Protein 4OUL (pdb70)

InterPro domains:
  IPR001073 C1q domain [PF00386] (999-1124)
  IPR001073 C1q domain [PR00007] (1010-1036)
  IPR001073 C1q domain [PR00007] (1037-1056)
  IPR001073 C1q domain [PR00007] (1084-1105)
  IPR001073 C1q domain [PR00007] (1115-1125)
  IPR001073 C1q domain [PS50871] (993-1127)
  IPR001073 C1q domain [SM00110] (991-1127)
  IPR008983 Tumour necrosis factor-like domain superfamily [G3DSA:2.60.120.40] (994-1127)
  IPR008983 Tumour necrosis factor-like domain superfamily [SSF49842] (996-1127)
  IPR022070 Cytoplasmic activation/proliferation-associated protein-1 C term [PF12287] (620-935)
  IPR028816 Caprin [PTHR22922] (70-963)
  IPR041637 Caprin-1 dimerization domain [PF18293] (200-315)

Organism: Homo sapiens (NCBI:txid9606)

Radius of gyration: 30.54 Å; Cα contacts (8 Å, |Δi|>4): 2645; chains: 6; bounding box: 63×71×89 Å

Foldseek 3Di:
DWKWKFFAAAKFDPPDFWAFDAGDDIPDTVVVAADRGRQKGFAAAWAKKKKKWKFKFDQDQKKWKKFWDWAPDGDDIFIWGDDVRDITITIDMDIDTDHGRIMITMIGRIGMTGHRPVTRTMMMMDGDTGDD/DWFKWKFFAAAKFDDPDFFAFDAGDGTPDTVVVQADRRRQKGFAAAWAKKKKKWKFKFDLDQKKWKKFWDWAPDGDDIFIWADHVRDITITIDMDIDTDHGGIMITMIGRIGMTGHRPVGRTMMMMIGDTGD/DFKWKFFAAAKFDPPDFWDFDAGDDTPDTVVNQADRRRQKGFAAAWAKKKKKWKFKFPQDQKKWKKFWDWAPDGDDIFIWADRVRDITITIDMDIDGDHGRIMIGMIGRDGMTHHRPVGRTMMMMTGDTGD/DAFKWKFFFAAKDDPPDFWAFDAGDDTPDGVNVQADRGRQKGFAAAWAKKKKKWKFKFDQAQKKWKKFWDWAPDGDDIFIWADHVRDITITIDMDIDGDHGGIMITMIGRIGMTGHRPVTRTMMMMTGDTGD/DAFKWKFFAAAWDDDAFAFDAGDDTPDGVPVQADRRRQKGFAAAWAKKKKKWKFKFDQAQKKWKKFWDWAPDGDDIWIWADRVRDITMTIDMDIDGDHGRIMITMGGRIGITGHRPVGRTMMMMTGDTGD/DAAKWKFFAAAKDDPPDFFAFDAGDDTPDGGHVQADRGRQKGFAAAWAKKKKKWKFKFDQDQKKWKKFWDWQPHGDDIWIWADHVRDITITMDMDIDGDHGRIMITMIGRIGITGHRPVTRTMMMMTGDTGD

Solvent-accessible surface area: 26390 Å² total; per-residue (Å²): 142,10,0,1,0,0,0,21,44,57,75,31,68,52,76,96,102,59,64,41,0,46,4,57,48,57,42,20,39,60,43,158,8,7,57,59,81,95,0,42,2,61,3,44,39,60,6,8,1,12,0,11,0,1,0,5,1,38,48,66,93,61,20,0,52,0,0,0,3,54,68,98,98,23,12,0,1,3,18,3,21,10,47,84,56,19,43,15,22,0,10,0,2,0,0,8,62,3,142,118,56,18,68,0,32,0,38,2,34,94,22,11,0,59,8,26,87,64,23,17,0,0,0,0,0,12,14,31,51,110,56,151,78,44,5,0,0,0,0,0,8,46,60,84,17,75,50,88,102,97,66,20,55,4,66,8,68,20,42,5,16,46,50,27,97,9,11,58,27,79,111,0,56,1,64,4,55,42,62,2,9,0,5,0,12,0,1,0,5,2,32,37,67,106,66,38,0,59,0,0,0,4,46,62,97,102,24,12,0,0,4,17,3,25,11,55,81,50,18,42,14,22,0,10,0,0,0,0,8,65,2,136,128,50,17,62,0,21,0,41,3,34,95,18,16,0,62,9,24,84,65,8,16,0,0,0,1,1,3,4,31,28,70,139,81,10,0,0,1,0,0,23,43,57,74,26,67,50,80,93,105,63,72,57,1,47,6,71,56,72,35,17,41,67,50,86,12,12,39,38,90,114,0,62,0,47,3,60,38,41,5,8,0,2,0,10,0,1,0,5,0,36,51,61,78,51,28,0,51,0,0,0,3,13,60,131,34,24,0,0,0,4,18,4,24,12,61,78,64,17,42,14,20,0,10,0,0,0,0,7,44,7,59,65,52,25,60,0,14,0,39,2,29,98,20,10,0,60,9,24,82,68,19,15,0,0,0,0,1,6,18,33,43,124,136,86,85,7,0,0,1,0,0,32,41,59,79,9,76,55,78,88,110,58,74,61,3,48,5,55,56,62,31,9,28,55,46,142,9,11,62,50,85,39,1,46,1,64,5,65,45,55,0,1,0,13,0,12,0,1,0,5,1,36,42,68,71,65,31,0,49,0,0,0,1,56,66,143,102,22,14,0,1,3,18,3,29,14,60,87,62,20,46,13,22,0,10,0,1,0,0,8,70,1,139,56,55,20,65,0,29,0,34,4,29,86,19,13,0,60,9,26,82,67,18,16,0,0,0,0,1,7,10,30,30,73,107,86,112,8,0,0,0,0,0,12,41,66,116,122,96,76,107,55,87,40,11,80,5,66,58,53,33,18,43,58,45,111,9,10,57,50,80,104,0,51,1,65,4,44,58,68,0,2,0,7,0,12,0,1,0,4,1,50,46,63,90,62,24,0,52,0,0,0,5,55,65,94,97,24,12,0,1,3,16,2,14,16,42,84,62,19,44,16,21,0,9,0,0,0,1,6,72,1,137,123,49,20,59,0,22,0,36,13,42,99,16,22,12,61,8,25,84,68,18,16,0,0,0,0,1,3,3,25,23,65,122,113,133,3,0,0,1,0,0,16,41,56,77,26,58,19,29,18,78,46,29,40,0,45,6,54,57,60,33,11,44,47,37,144,4,12,46,37,96,76,0,69,1,59,4,50,35,60,5,9,0,4,0,12,0,1,0,4,0,31,44,57,107,67,24,0,52,0,0,0,4,42,61,102,94,24,8,0,1,4,19,3,29,20,54,88,48,20,45,18,19,0,10,0,0,0,0,8,66,6,134,125,49,17,52,0,11,0,36,3,38,93,20,13,0,62,8,25,84,64,20,17,0,0,0,0,1,8,12,32,24,67,144

Nearest PDB structures (foldseek):
  4oul-assembly1_C  TM=1.005E+00  e=2.283E-26  Homo sapiens
  4oul-assembly2_E  TM=1.004E+00  e=2.160E-26  Homo sapiens
  4oum-assembly1_A  TM=9.964E-01  e=7.314E-26  Homo sapiens
  4ous-assembly1_A  TM=9.985E-01  e=1.822E-24  Danio rerio
  5kc6-assembly1_B  TM=8.733E-01  e=9.162E-13  Homo sapiens

Secondary structure (DSSP, 8-state):
--EEEEEE-S-B--SSSSEE---SEEEEEETS-SBTTTTEEE--SSEEEEEEEEEEBPSSSS-EEEEEEETTEEEEEEEE--TTT---EEEEEEEEEE-TT-EEEEEEEES-B---TT--EEEEEEEEEE--/---EEEEE-SS-B--SSSSEE---SEEEEEETS-EETTTTEEE--SSEEEEEEEEEEBPSSSS-EEEEEEETTEEEEEEEE--SS----EEEEEEEEEE-TT-EEEEEEEES-B---TT---EEEEEEEEE-/--EEEEEE-S-B--SSSSEE---SEEEEEETS-EETTTTEEE--SSEEEEEEEEEEEPSSSS-EEEEEEETTEEEEEEEE--TTT--EEEEEEEEEEE-TT-EEEEEEEES-B---TT--EEEEEEEEEE-/---EEEEEESS-B--SSSSEE---SEEEEEETS-EETTTTEEE--SSEEEEEEEEEEBPSSSS-EEEEEEETTEEEEEEEE--TTT---EEEEEEEEEE-TT-EEEEEEEES-B---TT--EEEEEEEEEE-/---EEEEE------SSSEEPP-SEEEEEETS-EETTTTEEE--SSEEEEEEEEEEBPSSSS-EEEEEEETTEEEEEEEE--TTT---EEEEEEEEEE-TT-EEEEEEEES-B---TT---EEEEEEEEE-/---EEEEEESS-B--SSSSEE---SEEEEEETS-EETTTTEEE--SSEEEEEEEEEEBPSSSS-EEEEEEETTEEEEEEEE--TTT---EEEEEEEEEE-TT-EEEEEEEES-B---TT--EEEEEEEEEE-

Structure (mmCIF, N/CA/C/O backbone):
data_4OUL
#
_entry.id   4OUL
#
_cell.length_a   48.353
_cell.length_b   48.342
_cell.length_c   80.884
_cell.angle_alpha   89.51
_cell.angle_beta   87.24
_cell.angle_gamma   71.74
#
_symmetry.space_group_name_H-M   'P 1'
#
loop_
_entity.id
_entity.type
_entity.pdbx_description
1 polymer Caprin-2
2 non-polymer 'CALCIUM ION'
3 non-polymer GLYCEROL
4 water water
#
loop_
_atom_site.group_PDB
_atom_site.id
_atom_site.type_symbol
_atom_site.label_atom_id
_atom_site.label_alt_id
_atom_site.label_comp_id
_atom_site.label_asym_id
_atom_site.label_entity_id
_atom_site.label_seq_id
_atom_site.pdbx_PDB_ins_code
_atom_site.Cartn_x
_atom_site.Cartn_y
_atom_site.Cartn_z
_atom_site.occupancy
_atom_site.B_iso_or_equiv
_atom_site.auth_seq_id
_atom_site.auth_comp_id
_atom_site.auth_asym_id
_atom_site.auth_atom_id
_atom_site.pdbx_PDB_model_num
ATOM 1 N N . ARG A 1 2 ? 4.256 -0.334 20.928 1.00 42.56 997 ARG A N 1
ATOM 2 C CA . ARG A 1 2 ? 5.585 -0.709 21.427 1.00 44.56 997 ARG A CA 1
ATOM 3 C C . ARG A 1 2 ? 5.834 -0.301 22.874 1.00 42.34 997 ARG A C 1
ATOM 4 O O . ARG A 1 2 ? 5.921 0.890 23.187 1.00 42.91 997 ARG A O 1
ATOM 12 N N . VAL A 1 3 ? 5.889 -1.292 23.766 1.00 43.23 998 VAL A N 1
ATOM 13 C CA . VAL A 1 3 ? 6.050 -1.035 25.198 1.00 41.30 998 VAL A CA 1
ATOM 14 C C . VAL A 1 3 ? 7.063 -2.029 25.819 1.00 34.70 998 VAL A C 1
ATOM 15 O O . VAL A 1 3 ? 7.030 -3.233 25.550 1.00 35.59 998 VAL A O 1
ATOM 19 N N . ALA A 1 4 ? 8.025 -1.496 26.562 1.00 38.86 999 ALA A N 1
ATOM 20 C CA . ALA A 1 4 ? 9.030 -2.320 27.249 1.00 35.56 999 ALA A CA 1
ATOM 21 C C . ALA A 1 4 ? 9.662 -1.532 28.373 1.00 36.51 999 ALA A C 1
ATOM 22 O O . ALA A 1 4 ? 10.012 -0.367 28.215 1.00 41.03 999 ALA A O 1
ATOM 24 N N . PHE A 1 5 ? 9.766 -2.155 29.535 1.00 33.18 1000 PHE A N 1
ATOM 25 C CA . PHE A 1 5 ? 10.453 -1.523 30.634 1.00 32.25 1000 PHE A CA 1
ATOM 26 C C . PHE A 1 5 ? 11.432 -2.516 31.259 1.00 32.22 1000 PHE A C 1
ATOM 27 O O . PHE A 1 5 ? 11.307 -3.726 31.094 1.00 27.63 1000 PHE A O 1
ATOM 35 N N . SER A 1 6 ? 12.413 -1.985 31.960 1.00 29.85 1001 SER A N 1
ATOM 36 C CA . SER A 1 6 ? 13.362 -2.816 32.675 1.00 30.75 1001 SER A CA 1
ATOM 37 C C . SER A 1 6 ? 13.794 -1.980 33.857 1.00 30.80 1001 SER A C 1
ATOM 38 O O . SER A 1 6 ? 14.285 -0.870 33.675 1.00 33.04 1001 SER A O 1
ATOM 41 N N . ALA A 1 7 ? 13.544 -2.468 35.072 1.00 27.16 1002 ALA A N 1
ATOM 42 C CA . ALA A 1 7 ? 13.861 -1.706 36.275 1.00 28.16 1002 ALA A CA 1
ATOM 43 C C . ALA A 1 7 ? 14.803 -2.494 37.157 1.00 25.97 1002 ALA A C 1
ATOM 44 O O . ALA A 1 7 ? 14.807 -3.725 37.107 1.00 23.52 1002 ALA A O 1
ATOM 46 N N . ALA A 1 8 ? 15.586 -1.773 37.957 1.00 31.34 1003 ALA A N 1
ATOM 47 C CA . ALA A 1 8 ? 16.527 -2.385 38.893 1.00 28.60 1003 ALA A CA 1
ATOM 48 C C . ALA A 1 8 ? 16.547 -1.633 40.217 1.00 32.70 1003 ALA A C 1
ATOM 49 O O . ALA A 1 8 ? 16.237 -0.432 40.270 1.00 34.60 1003 ALA A O 1
ATOM 51 N N . ARG A 1 9 ? 16.927 -2.347 41.279 1.00 26.22 1004 ARG A N 1
ATOM 52 C CA . ARG A 1 9 ? 17.135 -1.778 42.604 1.00 31.14 1004 ARG A CA 1
ATOM 53 C C . ARG A 1 9 ? 18.634 -1.652 42.891 1.00 29.86 1004 ARG A C 1
ATOM 54 O O . ARG A 1 9 ? 19.367 -2.628 42.744 1.00 27.24 1004 ARG A O 1
ATOM 62 N N . THR A 1 10 ? 19.098 -0.459 43.250 1.00 30.77 1005 THR A N 1
ATOM 63 C CA . THR A 1 10 ? 20.526 -0.242 43.503 1.00 31.97 1005 THR A CA 1
ATOM 64 C C . THR A 1 10 ? 20.829 0.004 44.977 1.00 31.03 1005 THR A C 1
ATOM 65 O O . THR A 1 10 ? 21.989 0.164 45.362 1.00 30.49 1005 THR A O 1
ATOM 69 N N . SER A 1 11 ? 19.784 -0.006 45.793 1.00 30.23 1006 SER A N 1
ATOM 70 C CA . SER A 1 11 ? 19.943 0.021 47.247 1.00 37.15 1006 SER A CA 1
ATOM 71 C C . SER A 1 11 ? 18.991 -0.997 47.875 1.00 32.62 1006 SER A C 1
ATOM 72 O O . SER A 1 11 ? 17.994 -1.391 47.266 1.00 33.06 1006 SER A O 1
ATOM 75 N N . ASN A 1 12 ? 19.286 -1.421 49.095 1.00 37.34 1007 ASN A N 1
ATOM 76 C CA . ASN A 1 12 ? 18.460 -2.430 49.755 1.00 35.55 1007 ASN A CA 1
ATOM 77 C C . ASN A 1 12 ? 17.006 -2.014 50.012 1.00 44.52 1007 ASN A C 1
ATOM 78 O O . ASN A 1 12 ? 16.700 -0.829 50.195 1.00 43.14 1007 ASN A O 1
ATOM 83 N N . LEU A 1 13 ? 16.114 -3.003 50.002 1.00 38.44 1008 LEU A N 1
ATOM 84 C CA . LEU A 1 13 ? 14.722 -2.794 50.365 1.00 39.20 1008 LEU A CA 1
ATOM 85 C C . LEU A 1 13 ? 14.325 -3.750 51.492 1.00 38.48 1008 LEU A C 1
ATOM 86 O O . LEU A 1 13 ? 14.135 -4.943 51.280 1.00 31.53 1008 LEU A O 1
ATOM 91 N N . ALA A 1 14 ? 14.230 -3.206 52.701 1.00 43.42 1009 ALA A N 1
ATOM 92 C CA . ALA A 1 14 ? 13.814 -3.969 53.868 1.00 44.02 1009 ALA A CA 1
ATOM 93 C C . ALA A 1 14 ? 12.725 -3.160 54.555 1.00 48.28 1009 ALA A C 1
ATOM 94 O O . ALA A 1 14 ? 12.999 -2.414 55.503 1.00 48.76 1009 ALA A O 1
ATOM 96 N N . PRO A 1 15 ? 11.480 -3.309 54.071 1.00 47.03 1010 PRO A N 1
ATOM 97 C CA . PRO A 1 15 ? 10.355 -2.442 54.429 1.00 51.03 1010 PRO A CA 1
ATOM 98 C C . PRO A 1 15 ? 10.012 -2.449 55.911 1.00 52.84 1010 PRO A C 1
ATOM 99 O O . PRO A 1 15 ? 10.064 -1.396 56.549 1.00 57.04 1010 PRO A O 1
ATOM 103 N N . GLY A 1 16 ? 9.651 -3.605 56.453 1.00 54.16 1011 GLY A N 1
ATOM 104 C CA . GLY A 1 16 ? 9.281 -3.657 57.852 1.00 51.30 1011 GLY A CA 1
ATOM 105 C C . GLY A 1 16 ? 7.945 -4.341 58.019 1.00 54.03 1011 GLY A C 1
ATOM 106 O O . GLY A 1 16 ? 7.743 -5.152 58.928 1.00 51.68 1011 GLY A O 1
ATOM 107 N N . THR A 1 17 ? 7.029 -3.993 57.121 1.00 48.24 1012 THR A N 1
ATOM 108 C CA . THR A 1 17 ? 5.696 -4.554 57.103 1.00 42.96 1012 THR A CA 1
ATOM 109 C C . THR A 1 17 ? 5.627 -5.567 55.962 1.00 43.92 1012 THR A C 1
ATOM 110 O O . THR A 1 17 ? 6.369 -5.472 54.988 1.00 39.79 1012 THR A O 1
ATOM 114 N N . LEU A 1 18 ? 4.766 -6.562 56.113 1.00 39.40 1013 LEU A N 1
ATOM 115 C CA . LEU A 1 18 ? 4.569 -7.554 55.080 1.00 38.83 1013 LEU A CA 1
ATOM 116 C C . LEU A 1 18 ? 3.803 -6.935 53.939 1.00 35.89 1013 LEU A C 1
ATOM 117 O O . LEU A 1 18 ? 3.163 -5.895 54.112 1.00 33.61 1013 LEU A O 1
ATOM 122 N N . ASP A 1 19 ? 3.917 -7.565 52.770 1.00 31.10 1014 ASP A N 1
ATOM 123 C CA . ASP A 1 19 ? 3.115 -7.232 51.592 1.00 33.44 1014 ASP A CA 1
ATOM 124 C C . ASP A 1 19 ? 3.271 -5.788 51.143 1.00 33.26 1014 ASP A C 1
ATOM 125 O O . ASP A 1 19 ? 2.283 -5.084 50.940 1.00 37.38 1014 ASP A O 1
ATOM 130 N N . GLN A 1 20 ? 4.516 -5.359 50.975 1.00 28.71 1015 GLN A N 1
ATOM 131 C CA . GLN A 1 20 ? 4.786 -4.022 50.473 1.00 32.06 1015 GLN A CA 1
ATOM 132 C C . GLN A 1 20 ? 5.159 -4.073 48.971 1.00 31.24 1015 GLN A C 1
ATOM 133 O O . GLN A 1 20 ? 5.703 -5.061 48.491 1.00 29.42 1015 GLN A O 1
ATOM 139 N N . PRO A 1 21 ? 4.851 -3.005 48.225 1.00 30.75 1016 PRO A N 1
ATOM 140 C CA . PRO A 1 21 ? 5.210 -2.897 46.798 1.00 31.09 1016 PRO A CA 1
ATOM 141 C C . PRO A 1 21 ? 6.713 -2.807 46.650 1.00 28.49 1016 PRO A C 1
ATOM 142 O O . PRO A 1 21 ? 7.345 -2.103 47.426 1.00 29.27 1016 PRO A O 1
ATOM 146 N N . ILE A 1 22 ? 7.288 -3.499 45.677 1.00 30.36 1017 ILE A N 1
ATOM 147 C CA . ILE A 1 22 ? 8.707 -3.328 45.416 1.00 27.18 1017 ILE A CA 1
ATOM 148 C C . ILE A 1 22 ? 8.880 -2.119 44.512 1.00 33.98 1017 ILE A C 1
ATOM 149 O O . ILE A 1 22 ? 8.445 -2.113 43.348 1.00 33.82 1017 ILE A O 1
ATOM 154 N N . VAL A 1 23 ? 9.512 -1.091 45.064 1.00 33.59 1018 VAL A N 1
ATOM 155 C CA . VAL A 1 23 ? 9.789 0.140 44.331 1.00 37.45 1018 VAL A CA 1
ATOM 156 C C . VAL A 1 23 ? 11.215 0.091 43.783 1.00 38.51 1018 VAL A C 1
ATOM 157 O O . VAL A 1 23 ? 12.099 -0.497 44.405 1.00 33.97 1018 VAL A O 1
ATOM 161 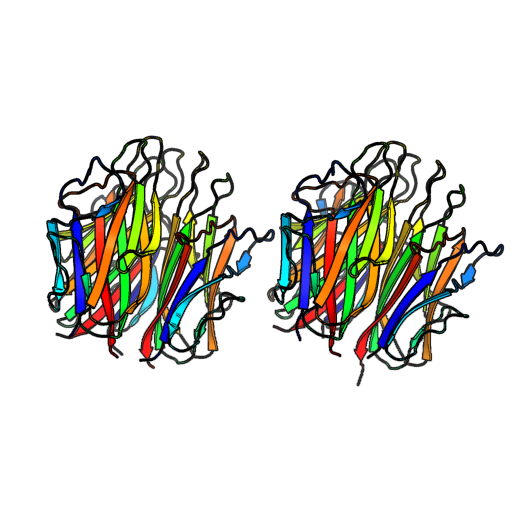N N . PHE A 1 24 ? 11.439 0.711 42.627 1.00 34.67 1019 PHE A N 1
ATOM 162 C CA . PHE A 1 24 ? 12.751 0.703 41.988 1.00 37.03 1019 PHE A CA 1
ATOM 163 C C . PHE A 1 24 ? 13.353 2.096 41.898 1.00 41.30 1019 PHE A C 1
ATOM 164 O O . PHE A 1 24 ? 12.641 3.086 42.008 1.00 45.18 1019 PHE A O 1
ATOM 172 N N . ASP A 1 25 ? 14.662 2.187 41.697 1.00 43.72 1020 ASP A N 1
ATOM 173 C CA . ASP A 1 25 ? 15.287 3.504 41.672 1.00 47.09 1020 ASP A CA 1
ATOM 174 C C . ASP A 1 25 ? 15.979 3.858 40.343 1.00 43.12 1020 ASP A C 1
ATOM 175 O O . ASP A 1 25 ? 16.591 4.914 40.226 1.00 41.86 1020 ASP A O 1
ATOM 180 N N . LEU A 1 26 ? 15.857 2.995 39.341 1.00 41.22 1021 LEU A N 1
ATOM 181 C CA . LEU A 1 26 ? 16.399 3.299 38.015 1.00 41.65 1021 LEU A CA 1
ATOM 182 C C . LEU A 1 26 ? 15.729 2.447 36.953 1.00 39.71 1021 LEU A C 1
ATOM 183 O O . LEU A 1 26 ? 15.500 1.257 37.146 1.00 36.44 1021 LEU A O 1
ATOM 188 N N . LEU A 1 27 ? 15.378 3.078 35.841 1.00 38.68 1022 LEU A N 1
ATOM 189 C CA . LEU A 1 27 ? 14.844 2.369 34.695 1.00 37.51 1022 LEU A CA 1
ATOM 190 C C . LEU A 1 27 ? 15.968 2.083 33.698 1.00 38.28 1022 LEU A C 1
ATOM 191 O O . LEU A 1 27 ? 16.665 2.991 33.284 1.00 35.52 1022 LEU A O 1
ATOM 196 N N . LEU A 1 28 ? 16.142 0.824 33.311 1.00 37.96 1023 LEU A N 1
ATOM 197 C CA . LEU A 1 28 ? 17.114 0.471 32.286 1.00 32.83 1023 LEU A CA 1
ATOM 198 C C . LEU A 1 28 ? 16.507 0.725 30.905 1.00 36.54 1023 LEU A C 1
ATOM 199 O O . LEU A 1 28 ? 17.222 0.773 29.906 1.00 34.19 1023 LEU A O 1
ATOM 204 N N . ASN A 1 29 ? 15.183 0.862 30.860 1.00 38.80 1024 ASN A N 1
ATOM 205 C CA . ASN A 1 29 ? 14.430 1.098 29.618 1.00 30.29 1024 ASN A CA 1
ATOM 206 C C . ASN A 1 29 ? 13.003 1.457 29.946 1.00 37.39 1024 ASN A C 1
ATOM 207 O O . ASN A 1 29 ? 12.479 0.973 30.938 1.00 33.86 1024 ASN A O 1
ATOM 212 N N . ASN A 1 30 ? 12.345 2.281 29.151 1.00 36.04 1025 ASN A N 1
ATOM 213 C CA . ASN A 1 30 ? 10.957 2.476 29.472 1.00 36.78 1025 ASN A CA 1
ATOM 214 C C . ASN A 1 30 ? 10.214 2.810 28.194 1.00 42.40 1025 ASN A C 1
ATOM 215 O O . ASN A 1 30 ? 9.550 3.859 28.101 1.00 43.96 1025 ASN A O 1
ATOM 220 N N . LEU A 1 31 ? 10.405 1.981 27.181 1.00 43.15 1026 LEU A N 1
ATOM 221 C CA . LEU A 1 31 ? 9.767 2.197 25.898 1.00 40.39 1026 LEU A CA 1
ATOM 222 C C . LEU A 1 31 ? 8.242 2.235 26.035 1.00 44.61 1026 LEU A C 1
ATOM 223 O O . LEU A 1 31 ? 7.604 1.246 26.392 1.00 39.28 1026 LEU A O 1
ATOM 228 N N . GLY A 1 32 ? 7.684 3.421 25.789 1.00 48.80 1027 GLY A N 1
ATOM 229 C CA . GLY A 1 32 ? 6.251 3.652 25.848 1.00 39.60 1027 GLY A CA 1
ATOM 230 C C . GLY A 1 32 ? 5.838 4.441 27.078 1.00 48.10 1027 GLY A C 1
ATOM 231 O O . GLY A 1 32 ? 4.656 4.725 27.274 1.00 51.49 1027 GLY A O 1
ATOM 232 N N . GLU A 1 33 ? 6.824 4.726 27.929 1.00 49.60 1028 GLU A N 1
ATOM 233 C CA . GLU A 1 33 ? 6.701 5.437 29.203 1.00 48.18 1028 GLU A CA 1
ATOM 234 C C . GLU A 1 33 ? 5.565 4.955 30.087 1.00 53.12 1028 GLU A C 1
ATOM 235 O O . GLU A 1 33 ? 4.806 5.728 30.684 1.00 50.43 1028 GLU A O 1
ATOM 241 N N . THR A 1 34 ? 5.506 3.633 30.191 1.00 48.82 1029 THR A N 1
ATOM 242 C CA . THR A 1 34 ? 4.567 2.965 31.062 1.00 46.27 1029 THR A CA 1
ATOM 243 C C . THR A 1 34 ? 5.442 2.756 32.267 1.00 48.95 1029 THR A C 1
ATOM 244 O O . THR A 1 34 ? 6.612 3.112 32.212 1.00 60.24 1029 THR A O 1
ATOM 248 N N . PHE A 1 35 ? 4.911 2.201 33.342 1.00 48.86 1030 PHE A N 1
ATOM 249 C CA . PHE A 1 35 ? 5.697 1.975 34.565 1.00 48.62 1030 PHE A CA 1
ATOM 250 C C . PHE A 1 35 ? 6.262 3.244 35.213 1.00 48.64 1030 PHE A C 1
ATOM 251 O O . PHE A 1 35 ? 7.072 3.953 34.619 1.00 49.15 1030 PHE A O 1
ATOM 259 N N . ASP A 1 36 ? 5.862 3.517 36.451 1.00 44.74 1031 ASP A N 1
ATOM 260 C CA . ASP A 1 36 ? 6.477 4.618 37.181 1.00 48.43 1031 ASP A CA 1
ATOM 261 C C . ASP A 1 36 ? 7.378 4.098 38.300 1.00 48.56 1031 ASP A C 1
ATOM 262 O O . ASP A 1 36 ? 7.064 3.145 39.020 1.00 47.77 1031 ASP A O 1
ATOM 267 N N . LEU A 1 37 ? 8.530 4.734 38.393 1.00 52.13 1032 LEU A N 1
ATOM 268 C CA . LEU A 1 37 ? 9.608 4.324 39.265 1.00 54.15 1032 LEU A CA 1
ATOM 269 C C . LEU A 1 37 ? 9.241 4.346 40.745 1.00 52.82 1032 LEU A C 1
ATOM 270 O O . LEU A 1 37 ? 9.519 3.388 41.473 1.00 56.17 1032 LEU A O 1
ATOM 275 N N . GLN A 1 38 ? 8.593 5.424 41.181 1.00 54.21 1033 GLN A N 1
ATOM 276 C CA . GLN A 1 38 ? 8.344 5.648 42.603 1.00 51.41 1033 GLN A CA 1
ATOM 277 C C . GLN A 1 38 ? 7.271 4.716 43.157 1.00 48.75 1033 GLN A C 1
ATOM 278 O O . GLN A 1 38 ? 7.229 4.468 44.358 1.00 51.76 1033 GLN A O 1
ATOM 280 N N . LEU A 1 39 ? 6.419 4.176 42.292 1.00 49.53 1034 LEU A N 1
ATOM 281 C CA . LEU A 1 39 ? 5.432 3.201 42.752 1.00 51.28 1034 LEU A CA 1
ATOM 282 C C . LEU A 1 39 ? 5.807 1.766 42.376 1.00 49.45 1034 LEU A C 1
ATOM 283 O O . LEU A 1 39 ? 5.356 0.817 43.013 1.00 47.51 1034 LEU A O 1
ATOM 288 N N . GLY A 1 40 ? 6.644 1.620 41.355 1.00 46.52 1035 GLY A N 1
ATOM 289 C CA . GLY A 1 40 ? 7.043 0.314 40.874 1.00 40.40 1035 GLY A CA 1
ATOM 290 C C . GLY A 1 40 ? 5.935 -0.430 40.165 1.00 43.35 1035 GLY A C 1
ATOM 291 O O . GLY A 1 40 ? 5.852 -1.652 40.249 1.00 38.22 1035 GLY A O 1
ATOM 292 N N . ARG A 1 41 ? 5.073 0.310 39.473 1.00 39.64 1036 ARG A N 1
ATOM 293 C CA . ARG A 1 41 ? 3.901 -0.269 38.851 1.00 38.68 1036 ARG A CA 1
ATOM 294 C C . ARG A 1 41 ? 3.904 -0.056 37.352 1.00 36.18 1036 ARG A C 1
ATOM 295 O O . ARG A 1 41 ? 4.236 1.026 36.897 1.00 35.88 1036 ARG A O 1
ATOM 303 N N . PHE A 1 42 ? 3.507 -1.078 36.602 1.00 31.16 1037 PHE A N 1
ATOM 304 C CA . PHE A 1 42 ? 3.344 -0.977 35.156 1.00 36.53 1037 PHE A CA 1
ATOM 305 C C . PHE A 1 42 ? 1.881 -0.659 34.867 1.00 40.16 1037 PHE A C 1
ATOM 306 O O . PHE A 1 42 ? 0.978 -1.313 35.383 1.00 35.95 1037 PHE A O 1
ATOM 314 N N . ASN A 1 43 ? 1.651 0.375 34.065 1.00 39.03 1038 ASN A N 1
ATOM 315 C CA . ASN A 1 43 ? 0.295 0.769 33.693 1.00 38.18 1038 ASN A CA 1
ATOM 316 C C . ASN A 1 43 ? 0.036 0.294 32.288 1.00 38.15 1038 ASN A C 1
ATOM 317 O O . ASN A 1 43 ? 0.600 0.837 31.346 1.00 40.19 1038 ASN A O 1
ATOM 322 N N . CYS A 1 44 ? -0.793 -0.732 32.140 1.00 40.46 1039 CYS A N 1
ATOM 323 C CA . CYS A 1 44 ? -1.058 -1.279 30.821 1.00 41.49 1039 CYS A CA 1
ATOM 324 C C . CYS A 1 44 ? -1.690 -0.224 29.908 1.00 42.28 1039 CYS A C 1
ATOM 325 O O . CYS A 1 44 ? -2.765 0.292 30.198 1.00 46.18 1039 CYS A O 1
ATOM 328 N N . PRO A 1 45 ? -0.994 0.114 28.814 1.00 48.36 1040 PRO A N 1
ATOM 329 C CA . PRO A 1 45 ? -1.372 1.166 27.866 1.00 48.83 1040 PRO A CA 1
ATOM 330 C C . PRO A 1 45 ? -2.340 0.694 26.787 1.00 49.46 1040 PRO A C 1
ATOM 331 O O . PRO A 1 45 ? -3.024 1.529 26.205 1.00 52.57 1040 PRO A O 1
ATOM 335 N N . VAL A 1 46 ? -2.353 -0.594 26.467 1.00 48.06 1041 VAL A N 1
ATOM 336 C CA . VAL A 1 46 ? -3.268 -1.083 25.445 1.00 46.48 1041 VAL A CA 1
ATOM 337 C C . VAL A 1 46 ? -3.609 -2.554 25.693 1.00 47.91 1041 VAL A C 1
ATOM 338 O O . VAL A 1 46 ? -2.777 -3.302 26.217 1.00 45.97 1041 VAL A O 1
ATOM 342 N N . ASN A 1 47 ? -4.828 -2.963 25.340 1.00 43.58 1042 ASN A N 1
ATOM 343 C CA . ASN A 1 47 ? -5.198 -4.374 25.408 1.00 43.80 1042 ASN A CA 1
ATOM 344 C C . ASN A 1 47 ? -4.215 -5.207 24.614 1.00 43.69 1042 ASN A C 1
ATOM 345 O O . ASN A 1 47 ? -3.887 -4.877 23.472 1.00 42.31 1042 ASN A O 1
ATOM 350 N N . GLY A 1 48 ? -3.741 -6.289 25.214 1.00 42.06 1043 GLY A N 1
ATOM 351 C CA . GLY A 1 48 ? -2.832 -7.173 24.519 1.00 37.93 1043 GLY A CA 1
ATOM 352 C C . GLY A 1 48 ? -2.148 -8.190 25.405 1.00 40.52 1043 GLY A C 1
ATOM 353 O O . GLY A 1 48 ? -2.437 -8.303 26.601 1.00 36.67 1043 GLY A O 1
ATOM 354 N N . THR A 1 49 ? -1.226 -8.925 24.791 1.00 36.74 1044 THR A N 1
ATOM 355 C CA . THR A 1 49 ? -0.444 -9.951 25.455 1.00 33.92 1044 THR A CA 1
ATOM 356 C C . THR A 1 49 ? 0.892 -9.385 25.914 1.00 37.08 1044 THR A C 1
ATOM 357 O O . THR A 1 49 ? 1.610 -8.743 25.129 1.00 34.40 1044 THR A O 1
ATOM 361 N N . TYR A 1 50 ? 1.214 -9.605 27.189 1.00 32.95 1045 TYR A N 1
ATOM 362 C CA . TYR A 1 50 ? 2.420 -9.046 27.784 1.00 32.75 1045 TYR A CA 1
ATOM 363 C C . TYR A 1 50 ? 3.280 -10.134 28.439 1.00 29.49 1045 TYR A C 1
ATOM 364 O O . TYR A 1 50 ? 2.740 -11.104 28.960 1.00 27.82 1045 TYR A O 1
ATOM 373 N N . VAL A 1 51 ? 4.604 -9.962 28.391 1.00 24.29 1046 VAL A N 1
ATOM 374 C CA . VAL A 1 51 ? 5.550 -10.866 29.063 1.00 24.15 1046 VAL A CA 1
ATOM 375 C C . VAL A 1 51 ? 6.204 -10.110 30.208 1.00 25.10 1046 VAL A C 1
ATOM 376 O O . VAL A 1 51 ? 6.601 -8.960 30.032 1.00 28.70 1046 VAL A O 1
ATOM 380 N N . PHE A 1 52 ? 6.331 -10.753 31.380 1.00 26.19 1047 PHE A N 1
ATOM 381 C CA . PHE A 1 52 ? 6.996 -10.169 32.528 1.00 18.41 1047 PHE A CA 1
ATOM 382 C C . PHE A 1 52 ? 8.024 -11.164 33.084 1.00 19.85 1047 PHE A C 1
ATOM 383 O O . PHE A 1 52 ? 7.838 -12.371 32.996 1.00 20.67 1047 PHE A O 1
ATOM 391 N N . ILE A 1 53 ? 9.109 -10.636 33.626 1.00 20.27 1048 ILE A N 1
ATOM 392 C CA . ILE A 1 53 ? 10.139 -11.465 34.228 1.00 20.65 1048 ILE A CA 1
ATOM 393 C C . ILE A 1 53 ? 10.763 -10.706 35.380 1.00 22.92 1048 ILE A C 1
ATOM 394 O O . ILE A 1 53 ? 10.889 -9.485 35.331 1.00 18.86 1048 ILE A O 1
ATOM 399 N N . PHE A 1 54 ? 11.142 -11.418 36.442 1.00 20.47 1049 PHE A N 1
ATOM 400 C CA . PHE A 1 54 ? 11.806 -10.734 37.515 1.00 19.77 1049 PHE A CA 1
ATOM 401 C C . PHE A 1 54 ? 12.836 -11.632 38.214 1.00 18.35 1049 PHE A C 1
ATOM 402 O O . PHE A 1 54 ? 12.749 -12.856 38.174 1.00 16.57 1049 PHE A O 1
ATOM 410 N N . HIS A 1 55 ? 13.860 -10.986 38.753 1.00 19.54 1050 HIS A N 1
ATOM 411 C CA . HIS A 1 55 ? 14.893 -11.633 39.570 1.00 20.77 1050 HIS A CA 1
ATOM 412 C C . HIS A 1 55 ? 15.126 -10.772 40.811 1.00 21.46 1050 HIS A C 1
ATOM 413 O O . HIS A 1 55 ? 15.482 -9.608 40.679 1.00 23.37 1050 HIS A O 1
ATOM 420 N N . MET A 1 56 ? 14.927 -11.333 42.001 1.00 20.60 1051 MET A N 1
ATOM 421 C CA . MET A 1 56 ? 15.138 -10.589 43.250 1.00 21.71 1051 MET A CA 1
ATOM 422 C C . MET A 1 56 ? 16.179 -11.331 44.087 1.00 22.71 1051 MET A C 1
ATOM 423 O O . MET A 1 56 ? 15.992 -12.486 44.438 1.00 20.90 1051 MET A O 1
ATOM 428 N N . LEU A 1 57 ? 17.276 -10.660 44.390 1.00 19.89 1052 LEU A N 1
ATOM 429 C CA . LEU A 1 57 ? 18.278 -11.238 45.252 1.00 22.90 1052 LEU A CA 1
ATOM 430 C C . LEU A 1 57 ? 17.907 -10.858 46.670 1.00 22.78 1052 LEU A C 1
ATOM 431 O O . LEU A 1 57 ? 17.669 -9.680 46.949 1.00 23.53 1052 LEU A O 1
ATOM 436 N N . LYS A 1 58 ? 17.844 -11.842 47.558 1.00 25.17 1053 LYS A N 1
ATOM 437 C CA . LYS A 1 58 ? 17.522 -11.544 48.949 1.00 24.45 1053 LYS A CA 1
ATOM 438 C C . LYS A 1 58 ? 18.751 -11.143 49.765 1.00 29.76 1053 LYS A C 1
ATOM 439 O O . LYS A 1 58 ? 19.882 -11.516 49.441 1.00 26.05 1053 LYS A O 1
ATOM 445 N N . LEU A 1 59 ? 18.516 -10.395 50.843 1.00 29.27 1054 LEU A N 1
ATOM 446 C CA . LEU A 1 59 ? 19.564 -10.143 51.829 1.00 30.02 1054 LEU A CA 1
ATOM 447 C C . LEU A 1 59 ? 20.015 -11.449 52.471 1.00 30.39 1054 LEU A C 1
ATOM 448 O O . LEU A 1 59 ? 19.229 -12.394 52.615 1.00 29.14 1054 LEU A O 1
ATOM 453 N N . ALA A 1 60 ? 21.281 -11.482 52.872 1.00 33.39 1055 ALA A N 1
ATOM 454 C CA . ALA A 1 60 ? 21.850 -12.633 53.561 1.00 31.16 1055 ALA A CA 1
ATOM 455 C C . ALA A 1 60 ? 21.443 -12.635 55.044 1.00 34.04 1055 ALA A C 1
ATOM 456 O O . ALA A 1 60 ? 22.229 -12.285 55.921 1.00 37.78 1055 ALA A O 1
ATOM 458 N N . VAL A 1 61 ? 20.186 -12.968 55.300 1.00 36.98 1056 VAL A N 1
ATOM 459 C CA . VAL A 1 61 ? 19.635 -13.021 56.651 1.00 38.27 1056 VAL A CA 1
ATOM 460 C C . VAL A 1 61 ? 18.761 -14.269 56.663 1.00 41.92 1056 VAL A C 1
ATOM 461 O O . VAL A 1 61 ? 18.315 -14.701 55.607 1.00 37.11 1056 VAL A O 1
ATOM 465 N N . ASN A 1 62 ? 18.516 -14.894 57.810 1.00 38.46 1057 ASN A N 1
ATOM 466 C CA . ASN A 1 62 ? 17.739 -16.118 57.699 1.00 37.13 1057 ASN A CA 1
ATOM 467 C C . ASN A 1 62 ? 16.233 -15.850 57.834 1.00 45.78 1057 ASN A C 1
ATOM 468 O O . ASN A 1 62 ? 15.556 -16.408 58.703 1.00 44.93 1057 ASN A O 1
ATOM 473 N N . VAL A 1 63 ? 15.742 -14.966 56.964 1.00 32.31 1058 VAL A N 1
ATOM 474 C CA . VAL A 1 63 ? 14.330 -14.745 56.747 1.00 30.71 1058 VAL A CA 1
ATOM 475 C C . VAL A 1 63 ? 14.099 -15.003 55.261 1.00 31.47 1058 VAL A C 1
ATOM 476 O O . VAL A 1 63 ? 14.804 -14.442 54.450 1.00 31.94 1058 VAL A O 1
ATOM 480 N N . PRO A 1 64 ? 13.170 -15.909 54.915 1.00 30.35 1059 PRO A N 1
ATOM 481 C CA . PRO A 1 64 ? 12.938 -16.260 53.510 1.00 28.34 1059 PRO A CA 1
ATOM 482 C C . PRO A 1 64 ? 12.364 -15.089 52.747 1.00 31.28 1059 PRO A C 1
ATOM 483 O O . PRO A 1 64 ? 11.682 -14.241 53.330 1.00 27.93 1059 PRO A O 1
ATOM 487 N N . LEU A 1 65 ? 12.649 -15.049 51.448 1.00 25.77 1060 LEU A N 1
ATOM 488 C CA . LEU A 1 65 ? 12.105 -14.035 50.574 1.00 27.16 1060 LEU A CA 1
ATOM 489 C C . LEU A 1 65 ? 10.923 -14.600 49.796 1.00 24.18 1060 LEU A C 1
ATOM 490 O O . LEU A 1 65 ? 11.053 -15.619 49.124 1.00 22.40 1060 LEU A O 1
ATOM 495 N N . TYR A 1 66 ? 9.777 -13.936 49.900 1.00 24.40 1061 TYR A N 1
ATOM 496 C CA . TYR A 1 66 ? 8.609 -14.256 49.109 1.00 23.30 1061 TYR A CA 1
ATOM 497 C C . TYR A 1 66 ? 8.228 -13.067 48.247 1.00 25.74 1061 TYR A C 1
ATOM 498 O O . TYR A 1 66 ? 7.985 -11.980 48.767 1.00 26.00 1061 TYR A O 1
ATOM 507 N N . VAL A 1 67 ? 8.129 -13.284 46.941 1.00 21.45 1062 VAL A N 1
ATOM 508 C CA . VAL A 1 67 ? 7.770 -12.210 46.023 1.00 21.71 1062 VAL A CA 1
ATOM 509 C C . VAL A 1 67 ? 6.543 -12.602 45.201 1.00 19.97 1062 VAL A C 1
ATOM 510 O O . VAL A 1 67 ? 6.441 -13.729 44.730 1.00 24.57 1062 VAL A O 1
ATOM 514 N N . ASN A 1 68 ? 5.589 -11.688 45.044 1.00 21.32 1063 ASN A N 1
ATOM 515 C CA . ASN A 1 68 ? 4.477 -11.944 44.128 1.00 26.24 1063 ASN A CA 1
ATOM 516 C C . ASN A 1 68 ? 4.467 -10.997 42.915 1.00 24.58 1063 ASN A C 1
ATOM 517 O O . ASN A 1 68 ? 4.621 -9.796 43.059 1.00 27.23 1063 ASN A O 1
ATOM 522 N N . LEU A 1 69 ? 4.248 -11.535 41.730 1.00 25.77 1064 LEU A N 1
ATOM 523 C CA . LEU A 1 69 ? 3.878 -10.684 40.614 1.00 23.90 1064 LEU A CA 1
ATOM 524 C C . LEU A 1 69 ? 2.362 -10.458 40.704 1.00 29.02 1064 LEU A C 1
ATOM 525 O O . LEU A 1 69 ? 1.596 -11.419 40.713 1.00 29.59 1064 LEU A O 1
ATOM 530 N N . MET A 1 70 ? 1.942 -9.200 40.797 1.00 28.47 1065 MET A N 1
ATOM 531 C CA . MET A 1 70 ? 0.534 -8.869 41.000 1.00 27.83 1065 MET A CA 1
ATOM 532 C C . MET A 1 70 ? -0.116 -8.312 39.732 1.00 31.67 1065 MET A C 1
ATOM 533 O O . MET A 1 70 ? 0.494 -7.524 39.023 1.00 28.66 1065 MET A O 1
ATOM 538 N N . LYS A 1 71 ? -1.355 -8.717 39.465 1.00 31.73 1066 LYS A N 1
ATOM 539 C CA . LYS A 1 71 ? -2.192 -8.040 38.473 1.00 29.00 1066 LYS A CA 1
ATOM 540 C C . LYS A 1 71 ? -3.311 -7.361 39.238 1.00 34.20 1066 LYS A C 1
ATOM 541 O O . LYS A 1 71 ? -4.191 -8.032 39.781 1.00 34.38 1066 LYS A O 1
ATOM 547 N N . ASN A 1 72 ? -3.254 -6.037 39.300 1.00 35.82 1067 ASN A N 1
ATOM 548 C CA . ASN A 1 72 ? -4.126 -5.247 40.170 1.00 42.27 1067 ASN A CA 1
ATOM 549 C C . ASN A 1 72 ? -3.970 -5.685 41.637 1.00 37.24 1067 ASN A C 1
ATOM 550 O O . ASN A 1 72 ? -2.934 -5.426 42.235 1.00 40.81 1067 ASN A O 1
ATOM 555 N N . GLU A 1 73 ? -4.970 -6.333 42.225 1.00 40.40 1068 GLU A N 1
ATOM 556 C CA . GLU A 1 73 ? -4.856 -6.755 43.631 1.00 33.56 1068 GLU A CA 1
ATOM 557 C C . GLU A 1 73 ? -4.673 -8.281 43.775 1.00 36.90 1068 GLU A C 1
ATOM 558 O O . GLU A 1 73 ? -4.734 -8.812 44.876 1.00 38.21 1068 GLU A O 1
ATOM 560 N N . GLU A 1 74 ? -4.470 -8.966 42.652 1.00 33.87 1069 GLU A N 1
ATOM 561 C CA . GLU A 1 74 ? -4.394 -10.430 42.571 1.00 35.95 1069 GLU A CA 1
ATOM 562 C C . GLU A 1 74 ? -2.960 -10.984 42.444 1.00 30.25 1069 GLU A C 1
ATOM 563 O O . GLU A 1 74 ? -2.187 -10.453 41.673 1.00 29.35 1069 GLU A O 1
ATOM 569 N N . VAL A 1 75 ? -2.624 -12.050 43.176 1.00 30.19 1070 VAL A N 1
ATOM 570 C CA . VAL A 1 75 ? -1.350 -12.766 42.991 1.00 27.27 1070 VAL A CA 1
ATOM 571 C C . VAL A 1 75 ? -1.364 -13.623 41.726 1.00 29.74 1070 VAL A C 1
ATOM 572 O O . VAL A 1 75 ? -2.146 -14.576 41.640 1.00 31.80 1070 VAL A O 1
ATOM 576 N N . LEU A 1 76 ? -0.485 -13.320 40.762 1.00 24.45 1071 LEU A N 1
ATOM 577 C CA . LEU A 1 76 ? -0.390 -14.073 39.504 1.00 26.42 1071 LEU A CA 1
ATOM 578 C C . LEU A 1 76 ? 0.551 -15.261 39.611 1.00 31.15 1071 LEU A C 1
ATOM 579 O O . LEU A 1 76 ? 0.139 -16.408 39.489 1.00 30.62 1071 LEU A O 1
ATOM 584 N N . VAL A 1 77 ? 1.834 -14.957 39.794 1.00 24.65 1072 VAL A N 1
ATOM 585 C CA . VAL A 1 77 ? 2.853 -15.970 40.011 1.00 24.40 1072 VAL A CA 1
ATOM 586 C C . VAL A 1 77 ? 3.712 -15.515 41.174 1.00 28.06 1072 VAL A C 1
ATOM 587 O O . VAL A 1 77 ? 3.678 -14.336 41.563 1.00 27.33 1072 VAL A O 1
ATOM 591 N N . SER A 1 78 ? 4.442 -16.459 41.765 1.00 21.72 1073 SER A N 1
ATOM 592 C CA . SER A 1 78 ? 5.241 -16.144 42.930 1.00 23.11 1073 SER A CA 1
ATOM 593 C C . SER A 1 78 ? 6.632 -16.761 42.857 1.00 20.60 1073 SER A C 1
ATOM 594 O O . SER A 1 78 ? 6.877 -17.703 42.083 1.00 19.93 1073 SER A O 1
ATOM 597 N N . ALA A 1 79 ? 7.529 -16.226 43.674 1.00 21.06 1074 ALA A N 1
ATOM 598 C CA . ALA A 1 79 ? 8.887 -16.758 43.776 1.00 22.40 1074 ALA A CA 1
ATOM 599 C C . ALA A 1 79 ? 9.302 -16.835 45.220 1.00 22.00 1074 ALA A C 1
ATOM 600 O O . ALA A 1 79 ? 8.875 -16.030 46.045 1.00 21.24 1074 ALA A O 1
ATOM 602 N N . TYR A 1 80 ? 10.159 -17.804 45.511 1.00 20.27 1075 TYR A N 1
ATOM 603 C CA . TYR A 1 80 ? 10.651 -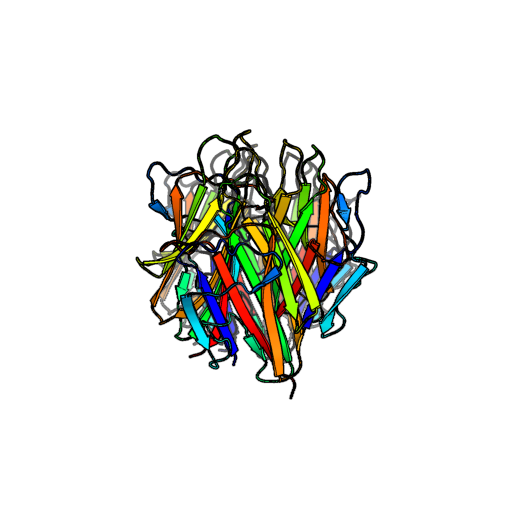18.020 46.859 1.00 24.00 1075 TYR A CA 1
ATOM 604 C C . TYR A 1 80 ? 12.166 -18.142 46.819 1.00 20.41 1075 TYR A C 1
ATOM 605 O O . TYR A 1 80 ? 12.704 -18.725 45.898 1.00 20.73 1075 TYR A O 1
ATOM 614 N N . ALA A 1 81 ? 12.847 -17.608 47.827 1.00 23.46 1076 ALA A N 1
ATOM 615 C CA . ALA A 1 81 ? 14.284 -17.846 47.965 1.00 21.49 1076 ALA A CA 1
ATOM 616 C C . ALA A 1 81 ? 14.674 -17.865 49.442 1.00 26.91 1076 ALA A C 1
ATOM 617 O O . ALA A 1 81 ? 14.214 -17.050 50.233 1.00 23.85 1076 ALA A O 1
ATOM 619 N N . ASN A 1 82 ? 15.534 -18.807 49.806 1.00 26.18 1077 ASN A N 1
ATOM 620 C CA . ASN A 1 82 ? 16.006 -18.874 51.167 1.00 26.41 1077 ASN A CA 1
ATOM 621 C C . ASN A 1 82 ? 17.249 -19.730 51.223 1.00 29.24 1077 ASN A C 1
ATOM 622 O O . ASN A 1 82 ? 17.328 -20.757 50.556 1.00 25.59 1077 ASN A O 1
ATOM 627 N N . ASP A 1 83 ? 18.207 -19.301 52.035 1.00 30.74 1078 ASP A N 1
ATOM 628 C CA . ASP A 1 83 ? 19.384 -20.101 52.333 1.00 29.07 1078 ASP A CA 1
ATOM 629 C C . ASP A 1 83 ? 19.713 -19.899 53.800 1.00 33.17 1078 ASP A C 1
ATOM 630 O O . ASP A 1 83 ? 19.780 -18.768 54.265 1.00 27.26 1078 ASP A O 1
ATOM 635 N N . GLY A 1 84 ? 19.941 -21.002 54.509 1.00 39.67 1079 GLY A N 1
ATOM 636 C CA . GLY A 1 84 ? 20.081 -20.979 55.958 1.00 41.70 1079 GLY A CA 1
ATOM 637 C C . GLY A 1 84 ? 21.451 -20.626 56.511 1.00 41.11 1079 GLY A C 1
ATOM 638 O O . GLY A 1 84 ? 21.621 -20.543 57.722 1.00 47.67 1079 GLY A O 1
ATOM 639 N N . ALA A 1 85 ? 22.425 -20.418 55.634 1.00 39.81 1080 ALA A N 1
ATOM 640 C CA . ALA A 1 85 ? 23.794 -20.120 56.049 1.00 39.75 1080 ALA A CA 1
ATOM 641 C C . ALA A 1 85 ? 23.910 -18.933 57.018 1.00 47.33 1080 ALA A C 1
ATOM 642 O O . ALA A 1 85 ? 24.606 -19.044 58.029 1.00 53.96 1080 ALA A O 1
ATOM 644 N N . PRO A 1 86 ? 23.255 -17.790 56.728 1.00 46.85 1081 PRO A N 1
ATOM 645 C CA . PRO A 1 86 ? 22.433 -17.393 55.580 1.00 40.82 1081 PRO A CA 1
ATOM 646 C C . PRO A 1 86 ? 23.283 -16.826 54.465 1.00 39.51 1081 PRO A C 1
ATOM 647 O O . PRO A 1 86 ? 24.333 -16.240 54.718 1.00 39.49 1081 PRO A O 1
ATOM 651 N N . ASP A 1 87 ? 22.845 -17.039 53.231 1.00 36.86 1082 ASP A N 1
ATOM 652 C CA . ASP A 1 87 ? 23.567 -16.550 52.069 1.00 36.72 1082 ASP A CA 1
ATOM 653 C C . ASP A 1 87 ? 22.563 -15.794 51.196 1.00 34.87 1082 ASP A C 1
ATOM 654 O O . ASP A 1 87 ? 21.359 -15.987 51.320 1.00 31.74 1082 ASP A O 1
ATOM 659 N N . HIS A 1 88 ? 23.049 -14.936 50.317 1.00 29.90 1083 HIS A N 1
ATOM 660 C CA . HIS A 1 88 ? 22.154 -14.377 49.328 1.00 30.56 1083 HIS A CA 1
ATOM 661 C C . HIS A 1 88 ? 21.595 -15.516 48.482 1.00 30.33 1083 HIS A C 1
ATOM 662 O O . HIS A 1 88 ? 22.285 -16.497 48.230 1.00 30.36 1083 HIS A O 1
ATOM 669 N N . GLU A 1 89 ? 20.378 -15.326 47.994 1.00 25.47 1084 GLU A N 1
ATOM 670 C CA . GLU A 1 89 ? 19.658 -16.281 47.160 1.00 26.22 1084 GLU A CA 1
ATOM 671 C C . GLU A 1 89 ? 18.668 -15.549 46.247 1.00 20.05 1084 GLU A C 1
ATOM 672 O O . GLU A 1 89 ? 18.330 -14.407 46.506 1.00 20.72 1084 GLU A O 1
ATOM 678 N N . THR A 1 90 ? 18.211 -16.216 45.191 1.00 25.57 1085 THR A N 1
ATOM 679 C CA . THR A 1 90 ? 17.468 -15.533 44.131 1.00 24.65 1085 THR A CA 1
ATOM 680 C C . THR A 1 90 ? 16.052 -16.060 43.975 1.00 21.16 1085 THR A C 1
ATOM 681 O O . THR A 1 90 ? 15.832 -17.268 43.820 1.00 20.19 1085 THR A O 1
ATOM 685 N N . ALA A 1 91 ? 15.107 -15.126 44.012 1.00 22.42 1086 ALA A N 1
ATOM 686 C CA . ALA A 1 91 ? 13.708 -15.396 43.776 1.00 19.66 1086 ALA A CA 1
ATOM 687 C C . ALA A 1 91 ? 13.374 -14.904 42.379 1.00 17.06 1086 ALA A C 1
ATOM 688 O O . ALA A 1 91 ? 13.457 -13.710 42.111 1.00 20.13 1086 ALA A O 1
ATOM 690 N N . SER A 1 92 ? 12.928 -15.811 41.524 1.00 18.45 1087 SER A N 1
ATOM 691 C CA . SER A 1 92 ? 12.700 -15.439 40.141 1.00 21.12 1087 SER A CA 1
ATOM 692 C C . SER A 1 92 ? 11.433 -16.076 39.632 1.00 20.01 1087 SER A C 1
ATOM 693 O O . SER A 1 92 ? 11.058 -17.138 40.104 1.00 19.88 1087 SER A O 1
ATOM 696 N N . ASN A 1 93 ? 10.756 -15.414 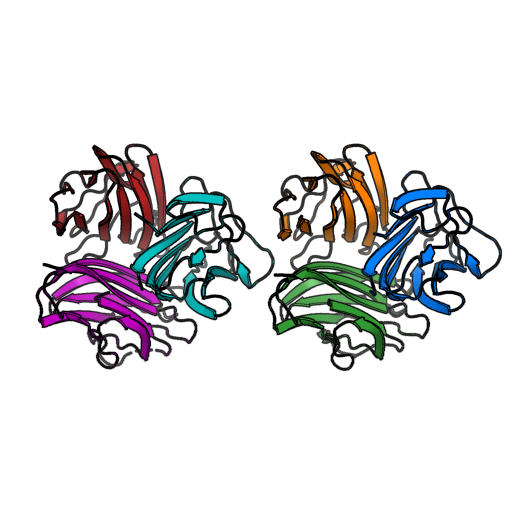38.690 1.00 19.71 1088 ASN A N 1
ATOM 697 C CA . ASN A 1 93 ? 9.662 -16.044 37.944 1.00 21.08 1088 ASN A CA 1
ATOM 698 C C . ASN A 1 93 ? 9.347 -15.201 36.701 1.00 21.38 1088 ASN A C 1
ATOM 699 O O . ASN A 1 93 ? 10.000 -14.176 36.439 1.00 18.11 1088 ASN A O 1
ATOM 704 N N . HIS A 1 94 ? 8.344 -15.638 35.953 1.00 18.86 1089 HIS A N 1
ATOM 705 C CA . HIS A 1 94 ? 7.933 -14.964 34.725 1.00 20.67 1089 HIS A CA 1
ATOM 706 C C . HIS A 1 94 ? 6.429 -15.170 34.550 1.00 24.51 1089 HIS A C 1
ATOM 707 O O . HIS A 1 94 ? 5.835 -15.993 35.236 1.00 22.13 1089 HIS A O 1
ATOM 714 N N . ALA A 1 95 ? 5.816 -14.432 33.620 1.00 25.44 1090 ALA A N 1
ATOM 715 C CA . ALA A 1 95 ? 4.448 -14.739 33.214 1.00 21.68 1090 ALA A CA 1
ATOM 716 C C . ALA A 1 95 ? 4.172 -14.136 31.835 1.00 28.26 1090 ALA A C 1
ATOM 717 O O . ALA A 1 95 ? 4.752 -13.109 31.468 1.00 25.36 1090 ALA A O 1
ATOM 719 N N . ILE A 1 96 ? 3.287 -14.782 31.088 1.00 26.90 1091 ILE A N 1
ATOM 720 C CA . ILE A 1 96 ? 2.766 -14.232 29.835 1.00 24.67 1091 ILE A CA 1
ATOM 721 C C . ILE A 1 96 ? 1.254 -14.186 29.958 1.00 31.59 1091 ILE A C 1
ATOM 722 O O . ILE A 1 96 ? 0.625 -15.205 30.182 1.00 31.99 1091 ILE A O 1
ATOM 727 N N . LEU A 1 97 ? 0.673 -13.007 29.839 1.00 29.09 1092 LEU A N 1
ATOM 728 C CA . LEU A 1 97 ? -0.753 -12.866 30.102 1.00 37.78 1092 LEU A CA 1
ATOM 729 C C . LEU A 1 97 ? -1.445 -11.821 29.228 1.00 38.68 1092 LEU A C 1
ATOM 730 O O . LEU A 1 97 ? -0.837 -10.821 28.811 1.00 31.18 1092 LEU A O 1
ATOM 735 N N . GLN A 1 98 ? -2.723 -12.067 28.961 1.00 33.92 1093 GLN A N 1
ATOM 736 C CA . GLN A 1 98 ? -3.566 -11.069 28.324 1.00 38.27 1093 GLN A CA 1
ATOM 737 C C . GLN A 1 98 ? -3.983 -9.986 29.317 1.00 38.18 1093 GLN A C 1
ATOM 738 O O . GLN A 1 98 ? -4.511 -10.277 30.392 1.00 33.73 1093 GLN A O 1
ATOM 740 N N . LEU A 1 99 ? -3.720 -8.735 28.948 1.00 32.80 1094 LEU A N 1
ATOM 741 C CA . LEU A 1 99 ? -4.091 -7.576 29.755 1.00 32.22 1094 LEU A CA 1
ATOM 742 C C . LEU A 1 99 ? -5.086 -6.652 29.058 1.00 40.78 1094 LEU A C 1
ATOM 743 O O . LEU A 1 99 ? -5.215 -6.661 27.826 1.00 42.93 1094 LEU A O 1
ATOM 748 N N . PHE A 1 100 ? -5.789 -5.874 29.877 1.00 38.23 1095 PHE A N 1
ATOM 749 C CA . PHE A 1 100 ? -6.630 -4.768 29.424 1.00 45.92 1095 PHE A CA 1
ATOM 750 C C . PHE A 1 100 ? -5.958 -3.459 29.799 1.00 44.46 1095 PHE A C 1
ATOM 751 O O . PHE A 1 100 ? -5.264 -3.401 30.810 1.00 44.35 1095 PHE A O 1
ATOM 759 N N . GLN A 1 101 ? -6.168 -2.411 29.002 1.00 45.98 1096 GLN A N 1
ATOM 760 C CA . GLN A 1 101 ? -5.606 -1.093 29.310 1.00 46.42 1096 GLN A CA 1
ATOM 761 C C . GLN A 1 101 ? -6.110 -0.663 30.679 1.00 44.14 1096 GLN A C 1
ATOM 762 O O . GLN A 1 101 ? -7.272 -0.887 31.006 1.00 45.87 1096 GLN A O 1
ATOM 768 N N . GLY A 1 102 ? -5.241 -0.065 31.484 1.00 42.05 1097 GLY A N 1
ATOM 769 C CA . GLY A 1 102 ? -5.596 0.319 32.837 1.00 42.61 1097 GLY A CA 1
ATOM 770 C C . GLY A 1 102 ? -5.226 -0.745 33.868 1.00 39.79 1097 GLY A C 1
ATOM 771 O O . GLY A 1 102 ? -5.138 -0.464 35.068 1.00 41.94 1097 GLY A O 1
ATOM 772 N N . ASP A 1 103 ? -5.024 -1.975 33.412 1.00 40.32 1098 ASP A N 1
ATOM 773 C CA . ASP A 1 103 ? -4.540 -3.011 34.314 1.00 41.99 1098 ASP A CA 1
ATOM 774 C C . ASP A 1 103 ? -3.167 -2.615 34.862 1.00 44.32 1098 ASP A C 1
ATOM 775 O O . ASP A 1 103 ? -2.342 -2.026 34.148 1.00 38.69 1098 ASP A O 1
ATOM 780 N N . GLN A 1 104 ? -2.916 -2.949 36.124 1.00 42.69 1099 GLN A N 1
ATOM 781 C CA . GLN A 1 104 ? -1.640 -2.622 36.739 1.00 41.07 1099 GLN A CA 1
ATOM 782 C C . GLN A 1 104 ? -0.855 -3.877 37.129 1.00 40.50 1099 GLN A C 1
ATOM 783 O O . GLN A 1 104 ? -1.402 -4.794 37.731 1.00 37.66 1099 GLN A O 1
ATOM 789 N N . ILE A 1 105 ? 0.410 -3.927 36.711 1.00 41.90 1100 ILE A N 1
ATOM 790 C CA . ILE A 1 105 ? 1.310 -5.035 37.026 1.00 31.58 1100 ILE A CA 1
ATOM 791 C C . ILE A 1 105 ? 2.435 -4.538 37.931 1.00 35.40 1100 ILE A C 1
ATOM 792 O O . ILE A 1 105 ? 3.081 -3.524 37.632 1.00 33.04 1100 ILE A O 1
ATOM 797 N N . TRP A 1 106 ? 2.678 -5.251 39.033 1.00 30.92 1101 TRP A N 1
ATOM 798 C CA . TRP A 1 106 ? 3.684 -4.831 39.995 1.00 28.97 1101 TRP A CA 1
ATOM 799 C C . TRP A 1 106 ? 4.184 -5.994 40.845 1.00 27.74 1101 TRP A C 1
ATOM 800 O O . TRP A 1 106 ? 3.567 -7.053 40.886 1.00 30.45 1101 TRP A O 1
ATOM 811 N N . LEU A 1 107 ? 5.308 -5.776 41.513 1.00 25.70 1102 LEU A N 1
ATOM 812 C CA . LEU A 1 107 ? 5.907 -6.789 42.369 1.00 28.54 1102 LEU A CA 1
ATOM 813 C C . LEU A 1 107 ? 5.655 -6.508 43.845 1.00 26.08 1102 LEU A C 1
ATOM 814 O O . LEU A 1 107 ? 5.900 -5.405 44.346 1.00 26.15 1102 LEU A O 1
ATOM 819 N N . ARG A 1 108 ? 5.190 -7.529 44.541 1.00 26.08 1103 ARG A N 1
ATOM 820 C CA . ARG A 1 108 ? 4.911 -7.395 45.960 1.00 25.91 1103 ARG A CA 1
ATOM 821 C C . ARG A 1 108 ? 5.917 -8.143 46.803 1.00 27.27 1103 ARG A C 1
ATOM 822 O O . ARG A 1 108 ? 6.094 -9.354 46.640 1.00 24.27 1103 ARG A O 1
ATOM 830 N N . LEU A 1 109 ? 6.550 -7.427 47.720 1.00 24.44 1104 LEU A N 1
ATOM 831 C CA . LEU A 1 109 ? 7.417 -8.063 48.691 1.00 26.49 1104 LEU A CA 1
ATOM 832 C C . LEU A 1 109 ? 6.528 -8.611 49.803 1.00 31.99 1104 LEU A C 1
ATOM 833 O O . LEU A 1 109 ? 6.091 -7.873 50.689 1.00 27.56 1104 LEU A O 1
ATOM 838 N N . HIS A 1 110 ? 6.213 -9.897 49.716 1.00 28.24 1105 HIS A N 1
ATOM 839 C CA . HIS A 1 110 ? 5.377 -10.514 50.736 1.00 31.28 1105 HIS A CA 1
ATOM 840 C C . HIS A 1 110 ? 6.106 -10.648 52.088 1.00 30.95 1105 HIS A C 1
ATOM 841 O O . HIS A 1 110 ? 5.633 -10.138 53.107 1.00 34.08 1105 HIS A O 1
ATOM 848 N N A ARG A 1 111 ? 7.272 -11.292 52.069 0.48 30.67 1106 ARG A N 1
ATOM 849 N N B ARG A 1 111 ? 7.237 -11.351 52.094 0.52 30.76 1106 ARG A N 1
ATOM 850 C CA A ARG A 1 111 ? 8.113 -11.480 53.256 0.48 30.56 1106 ARG A CA 1
ATOM 851 C CA B ARG A 1 111 ? 8.094 -11.449 53.281 0.52 30.74 1106 ARG A CA 1
ATOM 852 C C A ARG A 1 111 ? 9.562 -11.331 52.851 0.48 31.37 1106 ARG A C 1
ATOM 853 C C B ARG A 1 111 ? 9.545 -11.322 52.859 0.52 31.31 1106 ARG A C 1
ATOM 854 O O A ARG A 1 111 ? 9.922 -11.659 51.724 0.48 26.93 1106 ARG A O 1
ATOM 855 O O B ARG A 1 111 ? 9.889 -11.657 51.728 0.52 26.79 1106 ARG A O 1
ATOM 870 N N . GLY A 1 112 ? 10.401 -10.873 53.773 1.00 30.17 1107 GLY A N 1
ATOM 871 C CA . GLY A 1 112 ? 11.827 -10.833 53.519 1.00 27.54 1107 GLY A CA 1
ATOM 872 C C . GLY A 1 112 ? 12.362 -9.476 53.116 1.00 31.02 1107 GLY A C 1
ATOM 873 O O . GLY A 1 112 ? 11.687 -8.452 53.302 1.00 27.71 1107 GLY A O 1
ATOM 874 N N . ALA A 1 113 ? 13.578 -9.473 52.560 1.00 26.86 1108 ALA A N 1
ATOM 875 C CA . ALA A 1 113 ? 14.258 -8.244 52.193 1.00 28.03 1108 ALA A CA 1
ATOM 876 C C . ALA A 1 113 ? 15.083 -8.418 50.910 1.00 31.80 1108 ALA A C 1
ATOM 877 O O . ALA A 1 113 ? 15.657 -9.485 50.660 1.00 26.83 1108 ALA A O 1
ATOM 879 N N . ILE A 1 114 ? 15.192 -7.336 50.148 1.00 27.41 1109 ILE A N 1
ATOM 880 C CA . ILE A 1 114 ? 15.790 -7.380 48.810 1.00 26.33 1109 ILE A CA 1
ATOM 881 C C . ILE A 1 114 ? 17.107 -6.609 48.740 1.00 28.14 1109 ILE A C 1
ATOM 882 O O . ILE A 1 114 ? 17.208 -5.482 49.188 1.00 24.88 1109 ILE A O 1
ATOM 887 N N . TYR A 1 115 ? 18.125 -7.245 48.175 1.00 32.40 1110 TYR A N 1
ATOM 888 C CA . TYR A 1 115 ? 19.443 -6.641 48.057 1.00 23.32 1110 TYR A CA 1
ATOM 889 C C . TYR A 1 115 ? 19.525 -5.712 46.861 1.00 29.69 1110 TYR A C 1
ATOM 890 O O . TYR A 1 115 ? 19.130 -6.096 45.778 1.00 25.89 1110 TYR A O 1
ATOM 899 N N . GLY A 1 116 ? 20.070 -4.514 47.054 1.00 27.69 1111 GLY A N 1
ATOM 900 C CA . GLY A 1 116 ? 20.314 -3.604 45.950 1.00 30.46 1111 GLY A CA 1
ATOM 901 C C . GLY A 1 116 ? 21.733 -3.059 46.012 1.00 29.96 1111 GLY A C 1
ATOM 902 O O . GLY A 1 116 ? 22.210 -2.686 47.083 1.00 29.10 1111 GLY A O 1
ATOM 903 N N . SER A 1 117 ? 22.393 -2.996 44.855 1.00 28.61 1112 SER A N 1
ATOM 904 C CA . SER A 1 117 ? 23.696 -2.370 44.722 1.00 28.30 1112 SER A CA 1
ATOM 905 C C . SER A 1 117 ? 23.869 -1.873 43.290 1.00 29.02 1112 SER A C 1
ATOM 906 O O . SER A 1 117 ? 22.985 -2.068 42.447 1.00 27.59 1112 SER A O 1
ATOM 909 N N . SER A 1 118 ? 25.004 -1.238 43.016 1.00 27.68 1113 SER A N 1
ATOM 910 C CA . SER A 1 118 ? 25.264 -0.680 41.686 1.00 33.36 1113 SER A CA 1
ATOM 911 C C . SER A 1 118 ? 25.411 -1.768 40.616 1.00 34.43 1113 SER A C 1
ATOM 912 O O . SER A 1 118 ? 25.337 -1.488 39.408 1.00 33.17 1113 SER A O 1
ATOM 915 N N . TRP A 1 119 ? 25.606 -3.009 41.056 1.00 28.20 1114 TRP A N 1
ATOM 916 C CA . TRP A 1 119 ? 25.730 -4.140 40.135 1.00 26.94 1114 TRP A CA 1
ATOM 917 C C . TRP A 1 119 ? 24.385 -4.744 39.696 1.00 27.02 1114 TRP A C 1
ATOM 918 O O . TRP A 1 119 ? 24.333 -5.570 38.777 1.00 28.21 1114 TRP A O 1
ATOM 929 N N . LYS A 1 120 ? 23.305 -4.305 40.334 1.00 26.59 1115 LYS A N 1
ATOM 930 C CA . LYS A 1 120 ? 21.950 -4.584 39.870 1.00 25.04 1115 LYS A CA 1
ATOM 931 C C . LYS A 1 120 ? 21.609 -6.054 39.757 1.00 24.92 1115 LYS A C 1
ATOM 932 O O . LYS A 1 120 ? 21.452 -6.593 38.651 1.00 25.14 1115 LYS A O 1
ATOM 938 N N . TYR A 1 121 ? 21.475 -6.696 40.899 1.00 23.94 1116 TYR A N 1
ATOM 939 C CA . TYR A 1 121 ? 21.080 -8.095 40.939 1.00 24.35 1116 TYR A CA 1
ATOM 940 C C . TYR A 1 121 ? 19.542 -8.222 40.842 1.00 22.61 1116 TYR A C 1
ATOM 941 O O . TYR A 1 121 ? 19.025 -9.230 40.373 1.00 22.27 1116 TYR A O 1
ATOM 950 N N . SER A 1 122 ? 18.819 -7.193 41.281 1.00 21.37 1117 SER A N 1
ATOM 951 C CA . SER A 1 122 ? 17.369 -7.277 41.450 1.00 21.16 1117 SER A CA 1
ATOM 952 C C . SER A 1 122 ? 16.636 -6.444 40.410 1.00 22.56 1117 SER A C 1
ATOM 953 O O . SER A 1 122 ? 16.689 -5.211 40.441 1.00 24.28 1117 SER A O 1
ATOM 956 N N . THR A 1 123 ? 15.938 -7.155 39.530 1.00 20.93 1118 THR A N 1
ATOM 957 C CA . THR A 1 123 ? 15.415 -6.626 38.275 1.00 21.52 1118 THR A CA 1
ATOM 958 C C . THR A 1 123 ? 13.983 -7.061 37.996 1.00 22.03 1118 THR A C 1
ATOM 959 O O . THR A 1 123 ? 13.534 -8.107 38.461 1.00 21.51 1118 THR A O 1
ATOM 963 N N . PHE A 1 124 ? 13.291 -6.256 37.195 1.00 22.37 1119 PHE A N 1
ATOM 964 C CA . PHE A 1 124 ? 11.886 -6.471 36.834 1.00 19.53 1119 PHE A CA 1
ATOM 965 C C . PHE A 1 124 ? 11.677 -5.827 35.476 1.00 23.21 1119 PHE A C 1
ATOM 966 O O . PHE A 1 124 ? 11.891 -4.624 35.357 1.00 24.13 1119 PHE A O 1
ATOM 974 N N . SER A 1 125 ? 11.269 -6.616 34.484 1.00 21.94 1120 SER A N 1
ATOM 975 C CA . SER A 1 125 ? 11.035 -6.123 33.121 1.00 23.99 1120 SER A CA 1
ATOM 976 C C . SER A 1 125 ? 9.718 -6.626 32.563 1.00 25.20 1120 SER A C 1
ATOM 977 O O . SER A 1 125 ? 9.153 -7.610 33.043 1.00 25.01 1120 SER A O 1
ATOM 980 N N . GLY A 1 126 ? 9.223 -5.951 31.527 1.00 24.23 1121 GLY A N 1
ATOM 981 C CA . GLY A 1 126 ? 8.031 -6.416 30.862 1.00 29.69 1121 GLY A CA 1
ATOM 982 C C . GLY A 1 126 ? 7.964 -5.808 29.473 1.00 26.08 1121 GLY A C 1
ATOM 983 O O . GLY A 1 126 ? 8.552 -4.763 29.225 1.00 27.54 1121 GLY A O 1
ATOM 984 N N . TYR A 1 127 ? 7.266 -6.469 28.570 1.00 27.11 1122 TYR A N 1
ATOM 985 C CA . TYR A 1 127 ? 7.084 -5.892 27.250 1.00 32.22 1122 TYR A CA 1
ATOM 986 C C . TYR A 1 127 ? 5.864 -6.464 26.568 1.00 37.75 1122 TYR A C 1
ATOM 987 O O . TYR A 1 127 ? 5.375 -7.534 26.934 1.00 30.08 1122 TYR A O 1
ATOM 996 N N . LEU A 1 128 ? 5.394 -5.743 25.550 1.00 37.49 1123 LEU A N 1
ATOM 997 C CA . LEU A 1 128 ? 4.225 -6.147 24.793 1.00 32.18 1123 LEU A CA 1
ATOM 998 C C . LEU A 1 128 ? 4.590 -7.164 23.736 1.00 35.13 1123 LEU A C 1
ATOM 999 O O . LEU A 1 128 ? 5.458 -6.935 22.905 1.00 39.15 1123 LEU A O 1
ATOM 1004 N N . LEU A 1 129 ? 3.928 -8.303 23.788 1.00 31.51 1124 LEU A N 1
ATOM 1005 C CA . LEU A 1 129 ? 4.134 -9.348 22.827 1.00 33.12 1124 LEU A CA 1
ATOM 1006 C C . LEU A 1 129 ? 3.196 -9.120 21.629 1.00 41.53 1124 LEU A C 1
ATOM 1007 O O . LEU A 1 129 ? 3.637 -9.011 20.488 1.00 36.37 1124 LEU A O 1
ATOM 1012 N N . TYR A 1 130 ? 1.897 -9.060 21.909 1.00 38.79 1125 TYR A N 1
ATOM 1013 C CA . TYR A 1 130 ? 0.886 -8.850 20.883 1.00 36.56 1125 TYR A CA 1
ATOM 1014 C C . TYR A 1 130 ? -0.120 -7.810 21.314 1.00 41.15 1125 TYR A C 1
ATOM 1015 O O . TYR A 1 130 ? -0.822 -7.999 22.309 1.00 39.10 1125 TYR A O 1
ATOM 1024 N N . GLN A 1 131 ? -0.247 -6.744 20.534 1.00 46.54 1126 GLN A N 1
ATOM 1025 C CA . GLN A 1 131 ? -1.285 -5.765 20.801 1.00 45.39 1126 GLN A CA 1
ATOM 1026 C C . GLN A 1 131 ? -2.625 -6.297 20.307 1.00 48.26 1126 GLN A C 1
ATOM 1027 O O . GLN A 1 131 ? -2.688 -6.997 19.292 1.00 41.00 1126 GLN A O 1
ATOM 1033 N N . ASP A 1 132 ? -3.693 -5.970 21.030 1.00 49.12 1127 ASP A N 1
ATOM 1034 C CA . ASP A 1 132 ? -5.035 -6.372 20.625 1.00 48.14 1127 ASP A CA 1
ATOM 1035 C C . ASP A 1 132 ? -5.626 -5.210 19.836 1.00 49.67 1127 ASP A C 1
ATOM 1036 O O . ASP A 1 132 ? -5.831 -4.121 20.379 1.00 54.57 1127 ASP A O 1
ATOM 1038 N N . LEU A 1 133 ? -5.875 -5.431 18.552 1.00 48.42 1128 LEU A N 1
ATOM 1039 C CA . LEU A 1 133 ? -6.399 -4.375 17.694 1.00 51.53 1128 LEU A CA 1
ATOM 1040 C C . LEU A 1 133 ? -7.928 -4.357 17.695 1.00 48.54 1128 LEU A C 1
ATOM 1041 O O . LEU A 1 133 ? -8.541 -3.288 17.743 1.00 53.01 1128 LEU A O 1
ATOM 1043 N N . MET B 1 1 ? 13.924 -6.147 11.789 1.00 54.59 996 MET B N 1
ATOM 1044 C CA . MET B 1 1 ? 14.827 -7.230 11.401 1.00 59.02 996 MET B CA 1
ATOM 1045 C C . MET B 1 1 ? 14.410 -8.561 12.027 1.00 57.30 996 MET B C 1
ATOM 1046 O O . MET B 1 1 ? 13.318 -8.677 12.594 1.00 62.94 996 MET B O 1
ATOM 1048 N N . ARG B 1 2 ? 15.286 -9.559 11.927 1.00 56.48 997 ARG B N 1
ATOM 1049 C CA . ARG B 1 2 ? 15.151 -10.787 12.711 1.00 51.55 997 ARG B CA 1
ATOM 1050 C C . ARG B 1 2 ? 16.481 -11.211 13.339 1.00 52.01 997 ARG B C 1
ATOM 1051 O O . ARG B 1 2 ? 17.400 -11.673 12.649 1.00 43.58 997 ARG B O 1
ATOM 1053 N N . VAL B 1 3 ? 16.578 -11.051 14.659 1.00 43.63 998 VAL B N 1
ATOM 1054 C CA . VAL B 1 3 ? 17.822 -11.308 15.378 1.00 39.61 998 VAL B CA 1
ATOM 1055 C C . VAL B 1 3 ? 17.535 -12.122 16.647 1.00 39.35 998 VAL B C 1
ATOM 1056 O O . VAL B 1 3 ? 16.720 -11.710 17.471 1.00 34.36 998 VAL B O 1
ATOM 1060 N N . ALA B 1 4 ? 18.190 -13.270 16.785 1.00 33.06 999 ALA B N 1
ATOM 1061 C CA . ALA B 1 4 ? 18.033 -14.105 17.981 1.00 38.66 999 ALA B CA 1
ATOM 1062 C C . ALA B 1 4 ? 19.170 -15.100 18.093 1.00 36.58 999 ALA B C 1
ATOM 1063 O O . ALA B 1 4 ? 19.576 -15.693 17.095 1.00 39.40 999 ALA B O 1
ATOM 1065 N N . PHE B 1 5 ? 19.740 -15.238 19.289 1.00 34.75 1000 PHE B N 1
ATOM 1066 C CA . PHE B 1 5 ? 20.743 -16.266 19.532 1.00 26.31 1000 PHE B CA 1
ATOM 1067 C C . PHE B 1 5 ? 20.462 -17.017 20.839 1.00 31.98 1000 PHE B C 1
ATOM 1068 O O . PHE B 1 5 ? 19.776 -16.507 21.717 1.00 27.57 1000 PHE B O 1
ATOM 1076 N N . SER B 1 6 ? 21.002 -18.221 20.950 1.00 29.24 1001 SER B N 1
ATOM 1077 C CA . SER B 1 6 ? 20.913 -19.015 22.169 1.00 34.23 1001 SER B CA 1
ATOM 1078 C C . SER B 1 6 ? 22.128 -19.914 22.212 1.00 35.22 1001 SER B C 1
ATOM 1079 O O . SER B 1 6 ? 22.339 -20.728 21.309 1.00 38.22 1001 SER B O 1
ATOM 1082 N N . ALA B 1 7 ? 22.957 -19.741 23.233 1.00 30.78 1002 ALA B N 1
ATOM 1083 C CA . ALA B 1 7 ? 24.203 -20.486 23.337 1.00 33.73 1002 ALA B CA 1
ATOM 1084 C C . ALA B 1 7 ? 24.264 -21.207 24.667 1.00 30.84 1002 ALA B C 1
ATOM 1085 O O . ALA B 1 7 ? 23.686 -20.735 25.649 1.00 28.08 1002 ALA B O 1
ATOM 1087 N N . ALA B 1 8 ? 24.987 -22.324 24.701 1.00 28.69 1003 ALA B N 1
ATOM 1088 C CA . ALA B 1 8 ? 25.134 -23.145 25.899 1.00 31.03 1003 ALA B CA 1
ATOM 1089 C C . ALA B 1 8 ? 26.572 -23.639 26.087 1.00 36.36 1003 ALA B C 1
ATOM 1090 O O . ALA B 1 8 ? 27.362 -23.679 25.148 1.00 33.00 1003 ALA B O 1
ATOM 1092 N N . ARG B 1 9 ? 26.910 -23.977 27.328 1.00 32.17 1004 ARG B N 1
ATOM 1093 C CA . ARG B 1 9 ? 28.190 -24.578 27.659 1.00 35.92 1004 ARG B CA 1
ATOM 1094 C C . ARG B 1 9 ? 28.025 -26.086 27.870 1.00 43.28 1004 ARG B C 1
ATOM 1095 O O . ARG B 1 9 ? 27.196 -26.518 28.676 1.00 37.34 1004 ARG B O 1
ATOM 1098 N N . THR B 1 10 ? 28.795 -26.892 27.139 1.00 38.26 1005 THR B N 1
ATOM 1099 C CA . THR B 1 10 ? 28.682 -28.343 27.253 1.00 40.44 1005 THR B CA 1
ATOM 1100 C C . THR B 1 10 ? 29.907 -28.899 27.963 1.00 39.00 1005 THR B C 1
ATOM 1101 O O . THR B 1 10 ? 29.993 -30.091 28.269 1.00 37.61 1005 THR B O 1
ATOM 1105 N N . SER B 1 11 ? 30.824 -28.006 28.292 1.00 40.46 1006 SER B N 1
ATOM 1106 C CA . SER B 1 11 ? 31.970 -28.373 29.097 1.00 42.32 1006 SER B CA 1
ATOM 1107 C C . SER B 1 11 ? 32.214 -27.291 30.128 1.00 43.31 1006 SER B C 1
ATOM 1108 O O . SER B 1 11 ? 31.766 -26.153 29.960 1.00 44.07 1006 SER B O 1
ATOM 1111 N N . ASN B 1 12 ? 32.924 -27.647 31.191 1.00 37.54 1007 ASN B N 1
ATOM 1112 C CA . ASN B 1 12 ? 33.189 -26.708 32.273 1.00 44.56 1007 ASN B CA 1
ATOM 1113 C C . ASN B 1 12 ? 33.987 -25.496 31.810 1.00 48.10 1007 ASN B C 1
ATOM 1114 O O . ASN B 1 12 ? 34.793 -25.578 30.881 1.00 49.17 1007 ASN B O 1
ATOM 1119 N N . LEU B 1 13 ? 33.741 -24.369 32.468 1.00 48.27 1008 LEU B N 1
ATOM 1120 C CA . LEU B 1 13 ? 34.494 -23.147 32.231 1.00 47.23 1008 LEU B CA 1
ATOM 1121 C C . LEU B 1 13 ? 35.100 -22.713 33.550 1.00 48.70 1008 LEU B C 1
ATOM 1122 O O . LEU B 1 13 ? 34.400 -22.215 34.440 1.00 42.27 1008 LEU B O 1
ATOM 1124 N N . ALA B 1 14 ? 36.406 -22.920 33.681 1.00 51.09 1009 ALA B N 1
ATOM 1125 C CA . ALA B 1 14 ? 37.100 -22.558 34.908 1.00 49.88 1009 ALA B CA 1
ATOM 1126 C C . ALA B 1 14 ? 38.323 -21.694 34.623 1.00 52.56 1009 ALA B C 1
ATOM 1127 O O . ALA B 1 14 ? 39.443 -22.204 34.519 1.00 48.78 1009 ALA B O 1
ATOM 1129 N N . PRO B 1 15 ? 38.095 -20.379 34.478 1.00 51.10 1010 PRO B N 1
ATOM 1130 C CA . PRO B 1 15 ? 39.093 -19.389 34.064 1.00 55.42 1010 PRO B CA 1
ATOM 1131 C C . PRO B 1 15 ? 40.237 -19.246 35.055 1.00 46.25 1010 PRO B C 1
ATOM 1132 O O . PRO B 1 15 ? 40.055 -19.399 36.263 1.00 46.60 1010 PRO B O 1
ATOM 1136 N N . GLY B 1 16 ? 41.412 -18.943 34.524 1.00 46.76 1011 GLY B N 1
ATOM 1137 C CA . GLY B 1 16 ? 42.596 -18.736 35.329 1.00 50.92 1011 GLY B CA 1
ATOM 1138 C C . GLY B 1 16 ? 42.489 -17.462 36.134 1.00 50.27 1011 GLY B C 1
ATOM 1139 O O . GLY B 1 16 ? 42.915 -17.380 37.285 1.00 46.97 1011 GLY B O 1
ATOM 1140 N N . THR B 1 17 ? 41.957 -16.443 35.479 1.00 46.55 1012 THR B N 1
ATOM 1141 C CA . THR B 1 17 ? 41.784 -15.131 36.066 1.00 45.01 1012 THR B CA 1
ATOM 1142 C C . THR B 1 17 ? 40.323 -14.744 36.323 1.00 47.32 1012 THR B C 1
ATOM 1143 O O . THR B 1 17 ? 39.407 -15.301 35.725 1.00 41.83 1012 THR B O 1
ATOM 1147 N N . LEU B 1 18 ? 40.128 -13.798 37.239 1.00 45.62 1013 LEU B N 1
ATOM 1148 C CA . LEU B 1 18 ? 38.822 -13.196 37.475 1.00 36.59 1013 LEU B CA 1
ATOM 1149 C C . LEU B 1 18 ? 38.447 -12.325 36.274 1.00 37.59 1013 LEU B C 1
ATOM 1150 O O . LEU B 1 18 ? 39.315 -11.890 35.526 1.00 33.86 1013 LEU B O 1
ATOM 1155 N N . ASP B 1 19 ? 37.156 -12.060 36.105 1.00 34.25 1014 ASP B N 1
ATOM 1156 C CA . ASP B 1 19 ? 36.691 -11.111 35.095 1.00 32.93 1014 ASP B CA 1
ATOM 1157 C C . ASP B 1 19 ? 37.072 -11.487 33.664 1.00 29.01 1014 ASP B C 1
ATOM 1158 O O . ASP B 1 19 ? 37.493 -10.647 32.889 1.00 41.32 1014 ASP B O 1
ATOM 1163 N N . GLN B 1 20 ? 36.874 -12.748 33.316 1.00 34.95 1015 GLN B N 1
ATOM 1164 C CA . GLN B 1 20 ? 37.104 -13.229 31.961 1.00 37.26 1015 GLN B CA 1
ATOM 1165 C C . GLN B 1 20 ? 35.747 -13.382 31.280 1.00 33.71 1015 GLN B C 1
ATOM 1166 O O . GLN B 1 20 ? 34.747 -13.586 31.958 1.00 30.55 1015 GLN B O 1
ATOM 1168 N N . PRO B 1 21 ? 35.701 -13.261 29.946 1.00 35.08 1016 PRO B N 1
ATOM 1169 C CA . PRO B 1 21 ? 34.432 -13.484 29.248 1.00 30.80 1016 PRO B CA 1
ATOM 1170 C C . PRO B 1 21 ? 34.005 -14.932 29.353 1.00 34.48 1016 PRO B C 1
ATOM 1171 O O . PRO B 1 21 ? 34.859 -15.827 29.390 1.00 32.95 1016 PRO B O 1
ATOM 1175 N N . ILE B 1 22 ? 32.704 -15.166 29.464 1.00 26.84 1017 ILE B N 1
ATOM 1176 C CA . ILE B 1 22 ? 32.195 -16.520 29.366 1.00 26.24 1017 ILE B CA 1
ATOM 1177 C C . ILE B 1 22 ? 32.033 -16.864 27.872 1.00 31.85 1017 ILE B C 1
ATOM 1178 O O . ILE B 1 22 ? 31.217 -16.270 27.164 1.00 34.58 1017 ILE B O 1
ATOM 1183 N N . VAL B 1 23 ? 32.822 -17.809 27.384 1.00 31.93 1018 VAL B N 1
ATOM 1184 C CA . VAL B 1 23 ? 32.731 -18.201 25.985 1.00 38.40 1018 VAL B CA 1
ATOM 1185 C C . VAL B 1 23 ? 31.856 -19.437 25.899 1.00 35.88 1018 VAL B C 1
ATOM 1186 O O . VAL B 1 23 ? 31.762 -20.191 26.864 1.00 42.52 1018 VAL B O 1
ATOM 1190 N N . PHE B 1 24 ? 31.173 -19.617 24.772 1.00 37.54 1019 PHE B N 1
ATOM 1191 C CA . PHE B 1 24 ? 30.271 -20.756 24.618 1.00 37.81 1019 PHE B CA 1
ATOM 1192 C C . PHE B 1 24 ? 30.754 -21.705 23.514 1.00 45.13 1019 PHE B C 1
ATOM 1193 O O . PHE B 1 24 ? 31.513 -21.307 22.633 1.00 47.59 1019 PHE B O 1
ATOM 1201 N N . ASP B 1 25 ? 30.336 -22.965 23.578 1.00 46.82 1020 ASP B N 1
ATOM 1202 C CA . ASP B 1 25 ? 30.798 -23.961 22.607 1.00 49.94 1020 ASP B CA 1
ATOM 1203 C C . ASP B 1 25 ? 29.646 -24.651 21.881 1.00 51.13 1020 ASP B C 1
ATOM 1204 O O . ASP B 1 25 ? 29.848 -25.653 21.198 1.00 53.83 1020 ASP B O 1
ATOM 1209 N N . LEU B 1 26 ? 28.436 -24.132 22.047 1.00 47.49 1021 LEU B N 1
ATOM 1210 C CA . LEU B 1 26 ? 27.288 -24.712 21.370 1.00 45.09 1021 LEU B CA 1
ATOM 1211 C C . LEU B 1 26 ? 26.215 -23.672 21.143 1.00 46.11 1021 LEU B C 1
ATOM 1212 O O . LEU B 1 26 ? 25.760 -23.024 22.081 1.00 44.14 1021 LEU B O 1
ATOM 1217 N N . LEU B 1 27 ? 25.796 -23.536 19.891 1.00 43.58 1022 LEU B N 1
ATOM 1218 C CA . LEU B 1 27 ? 24.681 -22.678 19.543 1.00 41.49 1022 LEU B CA 1
ATOM 1219 C C . LEU B 1 27 ? 23.415 -23.492 19.456 1.00 45.95 1022 LEU B C 1
ATOM 1220 O O . LEU B 1 27 ? 23.386 -24.512 18.781 1.00 48.96 1022 LEU B O 1
ATOM 1225 N N . LEU B 1 28 ? 22.390 -23.073 20.187 1.00 41.79 1023 LEU B N 1
ATOM 1226 C CA . LEU B 1 28 ? 21.062 -23.642 20.034 1.00 37.71 1023 LEU B CA 1
ATOM 1227 C C . LEU B 1 28 ? 20.355 -22.891 18.917 1.00 44.80 1023 LEU B C 1
ATOM 1228 O O . LEU B 1 28 ? 19.432 -23.405 18.281 1.00 47.01 1023 LEU B O 1
ATOM 1233 N N . ASN B 1 29 ? 20.820 -21.670 18.680 1.00 38.65 1024 ASN B N 1
ATOM 1234 C CA . ASN B 1 29 ? 20.239 -20.794 17.680 1.00 41.19 1024 ASN B CA 1
ATOM 1235 C C . ASN B 1 29 ? 21.136 -19.602 17.413 1.00 43.49 1024 ASN B C 1
ATOM 1236 O O . ASN B 1 29 ? 21.801 -19.103 18.321 1.00 36.05 1024 ASN B O 1
ATOM 1241 N N . ASN B 1 30 ? 21.144 -19.143 16.165 1.00 41.89 1025 ASN B N 1
ATOM 1242 C CA . ASN B 1 30 ? 21.890 -17.953 15.802 1.00 35.86 1025 ASN B CA 1
ATOM 1243 C C . ASN B 1 30 ? 21.269 -17.225 14.609 1.00 42.77 1025 ASN B C 1
ATOM 1244 O O . ASN B 1 30 ? 21.940 -16.907 13.622 1.00 47.20 1025 ASN B O 1
ATOM 1249 N N . LEU B 1 31 ? 19.972 -16.974 14.716 1.00 42.37 1026 LEU B N 1
ATOM 1250 C CA . LEU B 1 31 ? 19.224 -16.237 13.711 1.00 42.55 1026 LEU B CA 1
ATOM 1251 C C . LEU B 1 31 ? 19.761 -14.820 13.529 1.00 43.88 1026 LEU B C 1
ATOM 1252 O O . LEU B 1 31 ? 19.645 -13.984 14.431 1.00 40.95 1026 LEU B O 1
ATOM 1257 N N . GLY B 1 32 ? 20.346 -14.537 12.369 1.00 46.49 1027 GLY B N 1
ATOM 1258 C CA . GLY B 1 32 ? 20.853 -13.198 12.119 1.00 44.90 1027 GLY B CA 1
ATOM 1259 C C . GLY B 1 32 ? 22.364 -13.195 12.215 1.00 43.24 1027 GLY B C 1
ATOM 1260 O O . GLY B 1 32 ? 23.012 -12.172 11.969 1.00 46.06 1027 GLY B O 1
ATOM 1261 N N . GLU B 1 33 ? 22.913 -14.353 12.593 1.00 42.48 1028 GLU B N 1
ATOM 1262 C CA . GLU B 1 33 ? 24.363 -14.597 12.738 1.00 44.10 1028 GLU B CA 1
ATOM 1263 C C . GLU B 1 33 ? 25.074 -13.455 13.483 1.00 48.00 1028 GLU B C 1
ATOM 1264 O O . GLU B 1 33 ? 26.114 -12.963 13.049 1.00 42.91 1028 GLU B O 1
ATOM 1270 N N . THR B 1 34 ? 24.509 -13.053 14.620 1.00 44.15 1029 THR B N 1
ATOM 1271 C CA . THR B 1 34 ? 25.062 -11.948 15.407 1.00 42.06 1029 THR B CA 1
ATOM 1272 C C . THR B 1 34 ? 25.964 -12.362 16.574 1.00 43.71 1029 THR B C 1
ATOM 1273 O O . THR B 1 34 ? 26.632 -11.518 17.164 1.00 46.34 1029 THR B O 1
ATOM 1277 N N . PHE B 1 35 ? 25.954 -13.642 16.931 1.00 43.33 1030 PHE B N 1
ATOM 1278 C CA . PHE B 1 35 ? 26.703 -14.133 18.092 1.00 44.31 1030 PHE B CA 1
ATOM 1279 C C . PHE B 1 35 ? 27.954 -14.944 17.723 1.00 43.79 1030 PHE B C 1
ATOM 1280 O O . PHE B 1 35 ? 27.882 -15.878 16.926 1.00 44.21 1030 PHE B O 1
ATOM 1288 N N . ASP B 1 36 ? 29.096 -14.592 18.309 1.00 43.30 1031 ASP B N 1
ATOM 1289 C CA . ASP B 1 36 ? 30.314 -15.358 18.099 1.00 44.24 1031 ASP B CA 1
ATOM 1290 C C . ASP B 1 36 ? 30.579 -16.240 19.302 1.00 45.79 1031 ASP B C 1
ATOM 1291 O O . ASP B 1 36 ? 30.859 -15.740 20.393 1.00 46.95 1031 ASP B O 1
ATOM 1296 N N . LEU B 1 37 ? 30.540 -17.551 19.085 1.00 46.16 1032 LEU B N 1
ATOM 1297 C CA . LEU B 1 37 ? 30.692 -18.531 20.157 1.00 47.43 1032 LEU B CA 1
ATOM 1298 C C . LEU B 1 37 ? 32.063 -18.447 20.816 1.00 48.59 1032 LEU B C 1
ATOM 1299 O O . LEU B 1 37 ? 32.178 -18.538 22.042 1.00 47.22 1032 LEU B O 1
ATOM 1301 N N . GLN B 1 38 ? 33.100 -18.287 19.997 1.00 47.20 1033 GLN B N 1
ATOM 1302 C CA . GLN B 1 38 ? 34.477 -18.363 20.479 1.00 49.55 1033 GLN B CA 1
ATOM 1303 C C . GLN B 1 38 ? 34.887 -17.161 21.326 1.00 45.62 1033 GLN B C 1
ATOM 1304 O O . GLN B 1 38 ? 35.807 -17.251 22.136 1.00 49.36 1033 GLN B O 1
ATOM 1306 N N . LEU B 1 39 ? 34.196 -16.042 21.149 1.00 45.08 1034 LEU B N 1
ATOM 1307 C CA . LEU B 1 39 ? 34.422 -14.872 21.996 1.00 49.36 1034 LEU B CA 1
ATOM 1308 C C . LEU B 1 39 ? 33.273 -14.712 23.001 1.00 44.23 1034 LEU B C 1
ATOM 1309 O O . LEU B 1 39 ? 33.401 -14.004 23.999 1.00 45.38 1034 LEU B O 1
ATOM 1314 N N . GLY B 1 40 ? 32.145 -15.356 22.707 1.00 45.01 1035 GLY B N 1
ATOM 1315 C CA . GLY B 1 40 ? 30.963 -15.266 23.545 1.00 41.62 1035 GLY B CA 1
ATOM 1316 C C . GLY B 1 40 ? 30.312 -13.904 23.464 1.00 42.10 1035 GLY B C 1
ATOM 1317 O O . GLY B 1 40 ? 29.730 -13.421 24.433 1.00 38.23 1035 GLY B O 1
ATOM 1318 N N . ARG B 1 41 ? 30.384 -13.282 22.293 1.00 39.01 1036 ARG B N 1
ATOM 1319 C CA . ARG B 1 41 ? 29.916 -11.920 22.175 1.00 34.07 1036 ARG B CA 1
ATOM 1320 C C . ARG B 1 41 ? 28.788 -11.751 21.184 1.00 39.59 1036 ARG B C 1
ATOM 1321 O O . ARG B 1 41 ? 28.785 -12.332 20.091 1.00 40.35 1036 ARG B O 1
ATOM 1329 N N . PHE B 1 42 ? 27.830 -10.925 21.582 1.00 38.15 1037 PHE B N 1
ATOM 1330 C CA . PHE B 1 42 ? 26.751 -10.526 20.704 1.00 33.76 1037 PHE B CA 1
ATOM 1331 C C . PHE B 1 42 ? 27.127 -9.206 20.068 1.00 37.17 1037 PHE B C 1
ATOM 1332 O O . PHE B 1 42 ? 27.464 -8.249 20.759 1.00 35.53 1037 PHE B O 1
ATOM 1340 N N . ASN B 1 43 ? 27.084 -9.171 18.742 1.00 38.69 1038 ASN B N 1
ATOM 1341 C CA . ASN B 1 43 ? 27.356 -7.959 17.988 1.00 38.43 1038 ASN B CA 1
ATOM 1342 C C . ASN B 1 43 ? 26.071 -7.406 17.417 1.00 35.88 1038 ASN B C 1
ATOM 1343 O O . ASN B 1 43 ? 25.530 -7.951 16.463 1.00 40.47 1038 ASN B O 1
ATOM 1348 N N . CYS B 1 44 ? 25.594 -6.323 18.021 1.00 31.16 1039 CYS B N 1
ATOM 1349 C CA . CYS B 1 44 ? 24.356 -5.668 17.633 1.00 39.66 1039 CYS B CA 1
ATOM 1350 C C . CYS B 1 44 ? 24.421 -5.135 16.208 1.00 42.43 1039 CYS B C 1
ATOM 1351 O O . CYS B 1 44 ? 25.238 -4.265 15.920 1.00 39.84 1039 CYS B O 1
ATOM 1354 N N . PRO B 1 45 ? 23.553 -5.650 15.323 1.00 44.26 1040 PRO B N 1
ATOM 1355 C CA . PRO B 1 45 ? 23.562 -5.310 13.894 1.00 44.00 1040 PRO B CA 1
ATOM 1356 C C . PRO B 1 45 ? 22.759 -4.048 13.575 1.00 47.32 1040 PRO B C 1
ATOM 1357 O O . PRO B 1 45 ? 23.050 -3.376 12.584 1.00 50.92 1040 PRO B O 1
ATOM 1361 N N . VAL B 1 46 ? 21.769 -3.725 14.404 1.00 42.49 1041 VAL B N 1
ATOM 1362 C CA . VAL B 1 46 ? 20.918 -2.578 14.139 1.00 41.70 1041 VAL B CA 1
ATOM 1363 C C . VAL B 1 46 ? 20.436 -1.944 15.438 1.00 46.51 1041 VAL B C 1
ATOM 1364 O O . VAL B 1 46 ? 20.248 -2.620 16.453 1.00 41.90 1041 VAL B O 1
ATOM 1368 N N . ASN B 1 47 ? 20.285 -0.627 15.414 1.00 48.53 1042 ASN B N 1
ATOM 1369 C CA . ASN B 1 47 ? 19.691 0.090 16.531 1.00 44.35 1042 ASN B CA 1
ATOM 1370 C C . ASN B 1 47 ? 18.301 -0.452 16.844 1.00 44.03 1042 ASN B C 1
ATOM 1371 O O . ASN B 1 47 ? 17.474 -0.614 15.943 1.00 38.66 1042 ASN B O 1
ATOM 1376 N N . GLY B 1 48 ? 18.037 -0.718 18.121 1.00 38.64 1043 GLY B N 1
ATOM 1377 C CA . GLY B 1 48 ? 16.730 -1.201 18.522 1.00 34.77 1043 GLY B CA 1
ATOM 1378 C C . GLY B 1 48 ? 16.696 -1.662 19.969 1.00 35.25 1043 GLY B C 1
ATOM 1379 O O . GLY B 1 48 ? 17.677 -1.509 20.681 1.00 30.91 1043 GLY B O 1
ATOM 1380 N N . THR B 1 49 ? 15.553 -2.197 20.391 1.00 38.61 1044 THR B N 1
ATOM 1381 C CA . THR B 1 49 ? 15.356 -2.696 21.756 1.00 33.67 1044 THR B CA 1
ATOM 1382 C C . THR B 1 49 ? 15.555 -4.198 21.814 1.00 31.94 1044 THR B C 1
ATOM 1383 O O . THR B 1 49 ? 14.905 -4.928 21.068 1.00 32.47 1044 THR B O 1
ATOM 1387 N N . TYR B 1 50 ? 16.411 -4.654 22.734 1.00 30.63 1045 TYR B N 1
ATOM 1388 C CA . TYR B 1 50 ? 16.805 -6.054 22.827 1.00 25.97 1045 TYR B CA 1
ATOM 1389 C C . TYR B 1 50 ? 16.570 -6.651 24.217 1.00 28.58 1045 TYR B C 1
ATOM 1390 O O . TYR B 1 50 ? 16.659 -5.940 25.221 1.00 25.48 1045 TYR B O 1
ATOM 1399 N N . VAL B 1 51 ? 16.289 -7.953 24.239 1.00 28.53 1046 VAL B N 1
ATOM 1400 C CA . VAL B 1 51 ? 16.099 -8.737 25.460 1.00 29.53 1046 VAL B CA 1
ATOM 1401 C C . VAL B 1 51 ? 17.244 -9.752 25.608 1.00 26.26 1046 VAL B C 1
ATOM 1402 O O . VAL B 1 51 ? 17.629 -10.388 24.627 1.00 26.47 1046 VAL B O 1
ATOM 1406 N N . PHE B 1 52 ? 17.796 -9.899 26.815 1.00 24.22 1047 PHE B N 1
ATOM 1407 C CA . PHE B 1 52 ? 18.830 -10.909 27.078 1.00 19.64 1047 PHE B CA 1
ATOM 1408 C C . PHE B 1 52 ? 18.448 -11.701 28.330 1.00 21.68 1047 PHE B C 1
ATOM 1409 O O . PHE B 1 52 ? 17.891 -11.130 29.245 1.00 19.38 1047 PHE B O 1
ATOM 1417 N N . ILE B 1 53 ? 18.780 -12.992 28.361 1.00 21.03 1048 ILE B N 1
ATOM 1418 C CA . ILE B 1 53 ? 18.470 -13.841 29.519 1.00 26.21 1048 ILE B CA 1
ATOM 1419 C C . ILE B 1 53 ? 19.626 -14.803 29.668 1.00 20.30 1048 ILE B C 1
ATOM 1420 O O . ILE B 1 53 ? 20.190 -15.257 28.670 1.00 21.36 1048 ILE B O 1
ATOM 1425 N N . PHE B 1 54 ? 19.995 -15.134 30.900 1.00 18.75 1049 PHE B N 1
ATOM 1426 C CA . PHE B 1 54 ? 21.042 -16.109 31.064 1.00 18.57 1049 PHE B CA 1
ATOM 1427 C C . PHE B 1 54 ? 20.812 -16.896 32.360 1.00 20.74 1049 PHE B C 1
ATOM 1428 O O . PHE B 1 54 ? 20.253 -16.374 33.327 1.00 18.67 1049 PHE B O 1
ATOM 1436 N N . HIS B 1 55 ? 21.228 -18.158 32.340 1.00 19.64 1050 HIS B N 1
ATOM 1437 C CA . HIS B 1 55 ? 21.194 -19.037 33.509 1.00 22.70 1050 HIS B CA 1
ATOM 1438 C C . HIS B 1 55 ? 22.561 -19.700 33.573 1.00 23.08 1050 HIS B C 1
ATOM 1439 O O . HIS B 1 55 ? 22.967 -20.356 32.613 1.00 23.77 1050 HIS B O 1
ATOM 1446 N N . MET B 1 56 ? 23.281 -19.529 34.678 1.00 24.76 1051 MET B N 1
ATOM 1447 C CA . MET B 1 56 ? 24.604 -20.146 34.817 1.00 21.78 1051 MET B CA 1
ATOM 1448 C C . MET B 1 56 ? 24.636 -21.060 36.035 1.00 24.00 1051 MET B C 1
ATOM 1449 O O . MET B 1 56 ? 24.394 -20.618 37.146 1.00 19.83 1051 MET B O 1
ATOM 1454 N N . LEU B 1 57 ? 24.916 -22.340 35.821 1.00 21.45 1052 LEU B N 1
ATOM 1455 C CA . LEU B 1 57 ? 25.056 -23.260 36.929 1.00 23.75 1052 LEU B CA 1
ATOM 1456 C C . LEU B 1 57 ? 26.532 -23.249 37.357 1.00 28.71 1052 LEU B C 1
ATOM 1457 O O . LEU B 1 57 ? 27.430 -23.333 36.501 1.00 24.00 1052 LEU B O 1
ATOM 1462 N N . LYS B 1 58 ? 26.772 -23.078 38.661 1.00 24.42 1053 LYS B N 1
ATOM 1463 C CA . LYS B 1 58 ? 28.130 -23.060 39.215 1.00 32.45 1053 LYS B CA 1
ATOM 1464 C C . LYS B 1 58 ? 28.628 -24.478 39.494 1.00 33.37 1053 LYS B C 1
ATOM 1465 O O . LYS B 1 58 ? 27.830 -25.409 39.624 1.00 28.83 1053 LYS B O 1
ATOM 1471 N N . LEU B 1 59 ? 29.951 -24.647 39.538 1.00 34.08 1054 LEU B N 1
ATOM 1472 C CA . LEU B 1 59 ? 30.535 -25.911 39.965 1.00 34.23 1054 LEU B CA 1
ATOM 1473 C C . LEU B 1 59 ? 30.167 -26.159 41.416 1.00 36.31 1054 LEU B C 1
ATOM 1474 O O . LEU B 1 59 ? 30.016 -25.211 42.189 1.00 36.22 1054 LEU B O 1
ATOM 1479 N N . ALA B 1 60 ? 30.023 -27.420 41.805 1.00 39.87 1055 ALA B N 1
ATOM 1480 C CA . ALA B 1 60 ? 29.720 -27.716 43.198 1.00 37.60 1055 ALA B CA 1
ATOM 1481 C C . ALA B 1 60 ? 30.974 -27.616 44.054 1.00 46.93 1055 ALA B C 1
ATOM 1482 O O . ALA B 1 60 ? 31.462 -28.621 44.572 1.00 49.21 1055 ALA B O 1
ATOM 1484 N N . VAL B 1 61 ? 31.469 -26.395 44.235 1.00 46.45 1056 VAL B N 1
ATOM 1485 C CA . VAL B 1 61 ? 32.696 -26.155 44.995 1.00 49.15 1056 VAL B CA 1
ATOM 1486 C C . VAL B 1 61 ? 32.479 -24.913 45.844 1.00 52.96 1056 VAL B C 1
ATOM 1487 O O . VAL B 1 61 ? 31.581 -24.121 45.561 1.00 49.29 1056 VAL B O 1
ATOM 1491 N N . ASN B 1 62 ? 33.310 -24.728 46.868 1.00 50.51 1057 ASN B N 1
ATOM 1492 C CA . ASN B 1 62 ? 33.117 -23.646 47.835 1.00 48.85 1057 ASN B CA 1
ATOM 1493 C C . ASN B 1 62 ? 33.661 -22.301 47.377 1.00 52.70 1057 ASN B C 1
ATOM 1494 O O . ASN B 1 62 ? 34.352 -21.612 48.131 1.00 49.88 1057 ASN B O 1
ATOM 1499 N N . VAL B 1 63 ? 33.298 -21.917 46.153 1.00 41.48 1058 VAL B N 1
ATOM 1500 C CA . VAL B 1 63 ? 33.593 -20.600 45.612 1.00 41.84 1058 VAL B CA 1
ATOM 1501 C C . VAL B 1 63 ? 32.307 -19.967 45.048 1.00 38.15 1058 VAL B C 1
ATOM 1502 O O . VAL B 1 63 ? 31.624 -20.611 44.267 1.00 38.59 1058 VAL B O 1
ATOM 1506 N N . PRO B 1 64 ? 31.937 -18.752 45.494 1.00 34.30 1059 PRO B N 1
ATOM 1507 C CA . PRO B 1 64 ? 30.686 -18.160 44.982 1.00 36.22 1059 PRO B CA 1
ATOM 1508 C C . PRO B 1 64 ? 30.779 -17.794 43.494 1.00 35.70 1059 PRO B C 1
ATOM 1509 O O . PRO B 1 64 ? 31.861 -17.450 43.008 1.00 35.83 1059 PRO B O 1
ATOM 1513 N N . LEU B 1 65 ? 29.649 -17.855 42.794 1.00 31.53 1060 LEU B N 1
ATOM 1514 C CA . LEU B 1 65 ? 29.577 -17.476 41.389 1.00 29.02 1060 LEU B CA 1
ATOM 1515 C C . LEU B 1 65 ? 29.021 -16.056 41.245 1.00 29.51 1060 LEU B C 1
ATOM 1516 O O . LEU B 1 65 ? 27.943 -15.761 41.742 1.00 25.92 1060 LEU B O 1
ATOM 1521 N N . TYR B 1 66 ? 29.796 -15.184 40.607 1.00 28.47 1061 TYR B N 1
ATOM 1522 C CA . TYR B 1 66 ? 29.370 -13.836 40.245 1.00 28.86 1061 TYR B CA 1
ATOM 1523 C C . TYR B 1 66 ? 29.428 -13.685 38.740 1.00 29.78 1061 TYR B C 1
ATOM 1524 O O . TYR B 1 66 ? 30.488 -13.881 38.140 1.00 26.28 1061 TYR B O 1
ATOM 1533 N N . VAL B 1 67 ? 28.307 -13.312 38.132 1.00 26.53 1062 VAL B N 1
ATOM 1534 C CA . VAL B 1 67 ? 28.252 -13.125 36.679 1.00 21.84 1062 VAL B CA 1
ATOM 1535 C C . VAL B 1 67 ? 27.722 -11.732 36.367 1.00 25.66 1062 VAL B C 1
ATOM 1536 O O . VAL B 1 67 ? 26.771 -11.290 36.991 1.00 27.58 1062 VAL B O 1
ATOM 1540 N N . ASN B 1 68 ? 28.343 -11.026 35.425 1.00 24.27 1063 ASN B N 1
ATOM 1541 C CA . ASN B 1 68 ? 27.798 -9.747 34.979 1.00 25.74 1063 ASN B CA 1
ATOM 1542 C C . ASN B 1 68 ? 27.336 -9.847 33.531 1.00 26.70 1063 ASN B C 1
ATOM 1543 O O . ASN B 1 68 ? 28.025 -10.413 32.676 1.00 27.10 1063 ASN B O 1
ATOM 1548 N N . LEU B 1 69 ? 26.175 -9.283 33.245 1.00 27.87 1064 LEU B N 1
ATOM 1549 C CA . LEU B 1 69 ? 25.832 -9.039 31.855 1.00 22.53 1064 LEU B CA 1
ATOM 1550 C C . LEU B 1 69 ? 26.499 -7.720 31.494 1.00 28.98 1064 LEU B C 1
ATOM 1551 O O . LEU B 1 69 ? 26.281 -6.706 32.158 1.00 28.92 1064 LEU B O 1
ATOM 1556 N N . MET B 1 70 ? 27.353 -7.749 30.472 1.00 28.71 1065 MET B N 1
ATOM 1557 C CA . MET B 1 70 ? 28.108 -6.574 30.062 1.00 30.58 1065 MET B CA 1
ATOM 1558 C C . MET B 1 70 ? 27.576 -5.973 28.758 1.00 24.94 1065 MET B C 1
ATOM 1559 O O . MET B 1 70 ? 27.196 -6.702 27.848 1.00 25.87 1065 MET B O 1
ATOM 1564 N N . LYS B 1 71 ? 27.531 -4.647 28.707 1.00 28.83 1066 LYS B N 1
ATOM 1565 C CA . LYS B 1 71 ? 27.357 -3.876 27.464 1.00 31.83 1066 LYS B CA 1
ATOM 1566 C C . LYS B 1 71 ? 28.654 -3.132 27.203 1.00 33.66 1066 LYS B C 1
ATOM 1567 O O . LYS B 1 71 ? 28.973 -2.169 27.914 1.00 36.53 1066 LYS B O 1
ATOM 1573 N N . ASN B 1 72 ? 29.394 -3.584 26.198 1.00 32.00 1067 ASN B N 1
ATOM 1574 C CA . ASN B 1 72 ? 30.744 -3.086 25.953 1.00 33.98 1067 ASN B CA 1
ATOM 1575 C C . ASN B 1 72 ? 31.589 -3.271 27.209 1.00 33.79 1067 ASN B C 1
ATOM 1576 O O . ASN B 1 72 ? 31.938 -4.396 27.543 1.00 34.14 1067 ASN B O 1
ATOM 1581 N N . GLU B 1 73 ? 31.915 -2.185 27.901 1.00 35.45 1068 GLU B N 1
ATOM 1582 C CA . GLU B 1 73 ? 32.724 -2.276 29.118 1.00 37.96 1068 GLU B CA 1
ATOM 1583 C C . GLU B 1 73 ? 31.925 -2.000 30.400 1.00 37.99 1068 GLU B C 1
ATOM 1584 O O . GLU B 1 73 ? 32.497 -1.933 31.485 1.00 39.89 1068 GLU B O 1
ATOM 1586 N N . GLU B 1 74 ? 30.614 -1.835 30.271 1.00 37.80 1069 GLU B N 1
ATOM 1587 C CA . GLU B 1 74 ? 29.748 -1.470 31.408 1.00 37.21 1069 GLU B CA 1
ATOM 1588 C C . GLU B 1 74 ? 28.934 -2.655 31.960 1.00 33.83 1069 GLU B C 1
ATOM 1589 O O . GLU B 1 74 ? 28.450 -3.494 31.199 1.00 32.40 1069 GLU B O 1
ATOM 1595 N N . VAL B 1 75 ? 28.812 -2.738 33.284 1.00 32.51 1070 VAL B N 1
ATOM 1596 C CA . VAL B 1 75 ? 27.927 -3.716 33.915 1.00 29.83 1070 VAL B CA 1
ATOM 1597 C C . VAL B 1 75 ? 26.461 -3.309 33.784 1.00 28.42 1070 VAL B C 1
ATOM 1598 O O . VAL B 1 75 ? 26.069 -2.250 34.254 1.00 33.34 1070 VAL B O 1
ATOM 1602 N N . LEU B 1 76 ? 25.658 -4.151 33.146 1.00 26.52 1071 LEU B N 1
ATOM 1603 C CA . LEU B 1 76 ? 24.234 -3.886 32.986 1.00 25.04 1071 LEU B CA 1
ATOM 1604 C C . LEU B 1 76 ? 23.459 -4.422 34.182 1.00 30.59 1071 LEU B C 1
ATOM 1605 O O . LEU B 1 76 ? 22.822 -3.663 34.919 1.00 30.41 1071 LEU B O 1
ATOM 1610 N N . VAL B 1 77 ? 23.460 -5.746 34.323 1.00 28.52 1072 VAL B N 1
ATOM 1611 C CA . VAL B 1 77 ? 22.856 -6.410 35.475 1.00 20.95 1072 VAL B CA 1
ATOM 1612 C C . VAL B 1 77 ? 23.776 -7.539 35.933 1.00 27.31 1072 VAL B C 1
ATOM 1613 O O . VAL B 1 77 ? 24.619 -8.005 35.157 1.00 24.89 1072 VAL B O 1
ATOM 1617 N N . SER B 1 78 ? 23.584 -8.022 37.157 1.00 21.73 1073 SER B N 1
ATOM 1618 C CA . SER B 1 78 ? 24.463 -9.074 37.664 1.00 24.25 1073 SER B CA 1
ATOM 1619 C C . SER B 1 78 ? 23.681 -10.232 38.274 1.00 25.59 1073 SER B C 1
ATOM 1620 O O . SER B 1 78 ? 22.490 -10.120 38.522 1.00 20.80 1073 SER B O 1
ATOM 1623 N N . ALA B 1 79 ? 24.341 -11.372 38.468 1.00 23.76 1074 ALA B N 1
ATOM 1624 C CA . ALA B 1 79 ? 23.694 -12.505 39.127 1.00 20.62 1074 ALA B CA 1
ATOM 1625 C C . ALA B 1 79 ? 24.666 -13.123 40.107 1.00 22.45 1074 ALA B C 1
ATOM 1626 O O . ALA B 1 79 ? 25.870 -13.033 39.913 1.00 23.46 1074 ALA B O 1
ATOM 1628 N N . TYR B 1 80 ? 24.129 -13.718 41.163 1.00 20.30 1075 TYR B N 1
ATOM 1629 C CA . TYR B 1 80 ? 24.934 -14.346 42.206 1.00 25.77 1075 TYR B CA 1
ATOM 1630 C C . TYR B 1 80 ? 24.402 -15.727 42.516 1.00 25.67 1075 TYR B C 1
ATOM 1631 O O . TYR B 1 80 ? 23.196 -15.953 42.507 1.00 27.15 1075 TYR B O 1
ATOM 1640 N N . ALA B 1 81 ? 25.295 -16.672 42.772 1.00 25.30 1076 ALA B N 1
ATOM 1641 C CA . ALA B 1 81 ? 24.846 -17.962 43.261 1.00 22.13 1076 ALA B CA 1
ATOM 1642 C C . ALA B 1 81 ? 25.935 -18.614 44.116 1.00 26.76 1076 ALA B C 1
ATOM 1643 O O . ALA B 1 81 ? 27.131 -18.565 43.795 1.00 24.68 1076 ALA B O 1
ATOM 1645 N N . ASN B 1 82 ? 25.505 -19.227 45.201 1.00 27.79 1077 ASN B N 1
ATOM 1646 C CA . ASN B 1 82 ? 26.420 -19.913 46.083 1.00 30.91 1077 ASN B CA 1
ATOM 1647 C C . ASN B 1 82 ? 25.678 -20.827 47.030 1.00 32.75 1077 ASN B C 1
ATOM 1648 O O . ASN B 1 82 ? 24.589 -20.496 47.501 1.00 34.50 1077 ASN B O 1
ATOM 1653 N N . ASP B 1 83 ? 26.278 -21.976 47.312 1.00 33.32 1078 ASP B N 1
ATOM 1654 C CA . ASP B 1 83 ? 25.762 -22.874 48.333 1.00 36.89 1078 ASP B CA 1
ATOM 1655 C C . ASP B 1 83 ? 26.929 -23.488 49.106 1.00 35.81 1078 ASP B C 1
ATOM 1656 O O . ASP B 1 83 ? 27.929 -23.874 48.515 1.00 33.34 1078 ASP B O 1
ATOM 1661 N N . GLY B 1 84 ? 26.817 -23.539 50.426 1.00 39.39 1079 GLY B N 1
ATOM 1662 C CA . GLY B 1 84 ? 27.946 -23.945 51.249 1.00 44.32 1079 GLY B CA 1
ATOM 1663 C C . GLY B 1 84 ? 28.175 -25.434 51.454 1.00 46.05 1079 GLY B C 1
ATOM 1664 O O . GLY B 1 84 ? 29.169 -25.814 52.067 1.00 49.90 1079 GLY B O 1
ATOM 1665 N N . ALA B 1 85 ? 27.283 -26.274 50.934 1.00 46.34 1080 ALA B N 1
ATOM 1666 C CA . ALA B 1 85 ? 27.373 -27.721 51.142 1.00 45.44 1080 ALA B CA 1
ATOM 1667 C C . ALA B 1 85 ? 28.727 -28.337 50.763 1.00 50.88 1080 ALA B C 1
ATOM 1668 O O . ALA B 1 85 ? 29.260 -29.110 51.534 1.00 57.61 1080 ALA B O 1
ATOM 1670 N N . PRO B 1 86 ? 29.296 -28.019 49.587 1.00 53.36 1081 PRO B N 1
ATOM 1671 C CA . PRO B 1 86 ? 28.889 -27.188 48.455 1.00 44.79 1081 PRO B CA 1
ATOM 1672 C C . PRO B 1 86 ? 28.068 -27.977 47.455 1.00 48.54 1081 PRO B C 1
ATOM 1673 O O . PRO B 1 86 ? 28.265 -29.178 47.252 1.00 53.09 1081 PRO B O 1
ATOM 1677 N N . ASP B 1 87 ? 27.138 -27.273 46.831 1.00 44.22 1082 ASP B N 1
ATOM 1678 C CA . ASP B 1 87 ? 26.213 -27.844 45.872 1.00 38.59 1082 ASP B CA 1
ATOM 1679 C C . ASP B 1 87 ? 26.233 -26.950 44.640 1.00 37.28 1082 ASP B C 1
ATOM 1680 O O . ASP B 1 87 ? 26.669 -25.795 44.713 1.00 34.31 1082 ASP B O 1
ATOM 1685 N N . HIS B 1 88 ? 25.770 -27.481 43.517 1.00 35.07 1083 HIS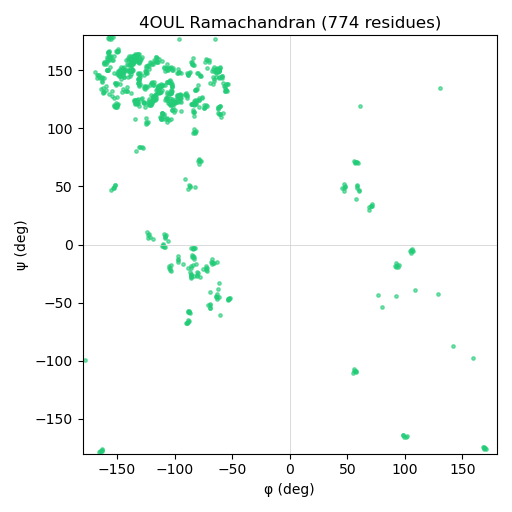 B N 1
ATOM 1686 C CA . HIS B 1 88 ? 25.496 -26.654 42.350 1.00 32.61 1083 HIS B CA 1
ATOM 1687 C C . HIS B 1 88 ? 24.425 -25.620 42.678 1.00 29.84 1083 HIS B C 1
ATOM 1688 O O . HIS B 1 88 ? 23.540 -25.889 43.477 1.00 30.92 1083 HIS B O 1
ATOM 1695 N N . GLU B 1 89 ? 24.497 -24.469 42.013 1.00 29.74 1084 GLU B N 1
ATOM 1696 C CA . GLU B 1 89 ? 23.546 -23.387 42.199 1.00 25.96 1084 GLU B CA 1
ATOM 1697 C C . GLU B 1 89 ? 23.473 -22.521 40.956 1.00 23.80 1084 GLU B C 1
ATOM 1698 O O . GLU B 1 89 ? 24.391 -22.517 40.136 1.00 24.88 1084 GLU B O 1
ATOM 1704 N N . THR B 1 90 ? 22.380 -21.781 40.803 1.00 24.07 1085 THR B N 1
ATOM 1705 C CA . THR B 1 90 ? 22.136 -21.129 39.509 1.00 21.76 1085 THR B CA 1
ATOM 1706 C C . THR B 1 90 ? 22.166 -19.614 39.682 1.00 21.18 1085 THR B C 1
ATOM 1707 O O . THR B 1 90 ? 21.484 -19.075 40.547 1.00 25.54 1085 THR B O 1
ATOM 1711 N N . ALA B 1 91 ? 22.980 -18.940 38.880 1.00 23.07 1086 ALA B N 1
ATOM 1712 C CA . ALA B 1 91 ? 22.986 -17.486 38.818 1.00 19.38 1086 ALA B CA 1
ATOM 1713 C C . ALA B 1 91 ? 22.263 -17.118 37.538 1.00 21.68 1086 ALA B C 1
ATOM 1714 O O . ALA B 1 91 ? 22.655 -17.567 36.455 1.00 19.02 1086 ALA B O 1
ATOM 1716 N N . SER B 1 92 ? 21.219 -16.313 37.671 1.00 22.97 1087 SER B N 1
ATOM 1717 C CA . SER B 1 92 ? 20.378 -15.953 36.538 1.00 20.80 1087 SER B CA 1
ATOM 1718 C C . SER B 1 92 ? 20.019 -14.492 36.579 1.00 21.30 1087 SER B C 1
ATOM 1719 O O . SER B 1 92 ? 19.954 -13.898 37.648 1.00 16.95 1087 SER B O 1
ATOM 1722 N N . ASN B 1 93 ? 19.815 -13.901 35.398 1.00 19.39 1088 ASN B N 1
ATOM 1723 C CA . ASN B 1 93 ? 19.191 -12.596 35.314 1.00 20.69 1088 ASN B CA 1
ATOM 1724 C C . ASN B 1 93 ? 18.748 -12.288 33.871 1.00 19.96 1088 ASN B C 1
ATOM 1725 O O . ASN B 1 93 ? 18.910 -13.106 32.979 1.00 21.99 1088 ASN B O 1
ATOM 1730 N N . HIS B 1 94 ? 18.195 -11.098 33.665 1.00 20.13 1089 HIS B N 1
ATOM 1731 C CA . HIS B 1 94 ? 17.658 -10.718 32.355 1.00 21.98 1089 HIS B CA 1
ATOM 1732 C C . HIS B 1 94 ? 17.822 -9.219 32.206 1.00 23.66 1089 HIS B C 1
ATOM 1733 O O . HIS B 1 94 ? 18.060 -8.521 33.196 1.00 23.63 1089 HIS B O 1
ATOM 1740 N N . ALA B 1 95 ? 17.651 -8.709 30.986 1.00 20.34 1090 ALA B N 1
ATOM 1741 C CA . ALA B 1 95 ? 17.644 -7.280 30.794 1.00 22.50 1090 ALA B CA 1
ATOM 1742 C C . ALA B 1 95 ? 16.924 -6.954 29.487 1.00 22.53 1090 ALA B C 1
ATOM 1743 O O . ALA B 1 95 ? 16.899 -7.777 28.574 1.00 22.68 1090 ALA B O 1
ATOM 1745 N N . ILE B 1 96 ? 16.296 -5.785 29.445 1.00 23.73 1091 ILE B N 1
ATOM 1746 C CA . ILE B 1 96 ? 15.745 -5.227 28.214 1.00 26.05 1091 ILE B CA 1
ATOM 1747 C C . ILE B 1 96 ? 16.307 -3.823 28.055 1.00 28.75 1091 ILE B C 1
ATOM 1748 O O . ILE B 1 96 ? 16.176 -2.976 28.940 1.00 29.39 1091 ILE B O 1
ATOM 1753 N N . LEU B 1 97 ? 16.987 -3.589 26.943 1.00 29.49 1092 LEU B N 1
ATOM 1754 C CA . LEU B 1 97 ? 17.710 -2.338 26.753 1.00 30.12 1092 LEU B CA 1
ATOM 1755 C C . LEU B 1 97 ? 17.746 -1.886 25.305 1.00 30.76 1092 LEU B C 1
ATOM 1756 O O . LEU B 1 97 ? 17.725 -2.711 24.397 1.00 31.04 1092 LEU B O 1
ATOM 1761 N N . GLN B 1 98 ? 17.793 -0.573 25.114 1.00 34.01 1093 GLN B N 1
ATOM 1762 C CA . GLN B 1 98 ? 18.052 0.012 23.799 1.00 37.28 1093 GLN B CA 1
ATOM 1763 C C . GLN B 1 98 ? 19.534 -0.088 23.447 1.00 39.58 1093 GLN B C 1
ATOM 1764 O O . GLN B 1 98 ? 20.396 0.286 24.247 1.00 39.07 1093 GLN B O 1
ATOM 1766 N N . LEU B 1 99 ? 19.824 -0.643 22.272 1.00 31.72 1094 LEU B N 1
ATOM 1767 C CA . LEU B 1 99 ? 21.196 -0.758 21.794 1.00 35.98 1094 LEU B CA 1
ATOM 1768 C C . LEU B 1 99 ? 21.431 -0.014 20.488 1.00 41.36 1094 LEU B C 1
ATOM 1769 O O . LEU B 1 99 ? 20.513 0.164 19.679 1.00 37.31 1094 LEU B O 1
ATOM 1774 N N . PHE B 1 100 ? 22.685 0.357 20.274 1.00 43.07 1095 PHE B N 1
ATOM 1775 C CA . PHE B 1 100 ? 23.129 0.922 19.004 1.00 42.55 1095 PHE B CA 1
ATOM 1776 C C . PHE B 1 100 ? 23.955 -0.127 18.273 1.00 40.59 1095 PHE B C 1
ATOM 1777 O O . PHE B 1 100 ? 24.576 -0.987 18.901 1.00 42.63 1095 PHE B O 1
ATOM 1785 N N . GLN B 1 101 ? 23.959 -0.053 16.948 1.00 46.56 1096 GLN B N 1
ATOM 1786 C CA . GLN B 1 101 ? 24.741 -0.958 16.117 1.00 42.23 1096 GLN B CA 1
ATOM 1787 C C . GLN B 1 101 ? 26.199 -0.913 16.549 1.00 41.37 1096 GLN B C 1
ATOM 1788 O O . GLN B 1 101 ? 26.726 0.155 16.853 1.00 44.21 1096 GLN B O 1
ATOM 1794 N N . GLY B 1 102 ? 26.837 -2.075 16.616 1.00 38.41 1097 GLY B N 1
ATOM 1795 C CA . GLY B 1 102 ? 28.213 -2.149 17.065 1.00 40.05 1097 GLY B CA 1
ATOM 1796 C C . GLY B 1 102 ? 28.396 -2.394 18.553 1.00 37.05 1097 GLY B C 1
ATOM 1797 O O . GLY B 1 102 ? 29.473 -2.816 18.980 1.00 37.90 1097 GLY B O 1
ATOM 1798 N N . ASP B 1 103 ? 27.355 -2.133 19.341 1.00 39.72 1098 ASP B N 1
ATOM 1799 C CA . ASP B 1 103 ? 27.383 -2.447 20.766 1.00 35.83 1098 ASP B CA 1
ATOM 1800 C C . ASP B 1 103 ? 27.619 -3.938 20.933 1.00 32.87 1098 ASP B C 1
ATOM 1801 O O . ASP B 1 103 ? 27.126 -4.742 20.148 1.00 36.69 1098 ASP B O 1
ATOM 1806 N N . GLN B 1 104 ? 28.377 -4.310 21.954 1.00 34.24 1099 GLN B N 1
ATOM 1807 C CA . GLN B 1 104 ? 28.677 -5.719 22.193 1.00 35.90 1099 GLN B CA 1
ATOM 1808 C C . GLN B 1 104 ? 28.133 -6.167 23.541 1.00 35.00 1099 GLN B C 1
ATOM 1809 O O . GLN B 1 104 ? 28.409 -5.540 24.555 1.00 33.65 1099 GLN B O 1
ATOM 1815 N N . ILE B 1 105 ? 27.359 -7.247 23.544 1.00 34.67 1100 ILE B N 1
ATOM 1816 C CA . ILE B 1 105 ? 26.779 -7.749 24.788 1.00 32.60 1100 ILE B CA 1
ATOM 1817 C C . ILE B 1 105 ? 27.446 -9.062 25.118 1.00 29.52 1100 ILE B C 1
ATOM 1818 O O . ILE B 1 105 ? 27.636 -9.900 24.239 1.00 34.00 1100 ILE B O 1
ATOM 1823 N N . TRP B 1 106 ? 27.862 -9.230 26.365 1.00 33.47 1101 TRP B N 1
ATOM 1824 C CA . TRP B 1 106 ? 28.548 -10.455 26.729 1.00 28.41 1101 TRP B CA 1
ATOM 1825 C C . TRP B 1 106 ? 28.442 -10.730 28.223 1.00 27.54 1101 TRP B C 1
ATOM 1826 O O . TRP B 1 106 ? 28.042 -9.866 29.009 1.00 28.08 1101 TRP B O 1
ATOM 1837 N N . LEU B 1 107 ? 28.778 -11.956 28.601 1.00 23.24 1102 LEU B N 1
ATOM 1838 C CA . LEU B 1 107 ? 28.741 -12.361 29.993 1.00 27.39 1102 LEU B CA 1
ATOM 1839 C C . LEU B 1 107 ? 30.152 -12.388 30.559 1.00 33.41 1102 LEU B C 1
ATOM 1840 O O . LEU B 1 107 ? 31.045 -12.982 29.968 1.00 28.89 1102 LEU B O 1
ATOM 1845 N N . ARG B 1 108 ? 30.336 -11.752 31.707 1.00 28.37 1103 ARG B N 1
ATOM 1846 C CA . ARG B 1 108 ? 31.630 -11.737 32.358 1.00 28.41 1103 ARG B CA 1
ATOM 1847 C C . ARG B 1 108 ? 31.562 -12.656 33.572 1.00 32.06 1103 ARG B C 1
ATOM 1848 O O . ARG B 1 108 ? 30.674 -12.519 34.419 1.00 26.16 1103 ARG B O 1
ATOM 1856 N N . LEU B 1 109 ? 32.467 -13.623 33.638 1.00 28.65 1104 LEU B N 1
ATOM 1857 C CA . LEU B 1 109 ? 32.604 -14.426 34.831 1.00 27.62 1104 LEU B CA 1
ATOM 1858 C C . LEU B 1 109 ? 33.480 -13.637 35.773 1.00 31.81 1104 LEU B C 1
ATOM 1859 O O . LEU B 1 109 ? 34.688 -13.571 35.591 1.00 30.02 1104 LEU B O 1
ATOM 1864 N N . HIS B 1 110 ? 32.852 -12.953 36.724 1.00 30.33 1105 HIS B N 1
ATOM 1865 C CA . HIS B 1 110 ? 33.577 -12.138 37.687 1.00 32.04 1105 HIS B CA 1
ATOM 1866 C C . HIS B 1 110 ? 34.370 -13.004 38.652 1.00 35.60 1105 HIS B C 1
ATOM 1867 O O . HIS B 1 110 ? 35.565 -12.790 38.847 1.00 35.86 1105 HIS B O 1
ATOM 1874 N N . ARG B 1 111 ? 33.667 -13.935 39.296 1.00 30.40 1106 ARG B N 1
ATOM 1875 C CA . ARG B 1 111 ? 34.271 -14.871 40.222 1.00 36.13 1106 ARG B CA 1
ATOM 1876 C C . ARG B 1 111 ? 33.557 -16.222 40.117 1.00 36.29 1106 ARG B C 1
ATOM 1877 O O . ARG B 1 111 ? 32.355 -16.277 39.858 1.00 31.20 1106 ARG B O 1
ATOM 1885 N N . GLY B 1 112 ? 34.298 -17.306 40.337 1.00 32.83 1107 GLY B N 1
ATOM 1886 C CA . GLY B 1 112 ? 33.723 -18.634 40.370 1.00 27.50 1107 GLY B CA 1
ATOM 1887 C C . GLY B 1 112 ? 33.932 -19.407 39.088 1.00 32.52 1107 GLY B C 1
ATOM 1888 O O . GLY B 1 112 ? 34.757 -19.037 38.261 1.00 33.69 1107 GLY B O 1
ATOM 1889 N N . ALA B 1 113 ? 33.186 -20.498 38.929 1.00 34.62 1108 ALA B N 1
ATOM 1890 C CA . ALA B 1 113 ? 33.313 -21.350 37.753 1.00 36.24 1108 ALA B CA 1
ATOM 1891 C C . ALA B 1 113 ? 31.968 -21.964 37.361 1.00 32.45 1108 ALA B C 1
ATOM 1892 O O . ALA B 1 113 ? 31.104 -22.192 38.205 1.00 34.14 1108 ALA B O 1
ATOM 1894 N N . ILE B 1 114 ? 31.827 -22.260 36.079 1.00 33.05 1109 ILE B N 1
ATOM 1895 C CA . ILE B 1 114 ? 30.566 -22.675 35.487 1.00 32.17 1109 ILE B CA 1
ATOM 1896 C C . ILE B 1 114 ? 30.552 -24.111 34.949 1.00 33.67 1109 ILE B C 1
ATOM 1897 O O . ILE B 1 114 ? 31.470 -24.533 34.249 1.00 35.20 1109 ILE B O 1
ATOM 1902 N N . TYR B 1 115 ? 29.486 -24.837 35.279 1.00 30.00 1110 TYR B N 1
ATOM 1903 C CA . TYR B 1 115 ? 29.272 -26.225 34.881 1.00 33.51 1110 TYR B CA 1
ATOM 1904 C C . TYR B 1 115 ? 28.750 -26.387 33.454 1.00 35.11 1110 TYR B C 1
ATOM 1905 O O . TYR B 1 115 ? 27.869 -25.629 33.002 1.00 35.65 1110 TYR B O 1
ATOM 1914 N N . GLY B 1 116 ? 29.307 -27.363 32.735 1.00 35.37 1111 GLY B N 1
ATOM 1915 C CA . GLY B 1 116 ? 28.862 -27.679 31.385 1.00 33.75 1111 GLY B CA 1
ATOM 1916 C C . GLY B 1 116 ? 28.628 -29.161 31.175 1.00 39.13 1111 GLY B C 1
ATOM 1917 O O . GLY B 1 116 ? 29.376 -29.987 31.702 1.00 42.28 1111 GLY B O 1
ATOM 1918 N N . SER B 1 117 ? 27.557 -29.502 30.461 1.00 37.74 1112 SER B N 1
ATOM 1919 C CA . SER B 1 117 ? 27.309 -30.879 30.032 1.00 34.11 1112 SER B CA 1
ATOM 1920 C C . SER B 1 117 ? 26.398 -30.881 28.818 1.00 36.14 1112 SER B C 1
ATOM 1921 O O . SER B 1 117 ? 25.914 -29.835 28.392 1.00 37.01 1112 SER B O 1
ATOM 1924 N N . SER B 1 118 ? 26.141 -32.066 28.274 1.00 39.89 1113 SER B N 1
ATOM 1925 C CA . SER B 1 118 ? 25.293 -32.185 27.091 1.00 38.80 1113 SER B CA 1
ATOM 1926 C C . SER B 1 118 ? 23.855 -31.816 27.422 1.00 36.30 1113 SER B C 1
ATOM 1927 O O . SER B 1 118 ? 23.042 -31.612 26.523 1.00 34.08 1113 SER B O 1
ATOM 1930 N N . TRP B 1 119 ? 23.547 -31.769 28.720 1.00 34.30 1114 TRP B N 1
ATOM 1931 C CA . TRP B 1 119 ? 22.222 -31.400 29.193 1.00 30.04 1114 TRP B CA 1
ATOM 1932 C C . TRP B 1 119 ? 22.071 -29.883 29.298 1.00 31.33 1114 TRP B C 1
ATOM 1933 O O . TRP B 1 119 ? 20.962 -29.378 29.501 1.00 33.67 1114 TRP B O 1
ATOM 1944 N N . LYS B 1 120 ? 23.185 -29.162 29.175 1.00 26.73 1115 LYS B N 1
ATOM 1945 C CA . LYS B 1 120 ? 23.158 -27.713 28.962 1.00 24.55 1115 LYS B CA 1
ATOM 1946 C C . LYS B 1 120 ? 22.401 -26.938 30.053 1.00 28.06 1115 LYS B C 1
ATOM 1947 O O . LYS B 1 120 ? 21.308 -26.407 29.810 1.00 23.81 1115 LYS B O 1
ATOM 1953 N N . TYR B 1 121 ? 22.981 -26.875 31.242 1.00 24.97 1116 TYR B N 1
ATOM 1954 C CA . TYR B 1 121 ? 22.402 -26.115 32.340 1.00 23.89 1116 TYR B CA 1
ATOM 1955 C C . TYR B 1 121 ? 22.684 -24.632 32.232 1.00 24.39 1116 TYR B C 1
ATOM 1956 O O . TYR B 1 121 ? 21.962 -23.821 32.808 1.00 24.94 1116 TYR B O 1
ATOM 1965 N N . SER B 1 122 ? 23.763 -24.290 31.532 1.00 25.83 1117 SER B N 1
ATOM 1966 C CA . SER B 1 122 ? 24.290 -22.928 31.492 1.00 21.77 1117 SER B CA 1
ATOM 1967 C C . SER B 1 122 ? 24.101 -22.291 30.110 1.00 25.04 1117 SER B C 1
ATOM 1968 O O . SER B 1 122 ? 24.733 -22.706 29.132 1.00 29.32 1117 SER B O 1
ATOM 1971 N N . THR B 1 123 ? 23.256 -21.271 30.044 1.00 22.58 1118 THR B N 1
ATOM 1972 C CA . THR B 1 123 ? 22.716 -20.754 28.784 1.00 24.19 1118 THR B CA 1
ATOM 1973 C C . THR B 1 123 ? 22.718 -19.239 28.711 1.00 22.52 1118 THR B C 1
ATOM 1974 O O . THR B 1 123 ? 22.664 -18.561 29.725 1.00 23.29 1118 THR B O 1
ATOM 1978 N N . PHE B 1 124 ? 22.719 -18.707 27.499 1.00 21.15 1119 PHE B N 1
ATOM 1979 C CA . PHE B 1 124 ? 22.751 -17.270 27.292 1.00 21.30 1119 PHE B CA 1
ATOM 1980 C C . PHE B 1 124 ? 22.029 -16.996 25.986 1.00 27.18 1119 PHE B C 1
ATOM 1981 O O . PHE B 1 124 ? 22.428 -17.525 24.953 1.00 27.77 1119 PHE B O 1
ATOM 1989 N N . SER B 1 125 ? 20.954 -16.213 26.039 1.00 23.37 1120 SER B N 1
ATOM 1990 C CA . SER B 1 125 ? 20.171 -15.888 24.834 1.00 27.53 1120 SER B CA 1
ATOM 1991 C C . SER B 1 125 ? 19.847 -14.412 24.716 1.00 26.61 1120 SER B C 1
ATOM 1992 O O . SER B 1 125 ? 19.887 -13.670 25.686 1.00 27.18 1120 SER B O 1
ATOM 1995 N N . GLY B 1 126 ? 19.503 -13.983 23.508 1.00 31.54 1121 GLY B N 1
ATOM 1996 C CA . GLY B 1 126 ? 19.098 -12.615 23.302 1.00 27.98 1121 GLY B CA 1
ATOM 1997 C C . GLY B 1 126 ? 18.343 -12.512 21.995 1.00 29.95 1121 GLY B C 1
ATOM 1998 O O . GLY B 1 126 ? 18.481 -13.380 21.141 1.00 29.44 1121 GLY B O 1
ATOM 1999 N N . TYR B 1 127 ? 17.514 -11.487 21.862 1.00 30.06 1122 TYR B N 1
ATOM 2000 C CA . TYR B 1 127 ? 16.816 -11.249 20.605 1.00 31.29 1122 TYR B CA 1
ATOM 2001 C C . TYR B 1 127 ? 16.354 -9.821 20.463 1.00 30.90 1122 TYR B C 1
ATOM 2002 O O . TYR B 1 127 ? 16.268 -9.083 21.436 1.00 28.27 1122 TYR B O 1
ATOM 2011 N N . LEU B 1 128 ? 16.065 -9.437 19.220 1.00 29.26 1123 LEU B N 1
ATOM 2012 C CA . LEU B 1 128 ? 15.578 -8.111 18.917 1.00 31.63 1123 LEU B CA 1
ATOM 2013 C C . LEU B 1 128 ? 14.068 -8.065 19.114 1.00 35.39 1123 LEU B C 1
ATOM 2014 O O . LEU B 1 128 ? 13.336 -8.815 18.465 1.00 40.16 1123 LEU B O 1
ATOM 2019 N N . LEU B 1 129 ? 13.605 -7.188 19.997 1.00 34.49 1124 LEU B N 1
ATOM 2020 C CA . LEU B 1 129 ? 12.176 -7.008 20.224 1.00 36.47 1124 LEU B CA 1
ATOM 2021 C C . LEU B 1 129 ? 11.612 -5.980 19.243 1.00 41.11 1124 LEU B C 1
ATOM 2022 O O . LEU B 1 129 ? 10.698 -6.272 18.471 1.00 42.67 1124 LEU B O 1
ATOM 2024 N N . TYR B 1 130 ? 12.180 -4.779 19.267 1.00 39.90 1125 TYR B N 1
ATOM 2025 C CA . TYR B 1 130 ? 11.698 -3.687 18.432 1.00 39.22 1125 TYR B CA 1
ATOM 2026 C C . TYR B 1 130 ? 12.860 -3.034 17.716 1.00 40.38 1125 TYR B C 1
ATOM 2027 O O . TYR B 1 130 ? 13.817 -2.613 18.359 1.00 41.68 1125 TYR B O 1
ATOM 2036 N N . GLN B 1 131 ? 12.793 -2.941 16.395 1.00 44.78 1126 GLN B N 1
ATOM 2037 C CA . GLN B 1 131 ? 13.837 -2.230 15.663 1.00 43.07 1126 GLN B CA 1
ATOM 2038 C C . GLN B 1 131 ? 13.600 -0.710 15.819 1.00 42.78 1126 GLN B C 1
ATOM 2039 O O . GLN B 1 131 ? 12.457 -0.276 15.878 1.00 51.81 1126 GLN B O 1
ATOM 2045 N N . ASP B 1 132 ? 14.696 0.052 15.891 1.00 43.37 1127 ASP B N 1
ATOM 2046 C CA . ASP B 1 132 ? 14.797 1.516 16.128 1.00 41.06 1127 ASP B CA 1
ATOM 2047 C C . ASP B 1 132 ? 15.183 1.769 17.587 1.00 50.98 1127 ASP B C 1
ATOM 2048 O O . ASP B 1 132 ? 15.812 2.781 17.906 1.00 53.43 1127 ASP B O 1
ATOM 2053 N N . ARG C 1 2 ? 0.224 -15.624 15.649 1.00 38.84 997 ARG C N 1
ATOM 2054 C CA . ARG C 1 2 ? 0.230 -15.236 17.060 1.00 48.71 997 ARG C CA 1
ATOM 2055 C C . ARG C 1 2 ? 0.115 -16.445 18.004 1.00 49.89 997 ARG C C 1
ATOM 2056 O O . ARG C 1 2 ? -0.934 -17.086 18.088 1.00 49.47 997 ARG C O 1
ATOM 2058 N N . VAL C 1 3 ? 1.213 -16.767 18.691 1.00 46.63 998 VAL C N 1
ATOM 2059 C CA . VAL C 1 3 ? 1.288 -17.956 19.544 1.00 45.20 998 VAL C CA 1
ATOM 2060 C C . VAL C 1 3 ? 1.944 -17.665 20.897 1.00 43.18 998 VAL C C 1
ATOM 2061 O O . VAL C 1 3 ? 3.070 -17.181 20.935 1.00 43.26 998 VAL C O 1
ATOM 2065 N N . ALA C 1 4 ? 1.248 -17.964 21.994 1.00 41.45 999 ALA C N 1
ATOM 2066 C CA . ALA C 1 4 ? 1.798 -17.777 23.345 1.00 41.91 999 ALA C CA 1
ATOM 2067 C C . ALA C 1 4 ? 1.029 -18.567 24.399 1.00 39.88 999 ALA C C 1
ATOM 2068 O O . ALA C 1 4 ? -0.196 -18.483 24.475 1.00 40.91 999 ALA C O 1
ATOM 2070 N N . PHE C 1 5 ? 1.749 -19.299 25.244 1.00 39.54 1000 PHE C N 1
ATOM 2071 C CA . PHE C 1 5 ? 1.107 -19.984 26.360 1.00 33.78 1000 PHE C CA 1
ATOM 2072 C C . PHE C 1 5 ? 1.857 -19.726 27.649 1.00 38.53 1000 PHE C C 1
ATOM 2073 O O . PHE C 1 5 ? 3.060 -19.456 27.639 1.00 35.48 1000 PHE C O 1
ATOM 2081 N N . SER C 1 6 ? 1.144 -19.872 28.760 1.00 33.22 1001 SER C N 1
ATOM 2082 C CA . SER C 1 6 ? 1.724 -19.728 30.079 1.00 32.77 1001 SER C CA 1
ATOM 2083 C C . SER C 1 6 ? 0.918 -20.644 31.005 1.00 36.23 1001 SER C C 1
ATOM 2084 O O . SER C 1 6 ? -0.294 -20.503 31.136 1.00 38.53 1001 SER C O 1
ATOM 2087 N N . ALA C 1 7 ? 1.592 -21.625 31.588 1.00 32.56 1002 ALA C N 1
ATOM 2088 C CA . ALA C 1 7 ? 0.937 -22.651 32.390 1.00 31.88 1002 ALA C CA 1
ATOM 2089 C C . ALA C 1 7 ? 1.540 -22.729 33.772 1.00 35.73 1002 ALA C C 1
ATOM 2090 O O . ALA C 1 7 ? 2.726 -22.404 33.958 1.00 29.51 1002 ALA C O 1
ATOM 2092 N N . ALA C 1 8 ? 0.737 -23.191 34.731 1.00 28.65 1003 ALA C N 1
ATOM 2093 C CA . ALA C 1 8 ? 1.185 -23.285 36.104 1.00 29.98 1003 ALA C CA 1
ATOM 2094 C C . ALA C 1 8 ? 0.723 -24.561 36.775 1.00 33.91 1003 ALA C C 1
ATOM 2095 O O . ALA C 1 8 ? -0.291 -25.149 36.415 1.00 36.11 1003 ALA C O 1
ATOM 2097 N N . ARG C 1 9 ? 1.481 -24.947 37.790 1.00 29.76 1004 ARG C N 1
ATOM 2098 C CA . ARG C 1 9 ? 1.177 -26.079 38.636 1.00 35.15 1004 ARG C CA 1
ATOM 2099 C C . ARG C 1 9 ? 0.582 -25.552 39.948 1.00 37.87 1004 ARG C C 1
ATOM 2100 O O . ARG C 1 9 ? 1.215 -24.757 40.654 1.00 36.40 1004 ARG C O 1
ATOM 2108 N N . THR C 1 10 ? -0.641 -25.967 40.271 1.00 36.41 1005 THR C N 1
ATOM 2109 C CA . THR C 1 10 ? -1.293 -25.468 41.482 1.00 33.72 1005 THR C CA 1
ATOM 2110 C C . THR C 1 10 ? -1.416 -26.558 42.547 1.00 30.57 1005 THR C C 1
ATOM 2111 O O . THR C 1 10 ? -1.878 -26.298 43.646 1.00 36.25 1005 THR C O 1
ATOM 2115 N N . SER C 1 11 ? -0.961 -27.766 42.240 1.00 37.29 1006 SER C N 1
ATOM 2116 C CA . SER C 1 11 ? -0.851 -28.805 43.267 1.00 37.26 1006 SER C CA 1
ATOM 2117 C C . SER C 1 11 ? 0.482 -29.520 43.059 1.00 35.34 1006 SER C C 1
ATOM 2118 O O . SER C 1 11 ? 1.044 -29.481 41.966 1.00 36.69 1006 SER C O 1
ATOM 2121 N N . ASN C 1 12 ? 0.985 -30.175 44.099 1.00 35.16 1007 ASN C N 1
ATOM 2122 C CA . ASN C 1 12 ? 2.292 -30.823 44.034 1.00 36.32 1007 ASN C CA 1
ATOM 2123 C C . ASN C 1 12 ? 2.401 -31.931 42.983 1.00 34.03 1007 ASN C C 1
ATOM 2124 O O . ASN C 1 12 ? 1.421 -32.593 42.641 1.00 38.59 1007 ASN C O 1
ATOM 2129 N N . LEU C 1 13 ? 3.604 -32.116 42.455 1.00 34.41 1008 LEU C N 1
ATOM 2130 C CA . LEU C 1 13 ? 3.864 -33.232 41.549 1.00 32.95 1008 LEU C CA 1
ATOM 2131 C C . LEU C 1 13 ? 5.027 -34.057 42.076 1.00 32.28 1008 LEU C C 1
ATOM 2132 O O . LEU C 1 13 ? 6.176 -33.617 42.032 1.00 32.17 1008 LEU C O 1
ATOM 2137 N N . ALA C 1 14 ? 4.717 -35.223 42.635 1.00 34.15 1009 ALA C N 1
ATOM 2138 C CA . ALA C 1 14 ? 5.741 -36.117 43.154 1.00 38.37 1009 ALA C CA 1
ATOM 2139 C C . ALA C 1 14 ? 5.485 -37.541 42.698 1.00 39.33 1009 ALA C C 1
ATOM 2140 O O . ALA C 1 14 ? 4.980 -38.352 43.478 1.00 36.84 1009 ALA C O 1
ATOM 2142 N N . PRO C 1 15 ? 5.883 -37.858 41.454 1.00 38.01 1010 PRO C N 1
ATOM 2143 C CA . PRO C 1 15 ? 5.577 -39.089 40.718 1.00 40.13 1010 PRO C CA 1
ATOM 2144 C C . PRO C 1 15 ? 6.098 -40.391 41.327 1.00 38.72 1010 PRO C C 1
ATOM 2145 O O . PRO C 1 15 ? 5.414 -41.410 41.223 1.00 42.17 1010 PRO C O 1
ATOM 2149 N N . GLY C 1 16 ? 7.292 -40.408 41.898 1.00 35.32 1011 GLY C N 1
ATOM 2150 C CA . GLY C 1 16 ? 7.750 -41.677 42.437 1.00 42.99 1011 GLY C CA 1
ATOM 2151 C C . GLY C 1 16 ? 8.869 -42.281 41.606 1.00 41.98 1011 GLY C C 1
ATOM 2152 O O . GLY C 1 16 ? 9.737 -42.969 42.136 1.00 43.10 1011 GLY C O 1
ATOM 2153 N N . THR C 1 17 ? 8.740 -42.146 40.286 1.00 36.87 1012 THR C N 1
ATOM 2154 C CA . THR C 1 17 ? 9.726 -42.598 39.300 1.00 35.87 1012 THR C CA 1
ATOM 2155 C C . THR C 1 17 ? 10.424 -41.498 38.504 1.00 38.80 1012 THR C C 1
ATOM 2156 O O . THR C 1 17 ? 9.935 -40.378 38.381 1.00 37.06 1012 THR C O 1
ATOM 2160 N N . LEU C 1 18 ? 11.570 -41.849 37.945 1.00 37.14 1013 LEU C N 1
ATOM 2161 C CA . LEU C 1 18 ? 12.320 -40.933 37.114 1.00 36.08 1013 LEU C CA 1
ATOM 2162 C C . LEU C 1 18 ? 11.639 -40.667 35.776 1.00 37.30 1013 LEU C C 1
ATOM 2163 O O . LEU C 1 18 ? 10.798 -41.443 35.322 1.00 36.60 1013 LEU C O 1
ATOM 2168 N N . ASP C 1 19 ? 11.994 -39.529 35.185 1.00 35.93 1014 ASP C N 1
ATOM 2169 C CA . ASP C 1 19 ? 11.653 -39.167 33.802 1.00 33.68 1014 ASP C CA 1
ATOM 2170 C C . ASP C 1 19 ? 10.164 -39.119 33.425 1.00 37.83 1014 ASP C C 1
ATOM 2171 O O . ASP C 1 19 ? 9.757 -39.678 32.406 1.00 38.11 1014 ASP C O 1
ATOM 2176 N N . GLN C 1 20 ? 9.363 -38.420 34.220 1.00 34.56 1015 GLN C N 1
ATOM 2177 C CA . GLN C 1 20 ? 7.944 -38.260 33.919 1.00 34.25 1015 GLN C CA 1
ATOM 2178 C C . GLN C 1 20 ? 7.672 -36.885 33.310 1.00 33.54 1015 GLN C C 1
ATOM 2179 O O . GLN C 1 20 ? 8.411 -35.949 33.571 1.00 31.34 1015 GLN C O 1
ATOM 2185 N N . PRO C 1 21 ? 6.625 -36.763 32.473 1.00 36.61 1016 PRO C N 1
ATOM 2186 C CA . PRO C 1 21 ? 6.258 -35.443 31.931 1.00 34.55 1016 PRO C CA 1
ATOM 2187 C C . PRO C 1 21 ? 5.686 -34.514 33.000 1.00 37.48 1016 PRO C C 1
ATOM 2188 O O . PRO C 1 21 ? 4.861 -34.940 33.818 1.00 36.26 1016 PRO C O 1
ATOM 2192 N N . ILE C 1 22 ? 6.064 -33.245 32.966 1.00 33.38 1017 ILE C N 1
ATOM 2193 C CA . ILE C 1 22 ? 5.435 -32.296 33.863 1.00 35.75 1017 ILE C CA 1
ATOM 2194 C C . ILE C 1 22 ? 4.125 -31.820 33.243 1.00 34.61 1017 ILE C C 1
ATOM 2195 O O . ILE C 1 22 ? 4.124 -31.117 32.232 1.00 38.81 1017 ILE C O 1
ATOM 2200 N N . VAL C 1 23 ? 3.006 -32.219 33.845 1.00 37.71 1018 VAL C N 1
ATOM 2201 C CA . VAL C 1 23 ? 1.690 -31.811 33.368 1.00 38.33 1018 VAL C CA 1
ATOM 2202 C C . VAL C 1 23 ? 1.223 -30.635 34.212 1.00 41.44 1018 VAL C C 1
ATOM 2203 O O . VAL C 1 23 ? 1.569 -30.537 35.389 1.00 38.42 1018 VAL C O 1
ATOM 2207 N N . PHE C 1 24 ? 0.457 -29.729 33.619 1.00 35.55 1019 PHE C N 1
ATOM 2208 C CA . PHE C 1 24 ? 0.029 -28.551 34.358 1.00 38.87 1019 PHE C CA 1
ATOM 2209 C C . PHE C 1 24 ? -1.484 -28.545 34.521 1.00 43.51 1019 PHE C C 1
ATOM 2210 O O . PHE C 1 24 ? -2.196 -29.166 33.739 1.00 42.51 1019 PHE C O 1
ATOM 2218 N N . ASP C 1 25 ? -1.977 -27.832 35.528 1.00 44.19 1020 ASP C N 1
ATOM 2219 C CA . ASP C 1 25 ? -3.409 -27.839 35.801 1.00 43.24 1020 ASP C CA 1
ATOM 2220 C C . ASP C 1 25 ? -4.047 -26.447 35.754 1.00 45.51 1020 ASP C C 1
ATOM 2221 O O . ASP C 1 25 ? -5.226 -26.287 36.072 1.00 55.13 1020 ASP C O 1
ATOM 2226 N N . LEU C 1 26 ? -3.292 -25.451 35.302 1.00 42.98 1021 LEU C N 1
ATOM 2227 C CA . LEU C 1 26 ? -3.822 -24.103 35.157 1.00 38.87 1021 LEU C CA 1
ATOM 2228 C C . LEU C 1 26 ? -3.128 -23.354 34.018 1.00 44.61 1021 LEU C C 1
ATOM 2229 O O . LEU C 1 26 ? -1.906 -23.232 33.997 1.00 40.62 1021 LEU C O 1
ATOM 2234 N N . LEU C 1 27 ? -3.920 -22.816 33.096 1.00 40.85 1022 LEU C N 1
ATOM 2235 C CA . LEU C 1 27 ? -3.400 -21.959 32.038 1.00 44.50 1022 LEU C CA 1
ATOM 2236 C C . LEU C 1 27 ? -3.545 -20.485 32.386 1.00 46.18 1022 LEU C C 1
ATOM 2237 O O . LEU C 1 27 ? -4.657 -20.010 32.607 1.00 48.70 1022 LEU C O 1
ATOM 2242 N N . LEU C 1 28 ? -2.445 -19.743 32.396 1.00 39.36 1023 LEU C N 1
ATOM 2243 C CA . LEU C 1 28 ? -2.559 -18.306 32.561 1.00 43.27 1023 LEU C CA 1
ATOM 2244 C C . LEU C 1 28 ? -2.793 -17.649 31.213 1.00 41.57 1023 LEU C C 1
ATOM 2245 O O . LEU C 1 28 ? -3.253 -16.514 31.140 1.00 43.63 1023 LEU C O 1
ATOM 2250 N N . ASN C 1 29 ? -2.474 -18.386 30.158 1.00 39.10 1024 ASN C N 1
ATOM 2251 C CA . ASN C 1 29 ? -2.597 -17.905 28.798 1.00 38.58 1024 ASN C CA 1
ATOM 2252 C C . ASN C 1 29 ? -2.493 -19.048 27.808 1.00 43.84 1024 ASN C C 1
ATOM 2253 O O . ASN C 1 29 ? -1.784 -20.026 28.048 1.00 38.01 1024 ASN C O 1
ATOM 2258 N N . ASN C 1 30 ? -3.231 -18.938 26.707 1.00 41.75 1025 ASN C N 1
ATOM 2259 C CA . ASN C 1 30 ? -3.129 -19.913 25.638 1.00 43.21 1025 ASN C CA 1
ATOM 2260 C C . ASN C 1 30 ? -3.522 -19.305 24.285 1.00 50.21 1025 ASN C C 1
ATOM 2261 O O . ASN C 1 30 ? -4.298 -19.895 23.525 1.00 54.22 1025 ASN C O 1
ATOM 2266 N N . LEU C 1 31 ? -2.966 -18.137 23.979 1.00 43.16 1026 LEU C N 1
ATOM 2267 C CA . LEU C 1 31 ? -3.233 -17.484 22.705 1.00 48.75 1026 LEU C CA 1
ATOM 2268 C C . LEU C 1 31 ? -2.806 -18.365 21.538 1.00 50.84 1026 LEU C C 1
ATOM 2269 O O . LEU C 1 31 ? -1.614 -18.541 21.277 1.00 49.71 1026 LEU C O 1
ATOM 2274 N N . GLY C 1 32 ? -3.795 -18.880 20.812 1.00 48.21 1027 GLY C N 1
ATOM 2275 C CA . GLY C 1 32 ? -3.542 -19.743 19.677 1.00 42.99 1027 GLY C CA 1
ATOM 2276 C C . GLY C 1 32 ? -3.878 -21.188 19.987 1.00 46.30 1027 GLY C C 1
ATOM 2277 O O . GLY C 1 32 ? -3.819 -22.036 19.102 1.00 49.64 1027 GLY C O 1
ATOM 2278 N N . GLU C 1 33 ? -4.228 -21.462 21.243 1.00 49.42 1028 GLU C N 1
ATOM 2279 C CA . GLU C 1 33 ? -4.571 -22.815 21.708 1.00 50.87 1028 GLU C CA 1
ATOM 2280 C C . GLU C 1 33 ? -3.569 -23.906 21.285 1.00 52.21 1028 GLU C C 1
ATOM 2281 O O . GLU C 1 33 ? -3.961 -24.945 20.740 1.00 53.01 1028 GLU C O 1
ATOM 2283 N N . THR C 1 34 ? -2.280 -23.663 21.530 1.00 50.81 1029 THR C N 1
ATOM 2284 C CA . THR C 1 34 ? -1.227 -24.617 21.170 1.00 46.43 1029 THR C CA 1
ATOM 2285 C C . THR C 1 34 ? -0.764 -25.540 22.305 1.00 46.05 1029 THR C C 1
ATOM 2286 O O . THR C 1 34 ? -0.020 -26.487 22.061 1.00 49.93 1029 THR C O 1
ATOM 2290 N N . PHE C 1 35 ? -1.192 -25.275 23.537 1.00 48.31 1030 PHE C N 1
ATOM 2291 C CA . PHE C 1 35 ? -0.703 -26.033 24.692 1.00 49.92 1030 PHE C CA 1
ATOM 2292 C C . PHE C 1 35 ? -1.745 -27.032 25.196 1.00 48.90 1030 PHE C C 1
ATOM 2293 O O . PHE C 1 35 ? -2.884 -26.651 25.430 1.00 50.76 1030 PHE C O 1
ATOM 2301 N N . ASP C 1 36 ? -1.365 -28.292 25.394 1.00 51.75 1031 ASP C N 1
ATOM 2302 C CA . ASP C 1 36 ? -2.299 -29.253 25.982 1.00 55.74 1031 ASP C CA 1
ATOM 2303 C C . ASP C 1 36 ? -1.992 -29.440 27.460 1.00 51.37 1031 ASP C C 1
ATOM 2304 O O . ASP C 1 36 ? -0.965 -30.007 27.818 1.00 52.41 1031 ASP C O 1
ATOM 2306 N N . LEU C 1 37 ? -2.923 -29.010 28.308 1.00 57.58 1032 LEU C N 1
ATOM 2307 C CA . LEU C 1 37 ? -2.716 -28.980 29.758 1.00 50.90 1032 LEU C CA 1
ATOM 2308 C C . LEU C 1 37 ? -2.527 -30.372 30.353 1.00 55.15 1032 LEU C C 1
ATOM 2309 O O . LEU C 1 37 ? -1.639 -30.588 31.182 1.00 52.82 1032 LEU C O 1
ATOM 2311 N N . GLN C 1 38 ? -3.368 -31.309 29.927 1.00 54.51 1033 GLN C N 1
ATOM 2312 C CA . GLN C 1 38 ? -3.382 -32.653 30.489 1.00 51.61 1033 GLN C CA 1
ATOM 2313 C C . GLN C 1 38 ? -2.161 -33.414 30.022 1.00 53.46 1033 GLN C C 1
ATOM 2314 O O . GLN C 1 38 ? -1.773 -34.422 30.617 1.00 56.25 1033 GLN C O 1
ATOM 2316 N N . LEU C 1 39 ? -1.553 -32.918 28.950 1.00 56.21 1034 LEU C N 1
ATOM 2317 C CA . LEU C 1 39 ? -0.352 -33.530 28.399 1.00 52.08 1034 LEU C CA 1
ATOM 2318 C C . LEU C 1 39 ? 0.922 -32.759 28.755 1.00 43.57 1034 LEU C C 1
ATOM 2319 O O . LEU C 1 39 ? 2.015 -33.319 28.775 1.00 40.81 1034 LEU C O 1
ATOM 2324 N N . GLY C 1 40 ? 0.763 -31.481 29.069 1.00 44.98 1035 GLY C N 1
ATOM 2325 C CA . GLY C 1 40 ? 1.884 -30.610 29.371 1.00 43.43 1035 GLY C CA 1
ATOM 2326 C C . GLY C 1 40 ? 2.708 -30.355 28.120 1.00 46.27 1035 GLY C C 1
ATOM 2327 O O . GLY C 1 40 ? 3.910 -30.087 28.194 1.00 41.48 1035 GLY C O 1
ATOM 2328 N N . ARG C 1 41 ? 2.055 -30.390 26.960 1.00 46.26 1036 ARG C N 1
ATOM 2329 C CA . ARG C 1 41 ? 2.783 -30.277 25.700 1.00 42.05 1036 ARG C CA 1
ATOM 2330 C C . ARG C 1 41 ? 2.383 -29.093 24.857 1.00 45.07 1036 ARG C C 1
ATOM 2331 O O . ARG C 1 41 ? 1.210 -28.732 24.759 1.00 48.28 1036 ARG C O 1
ATOM 2339 N N . PHE C 1 42 ? 3.404 -28.488 24.267 1.00 43.43 1037 PHE C N 1
ATOM 2340 C CA . PHE C 1 42 ? 3.247 -27.434 23.299 1.00 43.81 1037 PHE C CA 1
ATOM 2341 C C . PHE C 1 42 ? 3.307 -28.059 21.907 1.00 42.97 1037 PHE C C 1
ATOM 2342 O O . PHE C 1 42 ? 4.219 -28.823 21.594 1.00 40.91 1037 PHE C O 1
ATOM 2350 N N . ASN C 1 43 ? 2.303 -27.770 21.090 1.00 49.76 1038 ASN C N 1
ATOM 2351 C CA . ASN C 1 43 ? 2.283 -28.261 19.717 1.00 48.94 1038 ASN C CA 1
ATOM 2352 C C . ASN C 1 43 ? 2.575 -27.110 18.762 1.00 39.95 1038 ASN C C 1
ATOM 2353 O O . ASN C 1 43 ? 1.758 -26.211 18.606 1.00 42.74 1038 ASN C O 1
ATOM 2355 N N . CYS C 1 44 ? 3.768 -27.118 18.170 1.00 43.56 1039 CYS C N 1
ATOM 2356 C CA . CYS C 1 44 ? 4.193 -26.044 17.273 1.00 46.42 1039 CYS C CA 1
ATOM 2357 C C . CYS C 1 44 ? 3.278 -25.955 16.056 1.00 52.06 1039 CYS C C 1
ATOM 2358 O O . CYS C 1 44 ? 3.248 -26.881 15.245 1.00 52.96 1039 CYS C O 1
ATOM 2361 N N . PRO C 1 45 ? 2.564 -24.823 15.910 1.00 50.09 1040 PRO C N 1
ATOM 2362 C CA . PRO C 1 45 ? 1.537 -24.606 14.881 1.00 52.43 1040 PRO C CA 1
ATOM 2363 C C . PRO C 1 45 ? 2.076 -24.115 13.545 1.00 53.95 1040 PRO C C 1
ATOM 2364 O O . PRO C 1 45 ? 1.487 -24.392 12.499 1.00 55.11 1040 PRO C O 1
ATOM 2368 N N . VAL C 1 46 ? 3.193 -23.400 13.583 1.00 53.86 1041 VAL C N 1
ATOM 2369 C CA . VAL C 1 46 ? 3.780 -22.842 12.376 1.00 51.86 1041 VAL C CA 1
ATOM 2370 C C . VAL C 1 46 ? 5.289 -22.768 12.535 1.00 51.35 1041 VAL C C 1
ATOM 2371 O O . VAL C 1 46 ? 5.792 -22.560 13.639 1.00 50.52 1041 VAL C O 1
ATOM 2373 N N . ASN C 1 47 ? 6.009 -22.960 11.435 1.00 53.85 1042 ASN C N 1
ATOM 2374 C CA . ASN C 1 47 ? 7.456 -22.792 11.432 1.00 51.70 1042 ASN C CA 1
ATOM 2375 C C . ASN C 1 47 ? 7.865 -21.410 11.903 1.00 50.84 1042 ASN C C 1
ATOM 2376 O O . ASN C 1 47 ? 7.267 -20.405 11.505 1.00 46.94 1042 ASN C O 1
ATOM 2381 N N . GLY C 1 48 ? 8.871 -21.375 12.775 1.00 42.14 1043 GLY C N 1
ATOM 2382 C CA . GLY C 1 48 ? 9.400 -20.121 13.264 1.00 41.84 1043 GLY C CA 1
ATOM 2383 C C . GLY C 1 48 ? 10.356 -20.254 14.437 1.00 45.32 1043 GLY C C 1
ATOM 2384 O O . GLY C 1 48 ? 10.750 -21.354 14.844 1.00 37.54 1043 GLY C O 1
ATOM 2385 N N . THR C 1 49 ? 10.748 -19.099 14.957 1.00 42.91 1044 THR C N 1
ATOM 2386 C CA . THR C 1 49 ? 11.627 -19.010 16.110 1.00 37.98 1044 THR C CA 1
ATOM 2387 C C . THR C 1 49 ? 10.774 -18.838 17.359 1.00 32.99 1044 THR C C 1
ATOM 2388 O O . THR C 1 49 ? 9.882 -17.991 17.402 1.00 34.74 1044 THR C O 1
ATOM 2392 N N . TYR C 1 50 ? 11.027 -19.681 18.355 1.00 34.03 1045 TYR C N 1
ATOM 2393 C CA . TYR C 1 50 ? 10.230 -19.689 19.579 1.00 29.89 1045 TYR C CA 1
ATOM 2394 C C . TYR C 1 50 ? 11.098 -19.513 20.819 1.00 26.97 1045 TYR C C 1
ATOM 2395 O O . TYR C 1 50 ? 12.251 -19.941 20.850 1.00 23.94 1045 TYR C O 1
ATOM 2404 N N . VAL C 1 51 ? 10.519 -18.872 21.830 1.00 32.28 1046 VAL C N 1
ATOM 2405 C CA . VAL C 1 51 ? 11.142 -18.678 23.131 1.00 28.35 1046 VAL C CA 1
ATOM 2406 C C . VAL C 1 51 ? 10.411 -19.509 24.182 1.00 26.99 1046 VAL C C 1
ATOM 2407 O O . VAL C 1 51 ? 9.185 -19.575 24.173 1.00 28.53 1046 VAL C O 1
ATOM 2411 N N . PHE C 1 52 ? 11.158 -20.159 25.071 1.00 24.06 1047 PHE C N 1
ATOM 2412 C CA . PHE C 1 52 ? 10.538 -20.871 26.175 1.00 19.34 1047 PHE C CA 1
ATOM 2413 C C . PHE C 1 52 ? 11.233 -20.506 27.492 1.00 23.71 1047 PHE C C 1
ATOM 2414 O O . PHE C 1 52 ? 12.424 -20.207 27.520 1.00 20.19 1047 PHE C O 1
ATOM 2422 N N . ILE C 1 53 ? 10.475 -20.501 28.577 1.00 25.11 1048 ILE C N 1
ATOM 2423 C CA . ILE C 1 53 ? 11.065 -20.213 29.880 1.00 22.13 1048 ILE C CA 1
ATOM 2424 C C . ILE C 1 53 ? 10.291 -21.020 30.913 1.00 19.93 1048 ILE C C 1
ATOM 2425 O O . ILE C 1 53 ? 9.092 -21.248 30.755 1.00 18.18 1048 ILE C O 1
ATOM 2430 N N . PHE C 1 54 ? 10.977 -21.484 31.951 1.00 22.18 1049 PHE C N 1
ATOM 2431 C CA . PHE C 1 54 ? 10.286 -22.201 33.001 1.00 20.26 1049 PHE C CA 1
ATOM 2432 C C . PHE C 1 54 ? 10.954 -21.973 34.350 1.00 19.55 1049 PHE C C 1
ATOM 2433 O O . PHE C 1 54 ? 12.142 -21.741 34.437 1.00 16.92 1049 PHE C O 1
ATOM 2441 N N . HIS C 1 55 ? 10.144 -22.013 35.389 1.00 19.87 1050 HIS C N 1
ATOM 2442 C CA . HIS C 1 55 ? 10.638 -21.919 36.755 1.00 22.41 1050 HIS C CA 1
ATOM 2443 C C . HIS C 1 55 ? 9.937 -23.004 37.514 1.00 21.11 1050 HIS C C 1
ATOM 2444 O O . HIS C 1 55 ? 8.700 -23.027 37.515 1.00 23.89 1050 HIS C O 1
ATOM 2451 N N . MET C 1 56 ? 10.693 -23.905 38.129 1.00 21.84 1051 MET C N 1
ATOM 2452 C CA . MET C 1 56 ? 10.114 -24.976 38.929 1.00 21.35 1051 MET C CA 1
ATOM 2453 C C . MET C 1 56 ? 10.595 -24.924 40.381 1.00 25.76 1051 MET C C 1
ATOM 2454 O O . MET C 1 56 ? 11.795 -25.018 40.663 1.00 20.53 1051 MET C O 1
ATOM 2459 N N . LEU C 1 57 ? 9.656 -24.795 41.310 1.00 23.87 1052 LEU C N 1
ATOM 2460 C CA . LEU C 1 57 ? 10.020 -24.830 42.721 1.00 22.71 1052 LEU C CA 1
ATOM 2461 C C . LEU C 1 57 ? 9.984 -26.265 43.213 1.00 24.80 1052 LEU C C 1
ATOM 2462 O O . LEU C 1 57 ? 8.975 -26.953 43.072 1.00 24.77 1052 LEU C O 1
ATOM 2467 N N . LYS C 1 58 ? 11.079 -26.727 43.801 1.00 23.89 1053 LYS C N 1
ATOM 2468 C CA . LYS C 1 58 ? 11.092 -28.103 44.309 1.00 28.65 1053 LYS C CA 1
ATOM 2469 C C . LYS C 1 58 ? 10.482 -28.171 45.704 1.00 28.35 1053 LYS C C 1
ATOM 2470 O O . LYS C 1 58 ? 10.502 -27.192 46.458 1.00 26.29 1053 LYS C O 1
ATOM 2476 N N . LEU C 1 59 ? 9.956 -29.341 46.041 1.00 25.10 1054 LEU C N 1
ATOM 2477 C CA . LEU C 1 59 ? 9.519 -29.611 47.413 1.00 32.21 1054 LEU C CA 1
ATOM 2478 C C . LEU C 1 59 ? 10.676 -29.506 48.405 1.00 37.36 1054 LEU C C 1
ATOM 2479 O O . LEU C 1 59 ? 11.843 -29.722 48.047 1.00 32.05 1054 LEU C O 1
ATOM 2484 N N . ALA C 1 60 ? 10.344 -29.160 49.652 1.00 40.07 1055 ALA C N 1
ATOM 2485 C CA . ALA C 1 60 ? 11.331 -29.038 50.721 1.00 38.13 1055 ALA C CA 1
ATOM 2486 C C . ALA C 1 60 ? 11.735 -30.415 51.239 1.00 48.46 1055 ALA C C 1
ATOM 2487 O O . ALA C 1 60 ? 11.402 -30.811 52.357 1.00 46.16 1055 ALA C O 1
ATOM 2489 N N . VAL C 1 61 ? 12.487 -31.125 50.412 1.00 43.67 1056 VAL C N 1
ATOM 2490 C CA . VAL C 1 61 ? 12.896 -32.489 50.690 1.00 50.06 1056 VAL C CA 1
ATOM 2491 C C . VAL C 1 61 ? 14.357 -32.661 50.264 1.00 50.77 1056 VAL C C 1
ATOM 2492 O O . VAL C 1 61 ? 14.848 -31.910 49.417 1.00 46.42 1056 VAL C O 1
ATOM 2496 N N . ASN C 1 62 ? 15.067 -33.620 50.851 1.00 52.53 1057 ASN C N 1
ATOM 2497 C CA . ASN C 1 62 ? 16.481 -33.765 50.518 1.00 51.73 1057 ASN C CA 1
ATOM 2498 C C . ASN C 1 62 ? 16.706 -34.673 49.311 1.00 48.90 1057 ASN C C 1
ATOM 2499 O O . ASN C 1 62 ? 17.565 -35.550 49.333 1.00 48.55 1057 ASN C O 1
ATOM 2501 N N . VAL C 1 63 ? 15.946 -34.431 48.249 1.00 43.51 1058 VAL C N 1
ATOM 2502 C CA . VAL C 1 63 ? 16.202 -35.043 46.949 1.00 43.67 1058 VAL C CA 1
ATOM 2503 C C . VAL C 1 63 ? 16.246 -33.942 45.903 1.00 39.54 1058 VAL C C 1
ATOM 2504 O O . VAL C 1 63 ? 15.328 -33.136 45.825 1.00 37.86 1058 VAL C O 1
ATOM 2508 N N . PRO C 1 64 ? 17.337 -33.885 45.125 1.00 40.01 1059 PRO C N 1
ATOM 2509 C CA . PRO C 1 64 ? 17.526 -32.817 44.142 1.00 34.94 1059 PRO C CA 1
ATOM 2510 C C . PRO C 1 64 ? 16.475 -32.825 43.037 1.00 32.81 1059 PRO C C 1
ATOM 2511 O O . PRO C 1 64 ? 15.892 -33.870 42.736 1.00 31.93 1059 PRO C O 1
ATOM 2515 N N . LEU C 1 65 ? 16.213 -31.646 42.473 1.00 29.40 1060 LEU C N 1
ATOM 2516 C CA . LEU C 1 65 ? 15.275 -31.504 41.369 1.00 28.26 1060 LEU C CA 1
ATOM 2517 C C . LEU C 1 65 ? 16.049 -31.409 40.060 1.00 24.31 1060 LEU C C 1
ATOM 2518 O O . LEU C 1 65 ? 16.911 -30.550 39.906 1.00 24.39 1060 LEU C O 1
ATOM 2523 N N . TYR C 1 66 ? 15.754 -32.311 39.131 1.00 23.90 1061 TYR C N 1
ATOM 2524 C CA . TYR C 1 66 ? 16.308 -32.228 37.783 1.00 28.22 1061 TYR C CA 1
ATOM 2525 C C . TYR C 1 66 ? 15.180 -32.070 36.770 1.00 24.78 1061 TYR C C 1
ATOM 2526 O O . TYR C 1 66 ? 14.254 -32.894 36.728 1.00 27.71 1061 TYR C O 1
ATOM 2535 N N . VAL C 1 67 ? 15.239 -31.011 35.971 1.00 24.55 1062 VAL C N 1
ATOM 2536 C CA . VAL C 1 67 ? 14.220 -30.763 34.951 1.00 24.58 1062 VAL C CA 1
ATOM 2537 C C . VAL C 1 67 ? 14.874 -30.572 33.583 1.00 23.65 1062 VAL C C 1
ATOM 2538 O O . VAL C 1 67 ? 15.838 -29.827 33.460 1.00 21.90 1062 VAL C O 1
ATOM 2542 N N . ASN C 1 68 ? 14.314 -31.212 32.563 1.00 24.28 1063 ASN C N 1
ATOM 2543 C CA . ASN C 1 68 ? 14.747 -30.994 31.182 1.00 28.14 1063 ASN C CA 1
ATOM 2544 C C . ASN C 1 68 ? 13.685 -30.292 30.357 1.00 25.42 1063 ASN C C 1
ATOM 2545 O O . ASN C 1 68 ? 12.501 -30.622 30.444 1.00 27.55 1063 ASN C O 1
ATOM 2550 N N . LEU C 1 69 ? 14.096 -29.314 29.559 1.00 27.13 1064 LEU C N 1
ATOM 2551 C CA . LEU C 1 69 ? 13.222 -28.807 28.505 1.00 24.62 1064 LEU C CA 1
ATOM 2552 C C . LEU C 1 69 ? 13.426 -29.739 27.312 1.00 31.02 1064 LEU C C 1
ATOM 2553 O O . LEU C 1 69 ? 14.554 -29.880 26.842 1.00 29.93 1064 LEU C O 1
ATOM 2558 N N . MET C 1 70 ? 12.354 -30.381 26.840 1.00 28.64 1065 MET C N 1
ATOM 2559 C CA . MET C 1 70 ? 12.441 -31.376 25.765 1.00 30.53 1065 MET C CA 1
ATOM 2560 C C . MET C 1 70 ? 11.942 -30.861 24.407 1.00 31.43 1065 MET C C 1
ATOM 2561 O O . MET C 1 70 ? 10.938 -30.169 24.329 1.00 29.38 1065 MET C O 1
ATOM 2566 N N . LYS C 1 71 ? 12.651 -31.220 23.341 1.00 35.10 1066 LYS C N 1
ATOM 2567 C CA . LYS C 1 71 ? 12.138 -31.046 21.982 1.00 37.41 1066 LYS C CA 1
ATOM 2568 C C . LYS C 1 71 ? 11.878 -32.424 21.415 1.00 38.54 1066 LYS C C 1
ATOM 2569 O O . LYS C 1 71 ? 12.822 -33.184 21.153 1.00 38.88 1066 LYS C O 1
ATOM 2572 N N . ASN C 1 72 ? 10.596 -32.748 21.270 1.00 37.91 1067 ASN C N 1
ATOM 2573 C CA . ASN C 1 72 ? 10.191 -34.103 20.936 1.00 46.27 1067 ASN C CA 1
ATOM 2574 C C . ASN C 1 72 ? 10.791 -35.053 21.968 1.00 44.20 1067 ASN C C 1
ATOM 2575 O O . ASN C 1 72 ? 10.420 -34.990 23.139 1.00 43.45 1067 ASN C O 1
ATOM 2580 N N . GLU C 1 73 ? 11.757 -35.875 21.572 1.00 37.59 1068 GLU C N 1
ATOM 2581 C CA . GLU C 1 73 ? 12.310 -36.842 22.513 1.00 44.69 1068 GLU C CA 1
ATOM 2582 C C . GLU C 1 73 ? 13.748 -36.480 22.940 1.00 39.24 1068 GLU C C 1
ATOM 2583 O O . GLU C 1 73 ? 14.440 -37.284 23.550 1.00 39.82 1068 GLU C O 1
ATOM 2589 N N . GLU C 1 74 ? 14.204 -35.286 22.558 1.00 35.48 1069 GLU C N 1
ATOM 2590 C CA . GLU C 1 74 ? 15.569 -34.822 22.849 1.00 34.74 1069 GLU C CA 1
ATOM 2591 C C . GLU C 1 74 ? 15.621 -33.800 24.013 1.00 31.49 1069 GLU C C 1
ATOM 2592 O O . GLU C 1 74 ? 14.787 -32.895 24.081 1.00 32.57 1069 GLU C O 1
ATOM 2598 N N . VAL C 1 75 ? 16.604 -33.943 24.896 1.00 34.07 1070 VAL C N 1
ATOM 2599 C CA . VAL C 1 75 ? 16.884 -32.956 25.945 1.00 31.54 1070 VAL C CA 1
ATOM 2600 C C . VAL C 1 75 ? 17.544 -31.703 25.364 1.00 35.68 1070 VAL C C 1
ATOM 2601 O O . VAL C 1 75 ? 18.631 -31.781 24.794 1.00 37.40 1070 VAL C O 1
ATOM 2605 N N . LEU C 1 76 ? 16.886 -30.555 25.505 1.00 28.11 1071 LEU C N 1
ATOM 2606 C CA . LEU C 1 76 ? 17.430 -29.285 25.013 1.00 29.30 1071 LEU C CA 1
ATOM 2607 C C . LEU C 1 76 ? 18.293 -28.536 26.004 1.00 34.94 1071 LEU C C 1
ATOM 2608 O O . LEU C 1 76 ? 19.502 -28.383 25.802 1.00 33.16 1071 LEU C O 1
ATOM 2613 N N . VAL C 1 77 ? 17.660 -28.044 27.069 1.00 25.83 1072 VAL C N 1
ATOM 2614 C CA . VAL C 1 77 ? 18.384 -27.380 28.134 1.00 22.97 1072 VAL C CA 1
ATOM 2615 C C . VAL C 1 77 ? 17.838 -27.966 29.424 1.00 26.83 1072 VAL C C 1
ATOM 2616 O O . VAL C 1 77 ? 16.748 -28.562 29.433 1.00 22.92 1072 VAL C O 1
ATOM 2620 N N . SER C 1 78 ? 18.606 -27.819 30.495 1.00 21.70 1073 SER C N 1
ATOM 2621 C CA . SER C 1 78 ? 18.245 -28.432 31.759 1.00 27.49 1073 SER C CA 1
ATOM 2622 C C . SER C 1 78 ? 18.398 -27.484 32.929 1.00 22.46 1073 SER C C 1
ATOM 2623 O O . SER C 1 78 ? 19.049 -26.439 32.828 1.00 25.01 1073 SER C O 1
ATOM 2626 N N . ALA C 1 79 ? 17.771 -27.847 34.042 1.00 19.94 1074 ALA C N 1
ATOM 2627 C CA . ALA C 1 79 ? 17.882 -27.042 35.250 1.00 18.47 1074 ALA C CA 1
ATOM 2628 C C . ALA C 1 79 ? 18.017 -27.962 36.448 1.00 20.57 1074 ALA C C 1
ATOM 2629 O O . ALA C 1 79 ? 17.479 -29.064 36.464 1.00 22.88 1074 ALA C O 1
ATOM 2631 N N . TYR C 1 80 ? 18.738 -27.491 37.441 1.00 23.14 1075 TYR C N 1
ATOM 2632 C CA . TYR C 1 80 ? 18.996 -28.256 38.647 1.00 24.42 1075 TYR C CA 1
ATOM 2633 C C . TYR C 1 80 ? 18.692 -27.371 39.821 1.00 25.63 1075 TYR C C 1
ATOM 2634 O O . TYR C 1 80 ? 18.947 -26.172 39.764 1.00 22.42 1075 TYR C O 1
ATOM 2643 N N . ALA C 1 81 ? 18.136 -27.951 40.880 1.00 25.96 1076 ALA C N 1
ATOM 2644 C CA . ALA C 1 81 ? 17.985 -27.217 42.129 1.00 26.92 1076 ALA C CA 1
ATOM 2645 C C . ALA C 1 81 ? 18.013 -28.161 43.334 1.00 24.50 1076 ALA C C 1
ATOM 2646 O O . ALA C 1 81 ? 17.403 -29.235 43.333 1.00 24.64 1076 ALA C O 1
ATOM 2648 N N . ASN C 1 82 ? 18.707 -27.732 44.370 1.00 27.96 1077 ASN C N 1
ATOM 2649 C CA . ASN C 1 82 ? 18.777 -28.534 45.582 1.00 28.86 1077 ASN C CA 1
ATOM 2650 C C . ASN C 1 82 ? 19.246 -27.720 46.771 1.00 29.08 1077 ASN C C 1
ATOM 2651 O O . ASN C 1 82 ? 20.053 -26.814 46.639 1.00 31.56 1077 ASN C O 1
ATOM 2656 N N . ASP C 1 83 ? 18.679 -28.025 47.930 1.00 34.59 1078 ASP C N 1
ATOM 2657 C CA . ASP C 1 83 ? 19.165 -27.469 49.176 1.00 36.56 1078 ASP C CA 1
ATOM 2658 C C . ASP C 1 83 ? 19.067 -28.512 50.274 1.00 37.49 1078 ASP C C 1
ATOM 2659 O O . ASP C 1 83 ? 18.036 -29.163 50.430 1.00 38.17 1078 ASP C O 1
ATOM 2664 N N . GLY C 1 84 ? 20.150 -28.665 51.029 1.00 39.19 1079 GLY C N 1
ATOM 2665 C CA . GLY C 1 84 ? 20.262 -29.741 51.999 1.00 47.61 1079 GLY C CA 1
ATOM 2666 C C . GLY C 1 84 ? 19.633 -29.482 53.356 1.00 47.15 1079 GLY C C 1
ATOM 2667 O O . GLY C 1 84 ? 19.629 -30.368 54.205 1.00 51.68 1079 GLY C O 1
ATOM 2668 N N . ALA C 1 85 ? 19.087 -28.286 53.558 1.00 47.45 1080 ALA C N 1
ATOM 2669 C CA . ALA C 1 85 ? 18.528 -27.908 54.862 1.00 46.69 1080 ALA C CA 1
ATOM 2670 C C . ALA C 1 85 ? 17.503 -28.894 55.442 1.00 51.18 1080 ALA C C 1
ATOM 2671 O O . ALA C 1 85 ? 17.599 -29.213 56.624 1.00 52.77 1080 ALA C O 1
ATOM 2673 N N . PRO C 1 86 ? 16.513 -29.371 54.654 1.00 47.63 1081 PRO C N 1
ATOM 2674 C CA . PRO C 1 86 ? 16.093 -29.142 53.268 1.00 46.98 1081 PRO C CA 1
ATOM 2675 C C . PRO C 1 86 ? 15.108 -27.978 53.168 1.00 49.69 1081 PRO C C 1
ATOM 2676 O O . PRO C 1 86 ? 14.303 -27.728 54.066 1.00 48.27 1081 PRO C O 1
ATOM 2680 N N . ASP C 1 87 ? 15.203 -27.250 52.071 1.00 47.03 1082 ASP C N 1
ATOM 2681 C CA . ASP C 1 87 ? 14.371 -26.089 51.840 1.00 37.94 1082 ASP C CA 1
ATOM 2682 C C . ASP C 1 87 ? 13.854 -26.163 50.410 1.00 39.34 1082 ASP C C 1
ATOM 2683 O O . ASP C 1 87 ? 14.376 -26.932 49.591 1.00 32.74 1082 ASP C O 1
ATOM 2688 N N . HIS C 1 88 ? 12.830 -25.378 50.109 1.00 35.84 1083 HIS C N 1
ATOM 2689 C CA . HIS C 1 88 ? 12.434 -25.167 48.717 1.00 30.75 1083 HIS C CA 1
ATOM 2690 C C . HIS C 1 88 ? 13.563 -24.545 47.912 1.00 23.92 1083 HIS C C 1
ATOM 2691 O O . HIS C 1 88 ? 14.395 -23.832 48.458 1.00 25.67 1083 HIS C O 1
ATOM 2698 N N . GLU C 1 89 ? 13.594 -24.798 46.602 1.00 24.87 1084 GLU C N 1
ATOM 2699 C CA . GLU C 1 89 ? 14.641 -24.234 45.765 1.00 21.50 1084 GLU C CA 1
ATOM 2700 C C . GLU C 1 89 ? 14.138 -24.223 44.302 1.00 20.36 1084 GLU C C 1
ATOM 2701 O O . GLU C 1 89 ? 13.207 -24.937 43.979 1.00 21.67 1084 GLU C O 1
ATOM 2707 N N . THR C 1 90 ? 14.721 -23.398 43.439 1.00 24.17 1085 THR C N 1
ATOM 2708 C CA . THR C 1 90 ? 14.113 -23.160 42.116 1.00 22.66 1085 THR C CA 1
ATOM 2709 C C . THR C 1 90 ? 15.022 -23.632 40.973 1.00 25.15 1085 THR C C 1
ATOM 2710 O O . THR C 1 90 ? 16.189 -23.252 40.911 1.00 25.55 1085 THR C O 1
ATOM 2714 N N . ALA C 1 91 ? 14.470 -24.456 40.080 1.00 24.43 1086 ALA C N 1
ATOM 2715 C CA . ALA C 1 91 ? 15.177 -24.892 38.876 1.00 20.79 1086 ALA C CA 1
ATOM 2716 C C . ALA C 1 91 ? 14.615 -24.091 37.717 1.00 18.18 1086 ALA C C 1
ATOM 2717 O O . ALA C 1 91 ? 13.411 -24.152 37.467 1.00 20.02 1086 ALA C O 1
ATOM 2719 N N . SER C 1 92 ? 15.467 -23.335 37.031 1.00 15.86 1087 SER C N 1
ATOM 2720 C CA . SER C 1 92 ? 14.973 -22.462 35.971 1.00 20.00 1087 SER C CA 1
ATOM 2721 C C . SER C 1 92 ? 15.889 -22.500 34.750 1.00 18.15 1087 SER C C 1
ATOM 2722 O O . SER C 1 92 ? 17.089 -22.666 34.890 1.00 20.61 1087 SER C O 1
ATOM 2725 N N . ASN C 1 93 ? 15.325 -22.307 33.556 1.00 19.72 1088 ASN C N 1
ATOM 2726 C CA . ASN C 1 93 ? 16.158 -22.106 32.362 1.00 16.61 1088 ASN C CA 1
ATOM 2727 C C . ASN C 1 93 ? 15.268 -21.516 31.288 1.00 20.45 1088 ASN C C 1
ATOM 2728 O O . ASN C 1 93 ? 14.084 -21.226 31.517 1.00 16.57 1088 ASN C O 1
ATOM 2733 N N . HIS C 1 94 ? 15.852 -21.326 30.118 1.00 18.19 1089 HIS C N 1
ATOM 2734 C CA . HIS C 1 94 ? 15.146 -20.719 28.994 1.00 19.71 1089 HIS C CA 1
ATOM 2735 C C . HIS C 1 94 ? 15.756 -21.286 27.721 1.00 23.33 1089 HIS C C 1
ATOM 2736 O O . HIS C 1 94 ? 16.825 -21.887 27.759 1.00 18.47 1089 HIS C O 1
ATOM 2743 N N . ALA C 1 95 ? 15.086 -21.074 26.597 1.00 24.33 1090 ALA C N 1
ATOM 2744 C CA . ALA C 1 95 ? 15.681 -21.422 25.316 1.00 26.45 1090 ALA C CA 1
ATOM 2745 C C . ALA C 1 95 ? 15.001 -20.637 24.212 1.00 23.48 1090 ALA C C 1
ATOM 2746 O O . ALA C 1 95 ? 13.829 -20.288 24.337 1.00 24.30 1090 ALA C O 1
ATOM 2748 N N . ILE C 1 96 ? 15.754 -20.353 23.147 1.00 26.53 1091 ILE C N 1
ATOM 2749 C CA . ILE C 1 96 ? 15.207 -19.774 21.930 1.00 27.89 1091 ILE C CA 1
ATOM 2750 C C . ILE C 1 96 ? 15.570 -20.740 20.813 1.00 33.03 1091 ILE C C 1
ATOM 2751 O O . ILE C 1 96 ? 16.753 -21.049 20.607 1.00 28.46 1091 ILE C O 1
ATOM 2756 N N . LEU C 1 97 ? 14.556 -21.231 20.103 1.00 30.22 1092 LEU C N 1
ATOM 2757 C CA . LEU C 1 97 ? 14.769 -22.333 19.166 1.00 31.71 1092 LEU C CA 1
ATOM 2758 C C . LEU C 1 97 ? 14.000 -22.130 17.878 1.00 33.90 1092 LEU C C 1
ATOM 2759 O O . LEU C 1 97 ? 12.874 -21.617 17.890 1.00 35.49 1092 LEU C O 1
ATOM 2764 N N . GLN C 1 98 ? 14.600 -22.566 16.772 1.00 38.72 1093 GLN C N 1
ATOM 2765 C CA . GLN C 1 98 ? 13.873 -22.693 15.518 1.00 38.45 1093 GLN C CA 1
ATOM 2766 C C . GLN C 1 98 ? 13.087 -23.997 15.569 1.00 30.42 1093 GLN C C 1
ATOM 2767 O O . GLN C 1 98 ? 13.649 -25.069 15.797 1.00 38.48 1093 GLN C O 1
ATOM 2769 N N . LEU C 1 99 ? 11.785 -23.914 15.370 1.00 34.85 1094 LEU C N 1
ATOM 2770 C CA . LEU C 1 99 ? 10.978 -25.119 15.378 1.00 37.87 1094 LEU C CA 1
ATOM 2771 C C . LEU C 1 99 ? 10.287 -25.326 14.043 1.00 42.83 1094 LEU C C 1
ATOM 2772 O O . LEU C 1 99 ? 10.021 -24.375 13.313 1.00 45.56 1094 LEU C O 1
ATOM 2777 N N . PHE C 1 100 ? 9.961 -26.577 13.759 1.00 44.57 1095 PHE C N 1
ATOM 2778 C CA . PHE C 1 100 ? 9.158 -26.910 12.597 1.00 54.14 1095 PHE C CA 1
ATOM 2779 C C . PHE C 1 100 ? 7.760 -27.273 13.067 1.00 51.91 1095 PHE C C 1
ATOM 2780 O O . PHE C 1 100 ? 7.587 -27.735 14.194 1.00 53.64 1095 PHE C O 1
ATOM 2788 N N . GLN C 1 101 ? 6.771 -27.054 12.204 1.00 50.04 1096 GLN C N 1
ATOM 2789 C CA . GLN C 1 101 ? 5.382 -27.371 12.518 1.00 51.48 1096 GLN C CA 1
ATOM 2790 C C . GLN C 1 101 ? 5.275 -28.828 12.965 1.00 49.56 1096 GLN C C 1
ATOM 2791 O O . GLN C 1 101 ? 5.959 -29.703 12.437 1.00 53.50 1096 GLN C O 1
ATOM 2794 N N . GLY C 1 102 ? 4.486 -29.072 14.003 1.00 53.15 1097 GLY C N 1
ATOM 2795 C CA . GLY C 1 102 ? 4.359 -30.416 14.532 1.00 51.45 1097 GLY C CA 1
ATOM 2796 C C . GLY C 1 102 ? 5.347 -30.753 15.640 1.00 50.07 1097 GLY C C 1
ATOM 2797 O O . GLY C 1 102 ? 5.136 -31.716 16.380 1.00 49.26 1097 GLY C O 1
ATOM 2798 N N . ASP C 1 103 ? 6.430 -29.982 15.751 1.00 51.31 1098 ASP C N 1
ATOM 2799 C CA . ASP C 1 103 ? 7.386 -30.176 16.847 1.00 49.64 1098 ASP C CA 1
ATOM 2800 C C . ASP C 1 103 ? 6.712 -30.005 18.193 1.00 47.23 1098 ASP C C 1
ATOM 2801 O O . ASP C 1 103 ? 5.804 -29.180 18.347 1.00 48.16 1098 ASP C O 1
ATOM 2806 N N . GLN C 1 104 ? 7.144 -30.800 19.165 1.00 45.71 1099 GLN C N 1
ATOM 2807 C CA . GLN C 1 104 ? 6.559 -30.703 20.492 1.00 48.16 1099 GLN C CA 1
ATOM 2808 C C . GLN C 1 104 ? 7.580 -30.358 21.583 1.00 38.01 1099 GLN C C 1
ATOM 2809 O O . GLN C 1 104 ? 8.639 -30.981 21.694 1.00 38.78 1099 GLN C O 1
ATOM 2815 N N . ILE C 1 105 ? 7.242 -29.329 22.358 1.00 42.00 1100 ILE C N 1
ATOM 2816 C CA . ILE C 1 105 ? 8.076 -28.839 23.450 1.00 39.37 1100 ILE C CA 1
ATOM 2817 C C . ILE C 1 105 ? 7.390 -29.098 24.787 1.00 33.44 1100 ILE C C 1
ATOM 2818 O O . ILE C 1 105 ? 6.216 -28.791 24.957 1.00 42.33 1100 ILE C O 1
ATOM 2823 N N . TRP C 1 106 ? 8.125 -29.665 25.738 1.00 39.11 1101 TRP C N 1
ATOM 2824 C CA . TRP C 1 106 ? 7.539 -30.021 27.021 1.00 34.44 1101 TRP C CA 1
ATOM 2825 C C . TRP C 1 106 ? 8.600 -30.125 28.111 1.00 34.48 1101 TRP C C 1
ATOM 2826 O O . TRP C 1 106 ? 9.807 -30.152 27.836 1.00 31.86 1101 TRP C O 1
ATOM 2837 N N . LEU C 1 107 ? 8.151 -30.163 29.356 1.00 29.11 1102 LEU C N 1
ATOM 2838 C CA . LEU C 1 107 ? 9.084 -30.296 30.470 1.00 30.76 1102 LEU C CA 1
ATOM 2839 C C . LEU C 1 107 ? 9.101 -31.711 31.031 1.00 29.32 1102 LEU C C 1
ATOM 2840 O O . LEU C 1 107 ? 8.051 -32.323 31.248 1.00 31.98 1102 LEU C O 1
ATOM 2845 N N . ARG C 1 108 ? 10.302 -32.233 31.240 1.00 25.71 1103 ARG C N 1
ATOM 2846 C CA . ARG C 1 108 ? 10.464 -33.543 31.840 1.00 28.63 1103 ARG C CA 1
ATOM 2847 C C . ARG C 1 108 ? 10.976 -33.458 33.285 1.00 29.43 1103 ARG C C 1
ATOM 2848 O O . ARG C 1 108 ? 12.013 -32.860 33.568 1.00 27.70 1103 ARG C O 1
ATOM 2856 N N . LEU C 1 109 ? 10.257 -34.088 34.196 1.00 30.04 1104 LEU C N 1
ATOM 2857 C CA . LEU C 1 109 ? 10.730 -34.199 35.560 1.00 26.21 1104 LEU C CA 1
ATOM 2858 C C . LEU C 1 109 ? 11.685 -35.399 35.619 1.00 30.10 1104 LEU C C 1
ATOM 2859 O O . LEU C 1 109 ? 11.244 -36.553 35.724 1.00 29.46 1104 LEU C O 1
ATOM 2864 N N . HIS C 1 110 ? 12.988 -35.139 35.518 1.00 28.62 1105 HIS C N 1
ATOM 2865 C CA . HIS C 1 110 ? 13.962 -36.229 35.503 1.00 28.17 1105 HIS C CA 1
ATOM 2866 C C . HIS C 1 110 ? 14.016 -36.882 36.869 1.00 31.67 1105 HIS C C 1
ATOM 2867 O O . HIS C 1 110 ? 13.842 -38.096 36.996 1.00 30.65 1105 HIS C O 1
ATOM 2874 N N . ARG C 1 111 ? 14.252 -36.050 37.878 1.00 31.32 1106 ARG C N 1
ATOM 2875 C CA . ARG C 1 111 ? 14.319 -36.482 39.259 1.00 33.87 1106 ARG C CA 1
ATOM 2876 C C . ARG C 1 111 ? 13.738 -35.425 40.180 1.00 31.03 1106 ARG C C 1
ATOM 2877 O O . ARG C 1 111 ? 13.902 -34.237 39.938 1.00 26.86 1106 ARG C O 1
ATOM 2885 N N . GLY C 1 112 ? 13.142 -35.860 41.289 1.00 35.31 1107 GLY C N 1
ATOM 2886 C CA . GLY C 1 112 ? 12.660 -34.941 42.299 1.00 30.51 1107 GLY C CA 1
ATOM 2887 C C . GLY C 1 112 ? 11.164 -34.709 42.281 1.00 30.42 1107 GLY C C 1
ATOM 2888 O O . GLY C 1 112 ? 10.419 -35.474 41.663 1.00 31.22 1107 GLY C O 1
ATOM 2889 N N . ALA C 1 113 ? 10.727 -33.648 42.961 1.00 29.61 1108 ALA C N 1
ATOM 2890 C CA . ALA C 1 113 ? 9.298 -33.348 43.096 1.00 29.34 1108 ALA C CA 1
ATOM 2891 C C . ALA C 1 113 ? 9.049 -31.846 43.036 1.00 26.57 1108 ALA C C 1
ATOM 2892 O O . ALA C 1 113 ? 9.905 -31.058 43.411 1.00 29.41 1108 ALA C O 1
ATOM 2894 N N . ILE C 1 114 ? 7.874 -31.449 42.550 1.00 27.85 1109 ILE C N 1
ATOM 2895 C CA . ILE C 1 114 ? 7.599 -30.035 42.284 1.00 29.73 1109 ILE C CA 1
ATOM 2896 C C . ILE C 1 114 ? 6.459 -29.496 43.167 1.00 32.07 1109 ILE C C 1
ATOM 2897 O O . ILE C 1 114 ? 5.416 -30.146 43.326 1.00 30.36 1109 ILE C O 1
ATOM 2902 N N . TYR C 1 115 ? 6.686 -28.327 43.761 1.00 26.65 1110 TYR C N 1
ATOM 2903 C CA . TYR C 1 115 ? 5.687 -27.694 44.620 1.00 28.90 1110 TYR C CA 1
ATOM 2904 C C . TYR C 1 115 ? 4.620 -26.968 43.802 1.00 31.29 1110 TYR C C 1
ATOM 2905 O O . TYR C 1 115 ? 4.947 -26.221 42.875 1.00 27.15 1110 TYR C O 1
ATOM 2914 N N . GLY C 1 116 ? 3.351 -27.175 44.147 1.00 26.18 1111 GLY C N 1
ATOM 2915 C CA . GLY C 1 116 ? 2.277 -26.466 43.476 1.00 27.54 1111 GLY C CA 1
ATOM 2916 C C . GLY C 1 116 ? 1.290 -25.837 44.443 1.00 33.77 1111 GLY C C 1
ATOM 2917 O O . GLY C 1 116 ? 0.874 -26.463 45.426 1.00 29.35 1111 GLY C O 1
ATOM 2918 N N . SER C 1 117 ? 0.908 -24.593 44.161 1.00 31.08 1112 SER C N 1
ATOM 2919 C CA . SER C 1 117 ? -0.136 -23.933 44.924 1.00 33.60 1112 SER C CA 1
ATOM 2920 C C . SER C 1 117 ? -0.776 -22.819 44.118 1.00 31.25 1112 SER C C 1
ATOM 2921 O O . SER C 1 117 ? -0.427 -22.566 42.959 1.00 25.72 1112 SER C O 1
ATOM 2924 N N . SER C 1 118 ? -1.757 -22.178 44.734 1.00 32.85 1113 SER C N 1
ATOM 2925 C CA . SER C 1 118 ? -2.486 -21.089 44.092 1.00 33.84 1113 SER C CA 1
ATOM 2926 C C . SER C 1 118 ? -1.612 -19.852 43.864 1.00 30.81 1113 SER C C 1
ATOM 2927 O O . SER C 1 118 ? -1.945 -18.966 43.059 1.00 33.92 1113 SER C O 1
ATOM 2930 N N . TRP C 1 119 ? -0.480 -19.800 44.558 1.00 30.57 1114 TRP C N 1
ATOM 2931 C CA . TRP C 1 119 ? 0.454 -18.698 44.379 1.00 25.25 1114 TRP C CA 1
ATOM 2932 C C . TRP C 1 119 ? 1.377 -18.948 43.185 1.00 25.83 1114 TRP C C 1
ATOM 2933 O O . TRP C 1 119 ? 2.126 -18.063 42.773 1.00 24.14 1114 TRP C O 1
ATOM 2944 N N . LYS C 1 120 ? 1.330 -20.160 42.649 1.00 25.87 1115 LYS C N 1
ATOM 2945 C CA . LYS C 1 120 ? 1.938 -20.479 41.358 1.00 24.46 1115 LYS C CA 1
ATOM 2946 C C . LYS C 1 120 ? 3.436 -20.155 41.274 1.00 26.44 1115 LYS C C 1
ATOM 2947 O O . LYS C 1 120 ? 3.852 -19.195 40.596 1.00 24.82 1115 LYS C O 1
ATOM 2953 N N . TYR C 1 121 ? 4.230 -20.951 41.986 1.00 22.74 1116 TYR C N 1
ATOM 2954 C CA . TYR C 1 121 ? 5.688 -20.854 41.938 1.00 22.68 1116 TYR C CA 1
ATOM 2955 C C . TYR C 1 121 ? 6.281 -21.553 40.712 1.00 21.22 1116 TYR C C 1
ATOM 2956 O O . TYR C 1 121 ? 7.363 -21.196 40.244 1.00 23.76 1116 TYR C O 1
ATOM 2965 N N . SER C 1 122 ? 5.572 -22.557 40.202 1.00 24.42 1117 SER C N 1
ATOM 2966 C CA . SER C 1 122 ? 6.120 -23.440 39.174 1.00 23.25 1117 SER C CA 1
ATOM 2967 C C . SER C 1 122 ? 5.413 -23.195 37.860 1.00 22.78 1117 SER C C 1
ATOM 2968 O O . SER C 1 122 ? 4.222 -23.497 37.726 1.00 27.92 1117 SER C O 1
ATOM 2971 N N . THR C 1 123 ? 6.142 -22.632 36.899 1.00 20.33 1118 THR C N 1
ATOM 2972 C CA . THR C 1 123 ? 5.529 -22.065 35.688 1.00 21.92 1118 THR C CA 1
ATOM 2973 C C . THR C 1 123 ? 6.301 -22.470 34.432 1.00 23.57 1118 THR C C 1
ATOM 2974 O O . THR C 1 123 ? 7.492 -22.797 34.489 1.00 22.42 1118 THR C O 1
ATOM 2978 N N . PHE C 1 124 ? 5.620 -22.424 33.297 1.00 23.04 1119 PHE C N 1
ATOM 2979 C CA . PHE C 1 124 ? 6.193 -22.811 32.004 1.00 21.76 1119 PHE C CA 1
ATOM 2980 C C . PHE C 1 124 ? 5.488 -21.989 30.944 1.00 27.83 1119 PHE C C 1
ATOM 2981 O O . PHE C 1 124 ? 4.254 -22.025 30.884 1.00 28.79 1119 PHE C O 1
ATOM 2989 N N . SER C 1 125 ? 6.240 -21.205 30.161 1.00 26.30 1120 SER C N 1
ATOM 2990 C CA . SER C 1 125 ? 5.648 -20.384 29.110 1.00 25.41 1120 SER C CA 1
ATOM 2991 C C . SER C 1 125 ? 6.437 -20.468 27.802 1.00 26.22 1120 SER C C 1
ATOM 2992 O O . SER C 1 125 ? 7.584 -20.902 27.767 1.00 22.93 1120 SER C O 1
ATOM 2995 N N . GLY C 1 126 ? 5.809 -20.070 26.711 1.00 26.42 1121 GLY C N 1
ATOM 2996 C CA . GLY C 1 126 ? 6.516 -20.049 25.453 1.00 27.04 1121 GLY C CA 1
ATOM 2997 C C . GLY C 1 126 ? 5.767 -19.153 24.504 1.00 28.82 1121 GLY C C 1
ATOM 2998 O O . GLY C 1 126 ? 4.566 -18.971 24.647 1.00 31.29 1121 GLY C O 1
ATOM 2999 N N . TYR C 1 127 ? 6.463 -18.613 23.518 1.00 32.63 1122 TYR C N 1
ATOM 3000 C CA . TYR C 1 127 ? 5.777 -17.813 22.519 1.00 30.02 1122 TYR C CA 1
ATOM 3001 C C . TYR C 1 127 ? 6.524 -17.731 21.204 1.00 35.96 1122 TYR C C 1
ATOM 3002 O O . TYR C 1 127 ? 7.717 -18.022 21.129 1.00 28.43 1122 TYR C O 1
ATOM 3011 N N . LEU C 1 128 ? 5.785 -17.339 20.168 1.00 37.63 1123 LEU C N 1
ATOM 3012 C CA . LEU C 1 128 ? 6.338 -17.178 18.826 1.00 36.31 1123 LEU C CA 1
ATOM 3013 C C . LEU C 1 128 ? 7.011 -15.823 18.694 1.00 30.11 1123 LEU C C 1
ATOM 3014 O O . LEU C 1 128 ? 6.391 -14.787 18.907 1.00 38.76 1123 LEU C O 1
ATOM 3019 N N . LEU C 1 129 ? 8.296 -15.849 18.373 1.00 31.69 1124 LEU C N 1
ATOM 3020 C CA . LEU C 1 129 ? 9.078 -14.646 18.170 1.00 33.22 1124 LEU C CA 1
ATOM 3021 C C . LEU C 1 129 ? 8.993 -14.188 16.699 1.00 37.73 1124 LEU C C 1
ATOM 3022 O O . LEU C 1 129 ? 8.546 -13.083 16.389 1.00 36.92 1124 LEU C O 1
ATOM 3027 N N . TYR C 1 130 ? 9.401 -15.069 15.799 1.00 35.09 1125 TYR C N 1
ATOM 3028 C CA . TYR C 1 130 ? 9.417 -14.756 14.364 1.00 44.36 1125 TYR C CA 1
ATOM 3029 C C . TYR C 1 130 ? 8.805 -15.869 13.526 1.00 41.67 1125 TYR C C 1
ATOM 3030 O O . TYR C 1 130 ? 9.280 -16.994 13.558 1.00 41.92 1125 TYR C O 1
ATOM 3039 N N . GLN C 1 131 ? 7.807 -15.536 12.719 1.00 48.31 1126 GLN C N 1
ATOM 3040 C CA . GLN C 1 131 ? 7.210 -16.514 11.820 1.00 53.26 1126 GLN C CA 1
ATOM 3041 C C . GLN C 1 131 ? 8.156 -16.841 10.667 1.00 54.33 1126 GLN C C 1
ATOM 3042 O O . GLN C 1 131 ? 9.020 -16.031 10.323 1.00 53.35 1126 GLN C O 1
ATOM 3048 N N . ASP C 1 132 ? 8.016 -18.065 10.157 1.00 53.39 1127 ASP C N 1
ATOM 3049 C CA . ASP C 1 132 ? 8.770 -18.627 9.031 1.00 55.11 1127 ASP C CA 1
ATOM 3050 C C . ASP C 1 132 ? 10.049 -19.259 9.550 1.00 54.81 1127 ASP C C 1
ATOM 3051 O O . ASP C 1 132 ? 10.471 -20.313 9.074 1.00 59.63 1127 ASP C O 1
ATOM 3056 N N . MET D 1 1 ? 27.311 -32.752 -28.227 1.00 57.42 996 MET D N 1
ATOM 3057 C CA . MET D 1 1 ? 26.782 -31.415 -28.465 1.00 50.75 996 MET D CA 1
ATOM 3058 C C . MET D 1 1 ? 27.459 -30.367 -27.581 1.00 56.48 996 MET D C 1
ATOM 3059 O O . MET D 1 1 ? 26.808 -29.382 -27.213 1.00 62.06 996 MET D O 1
ATOM 3062 N N . ARG D 1 2 ? 28.719 -30.633 -27.201 1.00 54.26 997 ARG D N 1
ATOM 3063 C CA . ARG D 1 2 ? 29.693 -29.646 -26.675 1.00 49.02 997 ARG D CA 1
ATOM 3064 C C . ARG D 1 2 ? 30.848 -30.267 -25.871 1.00 45.46 997 ARG D C 1
ATOM 3065 O O . ARG D 1 2 ? 31.844 -30.715 -26.448 1.00 41.85 997 ARG D O 1
ATOM 3070 N N . VAL D 1 3 ? 30.740 -30.267 -24.540 1.00 38.72 998 VAL D N 1
ATOM 3071 C CA . VAL D 1 3 ? 31.880 -30.664 -23.701 1.00 39.22 998 VAL D CA 1
ATOM 3072 C C . VAL D 1 3 ? 31.582 -31.633 -22.536 1.00 32.65 998 VAL D C 1
ATOM 3073 O O . VAL D 1 3 ? 30.746 -31.344 -21.669 1.00 30.40 998 VAL D O 1
ATOM 3077 N N . ALA D 1 4 ? 32.281 -32.770 -22.532 1.00 32.38 999 ALA D N 1
ATOM 3078 C CA . ALA D 1 4 ? 32.210 -33.769 -21.450 1.00 28.76 999 ALA D CA 1
ATOM 3079 C C . ALA D 1 4 ? 33.382 -34.739 -21.537 1.00 30.67 999 ALA D C 1
ATOM 3080 O O . ALA D 1 4 ? 33.700 -35.233 -22.624 1.00 31.56 999 ALA D O 1
ATOM 3082 N N . PHE D 1 5 ? 34.025 -35.015 -20.405 1.00 27.50 1000 PHE D N 1
ATOM 3083 C CA . PHE D 1 5 ? 35.057 -36.047 -20.371 1.00 25.03 1000 PHE D CA 1
ATOM 3084 C C . PHE D 1 5 ? 34.789 -36.987 -19.202 1.00 28.24 1000 PHE D C 1
ATOM 3085 O O . PHE D 1 5 ? 34.115 -36.619 -18.239 1.00 27.01 1000 PHE D O 1
ATOM 3093 N N . SER D 1 6 ? 35.319 -38.197 -19.283 1.00 26.47 1001 SER D N 1
ATOM 3094 C CA . SER D 1 6 ? 35.192 -39.166 -18.187 1.00 29.90 1001 SER D CA 1
ATOM 3095 C C . SER D 1 6 ? 36.403 -40.076 -18.267 1.00 29.45 1001 SER D C 1
ATOM 3096 O O . SER D 1 6 ? 36.643 -40.700 -19.318 1.00 30.71 1001 SER D O 1
ATOM 3099 N N . ALA D 1 7 ? 37.209 -40.079 -17.207 1.00 22.17 1002 ALA D N 1
ATOM 3100 C CA . ALA D 1 7 ? 38.492 -40.792 -17.195 1.00 27.61 1002 ALA D CA 1
ATOM 3101 C C . ALA D 1 7 ? 38.572 -41.773 -16.051 1.00 29.05 1002 ALA D C 1
ATOM 3102 O O . ALA D 1 7 ? 37.905 -41.586 -15.038 1.00 27.49 1002 ALA D O 1
ATOM 3104 N N . ALA D 1 8 ? 39.383 -42.817 -16.214 1.00 27.37 1003 ALA D N 1
ATOM 3105 C CA . ALA D 1 8 ? 39.537 -43.828 -15.176 1.00 31.26 1003 ALA D CA 1
ATOM 3106 C C . ALA D 1 8 ? 40.970 -44.343 -15.035 1.00 33.21 1003 ALA D C 1
ATOM 3107 O O . ALA D 1 8 ? 41.778 -44.246 -15.955 1.00 35.57 1003 ALA D O 1
ATOM 3109 N N . ARG D 1 9 ? 41.253 -44.895 -13.865 1.00 29.81 1004 ARG D N 1
ATOM 3110 C CA . ARG D 1 9 ? 42.502 -45.602 -13.582 1.00 33.12 1004 ARG D CA 1
ATOM 3111 C C . ARG D 1 9 ? 42.299 -47.113 -13.695 1.00 32.36 1004 ARG D C 1
ATOM 3112 O O . ARG D 1 9 ? 41.434 -47.677 -13.038 1.00 31.96 1004 ARG D O 1
ATOM 3120 N N . THR D 1 10 ? 43.080 -47.755 -14.562 1.00 33.02 1005 THR D N 1
ATOM 3121 C CA . THR D 1 10 ? 42.984 -49.195 -14.795 1.00 33.45 1005 THR D CA 1
ATOM 3122 C C . THR D 1 10 ? 44.232 -49.901 -14.250 1.00 34.18 1005 THR D C 1
ATOM 3123 O O . THR D 1 10 ? 44.361 -51.118 -14.351 1.00 36.99 1005 THR D O 1
ATOM 3127 N N . SER D 1 11 ? 45.162 -49.115 -13.715 1.00 29.18 1006 SER D N 1
ATOM 3128 C CA . SER D 1 11 ? 46.305 -49.629 -12.973 1.00 36.83 1006 SER D CA 1
ATOM 3129 C C . SER D 1 11 ? 46.584 -48.721 -11.762 1.00 34.17 1006 SER D C 1
ATOM 3130 O O . SER D 1 11 ? 46.138 -47.578 -11.732 1.00 34.08 1006 SER D O 1
ATOM 3133 N N . ASN D 1 12 ? 47.314 -49.218 -10.767 1.00 38.45 1007 ASN D N 1
ATOM 3134 C CA . ASN D 1 12 ? 47.618 -48.406 -9.577 1.00 40.23 1007 ASN D CA 1
ATOM 3135 C C . ASN D 1 12 ? 48.446 -47.136 -9.844 1.00 41.30 1007 ASN D C 1
ATOM 3136 O O . ASN D 1 12 ? 49.233 -47.071 -10.795 1.00 38.75 1007 ASN D O 1
ATOM 3141 N N . LEU D 1 13 ? 48.230 -46.126 -9.001 1.00 41.06 1008 LEU D N 1
ATOM 3142 C CA . LEU D 1 13 ? 49.014 -44.885 -9.008 1.00 41.67 1008 LEU D CA 1
ATOM 3143 C C . LEU D 1 13 ? 49.633 -44.634 -7.631 1.00 40.50 1008 LEU D C 1
ATOM 3144 O O . LEU D 1 13 ? 48.937 -44.230 -6.699 1.00 37.88 1008 LEU D O 1
ATOM 3146 N N . ALA D 1 14 ? 50.933 -44.868 -7.500 1.00 39.76 1009 ALA D N 1
ATOM 3147 C CA . ALA D 1 14 ? 51.627 -44.667 -6.218 1.00 45.03 1009 ALA D CA 1
ATOM 3148 C C . ALA D 1 14 ? 52.889 -43.831 -6.403 1.00 49.11 1009 ALA D C 1
ATOM 3149 O O . ALA D 1 14 ? 53.985 -44.379 -6.509 1.00 51.63 1009 ALA D O 1
ATOM 3151 N N . PRO D 1 15 ? 52.732 -42.496 -6.408 1.00 53.51 1010 PRO D N 1
ATOM 3152 C CA . PRO D 1 15 ? 53.722 -41.486 -6.828 1.00 51.27 1010 PRO D CA 1
ATOM 3153 C C . PRO D 1 15 ? 55.049 -41.388 -6.068 1.00 50.16 1010 PRO D C 1
ATOM 3154 O O . PRO D 1 15 ? 56.032 -41.033 -6.701 1.00 51.94 1010 PRO D O 1
ATOM 3158 N N . GLY D 1 16 ? 55.113 -41.642 -4.770 1.00 50.63 1011 GLY D N 1
ATOM 3159 C CA . GLY D 1 16 ? 56.412 -41.513 -4.125 1.00 54.27 1011 GLY D CA 1
ATOM 3160 C C . GLY D 1 16 ? 56.647 -40.132 -3.527 1.00 52.00 1011 GLY D C 1
ATOM 3161 O O . GLY D 1 16 ? 57.186 -40.014 -2.426 1.00 52.82 1011 GLY D O 1
ATOM 3162 N N . THR D 1 17 ? 56.305 -39.081 -4.267 1.00 46.66 1012 THR D N 1
ATOM 3163 C CA . THR D 1 17 ? 56.359 -37.745 -3.699 1.00 42.69 1012 THR D CA 1
ATOM 3164 C C . THR D 1 17 ? 54.921 -37.266 -3.506 1.00 49.03 1012 THR D C 1
ATOM 3165 O O . THR D 1 17 ? 54.009 -37.705 -4.213 1.00 42.95 1012 THR D O 1
ATOM 3169 N N . LEU D 1 18 ? 54.732 -36.372 -2.540 1.00 44.06 1013 LEU D N 1
ATOM 3170 C CA . LEU D 1 18 ? 53.438 -35.772 -2.257 1.00 40.47 1013 LEU D CA 1
ATOM 3171 C C . LEU D 1 18 ? 53.060 -34.750 -3.323 1.00 44.38 1013 LEU D C 1
ATOM 3172 O O . LEU D 1 18 ? 53.923 -34.196 -4.015 1.00 39.12 1013 LEU D O 1
ATOM 3177 N N . ASP D 1 19 ? 51.760 -34.500 -3.443 1.00 42.60 1014 ASP D N 1
ATOM 3178 C CA . ASP D 1 19 ? 51.232 -33.463 -4.331 1.00 39.32 1014 ASP D CA 1
ATOM 3179 C C . ASP D 1 19 ? 51.580 -33.648 -5.800 1.00 40.31 1014 ASP D C 1
ATOM 3180 O O . ASP D 1 19 ? 51.970 -32.690 -6.473 1.00 47.91 1014 ASP D O 1
ATOM 3185 N N . GLN D 1 20 ? 51.395 -34.863 -6.311 1.00 40.10 1015 GLN D N 1
ATOM 3186 C CA . GLN D 1 20 ? 51.613 -35.133 -7.732 1.00 41.71 1015 GLN D CA 1
ATOM 3187 C C . GLN D 1 20 ? 50.268 -35.204 -8.448 1.00 40.34 1015 GLN D C 1
ATOM 3188 O O . GLN D 1 20 ? 49.284 -35.624 -7.852 1.00 38.19 1015 GLN D O 1
ATOM 3194 N N . PRO D 1 21 ? 50.233 -34.833 -9.739 1.00 42.93 1016 PRO D N 1
ATOM 3195 C CA . PRO D 1 21 ? 48.992 -34.875 -10.524 1.00 40.70 1016 PRO D CA 1
ATOM 3196 C C . PRO D 1 21 ? 48.516 -36.297 -10.706 1.00 41.75 1016 PRO D C 1
ATOM 3197 O O . PRO D 1 21 ? 49.352 -37.172 -10.913 1.00 39.69 1016 PRO D O 1
ATOM 3201 N N . ILE D 1 22 ? 47.208 -36.532 -10.629 1.00 36.88 1017 ILE D N 1
ATOM 3202 C CA . ILE D 1 22 ? 46.680 -37.855 -10.926 1.00 31.98 1017 ILE D CA 1
ATOM 3203 C C . ILE D 1 22 ? 46.513 -37.996 -12.422 1.00 36.03 1017 ILE D C 1
ATOM 3204 O O . ILE D 1 22 ? 45.695 -37.317 -13.046 1.00 37.21 1017 ILE D O 1
ATOM 3209 N N . VAL D 1 23 ? 47.296 -38.893 -12.992 1.00 34.37 1018 VAL D N 1
ATOM 3210 C CA . VAL D 1 23 ? 47.261 -39.144 -14.419 1.00 38.12 1018 VAL D CA 1
ATOM 3211 C C . VAL D 1 23 ? 46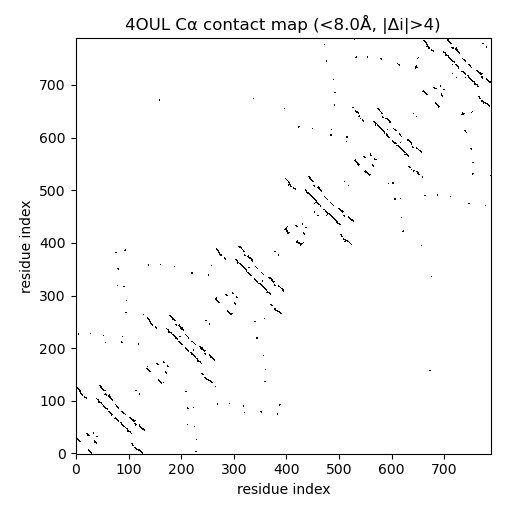.350 -40.337 -14.639 1.00 36.61 1018 VAL D C 1
ATOM 3212 O O . VAL D 1 23 ? 46.279 -41.211 -13.791 1.00 36.61 1018 VAL D O 1
ATOM 3216 N N . PHE D 1 24 ? 45.654 -40.373 -15.768 1.00 40.17 1019 PHE D N 1
ATOM 3217 C CA . PHE D 1 24 ? 44.740 -41.462 -16.073 1.00 38.65 1019 PHE D CA 1
ATOM 3218 C C . PHE D 1 24 ? 45.204 -42.264 -17.284 1.00 45.68 1019 PHE D C 1
ATOM 3219 O O . PHE D 1 24 ? 46.039 -41.801 -18.055 1.00 44.12 1019 PHE D O 1
ATOM 3227 N N . ASP D 1 25 ? 44.695 -43.487 -17.420 1.00 45.29 1020 ASP D N 1
ATOM 3228 C CA . ASP D 1 25 ? 45.099 -44.348 -18.522 1.00 42.35 1020 ASP D CA 1
ATOM 3229 C C . ASP D 1 25 ? 43.934 -44.829 -19.405 1.00 50.74 1020 ASP D C 1
ATOM 3230 O O . ASP D 1 25 ? 44.142 -45.659 -20.294 1.00 54.59 1020 ASP D O 1
ATOM 3235 N N . LEU D 1 26 ? 42.724 -44.307 -19.199 1.00 43.94 1021 LEU D N 1
ATOM 3236 C CA . LEU D 1 26 ? 41.605 -44.731 -20.036 1.00 37.54 1021 LEU D CA 1
ATOM 3237 C C . LEU D 1 26 ? 40.499 -43.668 -20.127 1.00 43.05 1021 LEU D C 1
ATOM 3238 O O . LEU D 1 26 ? 40.075 -43.110 -19.106 1.00 37.79 1021 LEU D O 1
ATOM 3243 N N . LEU D 1 27 ? 40.043 -43.386 -21.348 1.00 37.96 1022 LEU D N 1
ATOM 3244 C CA . LEU D 1 27 ? 38.883 -42.519 -21.565 1.00 36.90 1022 LEU D CA 1
ATOM 3245 C C . LEU D 1 27 ? 37.570 -43.268 -21.710 1.00 40.74 1022 LEU D C 1
ATOM 3246 O O . LEU D 1 27 ? 37.420 -44.110 -22.589 1.00 48.83 1022 LEU D O 1
ATOM 3251 N N . LEU D 1 28 ? 36.606 -42.948 -20.861 1.00 31.28 1023 LEU D N 1
ATOM 3252 C CA . LEU D 1 28 ? 35.264 -43.448 -21.059 1.00 34.23 1023 LEU D CA 1
ATOM 3253 C C . LEU D 1 28 ? 34.477 -42.486 -21.951 1.00 33.24 1023 LEU D C 1
ATOM 3254 O O . LEU D 1 28 ? 33.467 -42.867 -22.546 1.00 37.85 1023 LEU D O 1
ATOM 3259 N N . ASN D 1 29 ? 34.960 -41.245 -22.025 1.00 29.63 1024 ASN D N 1
ATOM 3260 C CA . ASN D 1 29 ? 34.341 -40.166 -22.793 1.00 31.43 1024 ASN D CA 1
ATOM 3261 C C . ASN D 1 29 ? 35.302 -38.998 -22.918 1.00 36.47 1024 ASN D C 1
ATOM 3262 O O . ASN D 1 29 ? 36.077 -38.718 -21.991 1.00 28.13 1024 ASN D O 1
ATOM 3267 N N . ASN D 1 30 ? 35.283 -38.343 -24.083 1.00 35.10 1025 ASN D N 1
ATOM 3268 C CA . ASN D 1 30 ? 36.085 -37.144 -24.288 1.00 33.17 1025 ASN D CA 1
ATOM 3269 C C . ASN D 1 30 ? 35.487 -36.257 -25.374 1.00 40.22 1025 ASN D C 1
ATOM 3270 O O . ASN D 1 30 ? 36.193 -35.775 -26.262 1.00 41.96 1025 ASN D O 1
ATOM 3275 N N . LEU D 1 31 ? 34.182 -36.033 -25.281 1.00 34.24 1026 LEU D N 1
ATOM 3276 C CA . LEU D 1 31 ? 33.465 -35.159 -26.210 1.00 38.10 1026 LEU D CA 1
ATOM 3277 C C . LEU D 1 31 ? 33.994 -33.724 -26.150 1.00 40.28 1026 LEU D C 1
ATOM 3278 O O . LEU D 1 31 ? 33.847 -33.029 -25.135 1.00 35.71 1026 LEU D O 1
ATOM 3283 N N . GLY D 1 32 ? 34.636 -33.299 -27.239 1.00 36.88 1027 GLY D N 1
ATOM 3284 C CA . GLY D 1 32 ? 35.219 -31.974 -27.335 1.00 34.17 1027 GLY D CA 1
ATOM 3285 C C . GLY D 1 32 ? 36.734 -32.051 -27.213 1.00 42.87 1027 GLY D C 1
ATOM 3286 O O . GLY D 1 32 ? 37.430 -31.054 -27.424 1.00 51.11 1027 GLY D O 1
ATOM 3287 N N . GLU D 1 33 ? 37.242 -33.243 -26.903 1.00 39.49 1028 GLU D N 1
ATOM 3288 C CA . GLU D 1 33 ? 38.677 -33.469 -26.735 1.00 38.10 1028 GLU D CA 1
ATOM 3289 C C . GLU D 1 33 ? 39.324 -32.419 -25.850 1.00 42.59 1028 GLU D C 1
ATOM 3290 O O . GLU D 1 33 ? 40.375 -31.868 -26.184 1.00 42.45 1028 GLU D O 1
ATOM 3296 N N . THR D 1 34 ? 38.721 -32.177 -24.693 1.00 36.03 1029 THR D N 1
ATOM 3297 C CA . THR D 1 34 ? 39.211 -31.155 -23.781 1.00 37.76 1029 THR D CA 1
ATOM 3298 C C . THR D 1 34 ? 40.176 -31.719 -22.738 1.00 35.58 1029 THR D C 1
ATOM 3299 O O . THR D 1 34 ? 40.912 -30.971 -22.099 1.00 40.23 1029 THR D O 1
ATOM 3303 N N . PHE D 1 35 ? 40.174 -33.041 -22.574 1.00 37.48 1030 PHE D N 1
ATOM 3304 C CA . PHE D 1 35 ? 40.933 -33.689 -21.503 1.00 38.77 1030 PHE D CA 1
ATOM 3305 C C . PHE D 1 35 ? 42.200 -34.362 -22.011 1.00 39.09 1030 PHE D C 1
ATOM 3306 O O . PHE D 1 35 ? 42.167 -35.146 -22.957 1.00 42.48 1030 PHE D O 1
ATOM 3314 N N . ASP D 1 36 ? 43.313 -34.075 -21.350 1.00 40.82 1031 ASP D N 1
ATOM 3315 C CA . ASP D 1 36 ? 44.569 -34.698 -21.702 1.00 42.58 1031 ASP D CA 1
ATOM 3316 C C . ASP D 1 36 ? 44.885 -35.853 -20.770 1.00 45.31 1031 ASP D C 1
ATOM 3317 O O . ASP D 1 36 ? 45.127 -35.669 -19.569 1.00 43.31 1031 ASP D O 1
ATOM 3322 N N . LEU D 1 37 ? 44.930 -37.047 -21.350 1.00 51.24 1032 LEU D N 1
ATOM 3323 C CA . LEU D 1 37 ? 45.072 -38.266 -20.570 1.00 47.23 1032 LEU D CA 1
ATOM 3324 C C . LEU D 1 37 ? 46.381 -38.346 -19.813 1.00 50.41 1032 LEU D C 1
ATOM 3325 O O . LEU D 1 37 ? 46.393 -38.638 -18.611 1.00 48.67 1032 LEU D O 1
ATOM 3330 N N . GLN D 1 38 ? 47.474 -38.041 -20.513 1.00 53.41 1033 GLN D N 1
ATOM 3331 C CA . GLN D 1 38 ? 48.822 -38.239 -19.983 1.00 51.71 1033 GLN D CA 1
ATOM 3332 C C . GLN D 1 38 ? 49.179 -37.225 -18.900 1.00 44.92 1033 GLN D C 1
ATOM 3333 O O . GLN D 1 38 ? 50.086 -37.453 -18.101 1.00 53.59 1033 GLN D O 1
ATOM 3335 N N . LEU D 1 39 ? 48.469 -36.104 -18.870 1.00 44.32 1034 LEU D N 1
ATOM 3336 C CA . LEU D 1 39 ? 48.682 -35.123 -17.812 1.00 47.25 1034 LEU D CA 1
ATOM 3337 C C . LEU D 1 39 ? 47.559 -35.163 -16.777 1.00 45.32 1034 LEU D C 1
ATOM 3338 O O . LEU D 1 39 ? 47.742 -34.705 -15.655 1.00 45.96 1034 LEU D O 1
ATOM 3340 N N . GLY D 1 40 ? 46.407 -35.720 -17.151 1.00 46.05 1035 GLY D N 1
ATOM 3341 C CA . GLY D 1 40 ? 45.252 -35.734 -16.267 1.00 40.89 1035 GLY D CA 1
ATOM 3342 C C . GLY D 1 40 ? 44.651 -34.344 -16.133 1.00 41.94 1035 GLY D C 1
ATOM 3343 O O . GLY D 1 40 ? 44.150 -33.967 -15.074 1.00 35.89 1035 GLY D O 1
ATOM 3344 N N . ARG D 1 41 ? 44.698 -33.568 -17.216 1.00 41.52 1036 ARG D N 1
ATOM 3345 C CA . ARG D 1 41 ? 44.278 -32.175 -17.142 1.00 38.73 1036 ARG D CA 1
ATOM 3346 C C . ARG D 1 41 ? 43.099 -31.864 -18.050 1.00 37.73 1036 ARG D C 1
ATOM 3347 O O . ARG D 1 41 ? 43.037 -32.316 -19.190 1.00 39.45 1036 ARG D O 1
ATOM 3352 N N . PHE D 1 42 ? 42.150 -31.097 -17.524 1.00 39.11 1037 PHE D N 1
ATOM 3353 C CA . PHE D 1 42 ? 41.059 -30.584 -18.331 1.00 33.86 1037 PHE D CA 1
ATOM 3354 C C . PHE D 1 42 ? 41.429 -29.165 -18.726 1.00 35.21 1037 PHE D C 1
ATOM 3355 O O . PHE D 1 42 ? 41.827 -28.366 -17.879 1.00 35.80 1037 PHE D O 1
ATOM 3363 N N . ASN D 1 43 ? 41.355 -28.879 -20.015 1.00 39.94 1038 ASN D N 1
ATOM 3364 C CA . ASN D 1 43 ? 41.647 -27.548 -20.538 1.00 38.32 1038 ASN D CA 1
ATOM 3365 C C . ASN D 1 43 ? 40.353 -26.873 -20.982 1.00 37.77 1038 ASN D C 1
ATOM 3366 O O . ASN D 1 43 ? 39.743 -27.248 -21.992 1.00 36.77 1038 ASN D O 1
ATOM 3371 N N . CYS D 1 44 ? 39.927 -25.883 -20.214 1.00 28.82 1039 CYS D N 1
ATOM 3372 C CA . CYS D 1 44 ? 38.670 -25.213 -20.486 1.00 33.71 1039 CYS D CA 1
ATOM 3373 C C . CYS D 1 44 ? 38.653 -24.536 -21.861 1.00 42.12 1039 CYS D C 1
ATOM 3374 O O . CYS D 1 44 ? 39.467 -23.650 -22.125 1.00 43.08 1039 CYS D O 1
ATOM 3377 N N . PRO D 1 45 ? 37.733 -24.958 -22.743 1.00 37.85 1040 PRO D N 1
ATOM 3378 C CA . PRO D 1 45 ? 37.730 -24.406 -24.105 1.00 43.84 1040 PRO D CA 1
ATOM 3379 C C . PRO D 1 45 ? 36.958 -23.094 -24.256 1.00 49.20 1040 PRO D C 1
ATOM 3380 O O . PRO D 1 45 ? 37.313 -22.271 -25.105 1.00 50.12 1040 PRO D O 1
ATOM 3384 N N . VAL D 1 46 ? 35.948 -22.881 -23.419 1.00 43.04 1041 VAL D N 1
ATOM 3385 C CA . VAL D 1 46 ? 35.100 -21.706 -23.533 1.00 40.33 1041 VAL D CA 1
ATOM 3386 C C . VAL D 1 46 ? 34.607 -21.270 -22.155 1.00 44.66 1041 VAL D C 1
ATOM 3387 O O . VAL D 1 46 ? 34.372 -22.110 -21.287 1.00 43.70 1041 VAL D O 1
ATOM 3391 N N . ASN D 1 47 ? 34.462 -19.959 -21.953 1.00 45.56 1042 ASN D N 1
ATOM 3392 C CA . ASN D 1 47 ? 33.884 -19.446 -20.712 1.00 43.99 1042 ASN D CA 1
ATOM 3393 C C . ASN D 1 47 ? 32.531 -20.061 -20.464 1.00 43.51 1042 ASN D C 1
ATOM 3394 O O . ASN D 1 47 ? 31.698 -20.127 -21.364 1.00 43.11 1042 ASN D O 1
ATOM 3399 N N . GLY D 1 48 ? 32.321 -20.520 -19.234 1.00 43.36 1043 GLY D N 1
ATOM 3400 C CA . GLY D 1 48 ? 31.048 -21.091 -18.868 1.00 40.69 1043 GLY D CA 1
ATOM 3401 C C . GLY D 1 48 ? 31.035 -21.794 -17.529 1.00 35.02 1043 GLY D C 1
ATOM 3402 O O . GLY D 1 48 ? 32.014 -21.773 -16.781 1.00 33.60 1043 GLY D O 1
ATOM 3403 N N . THR D 1 49 ? 29.896 -22.412 -17.235 1.00 36.05 1044 THR D N 1
ATOM 3404 C CA . THR D 1 49 ? 29.693 -23.117 -15.981 1.00 36.30 1044 THR D CA 1
ATOM 3405 C C . THR D 1 49 ? 29.946 -24.600 -16.168 1.00 32.93 1044 THR D C 1
ATOM 3406 O O . THR D 1 49 ? 29.335 -25.216 -17.032 1.00 34.81 1044 THR D O 1
ATOM 3410 N N . TYR D 1 50 ? 30.818 -25.170 -15.342 1.00 30.26 1045 TYR D N 1
ATOM 3411 C CA . TYR D 1 50 ? 31.202 -26.569 -15.490 1.00 29.77 1045 TYR D CA 1
ATOM 3412 C C . TYR D 1 50 ? 30.982 -27.356 -14.205 1.00 30.69 1045 TYR D C 1
ATOM 3413 O O . TYR D 1 50 ? 31.132 -26.815 -13.101 1.00 28.32 1045 TYR D O 1
ATOM 3422 N N . VAL D 1 51 ? 30.656 -28.638 -14.371 1.00 28.32 1046 VAL D N 1
ATOM 3423 C CA . VAL D 1 51 ? 30.485 -29.579 -13.260 1.00 24.62 1046 VAL D CA 1
ATOM 3424 C C . VAL D 1 51 ? 31.616 -30.605 -13.301 1.00 20.98 1046 VAL D C 1
ATOM 3425 O O . VAL D 1 51 ? 31.987 -31.036 -14.386 1.00 22.56 1046 VAL D O 1
ATOM 3429 N N . PHE D 1 52 ? 32.179 -30.953 -12.141 1.00 21.15 1047 PHE D N 1
ATOM 3430 C CA . PHE D 1 52 ? 33.203 -31.994 -12.023 1.00 19.63 1047 PHE D CA 1
ATOM 3431 C C . PHE D 1 52 ? 32.869 -32.989 -10.922 1.00 20.28 1047 PHE D C 1
ATOM 3432 O O . PHE D 1 52 ? 32.331 -32.606 -9.880 1.00 18.00 1047 PHE D O 1
ATOM 3440 N N . ILE D 1 53 ? 33.206 -34.258 -11.133 1.00 20.40 1048 ILE D N 1
ATOM 3441 C CA . ILE D 1 53 ? 32.970 -35.239 -10.082 1.00 21.21 1048 ILE D CA 1
ATOM 3442 C C . ILE D 1 53 ? 34.076 -36.298 -10.123 1.00 18.57 1048 ILE D C 1
ATOM 3443 O O . ILE D 1 53 ? 34.557 -36.656 -11.195 1.00 17.77 1048 ILE D O 1
ATOM 3448 N N . PHE D 1 54 ? 34.503 -36.765 -8.951 1.00 18.91 1049 PHE D N 1
ATOM 3449 C CA . PHE D 1 54 ? 35.507 -37.811 -8.908 1.00 18.81 1049 PHE D CA 1
ATOM 3450 C C . PHE D 1 54 ? 35.309 -38.769 -7.733 1.00 20.13 1049 PHE D C 1
ATOM 3451 O O . PHE D 1 54 ? 34.818 -38.416 -6.653 1.00 17.77 1049 PHE D O 1
ATOM 3459 N N . HIS D 1 55 ? 35.725 -40.002 -7.987 1.00 20.67 1050 HIS D N 1
ATOM 3460 C CA . HIS D 1 55 ? 35.720 -41.067 -7.004 1.00 18.26 1050 HIS D CA 1
ATOM 3461 C C . HIS D 1 55 ? 37.084 -41.717 -7.071 1.00 19.57 1050 HIS D C 1
ATOM 3462 O O . HIS D 1 55 ? 37.474 -42.178 -8.142 1.00 20.51 1050 HIS D O 1
ATOM 3469 N N . MET D 1 56 ? 37.812 -41.731 -5.951 1.00 20.76 1051 MET D N 1
ATOM 3470 C CA . MET D 1 56 ? 39.142 -42.364 -5.906 1.00 22.32 1051 MET D CA 1
ATOM 3471 C C . MET D 1 56 ? 39.188 -43.463 -4.852 1.00 23.66 1051 MET D C 1
ATOM 3472 O O . MET D 1 56 ? 38.946 -43.215 -3.676 1.00 20.14 1051 MET D O 1
ATOM 3477 N N . LEU D 1 57 ? 39.487 -44.686 -5.276 1.00 27.20 1052 LEU D N 1
ATOM 3478 C CA . LEU D 1 57 ? 39.623 -45.781 -4.318 1.00 27.62 1052 LEU D CA 1
ATOM 3479 C C . LEU D 1 57 ? 41.079 -45.876 -3.858 1.00 28.67 1052 LEU D C 1
ATOM 3480 O O . LEU D 1 57 ? 41.998 -45.905 -4.682 1.00 25.65 1052 LEU D O 1
ATOM 3485 N N . LYS D 1 58 ? 41.299 -45.903 -2.549 1.00 27.17 1053 LYS D N 1
ATOM 3486 C CA . LYS D 1 58 ? 42.665 -45.984 -2.058 1.00 31.55 1053 LYS D CA 1
ATOM 3487 C C . LYS D 1 58 ? 43.164 -47.426 -1.992 1.00 33.89 1053 LYS D C 1
ATOM 3488 O O . LYS D 1 58 ? 42.375 -48.367 -1.868 1.00 33.34 1053 LYS D O 1
ATOM 3494 N N . LEU D 1 59 ? 44.485 -47.581 -2.057 1.00 35.87 1054 LEU D N 1
ATOM 3495 C CA . LEU D 1 59 ? 45.117 -48.866 -1.800 1.00 37.01 1054 LEU D CA 1
ATOM 3496 C C . LEU D 1 59 ? 44.807 -49.282 -0.364 1.00 36.25 1054 LEU D C 1
ATOM 3497 O O . LEU D 1 59 ? 44.596 -48.434 0.507 1.00 35.02 1054 LEU D O 1
ATOM 3502 N N . ALA D 1 60 ? 44.742 -50.586 -0.122 1.00 39.20 1055 ALA D N 1
ATOM 3503 C CA . ALA D 1 60 ? 44.464 -51.097 1.217 1.00 43.32 1055 ALA D CA 1
ATOM 3504 C C . ALA D 1 60 ? 45.712 -51.068 2.118 1.00 52.87 1055 ALA D C 1
ATOM 3505 O O . ALA D 1 60 ? 46.294 -52.112 2.426 1.00 54.14 1055 ALA D O 1
ATOM 3507 N N . VAL D 1 61 ? 46.114 -49.865 2.525 1.00 50.87 1056 VAL D N 1
ATOM 3508 C CA . VAL D 1 61 ? 47.308 -49.667 3.345 1.00 52.70 1056 VAL D CA 1
ATOM 3509 C C . VAL D 1 61 ? 47.001 -48.575 4.385 1.00 54.20 1056 VAL D C 1
ATOM 3510 O O . VAL D 1 61 ? 46.071 -47.790 4.195 1.00 50.92 1056 VAL D O 1
ATOM 3514 N N . ASN D 1 62 ? 47.753 -48.523 5.484 1.00 53.08 1057 ASN D N 1
ATOM 3515 C CA . ASN D 1 62 ? 47.456 -47.553 6.539 1.00 50.68 1057 ASN D CA 1
ATOM 3516 C C . ASN D 1 62 ? 48.114 -46.202 6.297 1.00 52.92 1057 ASN D C 1
ATOM 3517 O O . ASN D 1 62 ? 48.748 -45.634 7.185 1.00 56.12 1057 ASN D O 1
ATOM 3519 N N . VAL D 1 63 ? 47.928 -45.688 5.087 1.00 46.82 1058 VAL D N 1
ATOM 3520 C CA . VAL D 1 63 ? 48.278 -44.323 4.738 1.00 44.90 1058 VAL D CA 1
ATOM 3521 C C . VAL D 1 63 ? 47.031 -43.675 4.135 1.00 40.16 1058 VAL D C 1
ATOM 3522 O O . VAL D 1 63 ? 46.513 -44.173 3.138 1.00 38.06 1058 VAL D O 1
ATOM 3526 N N . PRO D 1 64 ? 46.556 -42.567 4.731 1.00 41.40 1059 PRO D N 1
ATOM 3527 C CA . PRO D 1 64 ? 45.312 -41.919 4.283 1.00 33.46 1059 PRO D CA 1
ATOM 3528 C C . PRO D 1 64 ? 45.404 -41.374 2.863 1.00 34.56 1059 PRO D C 1
ATOM 3529 O O . PRO D 1 64 ? 46.484 -41.023 2.396 1.00 36.14 1059 PRO D O 1
ATOM 3533 N N . LEU D 1 65 ? 44.264 -41.332 2.181 1.00 33.30 1060 LEU D N 1
ATOM 3534 C CA . LEU D 1 65 ? 44.184 -40.767 0.848 1.00 29.45 1060 LEU D CA 1
ATOM 3535 C C . LEU D 1 65 ? 43.618 -39.353 0.953 1.00 28.56 1060 LEU D C 1
ATOM 3536 O O . LEU D 1 65 ? 42.533 -39.164 1.490 1.00 25.71 1060 LEU D O 1
ATOM 3541 N N . TYR D 1 66 ? 44.380 -38.370 0.481 1.00 26.30 1061 TYR D N 1
ATOM 3542 C CA . TYR D 1 66 ? 43.915 -36.985 0.362 1.00 27.61 1061 TYR D CA 1
ATOM 3543 C C . TYR D 1 66 ? 43.990 -36.583 -1.110 1.00 25.76 1061 TYR D C 1
ATOM 3544 O O . TYR D 1 66 ? 45.079 -36.617 -1.695 1.00 28.51 1061 TYR D O 1
ATOM 3553 N N . VAL D 1 67 ? 42.870 -36.147 -1.685 1.00 25.13 1062 VAL D N 1
ATOM 3554 C CA . VAL D 1 67 ? 42.823 -35.737 -3.087 1.00 26.06 1062 VAL D CA 1
ATOM 3555 C C . VAL D 1 67 ? 42.269 -34.321 -3.194 1.00 29.70 1062 VAL D C 1
ATOM 3556 O O . VAL D 1 67 ? 41.276 -33.993 -2.545 1.00 27.17 1062 VAL D O 1
ATOM 3560 N N . ASN D 1 68 ? 42.885 -33.479 -4.020 1.00 25.73 1063 ASN D N 1
ATOM 3561 C CA . ASN D 1 68 ? 42.332 -32.140 -4.229 1.00 29.03 1063 ASN D CA 1
ATOM 3562 C C . ASN D 1 68 ? 41.852 -31.973 -5.658 1.00 27.94 1063 ASN D C 1
ATOM 3563 O O . ASN D 1 68 ? 42.524 -32.396 -6.584 1.00 27.13 1063 ASN D O 1
ATOM 3568 N N . LEU D 1 69 ? 40.682 -31.385 -5.851 1.00 30.54 1064 LEU D N 1
ATOM 3569 C CA . LEU D 1 69 ? 40.339 -30.912 -7.190 1.00 28.58 1064 LEU D CA 1
ATOM 3570 C C . LEU D 1 69 ? 40.928 -29.517 -7.343 1.00 27.23 1064 LEU D C 1
ATOM 3571 O O . LEU D 1 69 ? 40.597 -28.623 -6.568 1.00 32.25 1064 LEU D O 1
ATOM 3576 N N . MET D 1 70 ? 41.796 -29.344 -8.336 1.00 28.65 1065 MET D N 1
ATOM 3577 C CA . MET D 1 70 ? 42.550 -28.097 -8.513 1.00 32.65 1065 MET D CA 1
ATOM 3578 C C . MET D 1 70 ? 42.016 -27.260 -9.662 1.00 32.01 1065 MET D C 1
ATOM 3579 O O . MET D 1 70 ? 41.646 -27.807 -10.696 1.00 29.29 1065 MET D O 1
ATOM 3584 N N . LYS D 1 71 ? 41.965 -25.939 -9.476 1.00 33.71 1066 LYS D N 1
ATOM 3585 C CA . LYS D 1 71 ? 41.783 -25.013 -10.595 1.00 36.93 1066 LYS D CA 1
ATOM 3586 C C . LYS D 1 71 ? 43.095 -24.260 -10.735 1.00 38.45 1066 LYS D C 1
ATOM 3587 O O . LYS D 1 71 ? 43.421 -23.418 -9.895 1.00 38.43 1066 LYS D O 1
ATOM 3593 N N . ASN D 1 72 ? 43.843 -24.573 -11.787 1.00 40.38 1067 ASN D N 1
ATOM 3594 C CA . ASN D 1 72 ? 45.210 -24.081 -11.958 1.00 39.67 1067 ASN D CA 1
ATOM 3595 C C . ASN D 1 72 ? 46.082 -24.474 -10.780 1.00 39.11 1067 ASN D C 1
ATOM 3596 O O . ASN D 1 72 ? 46.386 -25.655 -10.611 1.00 45.93 1067 ASN D O 1
ATOM 3601 N N . GLU D 1 73 ? 46.463 -23.512 -9.943 1.00 41.52 1068 GLU D N 1
ATOM 3602 C CA . GLU D 1 73 ? 47.323 -23.820 -8.797 1.00 46.56 1068 GLU D CA 1
ATOM 3603 C C . GLU D 1 73 ? 46.582 -23.816 -7.474 1.00 41.76 1068 GLU D C 1
ATOM 3604 O O . GLU D 1 73 ? 47.178 -24.036 -6.424 1.00 45.03 1068 GLU D O 1
ATOM 3610 N N . GLU D 1 74 ? 45.274 -23.609 -7.539 1.00 39.51 1069 GLU D N 1
ATOM 3611 C CA . GLU D 1 74 ? 44.460 -23.460 -6.343 1.00 38.53 1069 GLU D CA 1
ATOM 3612 C C . GLU D 1 74 ? 43.684 -24.733 -6.040 1.00 36.86 1069 GLU D C 1
ATOM 3613 O O . GLU D 1 74 ? 43.158 -25.363 -6.948 1.00 34.40 1069 GLU D O 1
ATOM 3619 N N . VAL D 1 75 ? 43.630 -25.102 -4.763 1.00 37.89 1070 VAL D N 1
ATOM 3620 C CA . VAL D 1 75 ? 42.746 -26.158 -4.283 1.00 32.66 1070 VAL D CA 1
ATOM 3621 C C . VAL D 1 75 ? 41.301 -25.659 -4.277 1.00 28.93 1070 VAL D C 1
ATOM 3622 O O . VAL D 1 75 ? 41.002 -24.672 -3.623 1.00 38.07 1070 VAL D O 1
ATOM 3626 N N . LEU D 1 76 ? 40.413 -26.313 -5.026 1.00 30.23 1071 LEU D N 1
ATOM 3627 C CA . LEU D 1 76 ? 38.978 -25.975 -5.020 1.00 28.96 1071 LEU D CA 1
ATOM 3628 C C . LEU D 1 76 ? 38.212 -26.751 -3.950 1.00 33.84 1071 LEU D C 1
ATOM 3629 O O . LEU D 1 76 ? 37.707 -26.168 -2.990 1.00 30.61 1071 LEU D O 1
ATOM 3634 N N . VAL D 1 77 ? 38.117 -28.072 -4.132 1.00 27.99 1072 VAL D N 1
ATOM 3635 C CA . VAL D 1 77 ? 37.487 -28.935 -3.130 1.00 26.50 1072 VAL D CA 1
ATOM 3636 C C . VAL D 1 77 ? 38.362 -30.166 -2.896 1.00 25.40 1072 VAL D C 1
ATOM 3637 O O . VAL D 1 77 ? 39.208 -30.502 -3.734 1.00 25.64 1072 VAL D O 1
ATOM 3641 N N . SER D 1 78 ? 38.161 -30.839 -1.762 1.00 25.62 1073 SER D N 1
ATOM 3642 C CA . SER D 1 78 ? 39.016 -31.966 -1.404 1.00 23.36 1073 SER D CA 1
ATOM 3643 C C . SER D 1 78 ? 38.226 -33.179 -0.954 1.00 23.63 1073 SER D C 1
ATOM 3644 O O . SER D 1 78 ? 37.041 -33.077 -0.657 1.00 22.82 1073 SER D O 1
ATOM 3647 N N . ALA D 1 79 ? 38.889 -34.330 -0.939 1.00 21.66 1074 ALA D N 1
ATOM 3648 C CA . ALA D 1 79 ? 38.278 -35.563 -0.453 1.00 21.55 1074 ALA D CA 1
ATOM 3649 C C . ALA D 1 79 ? 39.276 -36.322 0.393 1.00 23.73 1074 ALA D C 1
ATOM 3650 O O . ALA D 1 79 ? 40.484 -36.256 0.156 1.00 22.24 1074 ALA D O 1
ATOM 3652 N N . TYR D 1 80 ? 38.748 -37.053 1.364 1.00 20.00 1075 TYR D N 1
ATOM 3653 C CA . TYR D 1 80 ? 39.554 -37.820 2.289 1.00 22.64 1075 TYR D CA 1
ATOM 3654 C C . TYR D 1 80 ? 39.006 -39.230 2.383 1.00 28.06 1075 TYR D C 1
ATOM 3655 O O . TYR D 1 80 ? 37.782 -39.434 2.367 1.00 24.56 1075 TYR D O 1
ATOM 3664 N N . ALA D 1 81 ? 39.908 -40.205 2.484 1.00 28.60 1076 ALA D N 1
ATOM 3665 C CA . ALA D 1 81 ? 39.503 -41.577 2.735 1.00 27.44 1076 ALA D CA 1
ATOM 3666 C C . ALA D 1 81 ? 40.611 -42.327 3.475 1.00 30.34 1076 ALA D C 1
ATOM 3667 O O . ALA D 1 81 ? 41.797 -42.197 3.160 1.00 28.23 1076 ALA D O 1
ATOM 3669 N N . ASN D 1 82 ? 40.200 -43.125 4.442 1.00 26.90 1077 ASN D N 1
ATOM 3670 C CA . ASN D 1 82 ? 41.136 -43.887 5.258 1.00 34.28 1077 ASN D CA 1
ATOM 3671 C C . ASN D 1 82 ? 40.415 -45.001 5.978 1.00 31.48 1077 ASN D C 1
ATOM 3672 O O . ASN D 1 82 ? 39.295 -44.829 6.441 1.00 28.20 1077 ASN D O 1
ATOM 3677 N N . ASP D 1 83 ? 41.051 -46.160 6.043 1.00 40.93 1078 ASP D N 1
ATOM 3678 C CA . ASP D 1 83 ? 40.582 -47.242 6.897 1.00 45.68 1078 ASP D CA 1
ATOM 3679 C C . ASP D 1 83 ? 41.825 -47.978 7.422 1.00 47.95 1078 ASP D C 1
ATOM 3680 O O . ASP D 1 83 ? 42.722 -48.328 6.646 1.00 45.41 1078 ASP D O 1
ATOM 3685 N N . GLY D 1 84 ? 41.879 -48.204 8.729 1.00 55.49 1079 GLY D N 1
ATOM 3686 C CA . GLY D 1 84 ? 43.083 -48.725 9.364 1.00 56.12 1079 GLY D CA 1
ATOM 3687 C C . GLY D 1 84 ? 43.293 -50.231 9.390 1.00 55.99 1079 GLY D C 1
ATOM 3688 O O . GLY D 1 84 ? 44.338 -50.694 9.852 1.00 57.35 1079 GLY D O 1
ATOM 3689 N N . ALA D 1 85 ? 42.322 -50.988 8.884 1.00 51.66 1080 ALA D N 1
ATOM 3690 C CA . ALA D 1 85 ? 42.362 -52.450 8.924 1.00 50.81 1080 ALA D CA 1
ATOM 3691 C C . ALA D 1 85 ? 43.657 -53.076 8.374 1.00 53.67 1080 ALA D C 1
ATOM 3692 O O . ALA D 1 85 ? 44.225 -53.954 9.022 1.00 57.17 1080 ALA D O 1
ATOM 3694 N N . PRO D 1 86 ? 44.153 -52.631 7.201 1.00 49.83 1081 PRO D N 1
ATOM 3695 C CA . PRO D 1 86 ? 43.706 -51.632 6.224 1.00 54.44 1081 PRO D CA 1
ATOM 3696 C C . PRO D 1 86 ? 42.768 -52.198 5.161 1.00 50.57 1081 PRO D C 1
ATOM 3697 O O . PRO D 1 86 ? 42.895 -53.348 4.728 1.00 47.70 1081 PRO D O 1
ATOM 3701 N N . ASP D 1 87 ? 41.835 -51.366 4.728 1.00 43.00 1082 ASP D N 1
ATOM 3702 C CA . ASP D 1 87 ? 40.863 -51.774 3.729 1.00 44.69 1082 ASP D CA 1
ATOM 3703 C C . ASP D 1 87 ? 40.842 -50.720 2.633 1.00 39.01 1082 ASP D C 1
ATOM 3704 O O . ASP D 1 87 ? 41.250 -49.581 2.859 1.00 32.17 1082 ASP D O 1
ATOM 3709 N N . HIS D 1 88 ? 40.360 -51.091 1.457 1.00 34.91 1083 HIS D N 1
ATOM 3710 C CA . HIS D 1 88 ? 40.087 -50.105 0.429 1.00 34.57 1083 HIS D CA 1
ATOM 3711 C C . HIS D 1 88 ? 39.023 -49.141 0.933 1.00 31.09 1083 HIS D C 1
ATOM 3712 O O . HIS D 1 88 ? 38.153 -49.519 1.695 1.00 29.68 1083 HIS D O 1
ATOM 3719 N N . GLU D 1 89 ? 39.087 -47.900 0.490 1.00 32.68 1084 GLU D N 1
ATOM 3720 C CA . GLU D 1 89 ? 38.164 -46.834 0.866 1.00 29.46 1084 GLU D CA 1
ATOM 3721 C C . GLU D 1 89 ? 38.080 -45.763 -0.232 1.00 25.76 1084 GLU D C 1
ATOM 3722 O O . GLU D 1 89 ? 38.963 -45.661 -1.014 1.00 25.78 1084 GLU D O 1
ATOM 3728 N N . THR D 1 90 ? 37.015 -44.972 -0.258 1.00 26.36 1085 THR D N 1
ATOM 3729 C CA . THR D 1 90 ? 36.722 -44.103 -1.405 1.00 26.75 1085 THR D CA 1
ATOM 3730 C C . THR D 1 90 ? 36.749 -42.618 -1.001 1.00 24.81 1085 THR D C 1
ATOM 3731 O O . THR D 1 90 ? 36.060 -42.200 -0.070 1.00 28.05 1085 THR D O 1
ATOM 3735 N N . ALA D 1 91 ? 37.558 -41.833 -1.695 1.00 22.56 1086 ALA D N 1
ATOM 3736 C CA . ALA D 1 91 ? 37.586 -40.400 -1.501 1.00 20.38 1086 ALA D CA 1
ATOM 3737 C C . ALA D 1 91 ? 36.848 -39.758 -2.685 1.00 16.65 1086 ALA D C 1
ATOM 3738 O O . ALA D 1 91 ? 37.239 -39.929 -3.833 1.00 20.36 1086 ALA D O 1
ATOM 3740 N N . SER D 1 92 ? 35.798 -39.007 -2.392 1.00 17.77 1087 SER D N 1
ATOM 3741 C CA . SER D 1 92 ? 34.990 -38.426 -3.458 1.00 17.77 1087 SER D CA 1
ATOM 3742 C C . SER D 1 92 ? 34.592 -36.990 -3.190 1.00 17.17 1087 SER D C 1
ATOM 3743 O O . SER D 1 92 ? 34.444 -36.580 -2.055 1.00 15.79 1087 SER D O 1
ATOM 3746 N N . ASN D 1 93 ? 34.382 -36.226 -4.266 1.00 18.21 1088 ASN D N 1
ATOM 3747 C CA . ASN D 1 93 ? 33.749 -34.915 -4.151 1.00 17.51 1088 ASN D CA 1
ATOM 3748 C C . ASN D 1 93 ? 33.280 -34.440 -5.519 1.00 18.00 1088 ASN D C 1
ATOM 3749 O O . ASN D 1 93 ? 33.430 -35.154 -6.517 1.00 16.56 1088 ASN D O 1
ATOM 3754 N N . HIS D 1 94 ? 32.727 -33.238 -5.568 1.00 20.08 1089 HIS D N 1
ATOM 3755 C CA . HIS D 1 94 ? 32.188 -32.698 -6.819 1.00 18.86 1089 HIS D CA 1
ATOM 3756 C C . HIS D 1 94 ? 32.359 -31.197 -6.772 1.00 26.25 1089 HIS D C 1
ATOM 3757 O O . HIS D 1 94 ? 32.629 -30.652 -5.707 1.00 25.20 1089 HIS D O 1
ATOM 3764 N N . ALA D 1 95 ? 32.193 -30.524 -7.906 1.00 20.54 1090 ALA D N 1
ATOM 3765 C CA . ALA D 1 95 ? 32.128 -29.065 -7.863 1.00 27.31 1090 ALA D CA 1
ATOM 3766 C C . ALA D 1 95 ? 31.412 -28.517 -9.086 1.00 25.39 1090 ALA D C 1
ATOM 3767 O O . ALA D 1 95 ? 31.455 -29.131 -10.161 1.00 23.33 1090 ALA D O 1
ATOM 3769 N N . ILE D 1 96 ? 30.760 -27.364 -8.915 1.00 24.50 1091 ILE D N 1
ATOM 3770 C CA . ILE D 1 96 ? 30.203 -26.602 -10.037 1.00 24.58 1091 ILE D CA 1
ATOM 3771 C C . ILE D 1 96 ? 30.849 -25.210 -10.051 1.00 26.96 1091 ILE D C 1
ATOM 3772 O O . ILE D 1 96 ? 30.754 -24.464 -9.080 1.00 25.52 1091 ILE D O 1
ATOM 3777 N N . LEU D 1 97 ? 31.480 -24.846 -11.167 1.00 30.86 1092 LEU D N 1
ATOM 3778 C CA . LEU D 1 97 ? 32.333 -23.666 -11.181 1.00 31.75 1092 LEU D CA 1
ATOM 3779 C C . LEU D 1 97 ? 32.142 -22.833 -12.435 1.00 39.91 1092 LEU D C 1
ATOM 3780 O O . LEU D 1 97 ? 31.886 -23.378 -13.506 1.00 33.52 1092 LEU D O 1
ATOM 3785 N N . GLN D 1 98 ? 32.278 -21.513 -12.297 1.00 36.04 1093 GLN D N 1
ATOM 3786 C CA . GLN D 1 98 ? 32.451 -20.639 -13.455 1.00 40.77 1093 GLN D CA 1
ATOM 3787 C C . GLN D 1 98 ? 33.893 -20.724 -13.920 1.00 32.69 1093 GLN D C 1
ATOM 3788 O O . GLN D 1 98 ? 34.798 -20.516 -13.127 1.00 31.49 1093 GLN D O 1
ATOM 3794 N N . LEU D 1 99 ? 34.117 -21.026 -15.194 1.00 34.11 1094 LEU D N 1
ATOM 3795 C CA . LEU D 1 99 ? 35.485 -21.059 -15.703 1.00 35.30 1094 LEU D CA 1
ATOM 3796 C C . LEU D 1 99 ? 35.693 -20.081 -16.872 1.00 42.08 1094 LEU D C 1
ATOM 3797 O O . LEU D 1 99 ? 34.739 -19.691 -17.554 1.00 39.85 1094 LEU D O 1
ATOM 3802 N N . PHE D 1 100 ? 36.944 -19.689 -17.092 1.00 41.77 1095 PHE D N 1
ATOM 3803 C CA . PHE D 1 100 ? 37.319 -18.956 -18.300 1.00 42.45 1095 PHE D CA 1
ATOM 3804 C C . PHE D 1 100 ? 38.099 -19.889 -19.195 1.00 38.84 1095 PHE D C 1
ATOM 3805 O O . PHE D 1 100 ? 38.791 -20.782 -18.698 1.00 35.80 1095 PHE D O 1
ATOM 3813 N N . GLN D 1 101 ? 38.029 -19.652 -20.501 1.00 43.24 1096 GLN D N 1
ATOM 3814 C CA . GLN D 1 101 ? 38.782 -20.450 -21.462 1.00 42.81 1096 GLN D CA 1
ATOM 3815 C C . GLN D 1 101 ? 40.241 -20.399 -21.054 1.00 35.29 1096 GLN D C 1
ATOM 3816 O O . GLN D 1 101 ? 40.731 -19.352 -20.646 1.00 41.51 1096 GLN D O 1
ATOM 3818 N N . GLY D 1 102 ? 40.925 -21.534 -21.121 1.00 40.12 1097 GLY D N 1
ATOM 3819 C CA . GLY D 1 102 ? 42.305 -21.606 -20.674 1.00 35.21 1097 GLY D CA 1
ATOM 3820 C C . GLY D 1 102 ? 42.485 -22.051 -19.222 1.00 36.13 1097 GLY D C 1
ATOM 3821 O O . GLY D 1 102 ? 43.587 -22.419 -18.827 1.00 36.97 1097 GLY D O 1
ATOM 3822 N N . ASP D 1 103 ? 41.439 -21.983 -18.403 1.00 35.12 1098 ASP D N 1
ATOM 3823 C CA . ASP D 1 103 ? 41.563 -22.496 -17.029 1.00 36.31 1098 ASP D CA 1
ATOM 3824 C C . ASP D 1 103 ? 41.881 -24.002 -17.035 1.00 29.62 1098 ASP D C 1
ATOM 3825 O O . ASP D 1 103 ? 41.381 -24.734 -17.879 1.00 37.45 1098 ASP D O 1
ATOM 3830 N N . GLN D 1 104 ? 42.695 -24.472 -16.095 1.00 37.92 1099 GLN D N 1
ATOM 3831 C CA . GLN D 1 104 ? 43.015 -25.895 -16.058 1.00 38.18 1099 GLN D CA 1
ATOM 3832 C C . GLN D 1 104 ? 42.504 -26.581 -14.776 1.00 36.63 1099 GLN D C 1
ATOM 3833 O O . GLN D 1 104 ? 42.838 -26.172 -13.662 1.00 37.40 1099 GLN D O 1
ATOM 3839 N N . ILE D 1 105 ? 41.723 -27.647 -14.961 1.00 33.81 1100 ILE D N 1
ATOM 3840 C CA . ILE D 1 105 ? 41.136 -28.407 -13.854 1.00 32.73 1100 ILE D CA 1
ATOM 3841 C C . ILE D 1 105 ? 41.794 -29.789 -13.820 1.00 30.34 1100 ILE D C 1
ATOM 3842 O O . ILE D 1 105 ? 41.903 -30.458 -14.842 1.00 34.75 1100 ILE D O 1
ATOM 3847 N N . TRP D 1 106 ? 42.240 -30.208 -12.648 1.00 31.81 1101 TRP D N 1
ATOM 3848 C CA . TRP D 1 106 ? 42.952 -31.480 -12.531 1.00 30.72 1101 TRP D CA 1
ATOM 3849 C C . TRP D 1 106 ? 42.876 -32.007 -11.110 1.00 26.40 1101 TRP D C 1
ATOM 3850 O O . TRP D 1 106 ? 42.499 -31.275 -10.200 1.00 29.54 1101 TRP D O 1
ATOM 3861 N N . LEU D 1 107 ? 43.225 -33.278 -10.923 1.00 25.65 1102 LEU D N 1
ATOM 3862 C CA . LEU D 1 107 ? 43.208 -33.870 -9.582 1.00 29.93 1102 LEU D CA 1
ATOM 3863 C C . LEU D 1 107 ? 44.602 -33.978 -9.024 1.00 32.74 1102 LEU D C 1
ATOM 3864 O O . LEU D 1 107 ? 45.504 -34.455 -9.704 1.00 32.46 1102 LEU D O 1
ATOM 3869 N N . ARG D 1 108 ? 44.778 -33.538 -7.785 1.00 28.11 1103 ARG D N 1
ATOM 3870 C CA . ARG D 1 108 ? 46.073 -33.631 -7.129 1.00 30.52 1103 ARG D CA 1
ATOM 3871 C C . ARG D 1 108 ? 46.055 -34.711 -6.075 1.00 33.56 1103 ARG D C 1
ATOM 3872 O O . ARG D 1 108 ? 45.219 -34.679 -5.175 1.00 29.73 1103 ARG D O 1
ATOM 3880 N N . LEU D 1 109 ? 46.977 -35.661 -6.173 1.00 32.14 1104 LEU D N 1
ATOM 3881 C CA . LEU D 1 109 ? 47.138 -36.647 -5.112 1.00 32.80 1104 LEU D CA 1
ATOM 3882 C C . LEU D 1 109 ? 48.037 -36.051 -4.036 1.00 35.22 1104 LEU D C 1
ATOM 3883 O O . LEU D 1 109 ? 49.263 -36.083 -4.135 1.00 35.91 1104 LEU D O 1
ATOM 3888 N N . HIS D 1 110 ? 47.422 -35.488 -3.007 1.00 33.12 1105 HIS D N 1
ATOM 3889 C CA . HIS D 1 110 ? 48.184 -34.846 -1.959 1.00 33.68 1105 HIS D CA 1
ATOM 3890 C C . HIS D 1 110 ? 48.942 -35.887 -1.161 1.00 38.14 1105 HIS D C 1
ATOM 3891 O O . HIS D 1 110 ? 50.153 -35.775 -0.966 1.00 37.77 1105 HIS D O 1
ATOM 3898 N N . ARG D 1 111 ? 48.235 -36.897 -0.712 1.00 36.77 1106 ARG D N 1
ATOM 3899 C CA . ARG D 1 111 ? 48.817 -37.996 0.008 1.00 34.42 1106 ARG D CA 1
ATOM 3900 C C . ARG D 1 111 ? 48.147 -39.322 -0.299 1.00 39.02 1106 ARG D C 1
ATOM 3901 O O . ARG D 1 111 ? 46.976 -39.368 -0.602 1.00 32.71 1106 ARG D O 1
ATOM 3909 N N . GLY D 1 112 ? 48.905 -40.399 -0.178 1.00 36.27 1107 GLY D N 1
ATOM 3910 C CA . GLY D 1 112 ? 48.341 -41.726 -0.312 1.00 32.62 1107 GLY D CA 1
ATOM 3911 C C . GLY D 1 112 ? 48.550 -42.324 -1.676 1.00 36.60 1107 GLY D C 1
ATOM 3912 O O . GLY D 1 112 ? 49.392 -41.856 -2.457 1.00 38.31 1107 GLY D O 1
ATOM 3913 N N . ALA D 1 113 ? 47.779 -43.368 -1.965 1.00 36.20 1108 ALA D N 1
ATOM 3914 C CA . ALA D 1 113 ? 47.907 -44.075 -3.228 1.00 38.03 1108 ALA D CA 1
ATOM 3915 C C . ALA D 1 113 ? 46.548 -44.555 -3.742 1.00 35.80 1108 ALA D C 1
ATOM 3916 O O . ALA D 1 113 ? 45.657 -44.868 -2.961 1.00 39.37 1108 ALA D O 1
ATOM 3918 N N . ILE D 1 114 ? 46.424 -44.637 -5.064 1.00 38.18 1109 ILE D N 1
ATOM 3919 C CA . ILE D 1 114 ? 45.151 -44.906 -5.727 1.00 34.31 1109 ILE D CA 1
ATOM 3920 C C . ILE D 1 114 ? 45.096 -46.239 -6.476 1.00 33.10 1109 ILE D C 1
ATOM 3921 O O . ILE D 1 114 ? 45.979 -46.548 -7.281 1.00 31.06 1109 ILE D O 1
ATOM 3926 N N . TYR D 1 115 ? 44.024 -46.989 -6.229 1.00 34.89 1110 TYR D N 1
ATOM 3927 C CA . TYR D 1 115 ? 43.792 -48.292 -6.846 1.00 31.22 1110 TYR D CA 1
ATOM 3928 C C . TYR D 1 115 ? 43.212 -48.219 -8.244 1.00 37.05 1110 TYR D C 1
ATOM 3929 O O . TYR D 1 115 ? 42.229 -47.502 -8.478 1.00 30.63 1110 TYR D O 1
ATOM 3938 N N . GLY D 1 116 ? 43.797 -49.005 -9.151 1.00 31.35 1111 GLY D N 1
ATOM 3939 C CA . GLY D 1 116 ? 43.324 -49.127 -10.518 1.00 28.58 1111 GLY D CA 1
ATOM 3940 C C . GLY D 1 116 ? 43.179 -50.570 -10.996 1.00 34.55 1111 GLY D C 1
ATOM 3941 O O . GLY D 1 116 ? 43.986 -51.430 -10.641 1.00 29.57 1111 GLY D O 1
ATOM 3942 N N . SER D 1 117 ? 42.108 -50.845 -11.742 1.00 32.10 1112 SER D N 1
ATOM 3943 C CA . SER D 1 117 ? 41.919 -52.131 -12.424 1.00 32.93 1112 SER D CA 1
ATOM 3944 C C . SER D 1 117 ? 40.940 -51.968 -13.582 1.00 35.33 1112 SER D C 1
ATOM 3945 O O . SER D 1 117 ? 40.398 -50.885 -13.783 1.00 29.01 1112 SER D O 1
ATOM 3948 N N . SER D 1 118 ? 40.683 -53.031 -14.335 1.00 29.03 1113 SER D N 1
ATOM 3949 C CA . SER D 1 118 ? 39.745 -52.914 -15.443 1.00 30.97 1113 SER D CA 1
ATOM 3950 C C . SER D 1 118 ? 38.324 -52.675 -14.928 1.00 30.43 1113 SER D C 1
ATOM 3951 O O . SER D 1 118 ? 37.430 -52.344 -15.702 1.00 31.14 1113 SER D O 1
ATOM 3954 N N . TRP D 1 119 ? 38.102 -52.870 -13.628 1.00 29.15 1114 TRP D N 1
ATOM 3955 C CA . TRP D 1 119 ? 36.771 -52.633 -13.083 1.00 28.06 1114 TRP D CA 1
ATOM 3956 C C . TRP D 1 119 ? 36.539 -51.143 -12.760 1.00 29.21 1114 TRP D C 1
ATOM 3957 O O . TRP D 1 119 ? 35.415 -50.744 -12.460 1.00 28.34 1114 TRP D O 1
ATOM 3968 N N . LYS D 1 120 ? 37.607 -50.345 -12.807 1.00 20.79 1115 LYS D N 1
ATOM 3969 C CA . LYS D 1 120 ? 37.523 -48.885 -12.791 1.00 22.99 1115 LYS D CA 1
ATOM 3970 C C . LYS D 1 120 ? 36.781 -48.289 -11.595 1.00 21.73 1115 LYS D C 1
ATOM 3971 O O . LYS D 1 120 ? 35.679 -47.739 -11.736 1.00 22.28 1115 LYS D O 1
ATOM 3977 N N . TYR D 1 121 ? 37.401 -48.387 -10.427 1.00 22.91 1116 TYR D N 1
ATOM 3978 C CA . TYR D 1 121 ? 36.857 -47.803 -9.203 1.00 22.89 1116 TYR D CA 1
ATOM 3979 C C . TYR D 1 121 ? 37.167 -46.308 -9.164 1.00 25.63 1116 TYR D C 1
ATOM 3980 O O . TYR D 1 121 ? 36.446 -45.530 -8.530 1.00 21.56 1116 TYR D O 1
ATOM 3989 N N . SER D 1 122 ? 38.246 -45.911 -9.846 1.00 22.41 1117 SER D N 1
ATOM 3990 C CA . SER D 1 122 ? 38.773 -44.557 -9.693 1.00 22.95 1117 SER D CA 1
ATOM 3991 C C . SER D 1 122 ? 38.548 -43.750 -10.958 1.00 22.23 1117 SER D C 1
ATOM 3992 O O . SER D 1 122 ? 39.112 -44.055 -12.004 1.00 24.94 1117 SER D O 1
ATOM 3995 N N . THR D 1 123 ? 37.701 -42.735 -10.848 1.00 22.42 1118 THR D N 1
ATOM 3996 C CA . THR D 1 123 ? 37.146 -42.037 -12.012 1.00 20.75 1118 THR D CA 1
ATOM 3997 C C . THR D 1 123 ? 37.138 -40.534 -11.815 1.00 21.97 1118 THR D C 1
ATOM 3998 O O . THR D 1 123 ? 37.038 -40.056 -10.673 1.00 18.05 1118 THR D O 1
ATOM 4002 N N . PHE D 1 124 ? 37.151 -39.804 -12.929 1.00 21.10 1119 PHE D N 1
ATOM 4003 C CA . PHE D 1 124 ? 37.148 -38.327 -12.909 1.00 23.51 1119 PHE D CA 1
ATOM 4004 C C . PHE D 1 124 ? 36.421 -37.887 -14.171 1.00 22.79 1119 PHE D C 1
ATOM 4005 O O . PHE D 1 124 ? 36.811 -38.283 -15.270 1.00 21.92 1119 PHE D O 1
ATOM 4013 N N . SER D 1 125 ? 35.332 -37.133 -14.000 1.00 22.58 1120 SER D N 1
ATOM 4014 C CA . SER D 1 125 ? 34.509 -36.649 -15.121 1.00 22.63 1120 SER D CA 1
ATOM 4015 C C . SER D 1 125 ? 34.180 -35.167 -14.986 1.00 23.46 1120 SER D C 1
ATOM 4016 O O . SER D 1 125 ? 34.237 -34.610 -13.906 1.00 19.42 1120 SER D O 1
ATOM 4019 N N . GLY D 1 126 ? 33.800 -34.538 -16.095 1.00 26.75 1121 GLY D N 1
ATOM 4020 C CA . GLY D 1 126 ? 33.396 -33.147 -16.049 1.00 22.08 1121 GLY D CA 1
ATOM 4021 C C . GLY D 1 126 ? 32.595 -32.825 -17.280 1.00 28.07 1121 GLY D C 1
ATOM 4022 O O . GLY D 1 126 ? 32.737 -33.498 -18.308 1.00 26.13 1121 GLY D O 1
ATOM 4023 N N . TYR D 1 127 ? 31.757 -31.797 -17.201 1.00 26.90 1122 TYR D N 1
ATOM 4024 C CA . TYR D 1 127 ? 31.059 -31.394 -18.397 1.00 27.16 1122 TYR D CA 1
ATOM 4025 C C . TYR D 1 127 ? 30.621 -29.941 -18.341 1.00 33.20 1122 TYR D C 1
ATOM 4026 O O . TYR D 1 127 ? 30.559 -29.325 -17.260 1.00 25.00 1122 TYR D O 1
ATOM 4035 N N . LEU D 1 128 ? 30.327 -29.407 -19.527 1.00 31.79 1123 LEU D N 1
ATOM 4036 C CA . LEU D 1 128 ? 29.863 -28.035 -19.677 1.00 29.64 1123 LEU D CA 1
ATOM 4037 C C . LEU D 1 128 ? 28.386 -27.957 -19.378 1.00 35.34 1123 LEU D C 1
ATOM 4038 O O . LEU D 1 128 ? 27.566 -28.611 -20.036 1.00 33.64 1123 LEU D O 1
ATOM 4043 N N . LEU D 1 129 ? 28.052 -27.147 -18.381 1.00 33.36 1124 LEU D N 1
ATOM 4044 C CA . LEU D 1 129 ? 26.672 -26.950 -17.989 1.00 35.94 1124 LEU D CA 1
ATOM 4045 C C . LEU D 1 129 ? 26.050 -25.818 -18.818 1.00 40.00 1124 LEU D C 1
ATOM 4046 O O . LEU D 1 129 ? 25.037 -26.013 -19.496 1.00 40.71 1124 LEU D O 1
ATOM 4051 N N . TYR D 1 130 ? 26.660 -24.638 -18.739 1.00 37.72 1125 TYR D N 1
ATOM 4052 C CA . TYR D 1 130 ? 26.193 -23.440 -19.446 1.00 45.34 1125 TYR D CA 1
ATOM 4053 C C . TYR D 1 130 ? 27.356 -22.712 -20.098 1.00 42.56 1125 TYR D C 1
ATOM 4054 O O . TYR D 1 130 ? 28.321 -22.352 -19.421 1.00 42.60 1125 TYR D O 1
ATOM 4063 N N . GLN D 1 131 ? 27.279 -22.515 -21.408 1.00 45.59 1126 GLN D N 1
ATOM 4064 C CA . GLN D 1 131 ? 28.283 -21.736 -22.122 1.00 50.52 1126 GLN D CA 1
ATOM 4065 C C . GLN D 1 131 ? 28.016 -20.230 -21.967 1.00 53.56 1126 GLN D C 1
ATOM 4066 O O . GLN D 1 131 ? 26.863 -19.818 -21.838 1.00 48.07 1126 GLN D O 1
ATOM 4072 N N . ASP D 1 132 ? 29.080 -19.428 -21.946 1.00 53.04 1127 ASP D N 1
ATOM 4073 C CA . ASP D 1 132 ? 28.955 -17.972 -21.875 1.00 57.20 1127 ASP D CA 1
ATOM 4074 C C . ASP D 1 132 ? 29.066 -17.363 -23.279 1.00 59.26 1127 ASP D C 1
ATOM 4075 O O . ASP D 1 132 ? 28.080 -17.285 -24.021 1.00 63.27 1127 ASP D O 1
ATOM 4080 N N . MET E 1 1 ? 12.084 -31.928 -20.119 1.00 50.55 996 MET E N 1
ATOM 4081 C CA . MET E 1 1 ? 12.335 -31.691 -21.537 1.00 48.36 996 MET E CA 1
ATOM 4082 C C . MET E 1 1 ? 13.249 -32.736 -22.199 1.00 52.08 996 MET E C 1
ATOM 4083 O O . MET E 1 1 ? 13.793 -32.455 -23.270 1.00 58.87 996 MET E O 1
ATOM 4085 N N . ARG E 1 2 ? 13.435 -33.906 -21.562 1.00 47.99 997 ARG E N 1
ATOM 4086 C CA . ARG E 1 2 ? 13.964 -35.122 -22.235 1.00 48.24 997 ARG E CA 1
ATOM 4087 C C . ARG E 1 2 ? 14.068 -36.388 -21.368 1.00 46.11 997 ARG E C 1
ATOM 4088 O O . ARG E 1 2 ? 13.083 -37.111 -21.199 1.00 49.01 997 ARG E O 1
ATOM 4096 N N . VAL E 1 3 ? 15.263 -36.698 -20.864 1.00 40.88 998 VAL E N 1
ATOM 4097 C CA . VAL E 1 3 ? 15.447 -37.972 -20.165 1.00 36.64 998 VAL E CA 1
ATOM 4098 C C . VAL E 1 3 ? 16.205 -37.854 -18.833 1.00 33.48 998 VAL E C 1
ATOM 4099 O O . VAL E 1 3 ? 17.349 -37.403 -18.794 1.00 35.66 998 VAL E O 1
ATOM 4103 N N . ALA E 1 4 ? 15.557 -38.302 -17.766 1.00 34.87 999 ALA E N 1
ATOM 4104 C CA . ALA E 1 4 ? 16.143 -38.312 -16.428 1.00 36.21 999 ALA E CA 1
ATOM 4105 C C . ALA E 1 4 ? 15.374 -39.276 -15.563 1.00 37.26 999 ALA E C 1
ATOM 4106 O O . ALA E 1 4 ? 14.146 -39.238 -15.527 1.00 40.46 999 ALA E O 1
ATOM 4108 N N . PHE E 1 5 ? 16.094 -40.142 -14.860 1.00 31.88 1000 PHE E N 1
ATOM 4109 C CA . PHE E 1 5 ? 15.477 -41.042 -13.907 1.00 29.43 1000 PHE E CA 1
ATOM 4110 C C . PHE E 1 5 ? 16.236 -40.987 -12.590 1.00 29.85 1000 PHE E C 1
ATOM 4111 O O . PHE E 1 5 ? 17.410 -40.616 -12.554 1.00 28.04 1000 PHE E O 1
ATOM 4119 N N . SER E 1 6 ? 15.562 -41.343 -11.505 1.00 31.04 1001 SER E N 1
ATOM 4120 C CA . SER E 1 6 ? 16.225 -41.399 -10.216 1.00 32.73 1001 SER E CA 1
ATOM 4121 C C . SER E 1 6 ? 15.481 -42.428 -9.363 1.00 34.43 1001 SER E C 1
ATOM 4122 O O . SER E 1 6 ? 14.284 -42.290 -9.108 1.00 38.82 1001 SER E O 1
ATOM 4125 N N . ALA E 1 7 ? 16.182 -43.476 -8.948 1.00 31.41 1002 ALA E N 1
ATOM 4126 C CA . ALA E 1 7 ? 15.540 -44.581 -8.242 1.00 29.12 1002 ALA E CA 1
ATOM 4127 C C . ALA E 1 7 ? 16.157 -44.849 -6.885 1.00 29.28 1002 ALA E C 1
ATOM 4128 O O . ALA E 1 7 ? 17.340 -44.563 -6.654 1.00 25.18 1002 ALA E O 1
ATOM 4130 N N . ALA E 1 8 ? 15.357 -45.429 -6.000 1.00 24.09 1003 ALA E N 1
ATOM 4131 C CA . ALA E 1 8 ? 15.809 -45.738 -4.659 1.00 30.33 1003 ALA E CA 1
ATOM 4132 C C . ALA E 1 8 ? 15.334 -47.103 -4.197 1.00 34.56 1003 ALA E C 1
ATOM 4133 O O . ALA E 1 8 ? 14.315 -47.606 -4.662 1.00 34.71 1003 ALA E O 1
ATOM 4135 N N . ARG E 1 9 ? 16.086 -47.686 -3.264 1.00 30.45 1004 ARG E N 1
ATOM 4136 C CA . ARG E 1 9 ? 15.708 -48.927 -2.599 1.00 38.49 1004 ARG E CA 1
ATOM 4137 C C . ARG E 1 9 ? 15.174 -48.570 -1.215 1.00 42.73 1004 ARG E C 1
ATOM 4138 O O . ARG E 1 9 ? 15.888 -47.978 -0.406 1.00 40.84 1004 ARG E O 1
ATOM 4141 N N . THR E 1 10 ? 13.929 -48.948 -0.931 1.00 44.74 1005 THR E N 1
ATOM 4142 C CA . THR E 1 10 ? 13.299 -48.573 0.331 1.00 43.52 1005 THR E CA 1
ATOM 4143 C C . THR E 1 10 ? 13.144 -49.769 1.254 1.00 41.81 1005 THR E C 1
ATOM 4144 O O . THR E 1 10 ? 12.664 -49.647 2.383 1.00 43.68 1005 THR E O 1
ATOM 4148 N N . SER E 1 11 ? 13.552 -50.928 0.766 1.00 42.51 1006 SER E N 1
ATOM 4149 C CA . SER E 1 11 ? 13.626 -52.122 1.596 1.00 48.06 1006 SER E CA 1
ATOM 4150 C C . SER E 1 11 ? 14.895 -52.895 1.266 1.00 42.29 1006 SER E C 1
ATOM 4151 O O . SER E 1 11 ? 15.513 -52.669 0.235 1.00 44.41 1006 SER E O 1
ATOM 4154 N N . ASN E 1 12 ? 15.318 -53.758 2.176 1.00 47.03 1007 ASN E N 1
ATOM 4155 C CA . ASN E 1 12 ? 16.517 -54.545 1.952 1.00 49.05 1007 ASN E CA 1
ATOM 4156 C C . ASN E 1 12 ? 16.364 -55.510 0.778 1.00 53.28 1007 ASN E C 1
ATOM 4157 O O . ASN E 1 12 ? 15.438 -56.323 0.745 1.00 60.16 1007 ASN E O 1
ATOM 4162 N N . PRO E 1 15 ? 21.066 -60.470 -2.728 1.00 61.85 1010 PRO E N 1
ATOM 4163 C CA . PRO E 1 15 ? 20.635 -61.622 -1.929 1.00 61.78 1010 PRO E CA 1
ATOM 4164 C C . PRO E 1 15 ? 20.257 -62.871 -2.736 1.00 50.87 1010 PRO E C 1
ATOM 4165 O O . PRO E 1 15 ? 19.537 -62.827 -3.738 1.00 51.19 1010 PRO E O 1
ATOM 4169 N N . GLY E 1 16 ? 20.764 -63.996 -2.252 1.00 54.70 1011 GLY E N 1
ATOM 4170 C CA . GLY E 1 16 ? 20.521 -65.316 -2.809 1.00 53.05 1011 GLY E CA 1
ATOM 4171 C C . GLY E 1 16 ? 21.346 -65.659 -4.027 1.00 54.36 1011 GLY E C 1
ATOM 4172 O O . GLY E 1 16 ? 22.021 -66.687 -4.036 1.00 53.17 1011 GLY E O 1
ATOM 4173 N N . THR E 1 17 ? 21.304 -64.814 -5.051 1.00 46.55 1012 THR E N 1
ATOM 4174 C CA . THR E 1 17 ? 22.176 -65.011 -6.201 1.00 49.19 1012 THR E CA 1
ATOM 4175 C C . THR E 1 17 ? 23.141 -63.825 -6.375 1.00 48.19 1012 THR E C 1
ATOM 4176 O O . THR E 1 17 ? 22.753 -62.672 -6.182 1.00 48.26 1012 THR E O 1
ATOM 4180 N N . LEU E 1 18 ? 24.392 -64.112 -6.727 1.00 44.79 1013 LEU E N 1
ATOM 4181 C CA . LEU E 1 18 ? 25.385 -63.074 -7.000 1.00 40.54 1013 LEU E CA 1
ATOM 4182 C C . LEU E 1 18 ? 25.272 -62.585 -8.446 1.00 43.81 1013 LEU E C 1
ATOM 4183 O O . LEU E 1 18 ? 24.691 -63.270 -9.288 1.00 42.86 1013 LEU E O 1
ATOM 4188 N N . ASP E 1 19 ? 25.809 -61.397 -8.720 1.00 38.70 1014 ASP E N 1
ATOM 4189 C CA . ASP E 1 19 ? 25.890 -60.842 -10.077 1.00 40.56 1014 ASP E CA 1
ATOM 4190 C C . ASP E 1 19 ? 24.527 -60.721 -10.754 1.00 39.25 1014 ASP E C 1
ATOM 4191 O O . ASP E 1 19 ? 24.391 -60.922 -11.966 1.00 44.18 1014 ASP E O 1
ATOM 4196 N N . GLN E 1 20 ? 23.537 -60.333 -9.962 1.00 34.42 1015 GLN E N 1
ATOM 4197 C CA . GLN E 1 20 ? 22.188 -60.022 -10.433 1.00 39.83 1015 GLN E CA 1
ATOM 4198 C C . GLN E 1 20 ? 21.926 -58.502 -10.410 1.00 35.37 1015 GLN E C 1
ATOM 4199 O O . GLN E 1 20 ? 22.567 -57.777 -9.652 1.00 33.10 1015 GLN E O 1
ATOM 4205 N N . PRO E 1 21 ? 20.992 -58.016 -11.245 1.00 35.59 1016 PRO E N 1
ATOM 4206 C CA . PRO E 1 21 ? 20.701 -56.579 -11.205 1.00 37.61 1016 PRO E CA 1
ATOM 4207 C C . PRO E 1 21 ? 20.114 -56.157 -9.870 1.00 39.96 1016 PRO E C 1
ATOM 4208 O O . PRO E 1 21 ? 19.372 -56.915 -9.249 1.00 35.42 1016 PRO E O 1
ATOM 4212 N N . ILE E 1 22 ? 20.482 -54.958 -9.434 1.00 37.88 1017 ILE E N 1
ATOM 4213 C CA . ILE E 1 22 ? 19.906 -54.346 -8.245 1.00 37.83 1017 ILE E CA 1
ATOM 4214 C C . ILE E 1 22 ? 18.555 -53.801 -8.675 1.00 40.36 1017 ILE E C 1
ATOM 4215 O O . ILE E 1 22 ? 18.469 -52.998 -9.605 1.00 36.97 1017 ILE E O 1
ATOM 4220 N N . VAL E 1 23 ? 17.487 -54.298 -8.067 1.00 45.09 1018 VAL E N 1
ATOM 4221 C CA . VAL E 1 23 ? 16.170 -53.790 -8.413 1.00 41.20 1018 VAL E CA 1
ATOM 4222 C C . VAL E 1 23 ? 15.801 -52.687 -7.436 1.00 37.00 1018 VAL E C 1
ATOM 4223 O O . VAL E 1 23 ? 16.210 -52.696 -6.270 1.00 38.58 1018 VAL E O 1
ATOM 4227 N N . PHE E 1 24 ? 15.044 -51.720 -7.926 1.00 38.39 1019 PHE E N 1
ATOM 4228 C CA . PHE E 1 24 ? 14.643 -50.595 -7.104 1.00 37.73 1019 PHE E CA 1
ATOM 4229 C C . PHE E 1 24 ? 13.137 -50.672 -6.942 1.00 44.12 1019 PHE E C 1
ATOM 4230 O O . PHE E 1 24 ? 12.456 -51.303 -7.745 1.00 41.54 1019 PHE E O 1
ATOM 4238 N N . ASP E 1 25 ? 12.614 -50.057 -5.893 1.00 41.50 1020 ASP E N 1
ATOM 4239 C CA . ASP E 1 25 ? 11.191 -50.182 -5.625 1.00 45.91 1020 ASP E CA 1
ATOM 4240 C C . ASP E 1 25 ? 10.493 -48.833 -5.570 1.00 46.06 1020 ASP E C 1
ATOM 4241 O O . ASP E 1 25 ? 9.292 -48.754 -5.322 1.00 48.20 1020 ASP E O 1
ATOM 4246 N N . LEU E 1 26 ? 11.233 -47.779 -5.884 1.00 44.42 1021 LEU E N 1
ATOM 4247 C CA . LEU E 1 26 ? 10.675 -46.438 -5.871 1.00 41.36 1021 LEU E CA 1
ATOM 4248 C C . LEU E 1 26 ? 11.424 -45.510 -6.816 1.00 42.36 1021 LEU E C 1
ATOM 4249 O O . LEU E 1 26 ? 12.650 -45.397 -6.728 1.00 36.82 1021 LEU E O 1
ATOM 4254 N N . LEU E 1 27 ? 10.677 -44.836 -7.692 1.00 39.19 1022 LEU E N 1
ATOM 4255 C CA . LEU E 1 27 ? 11.210 -43.766 -8.542 1.00 37.73 1022 LEU E CA 1
ATOM 4256 C C . LEU E 1 27 ? 11.001 -42.392 -7.948 1.00 44.06 1022 LEU E C 1
ATOM 4257 O O . LEU E 1 27 ? 9.866 -41.990 -7.726 1.00 44.09 1022 LEU E O 1
ATOM 4262 N N . LEU E 1 28 ? 12.077 -41.636 -7.771 1.00 40.39 1023 LEU E N 1
ATOM 4263 C CA . LEU E 1 28 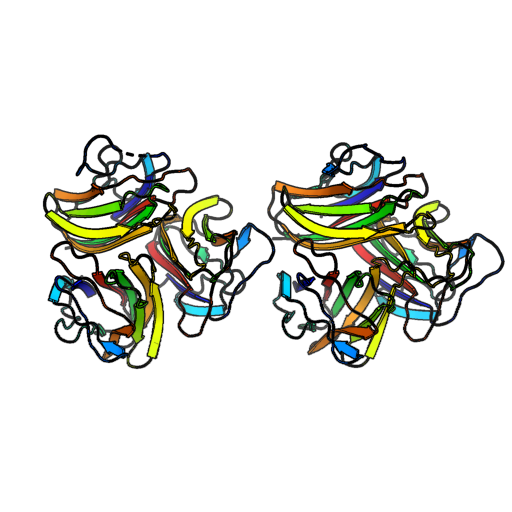? 11.950 -40.244 -7.379 1.00 39.11 1023 LEU E CA 1
ATOM 4264 C C . LEU E 1 28 ? 11.710 -39.431 -8.641 1.00 40.04 1023 LEU E C 1
ATOM 4265 O O . LEU E 1 28 ? 11.242 -38.293 -8.590 1.00 42.47 1023 LEU E O 1
ATOM 4270 N N . ASN E 1 29 ? 12.023 -40.038 -9.780 1.00 38.41 1024 ASN E N 1
ATOM 4271 C CA . ASN E 1 29 ? 11.875 -39.375 -11.063 1.00 33.94 1024 ASN E CA 1
ATOM 4272 C C . ASN E 1 29 ? 11.954 -40.396 -12.206 1.00 41.47 1024 ASN E C 1
ATOM 4273 O O . ASN E 1 29 ? 12.703 -41.374 -12.145 1.00 31.96 1024 ASN E O 1
ATOM 4278 N N . ASN E 1 30 ? 11.175 -40.172 -13.258 1.00 38.24 1025 ASN E N 1
ATOM 4279 C CA . ASN E 1 30 ? 11.243 -41.042 -14.422 1.00 34.50 1025 ASN E CA 1
ATOM 4280 C C . ASN E 1 30 ? 10.845 -40.315 -15.675 1.00 37.56 1025 ASN E C 1
ATOM 4281 O O . ASN E 1 30 ? 10.019 -40.800 -16.447 1.00 44.40 1025 ASN E O 1
ATOM 4286 N N . LEU E 1 31 ? 11.431 -39.145 -15.869 1.00 39.28 1026 LEU E N 1
ATOM 4287 C CA . LEU E 1 31 ? 11.192 -38.358 -17.064 1.00 40.45 1026 LEU E CA 1
ATOM 4288 C C . LEU E 1 31 ? 11.610 -39.118 -18.307 1.00 42.21 1026 LEU E C 1
ATOM 4289 O O . LEU E 1 31 ? 12.797 -39.383 -18.512 1.00 42.14 1026 LEU E O 1
ATOM 4294 N N . GLY E 1 32 ? 10.630 -39.483 -19.127 1.00 44.07 1027 GLY E N 1
ATOM 4295 C CA . GLY E 1 32 ? 10.904 -40.174 -20.376 1.00 35.37 1027 GLY E CA 1
ATOM 4296 C C . GLY E 1 32 ? 10.545 -41.638 -20.294 1.00 38.20 1027 GLY E C 1
ATOM 4297 O O . GLY E 1 32 ? 10.595 -42.347 -21.290 1.00 44.34 1027 GLY E O 1
ATOM 4298 N N . GLU E 1 33 ? 10.164 -42.073 -19.096 1.00 44.22 1028 GLU E N 1
ATOM 4299 C CA . GLU E 1 33 ? 9.805 -43.466 -18.822 1.00 46.18 1028 GLU E CA 1
ATOM 4300 C C . GLU E 1 33 ? 10.847 -44.421 -19.398 1.00 45.59 1028 GLU E C 1
ATOM 4301 O O . GLU E 1 33 ? 10.503 -45.392 -20.078 1.00 47.12 1028 GLU E O 1
ATOM 4304 N N . THR E 1 34 ? 12.120 -44.144 -19.128 1.00 43.92 1029 THR E N 1
ATOM 4305 C CA . THR E 1 34 ? 13.195 -44.968 -19.679 1.00 42.26 1029 THR E CA 1
ATOM 4306 C C . THR E 1 34 ? 13.687 -46.024 -18.703 1.00 41.69 1029 THR E C 1
ATOM 4307 O O . THR E 1 34 ? 14.446 -46.912 -19.093 1.00 42.50 1029 THR E O 1
ATOM 4311 N N . PHE E 1 35 ? 13.282 -45.910 -17.436 1.00 44.31 1030 PHE E N 1
ATOM 4312 C CA . PHE E 1 35 ? 13.748 -46.822 -16.393 1.00 38.33 1030 PHE E CA 1
ATOM 4313 C C . PHE E 1 35 ? 12.667 -47.818 -15.996 1.00 40.25 1030 PHE E C 1
ATOM 4314 O O . PHE E 1 35 ? 11.550 -47.433 -15.650 1.00 45.36 1030 PHE E O 1
ATOM 4322 N N . ASP E 1 36 ? 13.009 -49.102 -16.015 1.00 43.66 1031 ASP E N 1
ATOM 4323 C CA . ASP E 1 36 ? 12.073 -50.115 -15.562 1.00 43.55 1031 ASP E CA 1
ATOM 4324 C C . ASP E 1 36 ? 12.443 -50.541 -14.159 1.00 44.67 1031 ASP E C 1
ATOM 4325 O O . ASP E 1 36 ? 13.508 -51.104 -13.921 1.00 46.62 1031 ASP E O 1
ATOM 4330 N N . LEU E 1 37 ? 11.524 -50.285 -13.243 1.00 46.78 1032 LEU E N 1
ATOM 4331 C CA . LEU E 1 37 ? 11.742 -50.471 -11.819 1.00 48.10 1032 LEU E CA 1
ATOM 4332 C C . LEU E 1 37 ? 11.990 -51.926 -11.423 1.00 53.16 1032 LEU E C 1
ATOM 4333 O O . LEU E 1 37 ? 12.920 -52.223 -10.664 1.00 49.09 1032 LEU E O 1
ATOM 4338 N N . GLN E 1 38 ? 11.177 -52.826 -11.971 1.00 52.10 1033 GLN E N 1
ATOM 4339 C CA . GLN E 1 38 ? 11.185 -54.230 -11.570 1.00 54.66 1033 GLN E CA 1
ATOM 4340 C C . GLN E 1 38 ? 12.432 -54.971 -12.050 1.00 51.92 1033 GLN E C 1
ATOM 4341 O O . GLN E 1 38 ? 12.779 -56.025 -11.513 1.00 55.46 1033 GLN E O 1
ATOM 4343 N N . LEU E 1 39 ? 13.099 -54.419 -13.058 1.00 51.61 1034 LEU E N 1
ATOM 4344 C CA . LEU E 1 39 ? 14.344 -54.987 -13.556 1.00 51.81 1034 LEU E CA 1
ATOM 4345 C C . LEU E 1 39 ? 15.545 -54.171 -13.084 1.00 50.60 1034 LEU E C 1
ATOM 4346 O O . LEU E 1 39 ? 16.674 -54.660 -13.063 1.00 49.36 1034 LEU E O 1
ATOM 4351 N N . GLY E 1 40 ? 15.293 -52.925 -12.695 1.00 48.24 1035 GLY E N 1
ATOM 4352 C CA . GLY E 1 40 ? 16.355 -52.016 -12.304 1.00 43.66 1035 GLY E CA 1
ATOM 4353 C C . GLY E 1 40 ? 17.157 -51.597 -13.521 1.00 39.61 1035 GLY E C 1
ATOM 4354 O O . GLY E 1 40 ? 18.368 -51.366 -13.429 1.00 37.86 1035 GLY E O 1
ATOM 4355 N N . ARG E 1 41 ? 16.481 -51.488 -14.664 1.00 38.02 1036 ARG E N 1
ATOM 4356 C CA . ARG E 1 41 ? 17.171 -51.266 -15.933 1.00 36.56 1036 ARG E CA 1
ATOM 4357 C C . ARG E 1 41 ? 16.768 -49.989 -16.697 1.00 37.52 1036 ARG E C 1
ATOM 4358 O O . ARG E 1 41 ? 15.583 -49.652 -16.808 1.00 39.55 1036 ARG E O 1
ATOM 4366 N N . PHE E 1 42 ? 17.776 -49.299 -17.230 1.00 35.42 1037 PHE E N 1
ATOM 4367 C CA . PHE E 1 42 ? 17.590 -48.126 -18.077 1.00 38.50 1037 PHE E CA 1
ATOM 4368 C C . PHE E 1 42 ? 17.691 -48.511 -19.550 1.00 38.34 1037 PHE E C 1
ATOM 4369 O O . PHE E 1 42 ? 18.672 -49.112 -19.971 1.00 35.52 1037 PHE E O 1
ATOM 4377 N N . ASN E 1 43 ? 16.671 -48.164 -20.323 1.00 41.23 1038 ASN E N 1
ATOM 4378 C CA . ASN E 1 43 ? 16.675 -48.408 -21.763 1.00 43.42 1038 ASN E CA 1
ATOM 4379 C C . ASN E 1 43 ? 16.879 -47.114 -22.515 1.00 38.67 1038 ASN E C 1
ATOM 4380 O O . ASN E 1 43 ? 16.000 -46.255 -22.550 1.00 43.42 1038 ASN E O 1
ATOM 4385 N N . CYS E 1 44 ? 18.057 -46.974 -23.099 1.00 35.81 1039 CYS E N 1
ATOM 4386 C CA . CYS E 1 44 ? 18.404 -45.771 -23.814 1.00 41.23 1039 CYS E CA 1
ATOM 4387 C C . CYS E 1 44 ? 17.438 -45.561 -24.983 1.00 47.51 1039 CYS E C 1
ATOM 4388 O O . CYS E 1 44 ? 17.309 -46.424 -25.856 1.00 45.12 1039 CYS E O 1
ATOM 4391 N N . PRO E 1 45 ? 16.711 -44.434 -24.972 1.00 47.64 1040 PRO E N 1
ATOM 4392 C CA . PRO E 1 45 ? 15.693 -44.179 -25.995 1.00 46.86 1040 PRO E CA 1
ATOM 4393 C C . PRO E 1 45 ? 16.260 -43.538 -27.253 1.00 48.02 1040 PRO E C 1
ATOM 4394 O O . PRO E 1 45 ? 15.679 -43.712 -28.325 1.00 51.54 1040 PRO E O 1
ATOM 4398 N N . VAL E 1 46 ? 17.372 -42.812 -27.122 1.00 42.97 1041 VAL E N 1
ATOM 4399 C CA . VAL E 1 46 ? 17.950 -42.049 -28.227 1.00 43.27 1041 VAL E CA 1
ATOM 4400 C C . VAL E 1 46 ? 19.468 -41.997 -28.108 1.00 42.75 1041 VAL E C 1
ATOM 4401 O O . VAL E 1 46 ? 19.999 -41.979 -27.005 1.00 43.82 1041 VAL E O 1
ATOM 4405 N N . ASN E 1 47 ? 20.166 -41.991 -29.241 1.00 41.56 1042 ASN E N 1
ATOM 4406 C CA . ASN E 1 47 ? 21.610 -41.787 -29.255 1.00 41.36 1042 ASN E CA 1
ATOM 4407 C C . ASN E 1 47 ? 21.999 -40.484 -28.558 1.00 44.88 1042 ASN E C 1
ATOM 4408 O O . ASN E 1 47 ? 21.396 -39.440 -28.810 1.00 42.72 1042 ASN E O 1
ATOM 4413 N N . GLY E 1 48 ? 23.001 -40.537 -27.684 1.00 34.51 1043 GLY E N 1
ATOM 4414 C CA . GLY E 1 48 ? 23.481 -39.327 -27.042 1.00 34.53 1043 GLY E CA 1
ATOM 4415 C C . GLY E 1 48 ? 24.434 -39.569 -25.886 1.00 39.54 1043 GLY E C 1
ATOM 4416 O O . GLY E 1 48 ? 24.832 -40.712 -25.641 1.00 31.12 1043 GLY E O 1
ATOM 4417 N N . THR E 1 49 ? 24.811 -38.486 -25.200 1.00 35.98 1044 THR E N 1
ATOM 4418 C CA . THR E 1 49 ? 25.711 -38.547 -24.046 1.00 34.90 1044 THR E CA 1
ATOM 4419 C C . THR E 1 49 ? 24.914 -38.556 -22.746 1.00 36.76 1044 THR E C 1
ATOM 4420 O O . THR E 1 49 ? 24.039 -37.706 -22.538 1.00 36.16 1044 THR E O 1
ATOM 4424 N N . TYR E 1 50 ? 25.198 -39.517 -21.874 1.00 31.78 1045 TYR E N 1
ATOM 4425 C CA . TYR E 1 50 ? 24.418 -39.655 -20.655 1.00 28.10 1045 TYR E CA 1
ATOM 4426 C C . TYR E 1 50 ? 25.325 -39.615 -19.411 1.00 26.83 1045 TYR E C 1
ATOM 4427 O O . TYR E 1 50 ? 26.501 -39.982 -19.467 1.00 27.90 1045 TYR E O 1
ATOM 4436 N N . VAL E 1 51 ? 24.775 -39.117 -18.312 1.00 26.95 1046 VAL E N 1
ATOM 4437 C CA . VAL E 1 51 ? 25.465 -39.094 -17.007 1.00 26.30 1046 VAL E CA 1
ATOM 4438 C C . VAL E 1 51 ? 24.766 -40.086 -16.087 1.00 23.57 1046 VAL E C 1
ATOM 4439 O O . VAL E 1 51 ? 23.539 -40.178 -16.115 1.00 23.97 1046 VAL E O 1
ATOM 4443 N N . PHE E 1 52 ? 25.528 -40.874 -15.315 1.00 23.77 1047 PHE E N 1
ATOM 4444 C CA . PHE E 1 52 ? 24.927 -41.767 -14.327 1.00 18.99 1047 PHE E CA 1
ATOM 4445 C C . PHE E 1 52 ? 25.656 -41.596 -12.987 1.00 19.79 1047 PHE E C 1
ATOM 4446 O O . PHE E 1 52 ? 26.855 -41.347 -12.970 1.00 20.14 1047 PHE E O 1
ATOM 4454 N N . ILE E 1 53 ? 24.937 -41.731 -11.880 1.00 20.42 1048 ILE E N 1
ATOM 4455 C CA . ILE E 1 53 ? 25.547 -41.615 -10.542 1.00 15.38 1048 ILE E CA 1
ATOM 4456 C C . ILE E 1 53 ? 24.835 -42.623 -9.661 1.00 19.32 1048 ILE E C 1
ATOM 4457 O O . ILE E 1 53 ? 23.630 -42.817 -9.801 1.00 19.09 1048 ILE E O 1
ATOM 4462 N N . PHE E 1 54 ? 25.545 -43.254 -8.724 1.00 15.30 1049 PHE E N 1
ATOM 4463 C CA . PHE E 1 54 ? 24.858 -44.136 -7.825 1.00 18.17 1049 PHE E CA 1
ATOM 4464 C C . PHE E 1 54 ? 25.547 -44.091 -6.476 1.00 18.78 1049 PHE E C 1
ATOM 4465 O O . PHE E 1 54 ? 26.734 -43.823 -6.381 1.00 20.27 1049 PHE E O 1
ATOM 4473 N N . HIS E 1 55 ? 24.762 -44.290 -5.437 1.00 19.07 1050 HIS E N 1
ATOM 4474 C CA . HIS E 1 55 ? 25.256 -44.380 -4.066 1.00 19.65 1050 HIS E CA 1
ATOM 4475 C C . HIS E 1 55 ? 24.575 -45.601 -3.440 1.00 21.22 1050 HIS E C 1
ATOM 4476 O O . HIS E 1 55 ? 23.347 -45.636 -3.405 1.00 23.75 1050 HIS E O 1
ATOM 4483 N N . MET E 1 56 ? 25.341 -46.585 -2.957 1.00 21.15 1051 MET E N 1
ATOM 4484 C CA . MET E 1 56 ? 24.745 -47.780 -2.337 1.00 19.97 1051 MET E CA 1
ATOM 4485 C C . MET E 1 56 ? 25.202 -47.950 -0.901 1.00 22.14 1051 MET E C 1
ATOM 4486 O O . MET E 1 56 ? 26.401 -48.082 -0.649 1.00 21.63 1051 MET E O 1
ATOM 4491 N N . LEU E 1 57 ? 24.260 -47.953 0.046 1.00 21.79 1052 LEU E N 1
ATOM 4492 C CA . LEU E 1 57 ? 24.634 -48.216 1.435 1.00 21.89 1052 LEU E CA 1
ATOM 4493 C C . LEU E 1 57 ? 24.562 -49.723 1.669 1.00 26.27 1052 LEU E C 1
ATOM 4494 O O . LEU E 1 57 ? 23.564 -50.350 1.329 1.00 29.25 1052 LEU E O 1
ATOM 4499 N N . LYS E 1 58 ? 25.639 -50.301 2.202 1.00 25.73 1053 LYS E N 1
ATOM 4500 C CA . LYS E 1 58 ? 2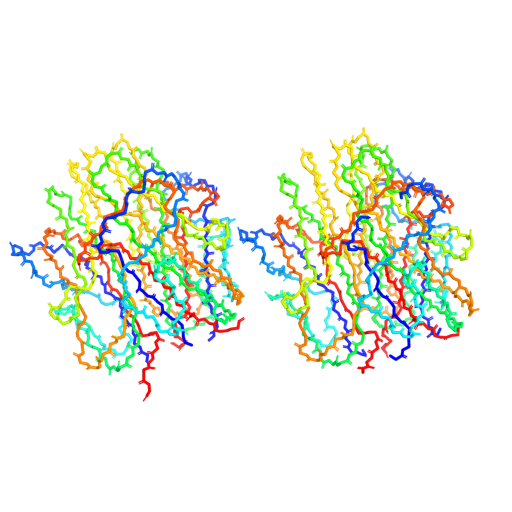5.696 -51.738 2.505 1.00 31.25 1053 LYS E CA 1
ATOM 4501 C C . LYS E 1 58 ? 25.106 -52.043 3.889 1.00 34.39 1053 LYS E C 1
ATOM 4502 O O . LYS E 1 58 ? 25.036 -51.161 4.752 1.00 33.49 1053 LYS E O 1
ATOM 4508 N N . LEU E 1 59 ? 24.676 -53.288 4.085 1.00 38.56 1054 LEU E N 1
ATOM 4509 C CA . LEU E 1 59 ? 24.284 -53.794 5.409 1.00 34.75 1054 LEU E CA 1
ATOM 4510 C C . LEU E 1 59 ? 25.474 -53.760 6.351 1.00 38.50 1054 LEU E C 1
ATOM 4511 O O . LEU E 1 59 ? 26.619 -53.912 5.914 1.00 38.87 1054 LEU E O 1
ATOM 4516 N N . ALA E 1 60 ? 25.213 -53.581 7.644 1.00 39.42 1055 ALA E N 1
ATOM 4517 C CA . ALA E 1 60 ? 26.283 -53.536 8.637 1.00 42.51 1055 ALA E CA 1
ATOM 4518 C C . ALA E 1 60 ? 26.797 -54.930 8.970 1.00 47.52 1055 ALA E C 1
ATOM 4519 O O . ALA E 1 60 ? 26.556 -55.447 10.059 1.00 48.60 1055 ALA E O 1
ATOM 4521 N N . VAL E 1 61 ? 27.518 -55.527 8.026 1.00 49.18 1056 VAL E N 1
ATOM 4522 C CA . VAL E 1 61 ? 28.047 -56.875 8.189 1.00 51.03 1056 VAL E CA 1
ATOM 4523 C C . VAL E 1 61 ? 29.458 -56.876 7.630 1.00 51.61 1056 VAL E C 1
ATOM 4524 O O . VAL E 1 61 ? 29.786 -56.048 6.784 1.00 56.80 1056 VAL E O 1
ATOM 4528 N N . ASN E 1 62 ? 30.300 -57.796 8.088 1.00 50.62 1057 ASN E N 1
ATOM 4529 C CA . ASN E 1 62 ? 31.682 -57.824 7.633 1.00 50.72 1057 ASN E CA 1
ATOM 4530 C C . ASN E 1 62 ? 31.756 -58.657 6.355 1.00 57.15 1057 ASN E C 1
ATOM 4531 O O . ASN E 1 62 ? 32.557 -59.591 6.244 1.00 57.01 1057 ASN E O 1
ATOM 4536 N N . VAL E 1 63 ? 30.885 -58.313 5.406 1.00 48.32 1058 VAL E N 1
ATOM 4537 C CA . VAL E 1 63 ? 30.953 -58.824 4.046 1.00 47.55 1058 VAL E CA 1
ATOM 4538 C C . VAL E 1 63 ? 30.973 -57.623 3.102 1.00 42.36 1058 VAL E C 1
ATOM 4539 O O . VAL E 1 63 ? 30.005 -56.868 3.049 1.00 41.57 1058 VAL E O 1
ATOM 4543 N N . PRO E 1 64 ? 32.050 -57.474 2.318 1.00 45.78 1059 PRO E N 1
ATOM 4544 C CA . PRO E 1 64 ? 32.176 -56.271 1.480 1.00 36.91 1059 PRO E CA 1
ATOM 4545 C C . PRO E 1 64 ? 31.136 -56.131 0.363 1.00 38.33 1059 PRO E C 1
ATOM 4546 O O . PRO E 1 64 ? 30.671 -57.111 -0.218 1.00 37.83 1059 PRO E O 1
ATOM 4550 N N . LEU E 1 65 ? 30.811 -54.883 0.040 1.00 35.61 1060 LEU E N 1
ATOM 4551 C CA . LEU E 1 65 ? 29.897 -54.574 -1.046 1.00 30.24 1060 LEU E CA 1
ATOM 4552 C C . LEU E 1 65 ? 30.679 -54.190 -2.299 1.00 30.50 1060 LEU E C 1
ATOM 4553 O O . LEU E 1 65 ? 31.493 -53.275 -2.254 1.00 26.60 1060 LEU E O 1
ATOM 4558 N N . TYR E 1 66 ? 30.435 -54.924 -3.388 1.00 25.27 1061 TYR E N 1
ATOM 4559 C CA . TYR E 1 66 ? 30.943 -54.633 -4.726 1.00 25.86 1061 TYR E CA 1
ATOM 4560 C C . TYR E 1 66 ? 29.763 -54.346 -5.685 1.00 27.11 1061 TYR E C 1
ATOM 4561 O O . TYR E 1 66 ? 28.857 -55.174 -5.821 1.00 26.71 1061 TYR E O 1
ATOM 4570 N N . VAL E 1 67 ? 29.774 -53.186 -6.347 1.00 23.31 1062 VAL E N 1
ATOM 4571 C CA . VAL E 1 67 ? 28.708 -52.813 -7.293 1.00 19.26 1062 VAL E CA 1
ATOM 4572 C C . VAL E 1 67 ? 29.354 -52.436 -8.625 1.00 23.60 1062 VAL E C 1
ATOM 4573 O O . VAL E 1 67 ? 30.379 -51.758 -8.644 1.00 23.94 1062 VAL E O 1
ATOM 4577 N N . ASN E 1 68 ? 28.774 -52.914 -9.723 1.00 21.57 1063 ASN E N 1
ATOM 4578 C CA . ASN E 1 68 ? 29.193 -52.534 -11.051 1.00 24.10 1063 ASN E CA 1
ATOM 4579 C C . ASN E 1 68 ? 28.107 -51.733 -11.745 1.00 19.22 1063 ASN E C 1
ATOM 4580 O O . ASN E 1 68 ? 26.954 -52.110 -11.721 1.00 23.26 1063 ASN E O 1
ATOM 4585 N N . LEU E 1 69 ? 28.492 -50.644 -12.383 1.00 19.50 1064 LEU E N 1
ATOM 4586 C CA . LEU E 1 69 ? 27.604 -50.003 -13.339 1.00 20.45 1064 LEU E CA 1
ATOM 4587 C C . LEU E 1 69 ? 27.810 -50.738 -14.655 1.00 21.83 1064 LEU E C 1
ATOM 4588 O O . LEU E 1 69 ? 28.928 -50.783 -15.146 1.00 25.62 1064 LEU E O 1
ATOM 4593 N N . MET E 1 70 ? 26.750 -51.320 -15.208 1.00 22.28 1065 MET E N 1
ATOM 4594 C CA . MET E 1 70 ? 26.871 -52.140 -16.411 1.00 23.14 1065 MET E CA 1
ATOM 4595 C C . MET E 1 70 ? 26.384 -51.409 -17.655 1.00 26.45 1065 MET E C 1
ATOM 4596 O O . MET E 1 70 ? 25.439 -50.657 -17.602 1.00 26.84 1065 MET E O 1
ATOM 4601 N N . LYS E 1 71 ? 27.076 -51.601 -18.773 1.00 28.41 1066 LYS E N 1
ATOM 4602 C CA . LYS E 1 71 ? 26.512 -51.234 -20.076 1.00 29.80 1066 LYS E CA 1
ATOM 4603 C C . LYS E 1 71 ? 26.273 -52.531 -20.835 1.00 28.92 1066 LYS E C 1
ATOM 4604 O O . LYS E 1 71 ? 27.237 -53.201 -21.189 1.00 30.97 1066 LYS E O 1
ATOM 4610 N N . ASN E 1 72 ? 25.006 -52.898 -21.028 1.00 34.10 1067 ASN E N 1
ATOM 4611 C CA . ASN E 1 72 ? 24.650 -54.208 -21.565 1.00 34.38 1067 ASN E CA 1
ATOM 4612 C C . ASN E 1 72 ? 25.254 -55.324 -20.688 1.00 31.45 1067 ASN E C 1
ATOM 4613 O O . ASN E 1 72 ? 24.786 -55.536 -19.578 1.00 34.06 1067 ASN E O 1
ATOM 4618 N N . GLU E 1 73 ? 26.270 -56.033 -21.177 1.00 32.70 1068 GLU E N 1
ATOM 4619 C CA . GLU E 1 73 ? 26.909 -57.105 -20.395 1.00 34.56 1068 GLU E CA 1
ATOM 4620 C C . GLU E 1 73 ? 28.318 -56.741 -19.910 1.00 31.42 1068 GLU E C 1
ATOM 4621 O O . GLU E 1 73 ? 29.034 -57.581 -19.357 1.00 32.52 1068 GLU E O 1
ATOM 4623 N N . GLU E 1 74 ? 28.718 -55.494 -20.116 1.00 27.71 1069 GLU E N 1
ATOM 4624 C CA . GLU E 1 74 ? 30.078 -55.047 -19.796 1.00 29.02 1069 GLU E CA 1
ATOM 4625 C C . GLU E 1 74 ? 30.143 -54.247 -18.483 1.00 29.09 1069 GLU E C 1
ATOM 4626 O O . GLU E 1 74 ? 29.286 -53.412 -18.238 1.00 25.57 1069 GLU E O 1
ATOM 4632 N N . VAL E 1 75 ? 31.141 -54.517 -17.642 1.00 28.81 1070 VAL E N 1
ATOM 4633 C CA . VAL E 1 75 ? 31.379 -53.688 -16.455 1.00 26.83 1070 VAL E CA 1
ATOM 4634 C C . VAL E 1 75 ? 32.014 -52.355 -16.870 1.00 27.90 1070 VAL E C 1
ATOM 4635 O O . VAL E 1 75 ? 33.108 -52.338 -17.422 1.00 27.03 1070 VAL E O 1
ATOM 4639 N N . LEU E 1 76 ? 31.335 -51.239 -16.624 1.00 24.06 1071 LEU E N 1
ATOM 4640 C CA . LEU E 1 76 ? 31.917 -49.926 -16.972 1.00 25.97 1071 LEU E CA 1
ATOM 4641 C C . LEU E 1 76 ? 32.756 -49.339 -15.861 1.00 28.19 1071 LEU E C 1
ATOM 4642 O O . LEU E 1 76 ? 33.956 -49.131 -16.013 1.00 25.73 1071 LEU E O 1
ATOM 4647 N N . VAL E 1 77 ? 32.103 -49.030 -14.748 1.00 23.78 1072 VAL E N 1
ATOM 4648 C CA . VAL E 1 77 ? 32.805 -48.560 -13.565 1.00 21.07 1072 VAL E CA 1
ATOM 4649 C C . VAL E 1 77 ? 32.281 -49.327 -12.362 1.00 23.58 1072 VAL E C 1
ATOM 4650 O O . VAL E 1 77 ? 31.212 -49.937 -12.435 1.00 24.98 1072 VAL E O 1
ATOM 4654 N N . SER E 1 78 ? 33.038 -49.314 -11.267 1.00 20.88 1073 SER E N 1
ATOM 4655 C CA . SER E 1 78 ? 32.656 -50.090 -10.097 1.00 23.00 1073 SER E CA 1
ATOM 4656 C C . SER E 1 78 ? 32.795 -49.340 -8.773 1.00 17.75 1073 SER E C 1
ATOM 4657 O O . SER E 1 78 ? 33.488 -48.341 -8.682 1.00 17.64 1073 SER E O 1
ATOM 4660 N N . ALA E 1 79 ? 32.144 -49.836 -7.726 1.00 20.02 1074 ALA E N 1
ATOM 4661 C CA . ALA E 1 79 ? 32.310 -49.215 -6.415 1.00 20.94 1074 ALA E CA 1
ATOM 4662 C C . ALA E 1 79 ? 32.465 -50.270 -5.320 1.00 23.30 1074 ALA E C 1
ATOM 4663 O O . ALA E 1 79 ? 31.919 -51.359 -5.415 1.00 23.18 1074 ALA E O 1
ATOM 4665 N N . TYR E 1 80 ? 33.199 -49.920 -4.277 1.00 21.58 1075 TYR E N 1
ATOM 4666 C CA . TYR E 1 80 ? 33.480 -50.854 -3.199 1.00 25.49 1075 TYR E CA 1
ATOM 4667 C C . TYR E 1 80 ? 33.193 -50.190 -1.868 1.00 23.82 1075 TYR E C 1
ATOM 4668 O O . TYR E 1 80 ? 33.493 -49.016 -1.669 1.00 24.46 1075 TYR E O 1
ATOM 4677 N N . ALA E 1 81 ? 32.636 -50.937 -0.932 1.00 24.37 1076 ALA E N 1
ATOM 4678 C CA . ALA E 1 81 ? 32.509 -50.385 0.395 1.00 26.04 1076 ALA E CA 1
ATOM 4679 C C . ALA E 1 81 ? 32.561 -51.508 1.425 1.00 31.77 1076 ALA E C 1
ATOM 4680 O O . ALA E 1 81 ? 31.988 -52.580 1.221 1.00 31.78 1076 ALA E O 1
ATOM 4682 N N . ASN E 1 82 ? 33.261 -51.252 2.519 1.00 33.86 1077 ASN E N 1
ATOM 4683 C CA . ASN E 1 82 ? 33.351 -52.208 3.618 1.00 37.58 1077 ASN E CA 1
ATOM 4684 C C . ASN E 1 82 ? 33.841 -51.569 4.906 1.00 37.78 1077 ASN E C 1
ATOM 4685 O O . ASN E 1 82 ? 34.668 -50.658 4.886 1.00 34.04 1077 ASN E O 1
ATOM 4690 N N . ASP E 1 83 ? 33.296 -52.044 6.021 1.00 40.29 1078 ASP E N 1
ATOM 4691 C CA . ASP E 1 83 ? 33.819 -51.706 7.333 1.00 43.05 1078 ASP E CA 1
ATOM 4692 C C . ASP E 1 83 ? 33.753 -52.949 8.218 1.00 40.88 1078 ASP E C 1
ATOM 4693 O O . ASP E 1 83 ? 32.728 -53.630 8.270 1.00 42.53 1078 ASP E O 1
ATOM 4698 N N . GLY E 1 84 ? 34.851 -53.240 8.906 1.00 49.52 1079 GLY E N 1
ATOM 4699 C CA . GLY E 1 84 ? 34.977 -54.488 9.642 1.00 52.56 1079 GLY E CA 1
ATOM 4700 C C . GLY E 1 84 ? 34.385 -54.513 11.043 1.00 53.64 1079 GLY E C 1
ATOM 4701 O O . GLY E 1 84 ? 34.391 -55.559 11.691 1.00 57.60 1079 GLY E O 1
ATOM 4702 N N . ALA E 1 85 ? 33.865 -53.378 11.502 1.00 50.35 1080 ALA E N 1
ATOM 4703 C CA . ALA E 1 85 ? 33.337 -53.249 12.867 1.00 53.72 1080 ALA E CA 1
ATOM 4704 C C . ALA E 1 85 ? 32.289 -54.304 13.264 1.00 58.25 1080 ALA E C 1
ATOM 4705 O O . ALA E 1 85 ? 32.389 -54.882 14.345 1.00 67.56 1080 ALA E O 1
ATOM 4707 N N . PRO E 1 86 ? 31.283 -54.573 12.412 1.00 58.53 1081 PRO E N 1
ATOM 4708 C CA . PRO E 1 86 ? 30.888 -54.034 11.105 1.00 55.14 1081 PRO E CA 1
ATOM 4709 C C . PRO E 1 86 ? 29.949 -52.833 11.197 1.00 55.51 1081 PRO E C 1
ATOM 4710 O O . PRO E 1 86 ? 29.156 -52.718 12.136 1.00 59.90 1081 PRO E O 1
ATOM 4714 N N . ASP E 1 87 ? 30.071 -51.929 10.233 1.00 47.40 1082 ASP E N 1
ATOM 4715 C CA . ASP E 1 87 ? 29.232 -50.740 10.167 1.00 37.56 1082 ASP E CA 1
ATOM 4716 C C . ASP E 1 87 ? 28.688 -50.596 8.755 1.00 41.79 1082 ASP E C 1
ATOM 4717 O O . ASP E 1 87 ? 29.173 -51.253 7.832 1.00 44.33 1082 ASP E O 1
ATOM 4722 N N . HIS E 1 88 ? 27.655 -49.778 8.597 1.00 37.52 1083 HIS E N 1
ATOM 4723 C CA . HIS E 1 88 ? 27.214 -49.372 7.270 1.00 37.89 1083 HIS E CA 1
ATOM 4724 C C . HIS E 1 88 ? 28.318 -48.597 6.579 1.00 34.05 1083 HIS E C 1
ATOM 4725 O O . HIS E 1 88 ? 29.102 -47.916 7.231 1.00 36.67 1083 HIS E O 1
ATOM 4732 N N . GLU E 1 89 ? 28.360 -48.679 5.257 1.00 30.94 1084 GLU E N 1
ATOM 4733 C CA . GLU E 1 89 ? 29.384 -47.989 4.502 1.00 26.03 1084 GLU E CA 1
ATOM 4734 C C . GLU E 1 89 ? 28.838 -47.786 3.070 1.00 25.34 1084 GLU E C 1
ATOM 4735 O O . GLU E 1 89 ? 27.895 -48.449 2.677 1.00 25.79 1084 GLU E O 1
ATOM 4741 N N . THR E 1 90 ? 29.385 -46.836 2.323 1.00 30.32 1085 THR E N 1
ATOM 4742 C CA . THR E 1 90 ? 28.745 -46.405 1.070 1.00 23.99 1085 THR E CA 1
ATOM 4743 C C . THR E 1 90 ? 29.633 -46.698 -0.111 1.00 21.32 1085 THR E C 1
ATOM 4744 O O . THR E 1 90 ? 30.823 -46.361 -0.095 1.00 23.84 1085 THR E O 1
ATOM 4748 N N . ALA E 1 91 ? 29.054 -47.363 -1.110 1.00 22.39 1086 ALA E N 1
ATOM 4749 C CA . ALA E 1 91 ? 29.718 -47.632 -2.371 1.00 20.62 1086 ALA E CA 1
ATOM 4750 C C . ALA E 1 91 ? 29.155 -46.694 -3.427 1.00 18.91 1086 ALA E C 1
ATOM 4751 O O . ALA E 1 91 ? 27.966 -46.737 -3.713 1.00 20.88 1086 ALA E O 1
ATOM 4753 N N . SER E 1 92 ? 30.015 -45.890 -4.037 1.00 19.62 1087 SER E N 1
ATOM 4754 C CA . SER E 1 92 ? 29.549 -44.885 -4.967 1.00 21.03 1087 SER E CA 1
ATOM 4755 C C . SER E 1 92 ? 30.441 -44.754 -6.207 1.00 17.39 1087 SER E C 1
ATOM 4756 O O . SER E 1 92 ? 31.652 -44.932 -6.119 1.00 16.25 1087 SER E O 1
ATOM 4759 N N . ASN E 1 93 ? 29.842 -44.388 -7.342 1.00 17.22 1088 ASN E N 1
ATOM 4760 C CA . ASN E 1 93 ? 30.639 -43.969 -8.500 1.00 17.32 1088 ASN E CA 1
ATOM 4761 C C . ASN E 1 93 ? 29.760 -43.219 -9.484 1.00 15.90 1088 ASN E C 1
ATOM 4762 O O . ASN E 1 93 ? 28.571 -42.989 -9.232 1.00 19.03 1088 ASN E O 1
ATOM 4767 N N . HIS E 1 94 ? 30.352 -42.832 -10.603 1.00 14.48 1089 HIS E N 1
ATOM 4768 C CA . HIS E 1 94 ? 29.612 -42.065 -11.605 1.00 15.89 1089 HIS E CA 1
ATOM 4769 C C . HIS E 1 94 ? 30.199 -42.404 -12.957 1.00 18.38 1089 HIS E C 1
ATOM 4770 O O . HIS E 1 94 ? 31.328 -42.940 -13.055 1.00 18.15 1089 HIS E O 1
ATOM 4777 N N . ALA E 1 95 ? 29.494 -42.042 -14.015 1.00 15.48 1090 ALA E N 1
ATOM 4778 C CA . ALA E 1 95 ? 30.091 -42.188 -15.331 1.00 21.04 1090 ALA E CA 1
ATOM 4779 C C . ALA E 1 95 ? 29.426 -41.232 -16.298 1.00 18.12 1090 ALA E C 1
ATOM 4780 O O . ALA E 1 95 ? 28.277 -40.870 -16.108 1.00 20.48 1090 ALA E O 1
ATOM 4782 N N . ILE E 1 96 ? 30.175 -40.831 -17.316 1.00 23.56 1091 ILE E N 1
ATOM 4783 C CA . ILE E 1 96 ? 29.630 -40.104 -18.457 1.00 24.70 1091 ILE E CA 1
ATOM 4784 C C . ILE E 1 96 ? 29.964 -40.909 -19.714 1.00 26.88 1091 ILE E C 1
ATOM 4785 O O . ILE E 1 96 ? 31.123 -41.206 -19.972 1.00 25.66 1091 ILE E O 1
ATOM 4790 N N . LEU E 1 97 ? 28.937 -41.277 -20.479 1.00 30.63 1092 LEU E N 1
ATOM 4791 C CA . LEU E 1 97 ? 29.109 -42.251 -21.554 1.00 36.72 1092 LEU E CA 1
ATOM 4792 C C . LEU E 1 97 ? 28.317 -41.888 -22.795 1.00 34.16 1092 LEU E C 1
ATOM 4793 O O . LEU E 1 97 ? 27.184 -41.407 -22.689 1.00 31.72 1092 LEU E O 1
ATOM 4798 N N . GLN E 1 98 ? 28.887 -42.186 -23.962 1.00 37.93 1093 GLN E N 1
ATOM 4799 C CA . GLN E 1 98 ? 28.145 -42.158 -25.225 1.00 40.67 1093 GLN E CA 1
ATOM 4800 C C . GLN E 1 98 ? 27.327 -43.423 -25.343 1.00 34.41 1093 GLN E C 1
ATOM 4801 O O . GLN E 1 98 ? 27.882 -44.511 -25.262 1.00 36.15 1093 GLN E O 1
ATOM 4807 N N . LEU E 1 99 ? 26.022 -43.289 -25.535 1.00 31.09 1094 LEU E N 1
ATOM 4808 C CA . LEU E 1 99 ? 25.162 -44.456 -25.668 1.00 32.57 1094 LEU E CA 1
ATOM 4809 C C . LEU E 1 99 ? 24.437 -44.454 -27.026 1.00 40.50 1094 LEU E C 1
ATOM 4810 O O . LEU E 1 99 ? 24.262 -43.399 -27.648 1.00 38.21 1094 LEU E O 1
ATOM 4815 N N . PHE E 1 100 ? 24.034 -45.641 -27.480 1.00 41.46 1095 PHE E N 1
ATOM 4816 C CA . PHE E 1 100 ? 23.184 -45.792 -28.665 1.00 42.29 1095 PHE E CA 1
ATOM 4817 C C . PHE E 1 100 ? 21.798 -46.235 -28.205 1.00 44.73 1095 PHE E C 1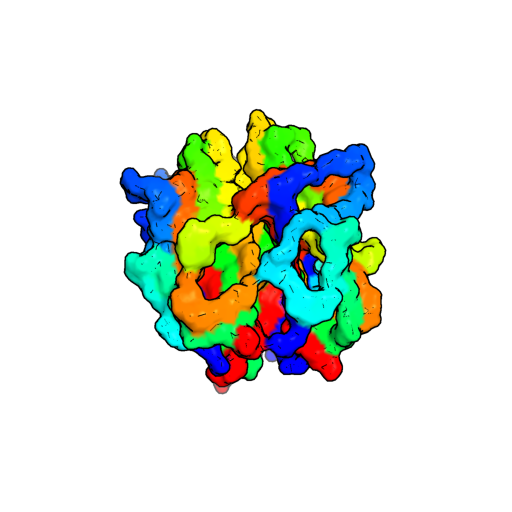
ATOM 4818 O O . PHE E 1 100 ? 21.672 -46.888 -27.162 1.00 44.76 1095 PHE E O 1
ATOM 4826 N N . GLN E 1 101 ? 20.761 -45.899 -28.966 1.00 44.08 1096 GLN E N 1
ATOM 4827 C CA . GLN E 1 101 ? 19.414 -46.335 -28.610 1.00 45.12 1096 GLN E CA 1
ATOM 4828 C C . GLN E 1 101 ? 19.373 -47.851 -28.491 1.00 43.64 1096 GLN E C 1
ATOM 4829 O O . GLN E 1 101 ? 19.898 -48.558 -29.343 1.00 41.77 1096 GLN E O 1
ATOM 4835 N N . GLY E 1 102 ? 18.707 -48.341 -27.456 1.00 38.92 1097 GLY E N 1
ATOM 4836 C CA . GLY E 1 102 ? 18.668 -49.764 -27.188 1.00 46.03 1097 GLY E CA 1
ATOM 4837 C C . GLY E 1 102 ? 19.715 -50.229 -26.191 1.00 40.19 1097 GLY E C 1
ATOM 4838 O O . GLY E 1 102 ? 19.598 -51.321 -25.638 1.00 39.85 1097 GLY E O 1
ATOM 4839 N N . ASP E 1 103 ? 20.741 -49.413 -25.969 1.00 41.68 1098 ASP E N 1
ATOM 4840 C CA . ASP E 1 103 ? 21.723 -49.717 -24.930 1.00 41.59 1098 ASP E CA 1
ATOM 4841 C C . ASP E 1 103 ? 21.029 -49.818 -23.577 1.00 39.46 1098 ASP E C 1
ATOM 4842 O O . ASP E 1 103 ? 20.052 -49.120 -23.311 1.00 39.45 1098 ASP E O 1
ATOM 4847 N N . GLN E 1 104 ? 21.525 -50.713 -22.732 1.00 39.58 1099 GLN E N 1
ATOM 4848 C CA . GLN E 1 104 ? 20.942 -50.907 -21.420 1.00 42.01 1099 GLN E CA 1
ATOM 4849 C C . GLN E 1 104 ? 21.929 -50.609 -20.290 1.00 38.55 1099 GLN E C 1
ATOM 4850 O O . GLN E 1 104 ? 23.043 -51.125 -20.285 1.00 34.67 1099 GLN E O 1
ATOM 4856 N N . ILE E 1 105 ? 21.522 -49.750 -19.353 1.00 36.14 1100 ILE E N 1
ATOM 4857 C CA . ILE E 1 105 ? 22.375 -49.412 -18.221 1.00 32.99 1100 ILE E CA 1
ATOM 4858 C C . ILE E 1 105 ? 21.756 -49.925 -16.929 1.00 27.80 1100 ILE E C 1
ATOM 4859 O O . ILE E 1 105 ? 20.569 -49.738 -16.688 1.00 34.59 1100 ILE E O 1
ATOM 4864 N N . TRP E 1 106 ? 22.553 -50.606 -16.113 1.00 29.61 1101 TRP E N 1
ATOM 4865 C CA . TRP E 1 106 ? 22.022 -51.178 -14.886 1.00 28.04 1101 TRP E CA 1
ATOM 4866 C C . TRP E 1 106 ? 23.104 -51.417 -13.851 1.00 26.05 1101 TRP E C 1
ATOM 4867 O O . TRP E 1 106 ? 24.283 -51.509 -14.192 1.00 25.43 1101 TRP E O 1
ATOM 4878 N N . LEU E 1 107 ? 22.683 -51.581 -12.598 1.00 23.67 1102 LEU E N 1
ATOM 4879 C CA . LEU E 1 107 ? 23.624 -51.816 -11.529 1.00 29.44 1102 LEU E CA 1
ATOM 4880 C C . LEU E 1 107 ? 23.611 -53.277 -11.176 1.00 29.14 1102 LEU E C 1
ATOM 4881 O O . LEU E 1 107 ? 22.550 -53.858 -10.957 1.00 27.31 1102 LEU E O 1
ATOM 4886 N N . ARG E 1 108 ? 24.804 -53.845 -11.082 1.00 26.12 1103 ARG E N 1
ATOM 4887 C CA . ARG E 1 108 ? 24.969 -55.242 -10.715 1.00 29.58 1103 ARG E CA 1
ATOM 4888 C C . ARG E 1 108 ? 25.493 -55.379 -9.299 1.00 30.80 1103 ARG E C 1
ATOM 4889 O O . ARG E 1 108 ? 26.530 -54.805 -8.954 1.00 30.08 1103 ARG E O 1
ATOM 4897 N N . LEU E 1 109 ? 24.788 -56.146 -8.477 1.00 28.12 1104 LEU E N 1
ATOM 4898 C CA . LEU E 1 109 ? 25.287 -56.453 -7.162 1.00 24.44 1104 LEU E CA 1
ATOM 4899 C C . LEU E 1 109 ? 26.270 -57.613 -7.298 1.00 35.42 1104 LEU E C 1
ATOM 4900 O O . LEU E 1 109 ? 25.868 -58.774 -7.352 1.00 37.02 1104 LEU E O 1
ATOM 4905 N N . HIS E 1 110 ? 27.559 -57.308 -7.377 1.00 31.16 1105 HIS E N 1
ATOM 4906 C CA . HIS E 1 110 ? 28.538 -58.371 -7.543 1.00 35.86 1105 HIS E CA 1
ATOM 4907 C C . HIS E 1 110 ? 28.677 -59.207 -6.277 1.00 37.73 1105 HIS E C 1
ATOM 4908 O O . HIS E 1 110 ? 28.639 -60.440 -6.336 1.00 41.67 1105 HIS E O 1
ATOM 4915 N N . ARG E 1 111 ? 28.903 -58.526 -5.154 1.00 36.09 1106 ARG E N 1
ATOM 4916 C CA . ARG E 1 111 ? 29.030 -59.147 -3.839 1.00 34.42 1106 ARG E CA 1
ATOM 4917 C C . ARG E 1 111 ? 28.411 -58.244 -2.775 1.00 36.04 1106 ARG E C 1
ATOM 4918 O O . ARG E 1 111 ? 28.331 -57.028 -2.950 1.00 31.09 1106 ARG E O 1
ATOM 4926 N N . GLY E 1 112 ? 27.938 -58.842 -1.690 1.00 30.26 1107 GLY E N 1
ATOM 4927 C CA . GLY E 1 112 ? 27.467 -58.064 -0.564 1.00 30.85 1107 GLY E CA 1
ATOM 4928 C C . GLY E 1 112 ? 25.963 -57.892 -0.552 1.00 30.40 1107 GLY E C 1
ATOM 4929 O O . GLY E 1 112 ? 25.239 -58.592 -1.261 1.00 29.70 1107 GLY E O 1
ATOM 4930 N N . ALA E 1 113 ? 25.500 -56.937 0.248 1.00 31.71 1108 ALA E N 1
ATOM 4931 C CA . ALA E 1 113 ? 24.076 -56.681 0.419 1.00 32.93 1108 ALA E CA 1
ATOM 4932 C C . ALA E 1 113 ? 23.776 -55.196 0.632 1.00 34.89 1108 ALA E C 1
ATOM 4933 O O . ALA E 1 113 ? 24.570 -54.472 1.232 1.00 37.34 1108 ALA E O 1
ATOM 4935 N N . ILE E 1 114 ? 22.597 -54.764 0.203 1.00 29.59 1109 ILE E N 1
ATOM 4936 C CA . ILE E 1 114 ? 22.256 -53.351 0.189 1.00 36.89 1109 ILE E CA 1
ATOM 4937 C C . ILE E 1 114 ? 21.132 -52.975 1.161 1.00 37.53 1109 ILE E C 1
ATOM 4938 O O . ILE E 1 114 ? 20.084 -53.618 1.190 1.00 40.19 1109 ILE E O 1
ATOM 4943 N N . TYR E 1 115 ? 21.367 -51.926 1.949 1.00 33.60 1110 TYR E N 1
ATOM 4944 C CA . TYR E 1 115 ? 20.378 -51.399 2.902 1.00 31.31 1110 TYR E CA 1
ATOM 4945 C C . TYR E 1 115 ? 19.349 -50.483 2.223 1.00 32.36 1110 TYR E C 1
ATOM 4946 O O . TYR E 1 115 ? 19.716 -49.574 1.469 1.00 30.60 1110 TYR E O 1
ATOM 4955 N N . GLY E 1 116 ? 18.071 -50.697 2.511 1.00 34.75 1111 GLY E N 1
ATOM 4956 C CA . GLY E 1 116 ? 17.014 -49.840 1.985 1.00 36.79 1111 GLY E CA 1
ATOM 4957 C C . GLY E 1 116 ? 16.025 -49.383 3.055 1.00 36.17 1111 GLY E C 1
ATOM 4958 O O . GLY E 1 116 ? 15.648 -50.168 3.917 1.00 37.07 1111 GLY E O 1
ATOM 4959 N N . SER E 1 117 ? 15.605 -48.121 3.011 1.00 35.56 1112 SER E N 1
ATOM 4960 C CA . SER E 1 117 ? 14.548 -47.644 3.907 1.00 38.41 1112 SER E CA 1
ATOM 4961 C C . SER E 1 117 ? 13.842 -46.452 3.286 1.00 41.81 1112 SER E C 1
ATOM 4962 O O . SER E 1 117 ? 14.210 -45.984 2.206 1.00 34.88 1112 SER E O 1
ATOM 4965 N N . SER E 1 118 ? 12.836 -45.943 3.986 1.00 38.95 1113 SER E N 1
ATOM 4966 C CA . SER E 1 118 ? 12.077 -44.805 3.494 1.00 39.27 1113 SER E CA 1
ATOM 4967 C C . SER E 1 118 ? 12.943 -43.539 3.426 1.00 32.20 1113 SER E C 1
ATOM 4968 O O . SER E 1 118 ? 12.601 -42.576 2.730 1.00 33.67 1113 SER E O 1
ATOM 4971 N N . TRP E 1 119 ? 14.087 -43.558 4.103 1.00 33.64 1114 TRP E N 1
ATOM 4972 C CA . TRP E 1 119 ? 14.993 -42.413 4.043 1.00 35.30 1114 TRP E CA 1
ATOM 4973 C C . TRP E 1 119 ? 15.895 -42.442 2.798 1.00 31.84 1114 TRP E C 1
ATOM 4974 O O . TRP E 1 119 ? 16.489 -41.425 2.444 1.00 26.18 1114 TRP E O 1
ATOM 4985 N N . LYS E 1 120 ? 15.924 -43.583 2.109 1.00 31.68 1115 LYS E N 1
ATOM 4986 C CA . LYS E 1 120 ? 16.545 -43.714 0.787 1.00 26.63 1115 LYS E CA 1
ATOM 4987 C C . LYS E 1 120 ? 18.051 -43.370 0.730 1.00 29.76 1115 LYS E C 1
ATOM 4988 O O . LYS E 1 120 ? 18.462 -42.381 0.106 1.00 24.88 1115 LYS E O 1
ATOM 4994 N N . TYR E 1 121 ? 18.865 -44.225 1.338 1.00 25.44 1116 TYR E N 1
ATOM 4995 C CA . TYR E 1 121 ? 20.316 -44.088 1.300 1.00 25.43 1116 TYR E CA 1
ATOM 4996 C C . TYR E 1 121 ? 20.882 -44.568 -0.035 1.00 24.14 1116 TYR E C 1
ATOM 4997 O O . TYR E 1 121 ? 21.898 -44.065 -0.498 1.00 26.77 1116 TYR E O 1
ATOM 5006 N N . SER E 1 122 ? 20.179 -45.502 -0.664 1.00 22.07 1117 SER E N 1
ATOM 5007 C CA . SER E 1 122 ? 20.680 -46.230 -1.825 1.00 21.77 1117 SER E CA 1
ATOM 5008 C C . SER E 1 122 ? 19.947 -45.813 -3.090 1.00 20.86 1117 SER E C 1
ATOM 5009 O O . SER E 1 122 ? 18.763 -46.111 -3.271 1.00 27.83 1117 SER E O 1
ATOM 5012 N N . THR E 1 123 ? 20.667 -45.126 -3.965 1.00 18.69 1118 THR E N 1
ATOM 5013 C CA . THR E 1 123 ? 20.057 -44.409 -5.089 1.00 19.49 1118 THR E CA 1
ATOM 5014 C C . THR E 1 123 ? 20.832 -44.621 -6.384 1.00 20.90 1118 THR E C 1
ATOM 5015 O O . THR E 1 123 ? 22.037 -44.876 -6.366 1.00 21.34 1118 THR E O 1
ATOM 5019 N N . PHE E 1 124 ? 20.143 -44.441 -7.500 1.00 20.63 1119 PHE E N 1
ATOM 5020 C CA . PHE E 1 124 ? 20.724 -44.624 -8.816 1.00 22.78 1119 PHE E CA 1
ATOM 5021 C C . PHE E 1 124 ? 20.025 -43.682 -9.787 1.00 22.35 1119 PHE E C 1
ATOM 5022 O O . PHE E 1 124 ? 18.808 -43.763 -9.932 1.00 23.38 1119 PHE E O 1
ATOM 5030 N N . SER E 1 125 ? 20.779 -42.778 -10.418 1.00 21.36 1120 SER E N 1
ATOM 5031 C CA . SER E 1 125 ? 20.174 -41.815 -11.352 1.00 22.99 1120 SER E CA 1
ATOM 5032 C C . SER E 1 125 ? 20.955 -41.678 -12.638 1.00 24.85 1120 SER E C 1
ATOM 5033 O O . SER E 1 125 ? 22.132 -41.997 -12.707 1.00 22.02 1120 SER E O 1
ATOM 5036 N N . GLY E 1 126 ? 20.290 -41.151 -13.660 1.00 23.12 1121 GLY E N 1
ATOM 5037 C CA . GLY E 1 126 ? 20.960 -40.882 -14.908 1.00 23.88 1121 GLY E CA 1
ATOM 5038 C C . GLY E 1 126 ? 20.142 -39.886 -15.693 1.00 25.92 1121 GLY E C 1
ATOM 5039 O O . GLY E 1 126 ? 18.942 -39.769 -15.473 1.00 26.63 1121 GLY E O 1
ATOM 5040 N N . TYR E 1 127 ? 20.775 -39.175 -16.611 1.00 27.91 1122 TYR E N 1
ATOM 5041 C CA . TYR E 1 127 ? 20.015 -38.275 -17.453 1.00 32.16 1122 TYR E CA 1
ATOM 5042 C C . TYR E 1 127 ? 20.724 -38.021 -18.772 1.00 30.54 1122 TYR E C 1
ATOM 5043 O O . TYR E 1 127 ? 21.919 -38.259 -18.905 1.00 28.77 1122 TYR E O 1
ATOM 5052 N N . LEU E 1 128 ? 19.970 -37.531 -19.751 1.00 32.22 1123 LEU E N 1
ATOM 5053 C CA . LEU E 1 128 ? 20.553 -37.203 -21.047 1.00 28.69 1123 LEU E CA 1
ATOM 5054 C C . LEU E 1 128 ? 21.174 -35.826 -21.003 1.00 32.76 1123 LEU E C 1
ATOM 5055 O O . LEU E 1 128 ? 20.512 -34.843 -20.652 1.00 37.66 1123 LEU E O 1
ATOM 5060 N N . LEU E 1 129 ? 22.455 -35.776 -21.331 1.00 29.35 1124 LEU E N 1
ATOM 5061 C CA . LEU E 1 129 ? 23.222 -34.553 -21.407 1.00 28.64 1124 LEU E CA 1
ATOM 5062 C C . LEU E 1 129 ? 23.118 -33.885 -22.782 1.00 41.40 1124 LEU E C 1
ATOM 5063 O O . LEU E 1 129 ? 22.679 -32.738 -22.904 1.00 37.58 1124 LEU E O 1
ATOM 5068 N N . TYR E 1 130 ? 23.530 -34.624 -23.810 1.00 42.87 1125 TYR E N 1
ATOM 5069 C CA . TYR E 1 130 ? 23.550 -34.142 -25.193 1.00 40.09 1125 TYR E CA 1
ATOM 5070 C C . TYR E 1 130 ? 22.926 -35.189 -26.093 1.00 44.76 1125 TYR E C 1
ATOM 5071 O O . TYR E 1 130 ? 23.367 -36.337 -26.090 1.00 42.43 1125 TYR E O 1
ATOM 5080 N N . GLN E 1 131 ? 21.906 -34.817 -26.857 1.00 45.81 1126 GLN E N 1
ATOM 5081 C CA . GLN E 1 131 ? 21.363 -35.747 -27.841 1.00 46.40 1126 GLN E CA 1
ATOM 5082 C C . GLN E 1 131 ? 22.314 -35.746 -29.034 1.00 46.54 1126 GLN E C 1
ATOM 5083 O O . GLN E 1 131 ? 22.900 -34.713 -29.342 1.00 52.72 1126 GLN E O 1
ATOM 5089 N N . ASP E 1 132 ? 22.448 -36.912 -29.674 1.00 49.18 1127 ASP E N 1
ATOM 5090 C CA . ASP E 1 132 ? 23.343 -37.210 -30.815 1.00 50.37 1127 ASP E CA 1
ATOM 5091 C C . ASP E 1 132 ? 24.710 -37.653 -30.303 1.00 51.66 1127 ASP E C 1
ATOM 5092 O O . ASP E 1 132 ? 24.956 -38.849 -30.129 1.00 55.81 1127 ASP E O 1
ATOM 5097 N N . MET F 1 1 ? 23.712 -18.939 -17.681 1.00 59.41 996 MET F N 1
ATOM 5098 C CA . MET F 1 1 ? 22.562 -19.278 -18.511 1.00 54.88 996 MET F CA 1
ATOM 5099 C C . MET F 1 1 ? 21.404 -19.879 -17.713 1.00 51.62 996 MET F C 1
ATOM 5100 O O . MET F 1 1 ? 20.605 -20.627 -18.276 1.00 57.72 996 MET F O 1
ATOM 5103 N N . ARG F 1 2 ? 21.410 -19.607 -16.404 1.00 55.29 997 ARG F N 1
ATOM 5104 C CA . ARG F 1 2 ? 20.265 -19.662 -15.466 1.00 53.44 997 ARG F CA 1
ATOM 5105 C C . ARG F 1 2 ? 20.556 -20.195 -14.063 1.00 48.69 997 ARG F C 1
ATOM 5106 O O . ARG F 1 2 ? 20.827 -19.385 -13.183 1.00 55.03 997 ARG F O 1
ATOM 5114 N N . VAL F 1 3 ? 20.507 -21.506 -13.801 1.00 46.55 998 VAL F N 1
ATOM 5115 C CA . VAL F 1 3 ? 20.592 -21.899 -12.384 1.00 41.20 998 VAL F CA 1
ATOM 5116 C C . VAL F 1 3 ? 21.597 -23.005 -12.012 1.00 37.61 998 VAL F C 1
ATOM 5117 O O . VAL F 1 3 ? 21.499 -24.158 -12.448 1.00 32.36 998 VAL F O 1
ATOM 5121 N N . ALA F 1 4 ? 22.541 -22.630 -11.156 1.00 36.43 999 ALA F N 1
ATOM 5122 C CA . ALA F 1 4 ? 23.552 -23.546 -10.631 1.00 35.36 999 ALA F CA 1
ATOM 5123 C C . ALA F 1 4 ? 24.172 -22.939 -9.382 1.00 36.78 999 ALA F C 1
ATOM 5124 O O . ALA F 1 4 ? 24.617 -21.787 -9.396 1.00 37.83 999 ALA F O 1
ATOM 5126 N N . PHE F 1 5 ? 24.236 -23.716 -8.306 1.00 30.14 1000 PHE F N 1
ATOM 5127 C CA . PHE F 1 5 ? 24.909 -23.247 -7.117 1.00 29.25 1000 PHE F CA 1
ATOM 5128 C C . PHE F 1 5 ? 25.867 -24.309 -6.630 1.00 29.52 1000 PHE F C 1
ATOM 5129 O O . PHE F 1 5 ? 25.694 -25.490 -6.927 1.00 27.88 1000 PHE F O 1
ATOM 5137 N N . SER F 1 6 ? 26.872 -23.889 -5.880 1.00 30.09 1001 SER F N 1
ATOM 5138 C CA . SER F 1 6 ? 27.781 -24.834 -5.259 1.00 26.81 1001 SER F CA 1
ATOM 5139 C C . SER F 1 6 ? 28.277 -24.166 -4.004 1.00 31.57 1001 SER F C 1
ATOM 5140 O O . SER F 1 6 ? 28.879 -23.098 -4.071 1.00 35.07 1001 SER F O 1
ATOM 5143 N N . ALA F 1 7 ? 27.993 -24.776 -2.856 1.00 29.68 1002 ALA F N 1
ATOM 5144 C CA . ALA F 1 7 ? 28.324 -24.167 -1.579 1.00 26.45 1002 ALA F CA 1
ATOM 5145 C C . ALA F 1 7 ? 29.219 -25.112 -0.793 1.00 25.91 1002 ALA F C 1
ATOM 5146 O O . ALA F 1 7 ? 29.122 -26.334 -0.967 1.00 23.84 1002 ALA F O 1
ATOM 5148 N N . ALA F 1 8 ? 30.074 -24.547 0.063 1.00 23.99 1003 ALA F N 1
ATOM 5149 C CA . ALA F 1 8 ? 31.004 -25.324 0.879 1.00 25.68 1003 ALA F CA 1
ATOM 5150 C C . ALA F 1 8 ? 31.092 -24.806 2.309 1.00 32.55 1003 ALA F C 1
ATOM 5151 O O . ALA F 1 8 ? 30.806 -23.633 2.588 1.00 29.95 1003 ALA F O 1
ATOM 5153 N N . ARG F 1 9 ? 31.495 -25.692 3.216 1.00 30.86 1004 ARG F N 1
ATOM 5154 C CA . ARG F 1 9 ? 31.765 -25.289 4.589 1.00 32.95 1004 ARG F CA 1
ATOM 5155 C C . ARG F 1 9 ? 33.273 -25.173 4.795 1.00 36.25 1004 ARG F C 1
ATOM 5156 O O . ARG F 1 9 ? 34.010 -26.125 4.547 1.00 33.63 1004 ARG F O 1
ATOM 5164 N N . THR F 1 10 ? 33.731 -24.001 5.229 1.00 33.16 1005 THR F N 1
ATOM 5165 C CA . THR F 1 10 ? 35.154 -23.762 5.390 1.00 31.75 1005 THR F CA 1
ATOM 5166 C C . THR F 1 10 ? 35.529 -23.659 6.858 1.00 40.46 1005 THR F C 1
ATOM 5167 O O . THR F 1 10 ? 36.692 -23.450 7.189 1.00 39.14 1005 THR F O 1
ATOM 5171 N N . SER F 1 11 ? 34.522 -23.804 7.718 1.00 35.84 1006 SER F N 1
ATOM 5172 C CA . SER F 1 11 ? 34.697 -23.944 9.165 1.00 45.05 1006 SER F CA 1
ATOM 5173 C C . SER F 1 11 ? 33.736 -25.022 9.698 1.00 40.13 1006 SER F C 1
ATOM 5174 O O . SER F 1 11 ? 32.730 -25.336 9.057 1.00 44.34 1006 SER F O 1
ATOM 5177 N N . ASN F 1 12 ? 34.034 -25.588 10.860 1.00 41.53 1007 ASN F N 1
ATOM 5178 C CA . ASN F 1 12 ? 33.190 -26.652 11.414 1.00 44.20 1007 ASN F CA 1
ATOM 5179 C C . ASN F 1 12 ? 31.774 -26.195 11.748 1.00 45.99 1007 ASN F C 1
ATOM 5180 O O . ASN F 1 12 ? 31.537 -25.030 12.074 1.00 51.24 1007 ASN F O 1
ATOM 5185 N N . LEU F 1 13 ? 30.835 -27.127 11.640 1.00 48.30 1008 LEU F N 1
ATOM 5186 C CA . LEU F 1 13 ? 29.447 -26.891 12.007 1.00 48.75 1008 LEU F CA 1
ATOM 5187 C C . LEU F 1 13 ? 28.995 -27.938 13.032 1.00 49.64 1008 LEU F C 1
ATOM 5188 O O . LEU F 1 13 ? 28.857 -29.124 12.703 1.00 42.15 1008 LEU F O 1
ATOM 5193 N N . ALA F 1 14 ? 28.806 -27.507 14.278 1.00 53.41 1009 ALA F N 1
ATOM 5194 C CA . ALA F 1 14 ? 28.344 -28.401 15.346 1.00 56.22 1009 ALA F CA 1
ATOM 5195 C C . ALA F 1 14 ? 27.119 -27.791 16.035 1.00 61.25 1009 ALA F C 1
ATOM 5196 O O . ALA F 1 14 ? 27.240 -27.144 17.079 1.00 64.65 1009 ALA F O 1
ATOM 5198 N N . PRO F 1 15 ? 25.933 -28.007 15.433 1.00 62.81 1010 PRO F N 1
ATOM 5199 C CA . PRO F 1 15 ? 24.631 -27.380 15.728 1.00 61.34 1010 PRO F CA 1
ATOM 5200 C C . PRO F 1 15 ? 24.019 -27.628 17.109 1.00 58.00 1010 PRO F C 1
ATOM 5201 O O . PRO F 1 15 ? 23.067 -26.929 17.458 1.00 59.17 1010 PRO F O 1
ATOM 5205 N N . GLY F 1 16 ? 24.491 -28.604 17.870 1.00 59.14 1011 GLY F N 1
ATOM 5206 C CA . GLY F 1 16 ? 23.927 -28.786 19.195 1.00 57.78 1011 GLY F CA 1
ATOM 5207 C C . GLY F 1 16 ? 22.563 -29.449 19.280 1.00 57.27 1011 GLY F C 1
ATOM 5208 O O . GLY F 1 16 ? 22.340 -30.297 20.145 1.00 53.33 1011 GLY F O 1
ATOM 5209 N N . THR F 1 17 ? 21.633 -29.060 18.414 1.00 46.17 1012 THR F N 1
ATOM 5210 C CA . THR F 1 17 ? 20.332 -29.722 18.409 1.00 47.32 1012 THR F CA 1
ATOM 5211 C C . THR F 1 17 ? 20.237 -30.628 17.169 1.00 47.54 1012 THR F C 1
ATOM 5212 O O . THR F 1 17 ? 20.847 -30.347 16.131 1.00 43.84 1012 THR F O 1
ATOM 5216 N N . LEU F 1 18 ? 19.472 -31.711 17.282 1.00 42.81 1013 LEU F N 1
ATOM 5217 C CA . LEU F 1 18 ? 19.266 -32.641 16.173 1.00 41.40 1013 LEU F CA 1
ATOM 5218 C C . LEU F 1 18 ? 18.370 -32.011 15.122 1.00 41.42 1013 LEU F C 1
ATOM 5219 O O . LEU F 1 18 ? 17.642 -31.064 15.416 1.00 35.33 1013 LEU F O 1
ATOM 5224 N N . ASP F 1 19 ? 18.441 -32.533 13.897 1.00 39.05 1014 ASP F N 1
ATOM 5225 C CA . ASP F 1 19 ? 17.540 -32.130 12.823 1.00 36.85 1014 ASP F CA 1
ATOM 5226 C C . ASP F 1 19 ? 17.626 -30.634 12.544 1.00 37.23 1014 ASP F C 1
ATOM 5227 O O . ASP F 1 19 ? 16.615 -29.945 12.482 1.00 42.57 1014 ASP F O 1
ATOM 5232 N N . GLN F 1 20 ? 18.851 -30.143 12.407 1.00 35.37 1015 GLN F N 1
ATOM 5233 C CA . GLN F 1 20 ? 19.100 -28.748 12.068 1.00 37.27 1015 GLN F CA 1
ATOM 5234 C C . GLN F 1 20 ? 19.517 -28.563 10.610 1.00 34.06 1015 GLN F C 1
ATOM 5235 O O . GLN F 1 20 ? 20.108 -29.447 10.015 1.00 32.63 1015 GLN F O 1
ATOM 5241 N N . PRO F 1 21 ? 19.215 -27.400 10.036 1.00 36.75 1016 PRO F N 1
ATOM 5242 C CA . PRO F 1 21 ? 19.682 -27.131 8.673 1.00 34.05 1016 PRO F CA 1
ATOM 5243 C C . PRO F 1 21 ? 21.192 -27.036 8.638 1.00 35.31 1016 PRO F C 1
ATOM 5244 O O . PRO F 1 21 ? 21.801 -26.573 9.591 1.00 30.37 1016 PRO F O 1
ATOM 5248 N N . ILE F 1 22 ? 21.804 -27.552 7.582 1.00 34.07 1017 ILE F N 1
ATOM 5249 C CA . ILE F 1 22 ? 23.221 -27.337 7.383 1.00 29.64 1017 ILE F CA 1
ATOM 5250 C C . ILE F 1 22 ? 23.407 -25.989 6.703 1.00 31.16 1017 ILE F C 1
ATOM 5251 O O . ILE F 1 22 ? 22.968 -25.801 5.567 1.00 35.78 1017 ILE F O 1
ATOM 5256 N N . VAL F 1 23 ? 24.048 -25.057 7.404 1.00 30.24 1018 VAL F N 1
ATOM 5257 C CA . VAL F 1 23 ? 24.332 -23.737 6.845 1.00 35.14 1018 VAL F CA 1
ATOM 5258 C C . VAL F 1 23 ? 25.746 -23.728 6.274 1.00 31.11 1018 VAL F C 1
ATOM 5259 O O . VAL F 1 23 ? 26.619 -24.437 6.763 1.00 35.75 1018 VAL F O 1
ATOM 5263 N N . PHE F 1 24 ? 25.967 -22.941 5.227 1.00 34.72 1019 PHE F N 1
ATOM 5264 C CA . PHE F 1 24 ? 27.267 -22.895 4.565 1.00 37.46 1019 PHE F CA 1
ATOM 5265 C C . PHE F 1 24 ? 27.882 -21.516 4.704 1.00 40.56 1019 PHE F C 1
ATOM 5266 O O . PHE F 1 24 ? 27.174 -20.563 5.014 1.00 45.67 1019 PHE F O 1
ATOM 5274 N N . ASP F 1 25 ? 29.194 -21.405 4.509 1.00 38.99 1020 ASP F N 1
ATOM 5275 C CA . ASP F 1 25 ? 29.850 -20.109 4.668 1.00 44.44 1020 ASP F CA 1
ATOM 5276 C C . ASP F 1 25 ? 30.581 -19.645 3.403 1.00 43.73 1020 ASP F C 1
ATOM 5277 O O . ASP F 1 25 ? 31.283 -18.632 3.428 1.00 44.79 1020 ASP F O 1
ATOM 5282 N N . LEU F 1 26 ? 30.426 -20.374 2.303 1.00 41.27 1021 LEU F N 1
ATOM 5283 C CA . LEU F 1 26 ? 31.100 -19.996 1.058 1.00 38.60 1021 LEU F CA 1
ATOM 5284 C C . LEU F 1 26 ? 30.440 -20.530 -0.223 1.00 43.18 1021 LEU F C 1
ATOM 5285 O O . LEU F 1 26 ? 30.195 -21.733 -0.335 1.00 36.01 1021 LEU F O 1
ATOM 5290 N N . LEU F 1 27 ? 30.194 -19.643 -1.196 1.00 39.48 1022 LEU F N 1
ATOM 5291 C CA . LEU F 1 27 ? 29.704 -20.043 -2.515 1.00 36.89 1022 LEU F CA 1
ATOM 5292 C C . LEU F 1 27 ? 30.814 -20.220 -3.548 1.00 42.88 1022 LEU F C 1
ATOM 5293 O O . LEU F 1 27 ? 31.626 -19.317 -3.775 1.00 45.73 1022 LEU F O 1
ATOM 5298 N N . LEU F 1 28 ? 30.853 -21.391 -4.175 1.00 38.03 1023 LEU F N 1
ATOM 5299 C CA . LEU F 1 28 ? 31.740 -21.602 -5.307 1.00 35.40 1023 LEU F CA 1
ATOM 5300 C C . LEU F 1 28 ? 31.015 -21.120 -6.552 1.00 36.17 1023 LEU F C 1
ATOM 5301 O O . LEU F 1 28 ? 31.629 -20.810 -7.566 1.00 36.68 1023 LEU F O 1
ATOM 5306 N N . ASN F 1 29 ? 29.694 -21.029 -6.441 1.00 36.52 1024 ASN F N 1
ATOM 5307 C CA . ASN F 1 29 ? 28.868 -20.636 -7.560 1.00 30.25 1024 ASN F CA 1
ATOM 5308 C C . ASN F 1 29 ? 27.466 -20.295 -7.047 1.00 35.80 1024 ASN F C 1
ATOM 5309 O O . ASN F 1 29 ? 26.988 -20.906 -6.081 1.00 35.66 1024 ASN F O 1
ATOM 5314 N N . ASN F 1 30 ? 26.817 -19.317 -7.671 1.00 29.91 1025 ASN F N 1
ATOM 5315 C CA . ASN F 1 30 ? 25.432 -18.971 -7.355 1.00 35.65 1025 ASN F CA 1
ATOM 5316 C C . ASN F 1 30 ? 24.748 -18.361 -8.569 1.00 40.44 1025 ASN F C 1
ATOM 5317 O O . ASN F 1 30 ? 24.117 -17.299 -8.488 1.00 41.12 1025 ASN F O 1
ATOM 5322 N N . LEU F 1 31 ? 24.893 -19.031 -9.706 1.00 40.05 1026 LEU F N 1
ATOM 5323 C CA . LEU F 1 31 ? 24.243 -18.606 -10.932 1.00 38.84 1026 LEU F CA 1
ATOM 5324 C C . LEU F 1 31 ? 22.723 -18.640 -10.778 1.00 46.47 1026 LEU F C 1
ATOM 5325 O O . LEU F 1 31 ? 22.126 -19.704 -10.578 1.00 42.14 1026 LEU F O 1
ATOM 5330 N N . GLY F 1 32 ? 22.107 -17.459 -10.807 1.00 48.70 1027 GLY F N 1
ATOM 5331 C CA . GLY F 1 32 ? 20.666 -17.351 -10.702 1.00 42.55 1027 GLY F CA 1
ATOM 5332 C C . GLY F 1 32 ? 20.240 -16.879 -9.326 1.00 44.33 1027 GLY F C 1
ATOM 5333 O O . GLY F 1 32 ? 19.054 -16.635 -9.093 1.00 42.14 1027 GLY F O 1
ATOM 5334 N N . GLU F 1 33 ? 21.213 -16.763 -8.418 1.00 42.11 1028 GLU F N 1
ATOM 5335 C CA . GLU F 1 33 ? 20.962 -16.341 -7.035 1.00 43.16 1028 GLU F CA 1
ATOM 5336 C C . GLU F 1 33 ? 19.784 -17.063 -6.388 1.00 44.70 1028 GLU F C 1
ATOM 5337 O O . GLU F 1 33 ? 18.845 -16.435 -5.891 1.00 38.57 1028 GLU F O 1
ATOM 5343 N N . THR F 1 34 ? 19.824 -18.390 -6.454 1.00 40.32 1029 THR F N 1
ATOM 5344 C CA . THR F 1 34 ? 18.780 -19.238 -5.886 1.00 39.54 1029 THR F CA 1
ATOM 5345 C C . THR F 1 34 ? 19.121 -19.772 -4.488 1.00 35.94 1029 THR F C 1
ATOM 5346 O O . THR F 1 34 ? 18.263 -20.305 -3.789 1.00 34.72 1029 THR F O 1
ATOM 5350 N N . PHE F 1 35 ? 20.383 -19.671 -4.098 1.00 38.45 1030 PHE F N 1
ATOM 5351 C CA . PHE F 1 35 ? 20.829 -20.292 -2.849 1.00 40.93 1030 PHE F CA 1
ATOM 5352 C C . PHE F 1 35 ? 21.086 -19.292 -1.720 1.00 41.98 1030 PHE F C 1
ATOM 5353 O O . PHE F 1 35 ? 21.765 -18.294 -1.927 1.00 41.76 1030 PHE F O 1
ATOM 5361 N N . ASP F 1 36 ? 20.539 -19.551 -0.531 1.00 41.74 1031 ASP F N 1
ATOM 5362 C CA . ASP F 1 36 ? 20.842 -18.697 0.622 1.00 43.66 1031 ASP F CA 1
ATOM 5363 C C . ASP F 1 36 ? 21.851 -19.385 1.536 1.00 41.04 1031 ASP F C 1
ATOM 5364 O O . ASP F 1 36 ? 21.559 -20.399 2.170 1.00 40.74 1031 ASP F O 1
ATOM 5369 N N . LEU F 1 37 ? 23.015 -18.764 1.647 1.00 41.36 1032 LEU F N 1
ATOM 5370 C CA . LEU F 1 37 ? 24.150 -19.313 2.365 1.00 45.17 1032 LEU F CA 1
ATOM 5371 C C . LEU F 1 37 ? 23.848 -19.495 3.853 1.00 50.82 1032 LEU F C 1
ATOM 5372 O O . LEU F 1 37 ? 24.170 -20.534 4.441 1.00 43.60 1032 LEU F O 1
ATOM 5377 N N . GLN F 1 38 ? 23.239 -18.470 4.453 1.00 50.03 1033 GLN F N 1
ATOM 5378 C CA . GLN F 1 38 ? 22.977 -18.455 5.889 1.00 47.78 1033 GLN F CA 1
ATOM 5379 C C . GLN F 1 38 ? 21.807 -19.360 6.285 1.00 46.62 1033 GLN F C 1
ATOM 5380 O O . GLN F 1 38 ? 21.697 -19.774 7.439 1.00 41.52 1033 GLN F O 1
ATOM 5386 N N . LEU F 1 39 ? 20.934 -19.676 5.333 1.00 43.60 1034 LEU F N 1
ATOM 5387 C CA . LEU F 1 39 ? 19.857 -20.613 5.619 1.00 41.66 1034 LEU F CA 1
ATOM 5388 C C . LEU F 1 39 ? 20.141 -21.987 5.029 1.00 41.84 1034 LEU F C 1
ATOM 5389 O O . LEU F 1 39 ? 19.493 -22.962 5.402 1.00 39.03 1034 LEU F O 1
ATOM 5394 N N . GLY F 1 40 ? 21.074 -22.051 4.080 1.00 42.45 1035 GLY F N 1
ATOM 5395 C CA . GLY F 1 40 ? 21.422 -23.299 3.425 1.00 36.94 1035 GLY F CA 1
ATOM 5396 C C . GLY F 1 40 ? 20.288 -23.772 2.543 1.00 38.34 1035 GLY F C 1
ATOM 5397 O O . GLY F 1 40 ? 20.103 -24.975 2.338 1.00 36.00 1035 GLY F O 1
ATOM 5398 N N . ARG F 1 41 ? 19.542 -22.830 1.974 1.00 36.23 1036 ARG F N 1
ATOM 5399 C CA . ARG F 1 41 ? 18.347 -23.224 1.251 1.00 39.18 1036 ARG F CA 1
ATOM 5400 C C . ARG F 1 41 ? 18.400 -22.865 -0.223 1.00 39.66 1036 ARG F C 1
ATOM 5401 O O . ARG F 1 41 ? 18.793 -21.760 -0.613 1.00 36.78 1036 ARG F O 1
ATOM 5409 N N . PHE F 1 42 ? 17.960 -23.814 -1.038 1.00 32.96 1037 PHE F N 1
ATOM 5410 C CA . PHE F 1 42 ? 17.808 -23.561 -2.451 1.00 35.79 1037 PHE F CA 1
ATOM 5411 C C . PHE F 1 42 ? 16.359 -23.159 -2.671 1.00 33.11 1037 PHE F C 1
ATOM 5412 O O . PHE F 1 42 ? 15.437 -23.859 -2.254 1.00 33.72 1037 PHE F O 1
ATOM 5420 N N . ASN F 1 43 ? 16.166 -22.010 -3.309 1.00 41.25 1038 ASN F N 1
ATOM 5421 C CA . ASN F 1 43 ? 14.825 -21.509 -3.596 1.00 41.03 1038 ASN F CA 1
ATOM 5422 C C . ASN F 1 43 ? 14.553 -21.724 -5.055 1.00 34.63 1038 ASN F C 1
ATOM 5423 O O . ASN F 1 43 ? 15.134 -21.048 -5.891 1.00 40.19 1038 ASN F O 1
ATOM 5428 N N . CYS F 1 44 ? 13.695 -22.690 -5.357 1.00 40.35 1039 CYS F N 1
ATOM 5429 C CA . CYS F 1 44 ? 13.398 -23.037 -6.735 1.00 45.41 1039 CYS F CA 1
ATOM 5430 C C . CYS F 1 44 ? 12.750 -21.864 -7.478 1.00 48.81 1039 CYS F C 1
ATOM 5431 O O . CYS F 1 44 ? 11.680 -21.390 -7.090 1.00 50.91 1039 CYS F O 1
ATOM 5434 N N . PRO F 1 45 ? 13.416 -21.370 -8.529 1.00 46.32 1040 PRO F N 1
ATOM 5435 C CA . PRO F 1 45 ? 12.917 -20.203 -9.261 1.00 45.01 1040 PRO F CA 1
ATOM 5436 C C . PRO F 1 45 ? 11.918 -20.561 -10.351 1.00 50.50 1040 PRO F C 1
ATOM 5437 O O . PRO F 1 45 ? 11.080 -19.735 -10.701 1.00 55.38 1040 PRO F O 1
ATOM 5441 N N . VAL F 1 46 ? 12.007 -21.770 -10.889 1.00 49.49 1041 VAL F N 1
ATOM 5442 C CA . VAL F 1 46 ? 11.133 -22.157 -11.982 1.00 47.98 1041 VAL F CA 1
ATOM 5443 C C . VAL F 1 46 ? 10.855 -23.656 -11.978 1.00 54.60 1041 VAL F C 1
ATOM 5444 O O . VAL F 1 46 ? 11.702 -24.460 -11.580 1.00 54.31 1041 VAL F O 1
ATOM 5448 N N . ASN F 1 47 ? 9.651 -24.026 -12.398 1.00 53.27 1042 ASN F N 1
ATOM 5449 C CA . ASN F 1 47 ? 9.312 -25.428 -12.583 1.00 54.39 1042 ASN F CA 1
ATOM 5450 C C . ASN F 1 47 ? 10.291 -26.102 -13.537 1.00 54.25 1042 ASN F C 1
ATOM 5451 O O . ASN F 1 47 ? 10.604 -25.577 -14.608 1.00 50.80 1042 ASN F O 1
ATOM 5456 N N . GLY F 1 48 ? 10.782 -27.267 -13.136 1.00 50.42 1043 GLY F N 1
ATOM 5457 C CA . GLY F 1 48 ? 11.674 -28.030 -13.983 1.00 47.58 1043 GLY F CA 1
ATOM 5458 C C . GLY F 1 48 ? 12.352 -29.192 -13.280 1.00 39.93 1043 GLY F C 1
ATOM 5459 O O . GLY F 1 48 ? 12.084 -29.472 -12.110 1.00 35.84 1043 GLY F O 1
ATOM 5460 N N . THR F 1 49 ? 13.244 -29.860 -14.004 1.00 38.90 1044 THR F N 1
ATOM 5461 C CA . THR F 1 49 ? 13.967 -31.000 -13.456 1.00 36.79 1044 THR F CA 1
ATOM 5462 C C . THR F 1 49 ? 15.296 -30.503 -12.936 1.00 32.15 1044 THR F C 1
ATOM 5463 O O . THR F 1 49 ? 16.006 -29.788 -13.647 1.00 27.36 1044 THR F O 1
ATOM 5467 N N . TYR F 1 50 ? 15.608 -30.855 -11.684 1.00 32.26 1045 TYR F N 1
ATOM 5468 C CA . TYR F 1 50 ? 16.832 -30.389 -11.029 1.00 29.38 1045 TYR F CA 1
ATOM 5469 C C . TYR F 1 50 ? 17.695 -31.555 -10.518 1.00 27.03 1045 TYR F C 1
ATOM 5470 O O . TYR F 1 50 ? 17.165 -32.601 -10.141 1.00 26.06 1045 TYR F O 1
ATOM 5479 N N . VAL F 1 51 ? 19.015 -31.349 -10.529 1.00 23.95 1046 VAL F N 1
ATOM 5480 C CA . VAL F 1 51 ? 19.990 -32.327 -10.023 1.00 23.03 1046 VAL F CA 1
ATOM 5481 C C . VAL F 1 51 ? 20.656 -31.774 -8.773 1.00 24.05 1046 VAL F C 1
ATOM 5482 O O . VAL F 1 51 ? 21.081 -30.616 -8.761 1.00 25.63 1046 VAL F O 1
ATOM 5486 N N . PHE F 1 52 ? 20.796 -32.595 -7.734 1.00 23.29 1047 PHE F N 1
ATOM 5487 C CA . PHE F 1 52 ? 21.489 -32.142 -6.541 1.00 21.12 1047 PHE F CA 1
ATOM 5488 C C . PHE F 1 52 ? 22.524 -33.188 -6.129 1.00 19.47 1047 PHE F C 1
ATOM 5489 O O . PHE F 1 52 ? 22.299 -34.371 -6.318 1.00 19.23 1047 PHE F O 1
ATOM 5497 N N . ILE F 1 53 ? 23.639 -32.738 -5.571 1.00 22.47 1048 ILE F N 1
ATOM 5498 C CA . ILE F 1 53 ? 24.682 -33.648 -5.083 1.00 21.11 1048 ILE F CA 1
ATOM 5499 C C . ILE F 1 53 ? 25.326 -33.048 -3.832 1.00 18.59 1048 ILE F C 1
ATOM 5500 O O . ILE F 1 53 ? 25.440 -31.822 -3.696 1.00 19.62 1048 ILE F O 1
ATOM 5505 N N . PHE F 1 54 ? 25.730 -33.886 -2.892 1.00 17.96 1049 PHE F N 1
ATOM 5506 C CA . PHE F 1 54 ? 26.377 -33.337 -1.730 1.00 17.20 1049 PHE F CA 1
ATOM 5507 C C . PHE F 1 54 ? 27.393 -34.330 -1.168 1.00 19.44 1049 PHE F C 1
ATOM 5508 O O . PHE F 1 54 ? 27.213 -35.531 -1.299 1.00 17.19 1049 PHE F O 1
ATOM 5516 N N . HIS F 1 55 ? 28.459 -33.804 -0.569 1.00 19.25 1050 HIS F N 1
ATOM 5517 C CA . HIS F 1 55 ? 29.474 -34.623 0.112 1.00 19.55 1050 HIS F CA 1
ATOM 5518 C C . HIS F 1 55 ? 29.740 -33.975 1.461 1.00 20.79 1050 HIS F C 1
ATOM 5519 O O . HIS F 1 55 ? 30.130 -32.811 1.514 1.00 19.58 1050 HIS F O 1
ATOM 5526 N N . MET F 1 56 ? 29.516 -34.711 2.549 1.00 18.46 1051 MET F N 1
ATOM 5527 C CA . MET F 1 56 ? 29.757 -34.176 3.893 1.00 20.07 1051 MET F CA 1
ATOM 5528 C C . MET F 1 56 ? 30.801 -35.010 4.626 1.00 21.08 1051 MET F C 1
ATOM 5529 O O . MET F 1 56 ? 30.631 -36.216 4.760 1.00 20.00 1051 MET F O 1
ATOM 5534 N N . LEU F 1 57 ? 31.901 -34.383 5.050 1.00 20.11 1052 LEU F N 1
ATOM 5535 C CA . LEU F 1 57 ? 32.901 -35.079 5.848 1.00 23.73 1052 LEU F CA 1
ATOM 5536 C C . LEU F 1 57 ? 32.552 -34.888 7.322 1.00 26.67 1052 LEU F C 1
ATOM 5537 O O . LEU F 1 57 ? 32.340 -33.763 7.775 1.00 27.78 1052 LEU F O 1
ATOM 5542 N N . LYS F 1 58 ? 32.498 -35.977 8.072 1.00 26.79 1053 LYS F N 1
ATOM 5543 C CA . LYS F 1 58 ? 32.176 -35.873 9.497 1.00 27.87 1053 LYS F CA 1
ATOM 5544 C C . LYS F 1 58 ? 33.386 -35.522 10.357 1.00 32.96 1053 LYS F C 1
ATOM 5545 O O . LYS F 1 58 ? 34.525 -35.795 9.983 1.00 32.56 1053 LYS F O 1
ATOM 5551 N N . LEU F 1 59 ? 33.127 -34.904 11.511 1.00 37.68 1054 LEU F N 1
ATOM 5552 C CA . LEU F 1 59 ? 34.172 -34.703 12.511 1.00 41.25 1054 LEU F CA 1
ATOM 5553 C C . LEU F 1 59 ? 34.658 -36.067 12.985 1.00 40.95 1054 LEU F C 1
ATOM 5554 O O . LEU F 1 59 ? 33.895 -37.038 13.006 1.00 39.26 1054 LEU F O 1
ATOM 5559 N N . ALA F 1 60 ? 35.932 -36.132 13.359 1.00 41.31 1055 ALA F N 1
ATOM 5560 C CA . ALA F 1 60 ? 36.529 -37.363 13.856 1.00 40.49 1055 ALA F CA 1
ATOM 5561 C C . ALA F 1 60 ? 36.136 -37.590 15.318 1.00 45.85 1055 ALA F C 1
ATOM 5562 O O . ALA F 1 60 ? 36.949 -37.421 16.225 1.00 44.98 1055 ALA F O 1
ATOM 5564 N N . VAL F 1 61 ? 34.875 -37.963 15.519 1.00 45.60 1056 VAL F N 1
ATOM 5565 C CA . VAL F 1 61 ? 34.272 -38.166 16.837 1.00 48.38 1056 VAL F CA 1
ATOM 5566 C C . VAL F 1 61 ? 33.393 -39.412 16.817 1.00 52.43 1056 VAL F C 1
ATOM 5567 O O . VAL F 1 61 ? 32.986 -39.865 15.745 1.00 45.69 1056 VAL F O 1
ATOM 5571 N N . ASN F 1 62 ? 33.109 -39.983 17.988 1.00 49.05 1057 ASN F N 1
ATOM 5572 C CA . ASN F 1 62 ? 32.278 -41.182 18.033 1.00 47.72 1057 ASN F CA 1
ATOM 5573 C C . ASN F 1 62 ? 30.787 -40.859 18.085 1.00 50.77 1057 ASN F C 1
ATOM 5574 O O . ASN F 1 62 ? 30.059 -41.384 18.924 1.00 50.82 1057 ASN F O 1
ATOM 5579 N N . VAL F 1 63 ? 30.350 -39.995 17.172 1.00 41.20 1058 VAL F N 1
ATOM 5580 C CA . VAL F 1 63 ? 28.936 -39.748 16.891 1.00 39.25 1058 VAL F CA 1
ATOM 5581 C C . VAL F 1 63 ? 28.738 -39.921 15.382 1.00 42.39 1058 VAL F C 1
ATOM 5582 O O . VAL F 1 63 ? 29.427 -39.271 14.592 1.00 36.91 1058 VAL F O 1
ATOM 5586 N N . PRO F 1 64 ? 27.836 -40.820 14.975 1.00 38.57 1059 PRO F N 1
ATOM 5587 C CA . PRO F 1 64 ? 27.618 -41.052 13.535 1.00 38.59 1059 PRO F CA 1
ATOM 5588 C C . PRO F 1 64 ? 27.027 -39.830 12.837 1.00 37.28 1059 PRO F C 1
ATOM 5589 O O . PRO F 1 64 ? 26.349 -39.018 13.472 1.00 37.70 1059 PRO F O 1
ATOM 5593 N N . LEU F 1 65 ? 27.298 -39.690 11.543 1.00 35.26 1060 LEU F N 1
ATOM 5594 C CA . LEU F 1 65 ? 26.727 -38.594 10.767 1.00 30.79 1060 LEU F CA 1
ATOM 5595 C C . LEU F 1 65 ? 25.515 -39.072 9.952 1.00 31.37 1060 LEU F C 1
ATOM 5596 O O . LEU F 1 65 ? 25.622 -40.012 9.152 1.00 27.08 1060 LEU F O 1
ATOM 5601 N N . TYR F 1 66 ? 24.372 -38.430 10.169 1.00 28.43 1061 TYR F N 1
ATOM 5602 C CA . TYR F 1 66 ? 23.176 -38.627 9.338 1.00 27.12 1061 TYR F CA 1
ATOM 5603 C C . TYR F 1 66 ? 22.818 -37.308 8.686 1.00 29.04 1061 TYR F C 1
ATOM 5604 O O . TYR F 1 66 ? 22.640 -36.318 9.390 1.00 29.08 1061 TYR F O 1
ATOM 5613 N N . VAL F 1 67 ? 22.709 -37.299 7.356 1.00 23.56 1062 VAL F N 1
ATOM 5614 C CA . VAL F 1 67 ? 22.327 -36.116 6.587 1.00 21.78 1062 VAL F CA 1
ATOM 5615 C C . VAL F 1 67 ? 21.141 -36.463 5.695 1.00 26.97 1062 VAL F C 1
ATOM 5616 O O . VAL F 1 67 ? 21.148 -37.503 5.033 1.00 26.66 1062 VAL F O 1
ATOM 5620 N N . ASN F 1 68 ? 20.129 -35.599 5.666 1.00 22.82 1063 ASN F N 1
ATOM 5621 C CA . ASN F 1 68 ? 19.024 -35.756 4.730 1.00 28.34 1063 ASN F CA 1
ATOM 5622 C C . ASN F 1 68 ? 18.978 -34.633 3.713 1.00 30.52 1063 ASN F C 1
ATOM 5623 O O . ASN F 1 68 ? 19.101 -33.457 4.078 1.00 30.01 1063 ASN F O 1
ATOM 5628 N N . LEU F 1 69 ? 18.765 -34.982 2.444 1.00 27.44 1064 LEU F N 1
ATOM 5629 C CA . LEU F 1 69 ? 18.391 -33.973 1.469 1.00 23.61 1064 LEU F CA 1
ATOM 5630 C C . LEU F 1 69 ? 16.889 -33.766 1.597 1.00 29.01 1064 LEU F C 1
ATOM 5631 O O . LEU F 1 69 ? 16.103 -34.703 1.422 1.00 30.78 1064 LEU F O 1
ATOM 5636 N N . MET F 1 70 ? 16.495 -32.535 1.907 1.00 32.16 1065 MET F N 1
ATOM 5637 C CA . MET F 1 70 ? 15.101 -32.221 2.178 1.00 34.40 1065 MET F CA 1
ATOM 5638 C C . MET F 1 70 ? 14.466 -31.481 1.023 1.00 30.51 1065 MET F C 1
ATOM 5639 O O . MET F 1 70 ? 15.090 -30.619 0.409 1.00 28.43 1065 MET F O 1
ATOM 5644 N N . LYS F 1 71 ? 13.217 -31.828 0.739 1.00 35.65 1066 LYS F N 1
ATOM 5645 C CA . LYS F 1 71 ? 12.356 -31.046 -0.145 1.00 36.89 1066 LYS F CA 1
ATOM 5646 C C . LYS F 1 71 ? 11.293 -30.441 0.734 1.00 39.69 1066 LYS F C 1
ATOM 5647 O O . LYS F 1 71 ? 10.441 -31.167 1.260 1.00 39.34 1066 LYS F O 1
ATOM 5653 N N . ASN F 1 72 ? 11.381 -29.129 0.941 1.00 42.27 1067 ASN F N 1
ATOM 5654 C CA . ASN F 1 72 ? 10.523 -28.459 1.914 1.00 43.55 1067 ASN F CA 1
ATOM 5655 C C . ASN F 1 72 ? 10.683 -29.114 3.271 1.00 39.30 1067 ASN F C 1
ATOM 5656 O O . ASN F 1 72 ? 11.712 -28.952 3.929 1.00 46.03 1067 ASN F O 1
ATOM 5661 N N . GLU F 1 73 ? 9.676 -29.867 3.695 1.00 41.15 1068 GLU F N 1
ATOM 5662 C CA . GLU F 1 73 ? 9.752 -30.537 4.988 1.00 41.51 1068 GLU F CA 1
ATOM 5663 C C . GLU F 1 73 ? 9.924 -32.056 4.875 1.00 42.55 1068 GLU F C 1
ATOM 5664 O O . GLU F 1 73 ? 9.887 -32.759 5.887 1.00 42.83 1068 GLU F O 1
ATOM 5670 N N . GLU F 1 74 ? 10.112 -32.546 3.646 1.00 42.18 1069 GLU F N 1
ATOM 5671 C CA . GLU F 1 74 ? 10.196 -33.982 3.338 1.00 37.48 1069 GLU F CA 1
ATOM 5672 C C . GLU F 1 74 ? 11.629 -34.485 3.121 1.00 33.75 1069 GLU F C 1
ATOM 5673 O O . GLU F 1 74 ? 12.380 -33.870 2.381 1.00 31.03 1069 GLU F O 1
ATOM 5679 N N . VAL F 1 75 ? 11.960 -35.638 3.700 1.00 36.40 1070 VAL F N 1
ATOM 5680 C CA . VAL F 1 75 ? 13.227 -36.326 3.439 1.00 34.92 1070 VAL F CA 1
ATOM 5681 C C . VAL F 1 75 ? 13.210 -36.935 2.043 1.00 34.92 1070 VAL F C 1
ATOM 5682 O O . VAL F 1 75 ? 12.351 -37.751 1.741 1.00 40.12 1070 VAL F O 1
ATOM 5686 N N . LEU F 1 76 ? 14.126 -36.515 1.180 1.00 34.15 1071 LEU F N 1
ATOM 5687 C CA . LEU F 1 76 ? 14.198 -37.073 -0.166 1.00 32.24 1071 LEU F CA 1
ATOM 5688 C C . LEU F 1 76 ? 15.111 -38.270 -0.206 1.00 31.78 1071 LEU F C 1
ATOM 5689 O O . LEU F 1 76 ? 14.651 -39.386 -0.428 1.00 31.09 1071 LEU F O 1
ATOM 5694 N N . VAL F 1 77 ? 16.408 -38.011 -0.000 1.00 28.66 1072 VAL F N 1
ATOM 5695 C CA . VAL F 1 77 ? 17.429 -39.051 0.092 1.00 26.17 1072 VAL F CA 1
ATOM 5696 C C . VAL F 1 77 ? 18.321 -38.764 1.299 1.00 27.01 1072 VAL F C 1
ATOM 5697 O O . VAL F 1 77 ? 18.362 -37.635 1.793 1.00 27.08 1072 VAL F O 1
ATOM 5701 N N . SER F 1 78 ? 19.021 -39.781 1.778 1.00 25.03 1073 SER F N 1
ATOM 5702 C CA . SER F 1 78 ? 19.822 -39.642 2.989 1.00 26.35 1073 SER F CA 1
ATOM 5703 C C . SER F 1 78 ? 21.226 -40.203 2.835 1.00 23.58 1073 SER F C 1
ATOM 5704 O O . SER F 1 78 ? 21.505 -40.975 1.919 1.00 25.42 1073 SER F O 1
ATOM 5707 N N . ALA F 1 79 ? 22.117 -39.800 3.729 1.00 21.41 1074 ALA F N 1
ATOM 5708 C CA . ALA F 1 79 ? 23.478 -40.314 3.706 1.00 24.65 1074 ALA F CA 1
ATOM 5709 C C . ALA F 1 79 ? 23.894 -40.629 5.123 1.00 26.69 1074 ALA F C 1
ATOM 5710 O O . ALA F 1 79 ? 23.423 -39.994 6.063 1.00 25.51 1074 ALA F O 1
ATOM 5712 N N . TYR F 1 80 ? 24.759 -41.626 5.260 1.00 18.94 1075 TYR F N 1
ATOM 5713 C CA . TYR F 1 80 ? 25.259 -42.062 6.548 1.00 29.36 1075 TYR F CA 1
ATOM 5714 C C . TYR F 1 80 ? 26.768 -42.174 6.445 1.00 29.60 1075 TYR F C 1
ATOM 5715 O O . TYR F 1 80 ? 27.298 -42.572 5.398 1.00 28.34 1075 TYR F O 1
ATOM 5724 N N . ALA F 1 81 ? 27.458 -41.802 7.516 1.00 22.97 1076 ALA F N 1
ATOM 5725 C CA . ALA F 1 81 ? 28.889 -42.015 7.596 1.00 25.29 1076 ALA F CA 1
ATOM 5726 C C . ALA F 1 81 ? 29.314 -42.197 9.054 1.00 28.21 1076 ALA F C 1
ATOM 5727 O O . ALA F 1 81 ? 28.893 -41.456 9.938 1.00 32.51 1076 ALA F O 1
ATOM 5729 N N . ASN F 1 82 ? 30.182 -43.162 9.279 1.00 25.59 1077 ASN F N 1
ATOM 5730 C CA . ASN F 1 82 ? 30.684 -43.397 10.625 1.00 36.94 1077 ASN F CA 1
ATOM 5731 C C . ASN F 1 82 ? 31.965 -44.207 10.571 1.00 34.87 1077 ASN F C 1
ATOM 5732 O O . ASN F 1 82 ? 32.120 -45.069 9.714 1.00 39.27 1077 ASN F O 1
ATOM 5737 N N . ASP F 1 83 ? 32.910 -43.912 11.455 1.00 41.35 1078 ASP F N 1
ATOM 5738 C CA . ASP F 1 83 ? 34.066 -44.770 11.575 1.00 40.25 1078 ASP F CA 1
ATOM 5739 C C . ASP F 1 83 ? 34.417 -44.760 13.067 1.00 46.92 1078 ASP F C 1
ATOM 5740 O O . ASP F 1 83 ? 34.443 -43.695 13.686 1.00 49.68 1078 ASP F O 1
ATOM 5745 N N . GLY F 1 84 ? 34.669 -45.931 13.647 1.00 47.43 1079 GLY F N 1
ATOM 5746 C CA . GLY F 1 84 ? 34.798 -46.040 15.095 1.00 52.89 1079 GLY F CA 1
ATOM 5747 C C . GLY F 1 84 ? 36.130 -45.700 15.747 1.00 56.61 1079 GLY F C 1
ATOM 5748 O O . GLY F 1 84 ? 36.233 -45.703 16.977 1.00 60.53 1079 GLY F O 1
ATOM 5749 N N . ALA F 1 85 ? 37.139 -45.383 14.942 1.00 53.19 1080 ALA F N 1
ATOM 5750 C CA . ALA F 1 85 ? 38.484 -45.113 15.454 1.00 50.23 1080 ALA F CA 1
ATOM 5751 C C . ALA F 1 85 ? 38.554 -44.051 16.569 1.00 54.62 1080 ALA F C 1
ATOM 5752 O O . ALA F 1 85 ? 39.220 -44.273 17.569 1.00 59.79 1080 ALA F O 1
ATOM 5754 N N . PRO F 1 86 ? 37.880 -42.896 16.422 1.00 58.60 1081 PRO F N 1
ATOM 5755 C CA . PRO F 1 86 ? 37.057 -42.357 15.339 1.00 56.01 1081 PRO F CA 1
ATOM 5756 C C . PRO F 1 86 ? 37.886 -41.585 14.322 1.00 51.65 1081 PRO F C 1
ATOM 5757 O O . PRO F 1 86 ? 38.852 -40.908 14.672 1.00 48.69 1081 PRO F O 1
ATOM 5761 N N . ASP F 1 87 ? 37.464 -41.670 13.067 1.00 50.35 1082 ASP F N 1
ATOM 5762 C CA . ASP F 1 87 ? 38.156 -41.058 11.938 1.00 44.39 1082 ASP F CA 1
ATOM 5763 C C . ASP F 1 87 ? 37.160 -40.234 11.142 1.00 39.59 1082 ASP F C 1
ATOM 5764 O O . ASP F 1 87 ? 35.960 -40.439 11.268 1.00 40.33 1082 ASP F O 1
ATOM 5769 N N . HIS F 1 88 ? 37.655 -39.311 10.321 1.00 39.75 1083 HIS F N 1
ATOM 5770 C CA . HIS F 1 88 ? 36.800 -38.647 9.350 1.00 33.22 1083 HIS F CA 1
ATOM 5771 C C . HIS F 1 88 ? 36.238 -39.707 8.396 1.00 32.58 1083 HIS F C 1
ATOM 5772 O O . HIS F 1 88 ? 36.885 -40.732 8.134 1.00 28.69 1083 HIS F O 1
ATOM 5779 N N . GLU F 1 89 ? 35.034 -39.458 7.886 1.00 30.09 1084 GLU F N 1
ATOM 5780 C CA . GLU F 1 89 ? 34.374 -40.363 6.950 1.00 24.37 1084 GLU F CA 1
ATOM 5781 C C . GLU F 1 89 ? 33.326 -39.529 6.173 1.00 22.02 1084 GLU F C 1
ATOM 5782 O O . GLU F 1 89 ? 32.925 -38.468 6.635 1.00 25.16 1084 GLU F O 1
ATOM 5788 N N . THR F 1 90 ? 32.890 -39.983 5.003 1.00 26.11 1085 THR F N 1
ATOM 5789 C CA . THR F 1 90 ? 32.116 -39.104 4.091 1.00 18.63 1085 THR F CA 1
ATOM 5790 C C . THR F 1 90 ? 30.687 -39.616 3.864 1.00 17.55 1085 THR F C 1
ATOM 5791 O O . THR F 1 90 ? 30.477 -40.787 3.579 1.00 22.65 1085 THR F O 1
ATOM 5795 N N . ALA F 1 91 ? 29.709 -38.745 4.045 1.00 20.45 1086 ALA F N 1
ATOM 5796 C CA . ALA F 1 91 ? 28.318 -39.055 3.744 1.00 18.63 1086 ALA F CA 1
ATOM 5797 C C . ALA F 1 91 ? 27.926 -38.321 2.458 1.00 19.30 1086 ALA F C 1
ATOM 5798 O O . ALA F 1 91 ? 28.042 -37.089 2.394 1.00 18.88 1086 ALA F O 1
ATOM 5800 N N . SER F 1 92 ? 27.498 -39.053 1.440 1.00 14.56 1087 SER F N 1
ATOM 5801 C CA . SER F 1 92 ? 27.167 -38.377 0.191 1.00 18.81 1087 SER F CA 1
ATOM 5802 C C . SER F 1 92 ? 25.943 -38.991 -0.453 1.00 18.43 1087 SER F C 1
ATOM 5803 O O . SER F 1 92 ? 25.618 -40.150 -0.200 1.00 19.63 1087 SER F O 1
ATOM 5806 N N . ASN F 1 93 ? 25.256 -38.205 -1.275 1.00 17.55 1088 ASN F N 1
ATOM 5807 C CA . ASN F 1 93 ? 24.184 -38.747 -2.094 1.00 18.44 1088 ASN F CA 1
ATOM 5808 C C . ASN F 1 93 ? 23.879 -37.745 -3.191 1.00 17.96 1088 ASN F C 1
ATOM 5809 O O . ASN F 1 93 ? 24.586 -36.755 -3.335 1.00 18.77 1088 ASN F O 1
ATOM 5814 N N . HIS F 1 94 ? 22.864 -38.046 -3.983 1.00 17.56 1089 HIS F N 1
ATOM 5815 C CA . HIS F 1 94 ? 22.485 -37.211 -5.114 1.00 18.84 1089 HIS F CA 1
ATOM 5816 C C . HIS F 1 94 ? 20.980 -37.415 -5.271 1.00 22.79 1089 HIS F C 1
ATOM 5817 O O . HIS F 1 94 ? 20.419 -38.353 -4.697 1.00 20.25 1089 HIS F O 1
ATOM 5824 N N . ALA F 1 95 ? 20.341 -36.551 -6.054 1.00 22.09 1090 ALA F N 1
ATOM 5825 C CA . ALA F 1 95 ? 18.940 -36.720 -6.402 1.00 23.38 1090 ALA F CA 1
ATOM 5826 C C . ALA F 1 95 ? 18.661 -35.949 -7.676 1.00 23.18 1090 ALA F C 1
ATOM 5827 O O . ALA F 1 95 ? 19.361 -34.981 -7.982 1.00 24.94 1090 ALA F O 1
ATOM 5829 N N . ILE F 1 96 ? 17.702 -36.445 -8.457 1.00 25.26 1091 ILE F N 1
ATOM 5830 C CA . ILE F 1 96 ? 17.183 -35.733 -9.617 1.00 27.99 1091 ILE F CA 1
ATOM 5831 C C . ILE F 1 96 ? 15.664 -35.657 -9.488 1.00 30.40 1091 ILE F C 1
ATOM 5832 O O . ILE F 1 96 ? 15.007 -36.690 -9.376 1.00 30.59 1091 ILE F O 1
ATOM 5837 N N . LEU F 1 97 ? 15.103 -34.448 -9.494 1.00 33.30 1092 LEU F N 1
ATOM 5838 C CA . LEU F 1 97 ? 13.669 -34.286 -9.206 1.00 37.16 1092 LEU F CA 1
ATOM 5839 C C . LEU F 1 97 ? 12.964 -33.248 -10.066 1.00 36.85 1092 LEU F C 1
ATOM 5840 O O . LEU F 1 97 ? 13.572 -32.281 -10.505 1.00 32.79 1092 LEU F O 1
ATOM 5845 N N . GLN F 1 98 ? 11.674 -33.473 -10.297 1.00 42.36 1093 GLN F N 1
ATOM 5846 C CA . GLN F 1 98 ? 10.803 -32.424 -10.795 1.00 40.99 1093 GLN F CA 1
ATOM 5847 C C . GLN F 1 98 ? 10.421 -31.519 -9.608 1.00 36.65 1093 GLN F C 1
ATOM 5848 O O . GLN F 1 98 ? 9.894 -31.984 -8.593 1.00 41.37 1093 GLN F O 1
ATOM 5850 N N . LEU F 1 99 ? 10.680 -30.229 -9.746 1.00 38.11 1094 LEU F N 1
ATOM 5851 C CA . LEU F 1 99 ? 10.350 -29.260 -8.709 1.00 42.69 1094 LEU F CA 1
ATOM 5852 C C . LEU F 1 99 ? 9.346 -28.216 -9.194 1.00 43.36 1094 LEU F C 1
ATOM 5853 O O . LEU F 1 99 ? 9.189 -28.004 -10.385 1.00 42.60 1094 LEU F O 1
ATOM 5858 N N . PHE F 1 100 ? 8.664 -27.581 -8.249 1.00 46.45 1095 PHE F N 1
ATOM 5859 C CA . PHE F 1 100 ? 7.823 -26.432 -8.545 1.00 51.72 1095 PHE F CA 1
ATOM 5860 C C . PHE F 1 100 ? 8.531 -25.176 -8.052 1.00 51.62 1095 PHE F C 1
ATOM 5861 O O . PHE F 1 100 ? 9.269 -25.232 -7.064 1.00 49.84 1095 PHE F O 1
ATOM 5869 N N . GLN F 1 101 ? 8.288 -24.042 -8.708 1.00 50.98 1096 GLN F N 1
ATOM 5870 C CA . GLN F 1 101 ? 8.861 -22.777 -8.249 1.00 49.30 1096 GLN F CA 1
ATOM 5871 C C . GLN F 1 101 ? 8.436 -22.500 -6.805 1.00 49.20 1096 GLN F C 1
ATOM 5872 O O . GLN F 1 101 ? 7.284 -22.712 -6.424 1.00 45.26 1096 GLN F O 1
ATOM 5878 N N . GLY F 1 102 ? 9.388 -22.063 -5.987 1.00 51.95 1097 GLY F N 1
ATOM 5879 C CA . GLY F 1 102 ? 9.099 -21.833 -4.587 1.00 48.19 1097 GLY F CA 1
ATOM 5880 C C . GLY F 1 102 ? 9.405 -23.049 -3.743 1.00 51.52 1097 GLY F C 1
ATOM 5881 O O . GLY F 1 102 ? 9.433 -22.945 -2.515 1.00 54.76 1097 GLY F O 1
ATOM 5882 N N . ASP F 1 103 ? 9.557 -24.215 -4.379 1.00 49.01 1098 ASP F N 1
ATOM 5883 C CA . ASP F 1 103 ? 9.994 -25.408 -3.650 1.00 47.71 1098 ASP F CA 1
ATOM 5884 C C . ASP F 1 103 ? 11.340 -25.127 -3.027 1.00 44.42 1098 ASP F C 1
ATOM 5885 O O . ASP F 1 103 ? 12.152 -24.388 -3.583 1.00 43.48 1098 ASP F O 1
ATOM 5890 N N . GLN F 1 104 ? 11.560 -25.693 -1.850 1.00 43.36 1099 GLN F N 1
ATOM 5891 C CA . GLN F 1 104 ? 12.804 -25.464 -1.143 1.00 42.82 1099 GLN F CA 1
ATOM 5892 C C . GLN F 1 104 ? 13.593 -26.741 -0.908 1.00 37.57 1099 GLN F C 1
ATOM 5893 O O . GLN F 1 104 ? 13.054 -27.724 -0.404 1.00 41.37 1099 GLN F O 1
ATOM 5899 N N . ILE F 1 105 ? 14.862 -26.709 -1.312 1.00 33.82 1100 ILE F N 1
ATOM 5900 C CA . ILE F 1 105 ? 15.789 -27.822 -1.151 1.00 29.75 1100 ILE F CA 1
ATOM 5901 C C . ILE F 1 105 ? 16.919 -27.465 -0.201 1.00 28.36 1100 ILE F C 1
ATOM 5902 O O . ILE F 1 105 ? 17.571 -26.447 -0.357 1.00 30.44 1100 ILE F O 1
ATOM 5907 N N . TRP F 1 106 ? 17.190 -28.327 0.765 1.00 31.92 1101 TRP F N 1
ATOM 5908 C CA . TRP F 1 106 ? 18.215 -28.022 1.740 1.00 30.52 1101 TRP F CA 1
ATOM 5909 C C . TRP F 1 106 ? 18.739 -29.293 2.396 1.00 30.86 1101 TRP F C 1
ATOM 5910 O O . TRP F 1 106 ? 18.138 -30.371 2.273 1.00 28.29 1101 TRP F O 1
ATOM 5921 N N . LEU F 1 107 ? 19.875 -29.170 3.072 1.00 28.07 1102 LEU F N 1
ATOM 5922 C CA . LEU F 1 107 ? 20.458 -30.305 3.776 1.00 29.63 1102 LEU F CA 1
ATOM 5923 C C . LEU F 1 107 ? 20.205 -30.220 5.275 1.00 30.98 1102 LEU F C 1
ATOM 5924 O O . LEU F 1 107 ? 20.460 -29.190 5.904 1.00 30.06 1102 LEU F O 1
ATOM 5929 N N . ARG F 1 108 ? 19.719 -31.316 5.841 1.00 32.10 1103 ARG F N 1
ATOM 5930 C CA . ARG F 1 108 ? 19.471 -31.401 7.272 1.00 32.01 1103 ARG F CA 1
ATOM 5931 C C . ARG F 1 108 ? 20.493 -32.292 7.942 1.00 34.11 1103 ARG F C 1
ATOM 5932 O O . ARG F 1 108 ? 20.691 -33.445 7.537 1.00 29.83 1103 ARG F O 1
ATOM 5940 N N . LEU F 1 109 ? 21.148 -31.752 8.960 1.00 28.36 1104 LEU F N 1
ATOM 5941 C CA . LEU F 1 109 ? 22.030 -32.540 9.801 1.00 31.90 1104 LEU F CA 1
ATOM 5942 C C . LEU F 1 109 ? 21.165 -33.246 10.840 1.00 40.24 1104 LEU F C 1
ATOM 5943 O O . LEU F 1 109 ? 20.789 -32.662 11.858 1.00 33.31 1104 LEU F O 1
ATOM 5948 N N . HIS F 1 110 ? 20.814 -34.496 10.557 1.00 36.08 1105 HIS F N 1
ATOM 5949 C CA . HIS F 1 110 ? 19.955 -35.231 11.462 1.00 35.94 1105 HIS F CA 1
ATOM 5950 C C . HIS F 1 110 ? 20.725 -35.536 12.733 1.00 38.13 1105 HIS F C 1
ATOM 5951 O O . HIS F 1 110 ? 20.253 -35.257 13.823 1.00 41.42 1105 HIS F O 1
ATOM 5958 N N . ARG F 1 111 ? 21.906 -36.123 12.580 1.00 33.86 1106 ARG F N 1
ATOM 5959 C CA . ARG F 1 111 ? 22.782 -36.415 13.707 1.00 39.24 1106 ARG F CA 1
ATOM 5960 C C . ARG F 1 111 ? 24.234 -36.225 13.308 1.00 37.43 1106 ARG F C 1
ATOM 5961 O O . ARG F 1 111 ? 24.584 -36.426 12.150 1.00 37.98 1106 ARG F O 1
ATOM 5969 N N . GLY F 1 112 ? 25.077 -35.858 14.268 1.00 31.22 1107 GLY F N 1
ATOM 5970 C CA . GLY F 1 112 ? 26.514 -35.795 14.051 1.00 34.47 1107 GLY F CA 1
ATOM 5971 C C . GLY F 1 112 ? 27.015 -34.393 13.784 1.00 36.82 1107 GLY F C 1
ATOM 5972 O O . GLY F 1 112 ? 26.287 -33.419 14.013 1.00 33.17 1107 GLY F O 1
ATOM 5973 N N . ALA F 1 113 ? 28.249 -34.286 13.289 1.00 34.64 1108 ALA F N 1
ATOM 5974 C CA . ALA F 1 113 ? 28.854 -32.979 13.043 1.00 35.78 1108 ALA F CA 1
ATOM 5975 C C . ALA F 1 113 ? 29.753 -32.976 11.805 1.00 33.07 1108 ALA F C 1
ATOM 5976 O O . ALA F 1 113 ? 30.377 -33.988 11.468 1.00 28.36 1108 ALA F O 1
ATOM 5978 N N . ILE F 1 114 ? 29.851 -31.808 11.176 1.00 31.12 1109 ILE F N 1
ATOM 5979 C CA . ILE F 1 114 ? 30.512 -31.679 9.876 1.00 31.91 1109 ILE F CA 1
ATOM 5980 C C . ILE F 1 114 ? 31.787 -30.833 9.892 1.00 34.45 1109 ILE F C 1
ATOM 5981 O O . ILE F 1 114 ? 31.843 -29.766 10.517 1.00 30.34 1109 ILE F O 1
ATOM 5986 N N . TYR F 1 115 ? 32.824 -31.367 9.240 1.00 33.75 1110 TYR F N 1
ATOM 5987 C CA . TYR F 1 115 ? 34.128 -30.722 9.141 1.00 29.28 1110 TYR F CA 1
ATOM 5988 C C . TYR F 1 115 ? 34.205 -29.674 8.032 1.00 34.59 1110 TYR F C 1
ATOM 5989 O O . TYR F 1 115 ? 33.847 -29.932 6.875 1.00 26.33 1110 TYR F O 1
ATOM 5998 N N . GLY F 1 116 ? 34.744 -28.510 8.377 1.00 33.53 1111 GLY F N 1
ATOM 5999 C CA . GLY F 1 116 ? 34.947 -27.456 7.406 1.00 33.40 1111 GLY F CA 1
ATOM 6000 C C . GLY F 1 116 ? 36.367 -26.922 7.470 1.00 36.89 1111 GLY F C 1
ATOM 6001 O O . GLY F 1 116 ? 36.930 -26.735 8.553 1.00 30.40 1111 GLY F O 1
ATOM 6002 N N . SER F 1 117 ? 36.949 -26.685 6.298 1.00 32.32 1112 SER F N 1
ATOM 6003 C CA . SER F 1 117 ? 38.253 -26.034 6.183 1.00 34.03 1112 SER F CA 1
ATOM 6004 C C . SER F 1 117 ? 38.367 -25.361 4.820 1.00 39.14 1112 SER F C 1
ATOM 6005 O O . SER F 1 117 ? 37.454 -25.467 3.993 1.00 28.62 1112 SER F O 1
ATOM 6008 N N . SER F 1 118 ? 39.479 -24.666 4.589 1.00 37.40 1113 SER F N 1
ATOM 6009 C CA . SER F 1 118 ? 39.686 -23.981 3.315 1.00 37.63 1113 SER F CA 1
ATOM 6010 C C . SER F 1 118 ? 39.878 -24.987 2.177 1.00 33.42 1113 SER F C 1
ATOM 6011 O O . SER F 1 118 ? 39.800 -24.625 1.006 1.00 35.33 1113 SER F O 1
ATOM 6014 N N . TRP F 1 119 ? 40.134 -26.242 2.532 1.00 31.61 1114 TRP F N 1
ATOM 6015 C CA . TRP F 1 119 ? 40.266 -27.311 1.545 1.00 33.73 1114 TRP F CA 1
ATOM 6016 C C . TRP F 1 119 ? 38.921 -27.891 1.130 1.00 28.39 1114 TRP F C 1
ATOM 6017 O O . TRP F 1 119 ? 38.854 -28.673 0.174 1.00 28.21 1114 TRP F O 1
ATOM 6028 N N . LYS F 1 120 ? 37.874 -27.520 1.868 1.00 28.50 1115 LYS F N 1
ATOM 6029 C CA . LYS F 1 120 ? 36.486 -27.735 1.462 1.00 30.18 1115 LYS F CA 1
ATOM 6030 C C . LYS F 1 120 ? 36.149 -29.188 1.162 1.00 27.65 1115 LYS F C 1
ATOM 6031 O O . LYS F 1 120 ? 36.011 -29.562 -0.000 1.00 26.21 1115 LYS F O 1
ATOM 6037 N N . TYR F 1 121 ? 36.066 -30.004 2.200 1.00 24.46 1116 TYR F N 1
ATOM 6038 C CA . TYR F 1 121 ? 35.677 -31.407 2.061 1.00 24.19 1116 TYR F CA 1
ATOM 6039 C C . TYR F 1 121 ? 34.150 -31.540 1.959 1.00 20.91 1116 TYR F C 1
ATOM 6040 O O . TYR F 1 121 ? 33.635 -32.533 1.437 1.00 23.08 1116 TYR F O 1
ATOM 6049 N N . SER F 1 122 ? 33.436 -30.545 2.479 1.00 22.35 1117 SER F N 1
ATOM 6050 C CA . SER F 1 122 ? 31.978 -30.621 2.623 1.00 20.86 1117 SER F CA 1
ATOM 6051 C C . SER F 1 122 ? 31.226 -29.670 1.697 1.00 22.95 1117 SER F C 1
ATOM 6052 O O . SER F 1 122 ? 31.280 -28.446 1.855 1.00 24.84 1117 SER F O 1
ATOM 6055 N N . THR F 1 123 ? 30.500 -30.244 0.740 1.00 23.37 1118 THR F N 1
ATOM 6056 C CA . THR F 1 123 ? 29.945 -29.479 -0.376 1.00 19.06 1118 THR F CA 1
ATOM 6057 C C . THR F 1 123 ? 28.496 -29.820 -0.697 1.00 19.18 1118 THR F C 1
ATOM 6058 O O . THR F 1 123 ? 28.000 -30.919 -0.412 1.00 20.51 1118 THR F O 1
ATOM 6062 N N . PHE F 1 124 ? 27.821 -28.870 -1.331 1.00 20.38 1119 PHE F N 1
ATOM 6063 C CA . PHE F 1 124 ? 26.427 -29.038 -1.687 1.00 19.58 1119 PHE F CA 1
ATOM 6064 C C . PHE F 1 124 ? 26.199 -28.227 -2.947 1.00 24.16 1119 PHE F C 1
ATOM 6065 O O . PHE F 1 124 ? 26.421 -27.003 -2.950 1.00 22.95 1119 PHE F O 1
ATOM 6073 N N . SER F 1 125 ? 25.777 -28.900 -4.010 1.00 21.64 1120 SER F N 1
ATOM 6074 C CA . SER F 1 125 ? 25.537 -28.212 -5.278 1.00 25.27 1120 SER F CA 1
ATOM 6075 C C . SER F 1 125 ? 24.220 -28.627 -5.910 1.00 23.15 1120 SER F C 1
ATOM 6076 O O . SER F 1 125 ? 23.705 -29.713 -5.669 1.00 20.07 1120 SER F O 1
ATOM 6079 N N . GLY F 1 126 ? 23.719 -27.788 -6.808 1.00 29.30 1121 GLY F N 1
ATOM 6080 C CA . GLY F 1 126 ? 22.525 -28.136 -7.543 1.00 26.77 1121 GLY F CA 1
ATOM 6081 C C . GLY F 1 126 ? 22.472 -27.317 -8.811 1.00 29.23 1121 GLY F C 1
ATOM 6082 O O . GLY F 1 126 ? 23.111 -26.269 -8.898 1.00 29.02 1121 GLY F O 1
ATOM 6083 N N . TYR F 1 127 ? 21.748 -27.816 -9.806 1.00 29.21 1122 TYR F N 1
ATOM 6084 C CA . TYR F 1 127 ? 21.534 -27.044 -11.021 1.00 29.88 1122 TYR F CA 1
ATOM 6085 C C . TYR F 1 127 ? 20.272 -27.477 -11.750 1.00 32.80 1122 TYR F C 1
ATOM 6086 O O . TYR F 1 127 ? 19.746 -28.568 -11.546 1.00 31.62 1122 TYR F O 1
ATOM 6095 N N . LEU F 1 128 ? 19.795 -26.590 -12.613 1.00 34.83 1123 LEU F N 1
ATOM 6096 C CA . LEU F 1 128 ? 18.618 -26.849 -13.413 1.00 34.54 1123 LEU F CA 1
ATOM 6097 C C . LEU F 1 128 ? 18.987 -27.693 -14.634 1.00 33.78 1123 LEU F C 1
ATOM 6098 O O . LEU F 1 128 ? 19.871 -27.317 -15.399 1.00 37.54 1123 LEU F O 1
ATOM 6103 N N . LEU F 1 129 ? 18.344 -28.851 -14.779 1.00 31.32 1124 LEU F N 1
ATOM 6104 C CA . LEU F 1 129 ? 18.540 -29.703 -15.956 1.00 34.95 1124 LEU F CA 1
ATOM 6105 C C . LEU F 1 129 ? 17.601 -29.335 -17.111 1.00 36.32 1124 LEU F C 1
ATOM 6106 O O . LEU F 1 129 ? 18.047 -29.003 -18.211 1.00 33.99 1124 LEU F O 1
ATOM 6111 N N . TYR F 1 130 ? 16.302 -29.389 -16.840 1.00 39.98 1125 TYR F N 1
ATOM 6112 C CA . TYR F 1 130 ? 15.290 -29.101 -17.846 1.00 42.18 1125 TYR F CA 1
ATOM 6113 C C . TYR F 1 130 ? 14.265 -28.144 -17.275 1.00 39.84 1125 TYR F C 1
ATOM 6114 O O . TYR F 1 130 ? 13.645 -28.444 -16.269 1.00 40.71 1125 TYR F O 1
ATOM 6123 N N . GLN F 1 131 ? 14.071 -27.000 -17.918 1.00 49.24 1126 GLN F N 1
ATOM 6124 C CA . GLN F 1 131 ? 13.030 -26.085 -17.476 1.00 45.68 1126 GLN F CA 1
ATOM 6125 C C . GLN F 1 131 ? 11.658 -26.534 -17.981 1.00 53.01 1126 GLN F C 1
ATOM 6126 O O . GLN F 1 131 ? 11.565 -27.132 -19.053 1.00 55.25 1126 GLN F O 1
ATOM 6132 N N . ASP F 1 132 ? 10.632 -26.251 -17.172 1.00 54.79 1127 ASP F N 1
ATOM 6133 C CA . ASP F 1 132 ? 9.203 -26.557 -17.378 1.00 57.07 1127 ASP F CA 1
ATOM 6134 C C . ASP F 1 132 ? 8.834 -27.870 -16.693 1.00 58.68 1127 ASP F C 1
ATOM 6135 O O . ASP F 1 132 ? 8.133 -27.873 -15.681 1.00 60.14 1127 ASP F O 1
#

B-factor: mean 36.01, std 10.08, range [14.39, 81.65]

Sequence (789 aa):
RVAFSAARTSNLAPGTLDQPIVFDLLLNNLGETFDLQLGRFNCPVNGTYVFIFHMLKLAVNVPLYVNLMKNEEVLVSAYANDGAPDHETASNHAILQLFQGDQIWLRLHRRGAIYGSSWKYSTFSGYLLYQDLMRVAFSAARTSNLAPGTLDQPIVFDLLLNNLGETFDLQLGRFNCPVNGTYVFIFHMLKLAVNVPLYVNLMKNEEVLVSAYANDGAPDHETASNHAILQLFQGDQIWLRLHRGAIYGSSWKYSTFSGYLLYQDRVAFSAARTSNLAPGTLDQPIVFDLLLNNLGETFDLQLGRFNCPVNGTYVFIFHMLKLAVNVPLYVNLMKNEEVLVSAYANDGAPDHETASNHAILQLFQGDQIWLRLHRGAIYGSSWKYSTFSGYLLYQDMRVAFSAARTSNLAPGTLDQPIVFDLLLNNLGETFDLQLGRFNCPVNGTYVFIFHMLKLAVNVPLYVNLMKNEEVLVSAYANDGAPDHETASNHAILQLFQGDQIWLRLHRGAIYGSSWKYSTFSGYLLYQDMRVAFSAARTSNPGTLDQPIVFDLLLNNLGETFDLQLGRFNCPVNGTYVFIFHMLKLAVNVPLYVNLMKNEEVLVSAYANDGAPDHETASNHAILQLFQGDQIWLRLHRGAIYGSSWKYSTFSGYLLYQDMRVAFSAARTSNLAPGTLDQPIVFDLLLNNLGETFDLQLGRFNCPVNGTYVFIFHMLKLAVNVPLYVNLMKNEEVLVSAYANDGAPDHETASNHAILQLFQGDQIWLRLHRGAIYGSSWKYSTFSGYLLYQD

CATH classification: 2.60.120.40

GO terms:
  GO:0005737 cytoplasm (C, IDA)
  GO:0005739 mitochondrion (C, IDA)
  GO:0090263 positive regulation of canonical Wnt signaling pathway (P, IMP)
  GO:0005515 protein binding (F, IPI)
  GO:0045944 positive regulation of transcription by RNA polymerase II (P, IDA)
  GO:0043235 signaling receptor complex (C, IDA)
  GO:0090263 positive regulation of canonical Wnt signaling pathway (P, IDA)
  GO:0005102 signaling receptor binding (F, IPI)
  GO:0005829 cytosol (C, IDA)
  GO:0030308 negative regulation of cell growth (P, IDA)